Protein 6DKH (pdb70)

Sequence (1382 aa):
NAMQVKTQSCVVAGKKTVAVTEQTIDWNNNGTLVQITRGGICGSDLHYYQEGKVGNFMIKAPMVLGHEVIGKVIHSDSSELHEGQTVAINPSKPCGHCKYCIEHNENQCTDMRFFGSAMYFPHVDGGFTRYKMVETSQCVPYPAKADEKVMAFAEPLAVAIHAAHQAGELQGKRVFISGVGPIGCLIVSAVKTLGAAEIVCADVSPRSLSLGKEMGADVLVNPQNDDMDHWKAEKGYFDVSFEVSGHPSSVNTCLEVTRARGVMVQVGMGGAMAEFPMMTLIGKEISLRGSFRFTSEFNTAVSWLANGVINPLPLLSAEYPFTDLEEALRFAGDKTQAAKVQLVFNAMQVKTQSCVVAGKKTVAVTEQTIDWNNNGTLVQITRGGICGSDLHYYQEGKVGNFMIKAPMVLGHEVIGKVIHSDSSELHEGQTVAINPSKPCGHCKYCIEHNENQCTDMRFFGSAMYFPHVDGGFTRYKMVETSQCVPYPAKADEKVMAFAEPLAVAIHAAHQAGELQGKRVFISGVGPIGCLIVSAVKTLGAAEIVCADVSPRSLSLGKEMGADVLVNPQNDDMDHWKAEKGYFDVSFEVSGHPSSVNTCLEVTRARGVMVQVGMGGAMAEFPMMTLIGKEISLRGSFRFTSEFNTAVSWLANGVINPLPLLSAEYPFTDLEEALRFAGDKTQAAKVQLVFSNAMQVKTQSCVVAGKKTVAVTEQTIDWNNNGTLVQITRGGICGSDLHYYQEGKVGNFMIKAPMVLGHEVIGKVIHSDSSELHEGQTVAINPSKPCGHCKYCIEHNENQCTDMRFFGSAMYFPHVDGGFTRYKMVETSQCVPYPAKADEKVMAFAEPLAVAIHAAHQAGELQGKRVFISGVGPIGCLIVSAVKTLGAAEIVCADVSPRSLSLGKEMGADVLVNPQNDDMDHWKAEKGYFDVSFEVSGHPSSVNTCLEVTRARGVMVQVGMGGAMAEFPMMTLIGKEISLRGSFRFTSEFNTAVSWLANGVINPLPLLSAEYPFTDLEEALRFAGDKTQAAKVQLVFSNAMQVKTQSCVVAGKKTVAVTEQTIDWNNNGTLVQITRGGICGSDLHYYQEGKVGNFMIKAPMVLGHEVIGKVIHSDSSELHEGQTVAINPSKPCGHCKYCIEHNENQCTDMRFFGSAMYFPHVDGGFTRYKMVETSQCVPYPAKADEKVMAFAEPLAVAIHAAHQAGELQGKRVFISGVGPIGCLIVSAVKTLGAAEIVCADVSPRSLSLGKEMGADVLVNPQNDDMDHWKAEKGYFDVSFEVSGHPSSVNTCLEVTRARGVMVQVGMGGAMAEFPMMTLIGKEISLRGSFRFTSEFNTAVSWLANGVINPLPLLSAEYPFTDLEEALRFAGDKTQAAKVQLVF

B-factor: mean 65.64, std 21.42, range [25.99, 159.32]

GO terms:
  GO:0005515 protein binding (F, IPI)
  GO:0050572 L-idonate 5-dehydrogenase [NAD(P)+] activity (F, IDA)
  GO:0046183 L-idonate catabolic process (P, IMP)

Structure (mmCIF, N/CA/C/O backbone):
data_6DKH
#
_entry.id   6DKH
#
_cell.length_a   78.055
_cell.length_b   77.646
_cell.length_c   128.350
_cell.angle_alpha   90.00
_cell.angle_beta   92.62
_cell.angle_gamma   90.00
#
_symmetry.space_group_name_H-M   'P 1 21 1'
#
loop_
_entity.id
_entity.type
_entity.pdbx_description
1 polymer 'L-idonate 5-dehydrogenase (NAD(P)(+))'
2 non-polymer 'ZINC ION'
3 water water
#
loop_
_atom_site.group_PDB
_atom_site.id
_atom_site.type_symbol
_atom_site.label_atom_id
_atom_site.label_alt_id
_atom_site.label_comp_id
_atom_site.label_asym_id
_atom_site.label_entity_id
_atom_site.label_seq_id
_atom_site.pdbx_PDB_ins_code
_atom_site.Cartn_x
_atom_site.Cartn_y
_atom_site.Cartn_z
_atom_site.occupancy
_atom_site.B_iso_or_equiv
_atom_site.auth_seq_id
_atom_site.auth_comp_id
_atom_site.auth_asym_id
_atom_site.auth_atom_id
_atom_site.pdbx_PDB_model_num
ATOM 1 N N . ASN A 1 2 ? 31.601 15.537 71.012 1.00 158.98 -1 ASN A N 1
ATOM 2 C CA . ASN A 1 2 ? 30.573 14.550 70.711 1.00 158.92 -1 ASN A CA 1
ATOM 3 C C . ASN A 1 2 ? 31.185 13.155 70.623 1.00 156.78 -1 ASN A C 1
ATOM 4 O O . ASN A 1 2 ? 31.059 12.477 69.604 1.00 159.32 -1 ASN A O 1
ATOM 9 N N . ALA A 1 3 ? 31.863 12.739 71.691 1.00 145.33 0 ALA A N 1
ATOM 10 C CA . ALA A 1 3 ? 32.410 11.392 71.749 1.00 126.32 0 ALA A CA 1
ATOM 11 C C . ALA A 1 3 ? 31.280 10.369 71.769 1.00 125.94 0 ALA A C 1
ATOM 12 O O . ALA A 1 3 ? 30.211 10.603 72.341 1.00 133.41 0 ALA A O 1
ATOM 14 N N . MET A 1 4 ? 31.522 9.223 71.135 1.00 115.95 1 MET A N 1
ATOM 15 C CA . MET A 1 4 ? 30.449 8.264 70.921 1.00 116.19 1 MET A CA 1
ATOM 16 C C . MET A 1 4 ? 31.035 6.913 70.535 1.00 106.32 1 MET A C 1
ATOM 17 O O . MET A 1 4 ? 32.114 6.835 69.941 1.00 107.48 1 MET A O 1
ATOM 22 N N . GLN A 1 5 ? 30.314 5.853 70.900 1.00 107.11 2 GLN A N 1
ATOM 23 C CA . GLN A 1 5 ? 30.565 4.505 70.410 1.00 107.30 2 GLN A CA 1
ATOM 24 C C . GLN A 1 5 ? 29.436 4.114 69.467 1.00 119.03 2 GLN A C 1
ATOM 25 O O . GLN A 1 5 ? 28.259 4.217 69.830 1.00 133.47 2 GLN A O 1
ATOM 31 N N . VAL A 1 6 ? 29.791 3.676 68.260 1.00 114.47 3 VAL A N 1
ATOM 32 C CA . VAL A 1 6 ? 28.815 3.238 67.272 1.00 111.87 3 VAL A CA 1
ATOM 33 C C . VAL A 1 6 ? 29.257 1.906 66.686 1.00 103.93 3 VAL A C 1
ATOM 34 O O . VAL A 1 6 ? 30.452 1.629 66.544 1.00 87.73 3 VAL A O 1
ATOM 38 N N . LYS A 1 7 ? 28.275 1.082 66.342 1.00 100.58 4 LYS A N 1
ATOM 39 C CA . LYS A 1 7 ? 28.500 -0.241 65.787 1.00 86.54 4 LYS A CA 1
ATOM 40 C C . LYS A 1 7 ? 28.717 -0.157 64.280 1.00 74.45 4 LYS A C 1
ATOM 41 O O . LYS A 1 7 ? 28.407 0.850 63.638 1.00 81.30 4 LYS A O 1
ATOM 47 N N . THR A 1 8 ? 29.255 -1.237 63.716 1.00 67.46 5 THR A N 1
ATOM 48 C CA . THR A 1 8 ? 29.518 -1.274 62.285 1.00 64.09 5 THR A CA 1
ATOM 49 C C . THR A 1 8 ? 29.554 -2.720 61.812 1.00 71.63 5 THR A C 1
ATOM 50 O O . THR A 1 8 ? 29.766 -3.649 62.596 1.00 81.86 5 THR A O 1
ATOM 54 N N . GLN A 1 9 ? 29.331 -2.889 60.511 1.00 60.92 6 GLN A N 1
ATOM 55 C CA . GLN A 1 9 ? 29.475 -4.164 59.828 1.00 69.48 6 GLN A CA 1
ATOM 56 C C . GLN A 1 9 ? 30.665 -4.070 58.884 1.00 73.57 6 GLN A C 1
ATOM 57 O O . GLN A 1 9 ? 30.877 -3.034 58.248 1.00 78.50 6 GLN A O 1
ATOM 63 N N . SER A 1 10 ? 31.446 -5.145 58.794 1.00 72.94 7 SER A N 1
ATOM 64 C CA . SER A 1 10 ? 32.668 -5.122 58.003 1.00 75.22 7 SER A CA 1
ATOM 65 C C . SER A 1 10 ? 32.766 -6.374 57.145 1.00 70.93 7 SER A C 1
ATOM 66 O O . SER A 1 10 ? 32.204 -7.422 57.474 1.00 78.62 7 SER A O 1
ATOM 69 N N . CYS A 1 11 ? 33.491 -6.248 56.035 1.00 62.24 8 CYS A N 1
ATOM 70 C CA . CYS A 1 11 ? 33.771 -7.361 55.135 1.00 68.97 8 CYS A CA 1
ATOM 71 C C . CYS A 1 11 ? 35.170 -7.877 55.448 1.00 70.06 8 CYS A C 1
ATOM 72 O O . CYS A 1 11 ? 36.166 -7.237 55.098 1.00 61.88 8 CYS A O 1
ATOM 75 N N . VAL A 1 12 ? 35.244 -9.034 56.101 1.00 64.38 9 VAL A N 1
ATOM 76 C CA . VAL A 1 12 ? 36.491 -9.547 56.653 1.00 61.32 9 VAL A CA 1
ATOM 77 C C . VAL A 1 12 ? 36.842 -10.861 55.973 1.00 64.16 9 VAL A C 1
ATOM 78 O O . VAL A 1 12 ? 35.985 -11.736 55.810 1.00 72.41 9 VAL A O 1
ATOM 82 N N . VAL A 1 13 ? 38.103 -10.994 55.580 1.00 61.67 10 VAL A N 1
ATOM 83 C CA . VAL A 1 13 ? 38.680 -12.264 55.164 1.00 61.54 10 VAL A CA 1
ATOM 84 C C . VAL A 1 13 ? 39.657 -12.698 56.247 1.00 64.47 10 VAL A C 1
ATOM 85 O O . VAL A 1 13 ? 40.315 -11.859 56.873 1.00 75.30 10 VAL A O 1
ATOM 89 N N . ALA A 1 14 ? 39.719 -14.005 56.499 1.00 69.32 11 ALA A N 1
ATOM 90 C CA . ALA A 1 14 ? 40.633 -14.558 57.483 1.00 70.69 11 ALA A CA 1
ATOM 91 C C . ALA A 1 14 ? 41.598 -15.579 56.902 1.00 76.47 11 ALA A C 1
ATOM 92 O O . ALA A 1 14 ? 42.537 -15.983 57.597 1.00 79.63 11 ALA A O 1
ATOM 94 N N . GLY A 1 15 ? 41.398 -16.000 55.660 1.00 72.65 12 GLY A N 1
ATOM 95 C CA . GLY A 1 15 ? 42.282 -16.961 55.029 1.00 64.50 12 GLY A CA 1
ATOM 96 C C . GLY A 1 15 ? 41.806 -17.235 53.622 1.00 67.92 12 GLY A C 1
ATOM 97 O O . GLY A 1 15 ? 40.873 -16.599 53.120 1.00 69.07 12 GLY A O 1
ATOM 98 N N . LYS A 1 16 ? 42.466 -18.199 52.985 1.00 76.19 13 LYS A N 1
ATOM 99 C CA . LYS A 1 16 ? 42.088 -18.588 51.633 1.00 79.06 13 LYS A CA 1
ATOM 100 C C . LYS A 1 16 ? 40.652 -19.095 51.616 1.00 85.33 13 LYS A C 1
ATOM 101 O O . LYS A 1 16 ? 40.318 -20.058 52.314 1.00 90.79 13 LYS A O 1
ATOM 107 N N . LYS A 1 17 ? 39.802 -18.415 50.839 1.00 83.64 14 LYS A N 1
ATOM 108 C CA . LYS A 1 17 ? 38.402 -18.778 50.628 1.00 71.06 14 LYS A CA 1
ATOM 109 C C . LYS A 1 17 ? 37.544 -18.538 51.868 1.00 73.59 14 LYS A C 1
ATOM 110 O O . LYS A 1 17 ? 36.312 -18.572 51.786 1.00 79.93 14 LYS A O 1
ATOM 116 N N . THR A 1 18 ? 38.174 -18.288 53.014 1.00 77.04 15 THR A N 1
ATOM 117 C CA . THR A 1 18 ? 37.442 -18.039 54.253 1.00 81.38 15 THR A CA 1
ATOM 118 C C . THR A 1 18 ? 37.069 -16.563 54.317 1.00 81.88 15 THR A C 1
ATOM 119 O O . THR A 1 18 ? 37.935 -15.701 54.498 1.00 86.56 15 THR A O 1
ATOM 123 N N . VAL A 1 19 ? 35.778 -16.271 54.176 1.00 73.03 16 VAL A N 1
ATOM 124 C CA . VAL A 1 19 ? 35.281 -14.905 54.064 1.00 67.65 16 VAL A CA 1
ATOM 125 C C . VAL A 1 19 ? 33.945 -14.806 54.790 1.00 77.37 16 VAL A C 1
ATOM 126 O O . VAL A 1 19 ? 33.084 -15.681 54.651 1.00 89.16 16 VAL A O 1
ATOM 130 N N . ALA A 1 20 ? 33.776 -13.740 55.572 1.00 76.39 17 ALA A N 1
ATOM 131 C CA . ALA A 1 20 ? 32.544 -13.517 56.316 1.00 74.02 17 ALA A CA 1
ATOM 132 C C . ALA A 1 20 ? 32.373 -12.029 56.588 1.00 71.96 17 ALA A C 1
ATOM 133 O O . ALA A 1 20 ? 33.332 -11.253 56.549 1.00 70.16 17 ALA A O 1
ATOM 135 N N . VAL A 1 21 ? 31.132 -11.640 56.867 1.00 76.92 18 VAL A N 1
ATOM 136 C CA . VAL A 1 21 ? 30.789 -10.275 57.255 1.00 82.63 18 VAL A CA 1
ATOM 137 C C . VAL A 1 21 ? 30.588 -10.252 58.766 1.00 89.79 18 VAL A C 1
ATOM 138 O O . VAL A 1 21 ? 29.731 -10.966 59.300 1.00 102.67 18 VAL A O 1
ATOM 142 N N . THR A 1 22 ? 31.377 -9.435 59.458 1.00 85.05 19 THR A N 1
ATOM 143 C CA . THR A 1 22 ? 31.426 -9.435 60.912 1.00 82.12 19 THR A CA 1
ATOM 144 C C . THR A 1 22 ? 30.908 -8.118 61.478 1.00 69.31 19 THR A C 1
ATOM 145 O O . THR A 1 22 ? 30.905 -7.083 60.808 1.00 67.16 19 THR A O 1
ATOM 149 N N . GLU A 1 23 ? 30.467 -8.172 62.732 1.00 72.29 20 GLU A N 1
ATOM 150 C CA . GLU A 1 23 ? 30.090 -6.977 63.475 1.00 82.13 20 GLU A CA 1
ATOM 151 C C . GLU A 1 23 ? 31.279 -6.484 64.290 1.00 79.14 20 GLU A C 1
ATOM 152 O O . GLU A 1 23 ? 32.000 -7.278 64.902 1.00 78.68 20 GLU A O 1
ATOM 158 N N . GLN A 1 24 ? 31.483 -5.168 64.293 1.00 82.32 21 GLN A N 1
ATOM 159 C CA . GLN A 1 24 ? 32.582 -4.562 65.030 1.00 85.85 21 GLN A CA 1
ATOM 160 C C . GLN A 1 24 ? 32.088 -3.317 65.752 1.00 87.94 21 GLN A C 1
ATOM 161 O O . GLN A 1 24 ? 30.964 -2.851 65.547 1.00 86.56 21 GLN A O 1
ATOM 167 N N . THR A 1 25 ? 32.956 -2.779 66.607 1.00 92.29 22 THR A N 1
ATOM 168 C CA . THR A 1 25 ? 32.670 -1.573 67.371 1.00 97.21 22 THR A CA 1
ATOM 169 C C . THR A 1 25 ? 33.920 -0.709 67.415 1.00 100.63 22 THR A C 1
ATOM 170 O O . THR A 1 25 ? 34.996 -1.188 67.784 1.00 112.60 22 THR A O 1
ATOM 174 N N . ILE A 1 26 ? 33.774 0.554 67.033 1.00 94.09 23 ILE A N 1
ATOM 175 C CA . ILE A 1 26 ? 34.860 1.508 67.098 1.00 96.78 23 ILE A CA 1
ATOM 176 C C . ILE A 1 26 ? 34.614 2.452 68.274 1.00 108.21 23 ILE A C 1
ATOM 177 O O . ILE A 1 26 ? 33.540 2.469 68.869 1.00 119.47 23 ILE A O 1
ATOM 182 N N . ASP A 1 27 ? 35.628 3.252 68.600 1.00 107.37 24 ASP A N 1
ATOM 183 C CA . ASP A 1 27 ? 35.543 4.247 69.667 1.00 104.90 24 ASP A CA 1
ATOM 184 C C . ASP A 1 27 ? 35.968 5.590 69.079 1.00 98.17 24 ASP A C 1
ATOM 185 O O . ASP A 1 27 ? 37.131 5.988 69.178 1.00 103.15 24 ASP A O 1
ATOM 190 N N . TRP A 1 28 ? 35.015 6.278 68.455 1.00 83.35 25 TRP A N 1
ATOM 191 C CA . TRP A 1 28 ? 35.263 7.574 67.832 1.00 81.80 25 TRP A CA 1
ATOM 192 C C . TRP A 1 28 ? 35.431 8.629 68.920 1.00 96.04 25 TRP A C 1
ATOM 193 O O . TRP A 1 28 ? 34.477 8.960 69.631 1.00 100.78 25 TRP A O 1
ATOM 204 N N . ASN A 1 29 ? 36.653 9.147 69.065 1.00 107.28 26 ASN A N 1
ATOM 205 C CA . ASN A 1 29 ? 36.981 10.126 70.094 1.00 112.70 26 ASN A CA 1
ATOM 206 C C . ASN A 1 29 ? 37.256 11.505 69.499 1.00 114.25 26 ASN A C 1
ATOM 207 O O . ASN A 1 29 ? 38.078 12.263 70.020 1.00 122.01 26 ASN A O 1
ATOM 212 N N . ASN A 1 30 ? 36.579 11.831 68.396 1.00 111.44 27 ASN A N 1
ATOM 213 C CA . ASN A 1 30 ? 36.647 13.149 67.761 1.00 107.85 27 ASN A CA 1
ATOM 214 C C . ASN A 1 30 ? 38.052 13.505 67.282 1.00 105.00 27 ASN A C 1
ATOM 215 O O . ASN A 1 30 ? 38.423 14.680 67.243 1.00 109.24 27 ASN A O 1
ATOM 220 N N . ASN A 1 31 ? 38.845 12.507 66.900 1.00 102.05 28 ASN A N 1
ATOM 221 C CA . ASN A 1 31 ? 40.105 12.745 66.208 1.00 105.80 28 ASN A CA 1
ATOM 222 C C . ASN A 1 31 ? 40.030 12.070 64.845 1.00 99.35 28 ASN A C 1
ATOM 223 O O . ASN A 1 31 ? 39.724 10.876 64.752 1.00 103.59 28 ASN A O 1
ATOM 228 N N . GLY A 1 32 ? 40.274 12.839 63.796 1.00 85.04 29 GLY A N 1
ATOM 229 C CA . GLY A 1 32 ? 40.145 12.343 62.437 1.00 77.23 29 GLY A CA 1
ATOM 230 C C . GLY A 1 32 ? 38.780 12.682 61.850 1.00 67.55 29 GLY A C 1
ATOM 231 O O . GLY A 1 32 ? 38.301 13.807 61.986 1.00 65.80 29 GLY A O 1
ATOM 232 N N . THR A 1 33 ? 38.156 11.699 61.204 1.00 64.76 30 THR A N 1
ATOM 233 C CA . THR A 1 33 ? 36.872 11.910 60.550 1.00 65.36 30 THR A CA 1
ATOM 234 C C . THR A 1 33 ? 36.103 10.599 60.514 1.00 62.57 30 THR A C 1
ATOM 235 O O . THR A 1 33 ? 36.648 9.572 60.097 1.00 64.53 30 THR A O 1
ATOM 239 N N . LEU A 1 34 ? 34.847 10.637 60.950 1.00 64.57 31 LEU A N 1
ATOM 240 C CA . LEU A 1 34 ? 33.965 9.480 60.890 1.00 73.05 31 LEU A CA 1
ATOM 241 C C . LEU A 1 34 ? 33.134 9.553 59.616 1.00 75.19 31 LEU A C 1
ATOM 242 O O . LEU A 1 34 ? 32.472 10.564 59.360 1.00 80.50 31 LEU A O 1
ATOM 247 N N . VAL A 1 35 ? 33.177 8.491 58.816 1.00 71.26 32 VAL A N 1
ATOM 248 C CA . VAL A 1 35 ? 32.473 8.455 57.541 1.00 70.73 32 VAL A CA 1
ATOM 249 C C . VAL A 1 35 ? 31.611 7.205 57.471 1.00 71.46 32 VAL A C 1
ATOM 250 O O . VAL A 1 35 ? 31.941 6.163 58.046 1.00 75.85 32 VAL A O 1
ATOM 254 N N . GLN A 1 36 ? 30.488 7.322 56.767 1.00 71.41 33 GLN A N 1
ATOM 255 C CA . GLN A 1 36 ? 29.663 6.176 56.402 1.00 70.42 33 GLN A CA 1
ATOM 256 C C . GLN A 1 36 ? 29.994 5.799 54.963 1.00 59.69 33 GLN A C 1
ATOM 257 O O . GLN A 1 36 ? 29.701 6.557 54.032 1.00 60.83 33 GLN A O 1
ATOM 263 N N . ILE A 1 37 ? 30.611 4.634 54.781 1.00 57.17 34 ILE A N 1
ATOM 264 C CA . ILE A 1 37 ? 30.912 4.158 53.439 1.00 49.28 34 ILE A CA 1
ATOM 265 C C . ILE A 1 37 ? 29.614 3.765 52.751 1.00 60.33 34 ILE A C 1
ATOM 266 O O . ILE A 1 37 ? 28.794 3.025 53.309 1.00 66.85 34 ILE A O 1
ATOM 271 N N . THR A 1 38 ? 29.414 4.270 51.536 1.00 61.98 35 THR A N 1
ATOM 272 C CA . THR A 1 38 ? 28.199 4.004 50.778 1.00 58.65 35 THR A CA 1
ATOM 273 C C . THR A 1 38 ? 28.411 3.087 49.587 1.00 62.43 35 THR A C 1
ATOM 274 O O . THR A 1 38 ? 27.465 2.418 49.166 1.00 73.37 35 THR A O 1
ATOM 278 N N . ARG A 1 39 ? 29.623 3.033 49.041 1.00 54.39 36 ARG A N 1
ATOM 279 C CA . ARG A 1 39 ? 29.874 2.268 47.829 1.00 53.90 36 ARG A CA 1
ATOM 280 C C . ARG A 1 39 ? 31.362 1.960 47.742 1.00 60.85 36 ARG A C 1
ATOM 281 O O . ARG A 1 39 ? 32.196 2.823 48.024 1.00 51.47 36 ARG A O 1
ATOM 289 N N . GLY A 1 40 ? 31.681 0.732 47.357 1.00 62.36 37 GLY A N 1
ATOM 290 C CA . GLY A 1 40 ? 33.064 0.305 47.259 1.00 55.49 37 GLY A CA 1
ATOM 291 C C . GLY A 1 40 ? 33.268 -0.597 46.062 1.00 60.27 37 GLY A C 1
ATOM 292 O O . GLY A 1 40 ? 32.372 -1.342 45.658 1.00 72.24 37 GLY A O 1
ATOM 293 N N . GLY A 1 41 ? 34.467 -0.526 45.498 1.00 61.87 38 GLY A N 1
ATOM 294 C CA . GLY A 1 41 ? 34.831 -1.299 44.318 1.00 61.04 38 GLY A CA 1
ATOM 295 C C . GLY A 1 41 ? 35.746 -2.456 44.682 1.00 68.99 38 GLY A C 1
ATOM 296 O O . GLY A 1 41 ? 36.630 -2.316 45.532 1.00 75.37 38 GLY A O 1
ATOM 297 N N . ILE A 1 42 ? 35.526 -3.593 44.030 1.00 66.97 39 ILE A N 1
ATOM 298 C CA . ILE A 1 42 ? 36.324 -4.793 44.255 1.00 49.94 39 ILE A CA 1
ATOM 299 C C . ILE A 1 42 ? 37.521 -4.757 43.312 1.00 66.42 39 ILE A C 1
ATOM 300 O O . ILE A 1 42 ? 37.358 -4.636 42.093 1.00 72.51 39 ILE A O 1
ATOM 305 N N . CYS A 1 43 ? 38.721 -4.861 43.872 1.00 54.62 40 CYS A N 1
ATOM 306 C CA . CYS A 1 43 ? 39.950 -4.812 43.097 1.00 60.21 40 CYS A CA 1
ATOM 307 C C . CYS A 1 43 ? 40.592 -6.192 43.035 1.00 57.28 40 CYS A C 1
ATOM 308 O O . CYS A 1 43 ? 40.128 -7.154 43.655 1.00 49.49 40 CYS A O 1
ATOM 311 N N . GLY A 1 44 ? 41.682 -6.273 42.266 1.00 55.36 41 GLY A N 1
ATOM 312 C CA . GLY A 1 44 ? 42.393 -7.532 42.128 1.00 59.64 41 GLY A CA 1
ATOM 313 C C . GLY A 1 44 ? 43.053 -7.998 43.412 1.00 68.90 41 GLY A C 1
ATOM 314 O O . GLY A 1 44 ? 43.291 -9.197 43.591 1.00 73.31 41 GLY A O 1
ATOM 315 N N . SER A 1 45 ? 43.360 -7.067 44.319 1.00 68.24 42 SER A N 1
ATOM 316 C CA . SER A 1 45 ? 43.937 -7.449 45.604 1.00 55.09 42 SER A CA 1
ATOM 317 C C . SER A 1 45 ? 42.924 -8.202 46.455 1.00 55.88 42 SER A C 1
ATOM 318 O O . SER A 1 45 ? 43.266 -9.197 47.104 1.00 57.81 42 SER A O 1
ATOM 321 N N . ASP A 1 46 ? 41.669 -7.743 46.458 1.00 62.14 43 ASP A N 1
ATOM 322 C CA . ASP A 1 46 ? 40.627 -8.416 47.227 1.00 55.52 43 ASP A CA 1
ATOM 323 C C . ASP A 1 46 ? 40.372 -9.824 46.702 1.00 52.33 43 ASP A C 1
ATOM 324 O O . ASP A 1 46 ? 40.109 -10.746 47.483 1.00 53.66 43 ASP A O 1
ATOM 329 N N . LEU A 1 47 ? 40.442 -10.007 45.382 1.00 54.49 44 LEU A N 1
ATOM 330 C CA . LEU A 1 47 ? 40.222 -11.330 44.806 1.00 53.22 44 LEU A CA 1
ATOM 331 C C . LEU A 1 47 ? 41.364 -12.277 45.149 1.00 54.15 44 LEU A C 1
ATOM 332 O O . LEU A 1 47 ? 41.132 -13.432 45.525 1.00 56.48 44 LEU A O 1
ATOM 337 N N . HIS A 1 48 ? 42.609 -11.804 45.030 1.00 58.81 45 HIS A N 1
ATOM 338 C CA . HIS A 1 48 ? 43.756 -12.648 45.353 1.00 61.76 45 HIS A CA 1
ATOM 339 C C . HIS A 1 48 ? 43.748 -13.075 46.817 1.00 61.67 45 HIS A C 1
ATOM 340 O O . HIS A 1 48 ? 44.210 -14.175 47.144 1.00 70.15 45 HIS A O 1
ATOM 347 N N . TYR A 1 49 ? 43.226 -12.226 47.710 1.00 58.93 46 TYR A N 1
ATOM 348 C CA . TYR A 1 49 ? 43.138 -12.589 49.122 1.00 62.78 46 TYR A CA 1
ATOM 349 C C . TYR A 1 49 ? 42.109 -13.686 49.352 1.00 64.61 46 TYR A C 1
ATOM 350 O O . TYR A 1 49 ? 42.286 -14.533 50.233 1.00 78.18 46 TYR A O 1
ATOM 359 N N . TYR A 1 50 ? 41.026 -13.682 48.582 1.00 57.36 47 TYR A N 1
ATOM 360 C CA . TYR A 1 50 ? 40.005 -14.715 48.699 1.00 71.54 47 TYR A CA 1
ATOM 361 C C . TYR A 1 50 ? 40.305 -15.942 47.845 1.00 84.75 47 TYR A C 1
ATOM 362 O O . TYR A 1 50 ? 39.928 -17.054 48.233 1.00 91.56 47 TYR A O 1
ATOM 371 N N . GLN A 1 51 ? 40.983 -15.784 46.702 1.00 83.91 48 GLN A N 1
ATOM 372 C CA . GLN A 1 51 ? 41.213 -16.939 45.839 1.00 83.59 48 GLN A CA 1
ATOM 373 C C . GLN A 1 51 ? 42.322 -17.835 46.379 1.00 83.64 48 GLN A C 1
ATOM 374 O O . GLN A 1 51 ? 42.203 -19.066 46.338 1.00 77.65 48 GLN A O 1
ATOM 380 N N . GLU A 1 52 ? 43.403 -17.243 46.899 1.00 95.47 49 GLU A N 1
ATOM 381 C CA . GLU A 1 52 ? 44.510 -18.029 47.433 1.00 104.32 49 GLU A CA 1
ATOM 382 C C . GLU A 1 52 ? 45.046 -17.535 48.771 1.00 89.00 49 GLU A C 1
ATOM 383 O O . GLU A 1 52 ? 46.032 -18.097 49.262 1.00 88.40 49 GLU A O 1
ATOM 389 N N . GLY A 1 53 ? 44.449 -16.511 49.375 1.00 74.38 50 GLY A N 1
ATOM 390 C CA . GLY A 1 53 ? 44.909 -16.057 50.673 1.00 65.26 50 GLY A CA 1
ATOM 391 C C . GLY A 1 53 ? 46.218 -15.303 50.669 1.00 74.09 50 GLY A C 1
ATOM 392 O O . GLY A 1 53 ? 46.861 -15.203 51.718 1.00 81.72 50 GLY A O 1
ATOM 393 N N . LYS A 1 54 ? 46.634 -14.760 49.524 1.00 67.76 51 LYS A N 1
ATOM 394 C CA . LYS A 1 54 ? 47.908 -14.060 49.438 1.00 72.00 51 LYS A CA 1
ATOM 395 C C . LYS A 1 54 ? 47.924 -13.179 48.198 1.00 73.55 51 LYS A C 1
ATOM 396 O O . LYS A 1 54 ? 47.376 -13.549 47.157 1.00 72.04 51 LYS A O 1
ATOM 402 N N . VAL A 1 55 ? 48.550 -12.014 48.327 1.00 70.15 52 VAL A N 1
ATOM 403 C CA . VAL A 1 55 ? 48.881 -11.151 47.199 1.00 68.10 52 VAL A CA 1
ATOM 404 C C . VAL A 1 55 ? 50.391 -11.220 47.026 1.00 70.33 52 VAL A C 1
ATOM 405 O O . VAL A 1 55 ? 51.146 -10.767 47.894 1.00 70.07 52 VAL A O 1
ATOM 409 N N . GLY A 1 56 ? 50.834 -11.802 45.915 1.00 74.27 53 GLY A N 1
ATOM 410 C CA . GLY A 1 56 ? 52.251 -12.012 45.693 1.00 71.65 53 GLY A CA 1
ATOM 411 C C . GLY A 1 56 ? 52.853 -12.971 46.698 1.00 84.28 53 GLY A C 1
ATOM 412 O O . GLY A 1 56 ? 52.611 -14.180 46.636 1.00 87.13 53 GLY A O 1
ATOM 413 N N . ASN A 1 57 ? 53.641 -12.442 47.635 1.00 87.87 54 ASN A N 1
ATOM 414 C CA . ASN A 1 57 ? 54.219 -13.236 48.713 1.00 88.52 54 ASN A CA 1
ATOM 415 C C . ASN A 1 57 ? 53.718 -12.806 50.085 1.00 89.28 54 ASN A C 1
ATOM 416 O O . ASN A 1 57 ? 54.282 -13.231 51.101 1.00 91.98 54 ASN A O 1
ATOM 421 N N . PHE A 1 58 ? 52.678 -11.978 50.144 1.00 89.59 55 PHE A N 1
ATOM 422 C CA . PHE A 1 58 ? 52.135 -11.478 51.402 1.00 81.49 55 PHE A CA 1
ATOM 423 C C . PHE A 1 58 ? 50.871 -12.260 51.737 1.00 73.44 55 PHE A C 1
ATOM 424 O O . PHE A 1 58 ? 49.816 -12.036 51.134 1.00 76.67 55 PHE A O 1
ATOM 432 N N . MET A 1 59 ? 50.979 -13.175 52.694 1.00 64.81 56 MET A N 1
ATOM 433 C CA . MET A 1 59 ? 49.840 -13.958 53.141 1.00 75.63 56 MET A CA 1
ATOM 434 C C . MET A 1 59 ? 49.066 -13.211 54.219 1.00 74.55 56 MET A C 1
ATOM 435 O O . MET A 1 59 ? 49.576 -12.297 54.870 1.00 73.87 56 MET A O 1
ATOM 440 N N . ILE A 1 60 ? 47.817 -13.621 54.404 1.00 71.17 57 ILE A N 1
ATOM 441 C CA . ILE A 1 60 ? 46.967 -13.068 55.450 1.00 78.25 57 ILE A CA 1
ATOM 442 C C . ILE A 1 60 ? 47.052 -13.979 56.668 1.00 84.59 57 ILE A C 1
ATOM 443 O O . ILE A 1 60 ? 46.686 -15.158 56.607 1.00 84.67 57 ILE A O 1
ATOM 448 N N . LYS A 1 61 ? 47.558 -13.434 57.773 1.00 83.81 58 LYS A N 1
ATOM 449 C CA . LYS A 1 61 ? 47.750 -14.171 59.015 1.00 84.80 58 LYS A CA 1
ATOM 450 C C . LYS A 1 61 ? 46.613 -13.951 60.005 1.00 89.39 58 LYS A C 1
ATOM 451 O O . LYS A 1 61 ? 46.050 -14.916 60.530 1.00 89.32 58 LYS A O 1
ATOM 457 N N . ALA A 1 62 ? 46.268 -12.698 60.269 1.00 86.13 59 ALA A N 1
ATOM 458 C CA . ALA A 1 62 ? 45.142 -12.324 61.106 1.00 85.18 59 ALA A CA 1
ATOM 459 C C . ALA A 1 62 ? 43.985 -11.840 60.246 1.00 74.48 59 ALA A C 1
ATOM 460 O O . ALA A 1 62 ? 44.187 -11.390 59.114 1.00 69.55 59 ALA A O 1
ATOM 462 N N . PRO A 1 63 ? 42.750 -11.935 60.742 1.00 76.03 60 PRO A N 1
ATOM 463 C CA . PRO A 1 63 ? 41.607 -11.438 59.965 1.00 73.95 60 PRO A CA 1
ATOM 464 C C . PRO A 1 63 ? 41.761 -9.963 59.622 1.00 78.22 60 PRO A C 1
ATOM 465 O O . PRO A 1 63 ? 42.257 -9.167 60.423 1.00 84.40 60 PRO A O 1
ATOM 469 N N . MET A 1 64 ? 41.330 -9.605 58.414 1.00 73.99 61 MET A N 1
ATOM 470 C CA . MET A 1 64 ? 41.527 -8.265 57.880 1.00 63.55 61 MET A CA 1
ATOM 471 C C . MET A 1 64 ? 40.295 -7.828 57.102 1.00 62.97 61 MET A C 1
ATOM 472 O O . MET A 1 64 ? 39.673 -8.634 56.404 1.00 64.75 61 MET A O 1
ATOM 477 N N . VAL A 1 65 ? 39.953 -6.549 57.224 1.00 60.44 62 VAL A N 1
ATOM 478 C CA . VAL A 1 65 ? 38.877 -5.960 56.435 1.00 63.28 62 VAL A CA 1
ATOM 479 C C . VAL A 1 65 ? 39.379 -5.711 55.019 1.00 59.17 62 VAL A C 1
ATOM 480 O O . VAL A 1 65 ? 40.502 -5.233 54.815 1.00 65.22 62 VAL A O 1
ATOM 484 N N . LEU A 1 66 ? 38.549 -6.039 54.034 1.00 59.80 63 LEU A N 1
ATOM 485 C CA . LEU A 1 66 ? 38.915 -5.924 52.631 1.00 52.49 63 LEU A CA 1
ATOM 486 C C . LEU A 1 66 ? 38.609 -4.528 52.092 1.00 54.45 63 LEU A C 1
ATOM 487 O O . LEU A 1 66 ? 37.999 -3.690 52.760 1.00 62.11 63 LEU A O 1
ATOM 492 N N . GLY A 1 67 ? 39.053 -4.285 50.860 1.00 51.87 64 GLY A N 1
ATOM 493 C CA . GLY A 1 67 ? 38.690 -3.081 50.137 1.00 49.23 64 GLY A CA 1
ATOM 494 C C . GLY A 1 67 ? 39.658 -1.923 50.261 1.00 48.20 64 GLY A C 1
ATOM 495 O O . GLY A 1 67 ? 40.182 -1.649 51.344 1.00 50.31 64 GLY A O 1
ATOM 496 N N . HIS A 1 68 ? 39.902 -1.231 49.146 1.00 47.40 65 HIS A N 1
ATOM 497 C CA . HIS A 1 68 ? 40.687 -0.003 49.169 1.00 51.39 65 HIS A CA 1
ATOM 498 C C . HIS A 1 68 ? 40.177 1.023 48.165 1.00 46.31 65 HIS A C 1
ATOM 499 O O . HIS A 1 68 ? 40.845 2.041 47.948 1.00 52.98 65 HIS A O 1
ATOM 506 N N . GLU A 1 69 ? 39.019 0.791 47.554 1.00 53.51 66 GLU A N 1
ATOM 507 C CA . GLU A 1 69 ? 38.389 1.710 46.608 1.00 55.43 66 GLU A CA 1
ATOM 508 C C . GLU A 1 69 ? 36.971 1.961 47.111 1.00 57.71 66 GLU A C 1
ATOM 509 O O . GLU A 1 69 ? 36.033 1.263 46.720 1.00 66.26 66 GLU A O 1
ATOM 515 N N . VAL A 1 70 ? 36.811 2.954 47.986 1.00 49.57 67 VAL A N 1
ATOM 516 C CA . VAL A 1 70 ? 35.530 3.223 48.627 1.00 56.11 67 VAL A CA 1
ATOM 517 C C . VAL A 1 70 ? 35.247 4.720 48.623 1.00 52.89 67 VAL A C 1
ATOM 518 O O . VAL A 1 70 ? 36.154 5.553 48.562 1.00 48.24 67 VAL A O 1
ATOM 522 N N . ILE A 1 71 ? 33.956 5.051 48.681 1.00 49.94 68 ILE A N 1
ATOM 523 C CA . ILE A 1 71 ? 33.478 6.419 48.827 1.00 50.51 68 ILE A CA 1
ATOM 524 C C . ILE A 1 71 ? 32.397 6.425 49.901 1.00 53.02 68 ILE A C 1
ATOM 525 O O . ILE A 1 71 ? 31.909 5.379 50.329 1.00 52.18 68 ILE A O 1
ATOM 530 N N . GLY A 1 72 ? 32.021 7.622 50.332 1.00 52.58 69 GLY A N 1
ATOM 531 C CA . GLY A 1 72 ? 30.992 7.734 51.344 1.00 54.96 69 GLY A CA 1
ATOM 532 C C . GLY A 1 72 ? 30.677 9.172 51.683 1.00 61.73 69 GLY A C 1
ATOM 533 O O . GLY A 1 72 ? 31.021 10.094 50.941 1.00 57.56 69 GLY A O 1
ATOM 534 N N . LYS A 1 73 ? 30.012 9.347 52.824 1.00 64.49 70 LYS A N 1
ATOM 535 C CA . LYS A 1 73 ? 29.590 10.650 53.315 1.00 64.55 70 LYS A CA 1
ATOM 536 C C . LYS A 1 73 ? 30.145 10.871 54.715 1.00 67.23 70 LYS A C 1
ATOM 537 O O . LYS A 1 73 ? 30.286 9.929 55.497 1.00 73.08 70 LYS A O 1
ATOM 543 N N . VAL A 1 74 ? 30.450 12.127 55.027 1.00 69.82 71 VAL A N 1
ATOM 544 C CA . VAL A 1 74 ? 31.050 12.468 56.314 1.00 67.98 71 VAL A CA 1
ATOM 545 C C . VAL A 1 74 ? 29.978 12.447 57.395 1.00 64.06 71 VAL A C 1
ATOM 546 O O . VAL A 1 74 ? 28.934 13.099 57.267 1.00 66.72 71 VAL A O 1
ATOM 550 N N . ILE A 1 75 ? 30.233 11.696 58.465 1.00 67.60 72 ILE A N 1
ATOM 551 C CA . ILE A 1 75 ? 29.345 11.681 59.626 1.00 60.35 72 ILE A CA 1
ATOM 552 C C . ILE A 1 75 ? 29.760 12.731 60.648 1.00 72.81 72 ILE A C 1
ATOM 553 O O . ILE A 1 75 ? 28.928 13.494 61.146 1.00 62.47 72 ILE A O 1
ATOM 558 N N . HIS A 1 76 ? 31.049 12.776 60.980 1.00 67.53 73 HIS A N 1
ATOM 559 C CA . HIS A 1 76 ? 31.598 13.797 61.860 1.00 64.85 73 HIS A CA 1
ATOM 560 C C . HIS A 1 76 ? 33.032 14.077 61.436 1.00 69.31 73 HIS A C 1
ATOM 561 O O . HIS A 1 76 ? 33.694 13.234 60.827 1.00 66.47 73 HIS A O 1
ATOM 568 N N . SER A 1 77 ? 33.509 15.275 61.768 1.00 64.71 74 SER A N 1
ATOM 569 C CA . SER A 1 77 ? 34.857 15.684 61.400 1.00 60.23 74 SER A CA 1
ATOM 570 C C . SER A 1 77 ? 35.385 16.680 62.422 1.00 69.10 74 SER A C 1
ATOM 571 O O . SER A 1 77 ? 34.635 17.518 62.930 1.00 76.45 74 SER A O 1
ATOM 574 N N . ASP A 1 78 ? 36.684 16.583 62.713 1.00 69.59 75 ASP A N 1
ATOM 575 C CA . ASP A 1 78 ? 37.341 17.506 63.630 1.00 75.29 75 ASP A CA 1
ATOM 576 C C . ASP A 1 78 ? 37.654 18.851 62.989 1.00 72.71 75 ASP A C 1
ATOM 577 O O . ASP A 1 78 ? 38.052 19.780 63.701 1.00 75.00 75 ASP A O 1
ATOM 582 N N . SER A 1 79 ? 37.487 18.974 61.676 1.00 63.81 76 SER A N 1
ATOM 583 C CA . SER A 1 79 ? 37.705 20.218 60.953 1.00 79.19 76 SER A CA 1
ATOM 584 C C . SER A 1 79 ? 36.366 20.831 60.568 1.00 88.25 76 SER A C 1
ATOM 585 O O . SER A 1 79 ? 35.439 20.119 60.168 1.00 93.59 76 SER A O 1
ATOM 588 N N . SER A 1 80 ? 36.269 22.157 60.689 1.00 88.11 77 SER A N 1
ATOM 589 C CA . SER A 1 80 ? 35.039 22.844 60.318 1.00 77.54 77 SER A CA 1
ATOM 590 C C . SER A 1 80 ? 34.854 22.926 58.809 1.00 81.82 77 SER A C 1
ATOM 591 O O . SER A 1 80 ? 33.739 23.193 58.348 1.00 93.72 77 SER A O 1
ATOM 594 N N . GLU A 1 81 ? 35.918 22.706 58.032 1.00 85.82 78 GLU A N 1
ATOM 595 C CA . GLU A 1 81 ? 35.798 22.776 56.580 1.00 87.26 78 GLU A CA 1
ATOM 596 C C . GLU A 1 81 ? 34.972 21.623 56.026 1.00 83.48 78 GLU A C 1
ATOM 597 O O . GLU A 1 81 ? 34.281 21.788 55.014 1.00 75.87 78 GLU A O 1
ATOM 599 N N . LEU A 1 82 ? 35.026 20.457 56.667 1.00 89.28 79 LEU A N 1
ATOM 600 C CA . LEU A 1 82 ? 34.254 19.290 56.242 1.00 86.87 79 LEU A CA 1
ATOM 601 C C . LEU A 1 82 ? 32.895 19.330 56.928 1.00 93.05 79 LEU A C 1
ATOM 602 O O . LEU A 1 82 ? 32.763 18.957 58.096 1.00 96.23 79 LEU A O 1
ATOM 607 N N . HIS A 1 83 ? 31.879 19.784 56.199 1.00 92.12 80 HIS A N 1
ATOM 608 C CA . HIS A 1 83 ? 30.523 19.785 56.724 1.00 77.89 80 HIS A CA 1
ATOM 609 C C . HIS A 1 83 ? 29.967 18.365 56.756 1.00 73.62 80 HIS A C 1
ATOM 610 O O . HIS A 1 83 ? 30.260 17.539 55.888 1.00 64.99 80 HIS A O 1
ATOM 617 N N . GLU A 1 84 ? 29.161 18.083 57.776 1.00 87.24 81 GLU A N 1
ATOM 618 C CA . GLU A 1 84 ? 28.591 16.751 57.928 1.00 90.00 81 GLU A CA 1
ATOM 619 C C . GLU A 1 84 ? 27.618 16.451 56.794 1.00 82.19 81 GLU A C 1
ATOM 620 O O . GLU A 1 84 ? 26.827 17.306 56.386 1.00 94.42 81 GLU A O 1
ATOM 626 N N . GLY A 1 85 ? 27.682 15.223 56.287 1.00 75.32 82 GLY A N 1
ATOM 627 C CA . GLY A 1 85 ? 26.912 14.834 55.127 1.00 60.93 82 GLY A CA 1
ATOM 628 C C . GLY A 1 85 ? 27.590 15.084 53.800 1.00 74.05 82 GLY A C 1
ATOM 629 O O . GLY A 1 85 ? 26.968 14.863 52.753 1.00 70.46 82 GLY A O 1
ATOM 630 N N . GLN A 1 86 ? 28.843 15.535 53.807 1.00 62.32 83 GLN A N 1
ATOM 631 C CA . GLN A 1 86 ? 29.566 15.829 52.578 1.00 55.13 83 GLN A CA 1
ATOM 632 C C . GLN A 1 86 ? 30.004 14.538 51.897 1.00 54.70 83 GLN A C 1
ATOM 633 O O . GLN A 1 86 ? 30.627 13.675 52.523 1.00 59.37 83 GLN A O 1
ATOM 639 N N . THR A 1 87 ? 29.677 14.410 50.613 1.00 52.88 84 THR A N 1
ATOM 640 C CA . THR A 1 87 ? 30.138 13.271 49.831 1.00 56.04 84 THR A CA 1
ATOM 641 C C . THR A 1 87 ? 31.646 13.361 49.622 1.00 58.63 84 THR A C 1
ATOM 642 O O . THR A 1 87 ? 32.161 14.393 49.181 1.00 57.51 84 THR A O 1
ATOM 646 N N . VAL A 1 88 ? 32.355 12.279 49.944 1.00 49.33 85 VAL A N 1
ATOM 647 C CA . VAL A 1 88 ? 33.811 12.251 49.877 1.00 58.73 85 VAL A CA 1
ATOM 648 C C . VAL A 1 88 ? 34.272 10.922 49.296 1.00 58.82 85 VAL A C 1
ATOM 649 O O . VAL A 1 88 ? 33.600 9.894 49.429 1.00 54.64 85 VAL A O 1
ATOM 653 N N . ALA A 1 89 ? 35.431 10.954 48.645 1.00 55.30 86 ALA A N 1
ATOM 654 C CA . ALA A 1 89 ? 36.132 9.753 48.211 1.00 49.17 86 ALA A CA 1
ATOM 655 C C . ALA A 1 89 ? 37.310 9.521 49.146 1.00 47.77 86 ALA A C 1
ATOM 656 O O . ALA A 1 89 ? 38.087 10.444 49.410 1.00 50.25 86 ALA A O 1
ATOM 658 N N . ILE A 1 90 ? 37.437 8.297 49.648 1.00 49.76 87 ILE A N 1
ATOM 659 C CA . ILE A 1 90 ? 38.408 7.984 50.690 1.00 54.47 87 ILE A CA 1
ATOM 660 C C . ILE A 1 90 ? 39.723 7.589 50.029 1.00 43.73 87 ILE A C 1
ATOM 661 O O . ILE A 1 90 ? 39.805 6.563 49.349 1.00 48.89 87 ILE A O 1
ATOM 666 N N . ASN A 1 91 ? 40.752 8.401 50.232 1.00 54.56 88 ASN A N 1
ATOM 667 C CA . ASN A 1 91 ? 42.093 8.056 49.774 1.00 49.55 88 ASN A CA 1
ATOM 668 C C . ASN A 1 91 ? 42.654 6.959 50.670 1.00 42.59 88 ASN A C 1
ATOM 669 O O . ASN A 1 91 ? 42.791 7.172 51.882 1.00 43.55 88 ASN A O 1
ATOM 674 N N . PRO A 1 92 ? 42.985 5.780 50.133 1.00 46.29 89 PRO A N 1
ATOM 675 C CA . PRO A 1 92 ? 43.433 4.676 50.997 1.00 52.85 89 PRO A CA 1
ATOM 676 C C . PRO A 1 92 ? 44.840 4.846 51.547 1.00 66.29 89 PRO A C 1
ATOM 677 O O . PRO A 1 92 ? 45.261 4.018 52.367 1.00 77.04 89 PRO A O 1
ATOM 681 N N . SER A 1 93 ? 45.575 5.875 51.139 1.00 55.33 90 SER A N 1
ATOM 682 C CA . SER A 1 93 ? 46.954 6.064 51.567 1.00 49.51 90 SER A CA 1
ATOM 683 C C . SER A 1 93 ? 47.014 7.021 52.749 1.00 52.75 90 SER A C 1
ATOM 684 O O . SER A 1 93 ? 46.358 8.068 52.741 1.00 56.16 90 SER A O 1
ATOM 687 N N . LYS A 1 94 ? 47.799 6.657 53.762 1.00 57.79 91 LYS A N 1
ATOM 688 C CA . LYS A 1 94 ? 48.140 7.555 54.864 1.00 65.74 91 LYS A CA 1
ATOM 689 C C . LYS A 1 94 ? 49.649 7.517 55.047 1.00 67.82 91 LYS A C 1
ATOM 690 O O . LYS A 1 94 ? 50.175 6.710 55.829 1.00 67.08 91 LYS A O 1
ATOM 696 N N . PRO A 1 95 ? 50.381 8.367 54.337 1.00 62.40 92 PRO A N 1
ATOM 697 C CA . PRO A 1 95 ? 51.833 8.415 54.503 1.00 55.27 92 PRO A CA 1
ATOM 698 C C . PRO A 1 95 ? 52.225 9.259 55.705 1.00 60.47 92 PRO A C 1
ATOM 699 O O . PRO A 1 95 ? 51.442 10.050 56.233 1.00 59.16 92 PRO A O 1
ATOM 703 N N . CYS A 1 96 ? 53.467 9.069 56.141 1.00 57.74 93 CYS A N 1
ATOM 704 C CA . CYS A 1 96 ? 54.028 9.944 57.155 1.00 60.90 93 CYS A CA 1
ATOM 705 C C . CYS A 1 96 ? 54.455 11.258 56.504 1.00 74.89 93 CYS A C 1
ATOM 706 O O . CYS A 1 96 ? 54.322 11.455 55.294 1.00 79.52 93 CYS A O 1
ATOM 709 N N . GLY A 1 97 ? 54.972 12.174 57.312 1.00 83.70 94 GLY A N 1
ATOM 710 C CA . GLY A 1 97 ? 55.416 13.449 56.790 1.00 91.32 94 GLY A CA 1
ATOM 711 C C . GLY A 1 97 ? 56.878 13.740 57.054 1.00 101.58 94 GLY A C 1
ATOM 712 O O . GLY A 1 97 ? 57.295 14.900 57.002 1.00 106.52 94 GLY A O 1
ATOM 713 N N . HIS A 1 98 ? 57.674 12.703 57.322 1.00 96.66 95 HIS A N 1
ATOM 714 C CA . HIS A 1 98 ? 59.059 12.910 57.727 1.00 87.49 95 HIS A CA 1
ATOM 715 C C . HIS A 1 98 ? 60.066 11.983 57.061 1.00 71.99 95 HIS A C 1
ATOM 716 O O . HIS A 1 98 ? 61.268 12.197 57.241 1.00 72.74 95 HIS A O 1
ATOM 723 N N . CYS A 1 99 ? 59.641 10.976 56.302 1.00 65.75 96 CYS A N 1
ATOM 724 C CA . CYS A 1 99 ? 60.587 10.025 55.739 1.00 54.79 96 CYS A CA 1
ATOM 725 C C . CYS A 1 99 ? 61.263 10.611 54.501 1.00 63.30 96 CYS A C 1
ATOM 726 O O . CYS A 1 99 ? 60.987 11.735 54.074 1.00 64.14 96 CYS A O 1
ATOM 729 N N . LYS A 1 100 ? 62.160 9.821 53.910 1.00 66.03 97 LYS A N 1
ATOM 730 C CA . LYS A 1 100 ? 62.964 10.303 52.792 1.00 62.79 97 LYS A CA 1
ATOM 731 C C . LYS A 1 100 ? 62.103 10.561 51.561 1.00 64.82 97 LYS A C 1
ATOM 732 O O . LYS A 1 100 ? 62.187 11.630 50.946 1.00 67.15 97 LYS A O 1
ATOM 738 N N . TYR A 1 101 ? 61.256 9.598 51.193 1.00 54.46 98 TYR A N 1
ATOM 739 C CA . TYR A 1 101 ? 60.446 9.725 49.987 1.00 55.50 98 TYR A CA 1
ATOM 740 C C . TYR A 1 101 ? 59.240 10.638 50.177 1.00 58.75 98 TYR A C 1
ATOM 741 O O . TYR A 1 101 ? 58.750 11.206 49.195 1.00 51.63 98 TYR A O 1
ATOM 750 N N . CYS A 1 102 ? 58.750 10.797 51.410 1.00 51.56 99 CYS A N 1
ATOM 751 C CA . CYS A 1 102 ? 57.615 11.689 51.626 1.00 56.00 99 CYS A CA 1
ATOM 752 C C . CYS A 1 102 ? 58.024 13.153 51.547 1.00 61.16 99 CYS A C 1
ATOM 753 O O . CYS A 1 102 ? 57.231 13.993 51.106 1.00 52.55 99 CYS A O 1
ATOM 756 N N . ILE A 1 103 ? 59.244 13.481 51.977 1.00 70.53 100 ILE A N 1
ATOM 757 C CA . ILE A 1 103 ? 59.712 14.859 51.885 1.00 63.41 100 ILE A CA 1
ATOM 758 C C . ILE A 1 103 ? 59.903 15.258 50.427 1.00 63.76 100 ILE A C 1
ATOM 759 O O . ILE A 1 103 ? 59.619 16.397 50.037 1.00 72.21 100 ILE A O 1
ATOM 764 N N . GLU A 1 104 ? 60.362 14.325 49.597 1.00 63.22 101 GLU A N 1
ATOM 765 C CA . GLU A 1 104 ? 60.560 14.561 48.175 1.00 59.94 101 GLU A CA 1
ATOM 766 C C . GLU A 1 104 ? 59.289 14.361 47.359 1.00 59.38 101 GLU A C 1
ATOM 767 O O . GLU A 1 104 ? 59.370 14.245 46.131 1.00 57.38 101 GLU A O 1
ATOM 773 N N . HIS A 1 105 ? 58.127 14.306 48.014 1.00 59.48 102 HIS A N 1
ATOM 774 C CA . HIS A 1 105 ? 56.828 14.201 47.346 1.00 54.74 102 HIS A CA 1
ATOM 775 C C . HIS A 1 105 ? 56.689 12.896 46.565 1.00 58.03 102 HIS A C 1
ATOM 776 O O . HIS A 1 105 ? 56.036 12.850 45.520 1.00 65.09 102 HIS A O 1
ATOM 783 N N . ASN A 1 106 ? 57.304 11.828 47.070 1.00 49.80 103 ASN A N 1
ATOM 784 C CA . ASN A 1 106 ? 57.102 10.491 46.526 1.00 49.54 103 ASN A CA 1
ATOM 785 C C . ASN A 1 106 ? 56.443 9.613 47.582 1.00 49.85 103 ASN A C 1
ATOM 786 O O . ASN A 1 106 ? 56.931 8.518 47.879 1.00 42.58 103 ASN A O 1
ATOM 791 N N . GLU A 1 107 ? 55.333 10.089 48.156 1.00 37.11 104 GLU A N 1
ATOM 792 C CA . GLU A 1 107 ? 54.705 9.405 49.281 1.00 41.85 104 GLU A CA 1
ATOM 793 C C . GLU A 1 107 ? 54.168 8.024 48.927 1.00 54.23 104 GLU A C 1
ATOM 794 O O . GLU A 1 107 ? 53.871 7.249 49.842 1.00 65.53 104 GLU A O 1
ATOM 800 N N . ASN A 1 108 ? 54.031 7.691 47.641 1.00 46.94 105 ASN A N 1
ATOM 801 C CA . ASN A 1 108 ? 53.659 6.326 47.286 1.00 46.08 105 ASN A CA 1
ATOM 802 C C . ASN A 1 108 ? 54.747 5.329 47.656 1.00 46.83 105 ASN A C 1
ATOM 803 O O . ASN A 1 108 ? 54.455 4.139 47.817 1.00 51.64 105 ASN A O 1
ATOM 808 N N . GLN A 1 109 ? 55.991 5.791 47.794 1.00 47.97 106 GLN A N 1
ATOM 809 C CA . GLN A 1 109 ? 57.106 4.972 48.250 1.00 45.16 106 GLN A CA 1
ATOM 810 C C . GLN A 1 109 ? 57.435 5.221 49.718 1.00 56.30 106 GLN A C 1
ATOM 811 O O . GLN A 1 109 ? 58.590 5.070 50.129 1.00 70.12 106 GLN A O 1
ATOM 817 N N . CYS A 1 110 ? 56.439 5.606 50.514 1.00 61.72 107 CYS A N 1
ATOM 818 C CA . CYS A 1 110 ? 56.675 5.922 51.916 1.00 56.76 107 CYS A CA 1
ATOM 819 C C . CYS A 1 110 ? 57.186 4.703 52.670 1.00 63.08 107 CYS A C 1
ATOM 820 O O . CYS A 1 110 ? 56.673 3.592 52.513 1.00 55.64 107 CYS A O 1
ATOM 823 N N . THR A 1 111 ? 58.211 4.919 53.496 1.00 67.39 108 THR A N 1
ATOM 824 C CA . THR A 1 111 ? 58.753 3.833 54.305 1.00 62.39 108 THR A CA 1
ATOM 825 C C . THR A 1 111 ? 57.737 3.348 55.332 1.00 69.13 108 THR A C 1
ATOM 826 O O . THR A 1 111 ? 57.602 2.140 55.555 1.00 85.03 108 THR A O 1
ATOM 830 N N . ASP A 1 112 ? 57.008 4.268 55.957 1.00 64.13 109 ASP A N 1
ATOM 831 C CA . ASP A 1 112 ? 56.006 3.938 56.968 1.00 70.22 109 ASP A CA 1
ATOM 832 C C . ASP A 1 112 ? 54.631 4.272 56.393 1.00 66.84 109 ASP A C 1
ATOM 833 O O . ASP A 1 112 ? 54.003 5.266 56.759 1.00 71.00 109 ASP A O 1
ATOM 838 N N . MET A 1 113 ? 54.165 3.422 55.482 1.00 47.84 110 MET A N 1
ATOM 839 C CA . MET A 1 113 ? 52.937 3.647 54.732 1.00 55.40 110 MET A CA 1
ATOM 840 C C . MET A 1 113 ? 51.816 2.758 55.254 1.00 62.15 110 MET A C 1
ATOM 841 O O . MET A 1 113 ? 52.038 1.589 55.585 1.00 65.30 110 MET A O 1
ATOM 846 N N . ARG A 1 114 ? 50.611 3.322 55.323 1.00 63.54 111 ARG A N 1
ATOM 847 C CA . ARG A 1 114 ? 49.405 2.593 55.698 1.00 61.57 111 ARG A CA 1
ATOM 848 C C . ARG A 1 114 ? 48.434 2.638 54.527 1.00 56.60 111 ARG A C 1
ATOM 849 O O . ARG A 1 114 ? 47.951 3.714 54.159 1.00 44.79 111 ARG A O 1
ATOM 857 N N . PHE A 1 115 ? 48.155 1.475 53.943 1.00 52.74 112 PHE A N 1
ATOM 858 C CA . PHE A 1 115 ? 47.285 1.360 52.781 1.00 46.57 112 PHE A CA 1
ATOM 859 C C . PHE A 1 115 ? 46.132 0.419 53.101 1.00 46.50 112 PHE A C 1
ATOM 860 O O . PHE A 1 115 ? 46.327 -0.618 53.743 1.00 59.91 112 PHE A O 1
ATOM 868 N N . PHE A 1 116 ? 44.933 0.784 52.647 1.00 56.33 113 PHE A N 1
ATOM 869 C CA . PHE A 1 116 ? 43.737 0.012 52.965 1.00 62.21 113 PHE A CA 1
ATOM 870 C C . PHE A 1 116 ? 43.830 -1.406 52.414 1.00 48.47 113 PHE A C 1
ATOM 871 O O . PHE A 1 116 ? 44.140 -1.610 51.236 1.00 51.10 113 PHE A O 1
ATOM 879 N N . GLY A 1 117 ? 43.554 -2.382 53.274 1.00 50.55 114 GLY A N 1
ATOM 880 C CA . GLY A 1 117 ? 43.471 -3.771 52.848 1.00 59.64 114 GLY A CA 1
ATOM 881 C C . GLY A 1 117 ? 44.745 -4.324 52.250 1.00 66.72 114 GLY A C 1
ATOM 882 O O . GLY A 1 117 ? 44.699 -4.998 51.213 1.00 74.58 114 GLY A O 1
ATOM 883 N N . SER A 1 118 ? 45.885 -4.056 52.879 1.00 57.70 115 SER A N 1
ATOM 884 C CA . SER A 1 118 ? 47.176 -4.535 52.406 1.00 55.21 115 SER A CA 1
ATOM 885 C C . SER A 1 118 ? 47.801 -5.429 53.466 1.00 59.93 115 SER A C 1
ATOM 886 O O . SER A 1 118 ? 47.893 -5.041 54.636 1.00 58.09 115 SER A O 1
ATOM 889 N N . ALA A 1 119 ? 48.226 -6.621 53.055 1.00 65.88 116 ALA A N 1
ATOM 890 C CA . ALA A 1 119 ? 48.913 -7.554 53.936 1.00 62.84 116 ALA A CA 1
ATOM 891 C C . ALA A 1 119 ? 50.420 -7.330 53.963 1.00 53.58 116 ALA A C 1
ATOM 892 O O . ALA A 1 119 ? 51.152 -8.180 54.479 1.00 60.01 116 ALA A O 1
ATOM 894 N N . MET A 1 120 ? 50.896 -6.209 53.418 1.00 51.34 117 MET A N 1
ATOM 895 C CA . MET A 1 120 ? 52.316 -5.884 53.449 1.00 62.45 117 MET A CA 1
ATOM 896 C C . MET A 1 120 ? 52.800 -5.478 54.834 1.00 73.76 117 MET A C 1
ATOM 897 O O . MET A 1 120 ? 54.010 -5.314 55.021 1.00 74.39 117 MET A O 1
ATOM 902 N N . TYR A 1 121 ? 51.898 -5.316 55.799 1.00 75.41 118 TYR A N 1
ATOM 903 C CA . TYR A 1 121 ? 52.248 -4.793 57.110 1.00 69.04 118 TYR A CA 1
ATOM 904 C C . TYR A 1 121 ? 51.656 -5.678 58.199 1.00 72.12 118 TYR A C 1
ATOM 905 O O . TYR A 1 121 ? 50.724 -6.451 57.963 1.00 80.77 118 TYR A O 1
ATOM 914 N N . PHE A 1 122 ? 52.216 -5.557 59.403 1.00 70.56 119 PHE A N 1
ATOM 915 C CA . PHE A 1 122 ? 51.711 -6.306 60.548 1.00 74.24 119 PHE A CA 1
ATOM 916 C C . PHE A 1 122 ? 51.646 -5.410 61.780 1.00 77.08 119 PHE A C 1
ATOM 917 O O . PHE A 1 122 ? 52.667 -4.840 62.187 1.00 78.82 119 PHE A O 1
ATOM 925 N N . PRO A 1 123 ? 50.467 -5.254 62.406 1.00 77.92 120 PRO A N 1
ATOM 926 C CA . PRO A 1 123 ? 49.199 -5.858 61.978 1.00 87.34 120 PRO A CA 1
ATOM 927 C C . PRO A 1 123 ? 48.656 -5.232 60.695 1.00 80.97 120 PRO A C 1
ATOM 928 O O . PRO A 1 123 ? 48.898 -4.052 60.440 1.00 70.72 120 PRO A O 1
ATOM 932 N N . HIS A 1 124 ? 47.946 -6.029 59.899 1.00 79.87 121 HIS A N 1
ATOM 933 C CA . HIS A 1 124 ? 47.481 -5.574 58.596 1.00 67.79 121 HIS A CA 1
ATOM 934 C C . HIS A 1 124 ? 46.571 -4.360 58.739 1.00 64.64 121 HIS A C 1
ATOM 935 O O . HIS A 1 124 ? 45.797 -4.249 59.694 1.00 67.76 121 HIS A O 1
ATOM 942 N N . VAL A 1 125 ? 46.672 -3.443 57.783 1.00 57.90 122 VAL A N 1
ATOM 943 C CA . VAL A 1 125 ? 45.840 -2.246 57.780 1.00 71.08 122 VAL A CA 1
ATOM 944 C C . VAL A 1 125 ? 44.446 -2.619 57.297 1.00 64.98 122 VAL A C 1
ATOM 945 O O . VAL A 1 125 ? 44.285 -3.201 56.218 1.00 60.08 122 VAL A O 1
ATOM 949 N N . ASP A 1 126 ? 43.436 -2.288 58.096 1.00 57.27 123 ASP A N 1
ATOM 950 C CA . ASP A 1 126 ? 42.064 -2.639 57.755 1.00 63.71 123 ASP A CA 1
ATOM 951 C C . ASP A 1 126 ? 41.602 -1.888 56.512 1.00 60.65 123 ASP A C 1
ATOM 952 O O . ASP A 1 126 ? 41.945 -0.721 56.301 1.00 54.06 123 ASP A O 1
ATOM 957 N N . GLY A 1 127 ? 40.815 -2.573 55.686 1.00 59.11 124 GLY A N 1
ATOM 958 C CA . GLY A 1 127 ? 40.292 -2.000 54.466 1.00 58.15 124 GLY A CA 1
ATOM 959 C C . GLY A 1 127 ? 39.084 -1.120 54.707 1.00 65.92 124 GLY A C 1
ATOM 960 O O . GLY A 1 127 ? 38.736 -0.771 55.836 1.00 68.03 124 GLY A O 1
ATOM 961 N N . GLY A 1 128 ? 38.424 -0.766 53.605 1.00 66.98 125 GLY A N 1
ATOM 962 C CA . GLY A 1 128 ? 37.347 0.200 53.659 1.00 62.39 125 GLY A CA 1
ATOM 963 C C . GLY A 1 128 ? 35.962 -0.405 53.547 1.00 60.24 125 GLY A C 1
ATOM 964 O O . GLY A 1 128 ? 34.953 0.298 53.681 1.00 71.42 125 GLY A O 1
ATOM 965 N N . PHE A 1 129 ? 35.901 -1.715 53.302 1.00 59.52 126 PHE A N 1
ATOM 966 C CA . PHE A 1 129 ? 34.630 -2.427 53.171 1.00 63.98 126 PHE A CA 1
ATOM 967 C C . PHE A 1 129 ? 33.998 -2.562 54.554 1.00 73.91 126 PHE A C 1
ATOM 968 O O . PHE A 1 129 ? 33.984 -3.629 55.173 1.00 82.52 126 PHE A O 1
ATOM 976 N N . THR A 1 130 ? 33.466 -1.447 55.046 1.00 76.08 127 THR A N 1
ATOM 977 C CA . THR A 1 130 ? 32.807 -1.409 56.343 1.00 87.44 127 THR A CA 1
ATOM 978 C C . THR A 1 130 ? 31.784 -0.285 56.331 1.00 77.23 127 THR A C 1
ATOM 979 O O . THR A 1 130 ? 32.006 0.756 55.708 1.00 75.74 127 THR A O 1
ATOM 983 N N . ARG A 1 131 ? 30.661 -0.507 57.018 1.00 65.77 128 ARG A N 1
ATOM 984 C CA . ARG A 1 131 ? 29.571 0.464 56.984 1.00 72.99 128 ARG A CA 1
ATOM 985 C C . ARG A 1 131 ? 29.992 1.793 57.604 1.00 79.98 128 ARG A C 1
ATOM 986 O O . ARG A 1 131 ? 29.618 2.863 57.110 1.00 78.94 128 ARG A O 1
ATOM 994 N N . TYR A 1 132 ? 30.780 1.746 58.677 1.00 77.01 129 TYR A N 1
ATOM 995 C CA . TYR A 1 132 ? 31.332 2.939 59.304 1.00 70.30 129 TYR A CA 1
ATOM 996 C C . TYR A 1 132 ? 32.822 2.744 59.535 1.00 67.81 129 TYR A C 1
ATOM 997 O O . TYR A 1 132 ? 33.253 1.683 59.996 1.00 65.77 129 TYR A O 1
ATOM 1006 N N . LYS A 1 133 ? 33.607 3.772 59.217 1.00 62.42 130 LYS A N 1
ATOM 1007 C CA . LYS A 1 133 ? 35.049 3.724 59.402 1.00 69.43 130 LYS A CA 1
ATOM 1008 C C . LYS A 1 133 ? 35.557 5.098 59.804 1.00 75.86 130 LYS A C 1
ATOM 1009 O O . LYS A 1 133 ? 35.148 6.113 59.232 1.00 72.88 130 LYS A O 1
ATOM 1015 N N . MET A 1 134 ? 36.445 5.124 60.794 1.00 79.97 131 MET A N 1
ATOM 1016 C CA . MET A 1 134 ? 37.096 6.355 61.214 1.00 79.18 131 MET A CA 1
ATOM 1017 C C . MET A 1 134 ? 38.415 6.494 60.467 1.00 73.37 131 MET A C 1
ATOM 1018 O O . MET A 1 134 ? 39.215 5.555 60.429 1.00 79.83 131 MET A O 1
ATOM 1023 N N . VAL A 1 135 ? 38.634 7.667 59.872 1.00 66.22 132 VAL A N 1
ATOM 1024 C CA . VAL A 1 135 ? 39.739 7.881 58.947 1.00 54.16 132 VAL A CA 1
ATOM 1025 C C . VAL A 1 135 ? 40.361 9.245 59.218 1.00 61.79 132 VAL A C 1
ATOM 1026 O O . VAL A 1 135 ? 39.769 10.107 59.871 1.00 73.59 132 VAL A O 1
ATOM 1030 N N . GLU A 1 136 ? 41.580 9.429 58.714 1.00 56.89 133 GLU A N 1
ATOM 1031 C CA . GLU A 1 136 ? 42.249 10.717 58.830 1.00 60.29 133 GLU A CA 1
ATOM 1032 C C . GLU A 1 136 ? 41.543 11.761 57.972 1.00 64.02 133 GLU A C 1
ATOM 1033 O O . GLU A 1 136 ? 41.008 11.460 56.902 1.00 67.91 133 GLU A O 1
ATOM 1039 N N . THR A 1 137 ? 41.545 13.005 58.458 1.00 65.65 134 THR A N 1
ATOM 1040 C CA . THR A 1 137 ? 40.846 14.076 57.755 1.00 61.12 134 THR A CA 1
ATOM 1041 C C . THR A 1 137 ? 41.459 14.333 56.383 1.00 58.47 134 THR A C 1
ATOM 1042 O O . THR A 1 137 ? 40.745 14.643 55.422 1.00 59.57 134 THR A O 1
ATOM 1046 N N . SER A 1 138 ? 42.783 14.195 56.267 1.00 53.94 135 SER A N 1
ATOM 1047 C CA . SER A 1 138 ? 43.446 14.408 54.986 1.00 50.35 135 SER A CA 1
ATOM 1048 C C . SER A 1 138 ? 43.065 13.357 53.952 1.00 50.41 135 SER A C 1
ATOM 1049 O O . SER A 1 138 ? 43.231 13.599 52.751 1.00 49.05 135 SER A O 1
ATOM 1052 N N . GLN A 1 139 ? 42.559 12.202 54.386 1.00 57.87 136 GLN A N 1
ATOM 1053 C CA . GLN A 1 139 ? 42.159 11.145 53.467 1.00 55.87 136 GLN A CA 1
ATOM 1054 C C . GLN A 1 139 ? 40.781 11.371 52.858 1.00 55.10 136 GLN A C 1
ATOM 1055 O O . GLN A 1 139 ? 40.380 10.604 51.976 1.00 44.58 136 GLN A O 1
ATOM 1061 N N . CYS A 1 140 ? 40.050 12.393 53.301 1.00 60.41 137 CYS A N 1
ATOM 1062 C CA . CYS A 1 140 ? 38.724 12.694 52.776 1.00 64.20 137 CYS A CA 1
ATOM 1063 C C . CYS A 1 140 ? 38.851 13.741 51.676 1.00 62.18 137 CYS A C 1
ATOM 1064 O O . CYS A 1 140 ? 39.267 14.877 51.935 1.00 55.38 137 CYS A O 1
ATOM 1067 N N . VAL A 1 141 ? 38.490 13.360 50.456 1.00 56.17 138 VAL A N 1
ATOM 1068 C CA . VAL A 1 141 ? 38.537 14.237 49.292 1.00 50.37 138 VAL A CA 1
ATOM 1069 C C . VAL A 1 141 ? 37.096 14.530 48.876 1.00 58.79 138 VAL A C 1
ATOM 1070 O O . VAL A 1 141 ? 36.402 13.630 48.381 1.00 50.41 138 VAL A O 1
ATOM 1074 N N . PRO A 1 142 ? 36.604 15.751 49.060 1.00 61.47 139 PRO A N 1
ATOM 1075 C CA . PRO A 1 142 ? 35.205 16.038 48.730 1.00 48.84 139 PRO A CA 1
ATOM 1076 C C . PRO A 1 142 ? 34.970 16.085 47.229 1.00 47.03 139 PRO A C 1
ATOM 1077 O O . PRO A 1 142 ? 35.867 16.394 46.441 1.00 45.02 139 PRO A O 1
ATOM 1081 N N . TYR A 1 143 ? 33.739 15.769 46.842 1.00 55.47 140 TYR A N 1
ATOM 1082 C CA . TYR A 1 143 ? 33.266 15.905 45.475 1.00 47.72 140 TYR A CA 1
ATOM 1083 C C . TYR A 1 143 ? 31.812 16.342 45.519 1.00 57.12 140 TYR A C 1
ATOM 1084 O O . TYR A 1 143 ? 31.105 16.049 46.492 1.00 71.28 140 TYR A O 1
ATOM 1093 N N . PRO A 1 144 ? 31.336 17.056 44.496 1.00 60.65 141 PRO A N 1
ATOM 1094 C CA . PRO A 1 144 ? 29.956 17.556 44.529 1.00 59.38 141 PRO A CA 1
ATOM 1095 C C . PRO A 1 144 ? 28.945 16.419 44.582 1.00 59.18 141 PRO A C 1
ATOM 1096 O O . PRO A 1 144 ? 29.081 15.407 43.891 1.00 49.70 141 PRO A O 1
ATOM 1100 N N . ALA A 1 145 ? 27.916 16.603 45.415 1.00 58.74 142 ALA A N 1
ATOM 1101 C CA . ALA A 1 145 ? 26.922 15.557 45.630 1.00 54.61 142 ALA A CA 1
ATOM 1102 C C . ALA A 1 145 ? 26.113 15.256 44.375 1.00 56.40 142 ALA A C 1
ATOM 1103 O O . ALA A 1 145 ? 25.491 14.192 44.293 1.00 64.62 142 ALA A O 1
ATOM 1105 N N . LYS A 1 146 ? 26.108 16.164 43.397 1.00 59.13 143 LYS A N 1
ATOM 1106 C CA . LYS A 1 146 ? 25.446 15.897 42.125 1.00 60.92 143 LYS A CA 1
ATOM 1107 C C . LYS A 1 146 ? 26.093 14.737 41.375 1.00 68.12 143 LYS A C 1
ATOM 1108 O O . LYS A 1 146 ? 25.414 14.068 40.587 1.00 81.19 143 LYS A O 1
ATOM 1114 N N . ALA A 1 147 ? 27.378 14.478 41.611 1.00 50.60 144 ALA A N 1
ATOM 1115 C CA . ALA A 1 147 ? 28.084 13.442 40.870 1.00 49.43 144 ALA A CA 1
ATOM 1116 C C . ALA A 1 147 ? 27.490 12.064 41.146 1.00 49.85 144 ALA A C 1
ATOM 1117 O O . ALA A 1 147 ? 26.896 11.815 42.199 1.00 50.73 144 ALA A O 1
ATOM 1119 N N . ASP A 1 148 ? 27.660 11.163 40.180 1.00 49.41 145 ASP A N 1
ATOM 1120 C CA . ASP A 1 148 ? 27.098 9.823 40.283 1.00 49.98 145 ASP A CA 1
ATOM 1121 C C . ASP A 1 148 ? 27.902 8.982 41.268 1.00 68.93 145 ASP A C 1
ATOM 1122 O O . ASP A 1 148 ? 29.137 8.993 41.247 1.00 60.55 145 ASP A O 1
ATOM 1127 N N . GLU A 1 149 ? 27.196 8.245 42.128 1.00 59.18 146 GLU A N 1
ATOM 1128 C CA . GLU A 1 149 ? 27.872 7.397 43.104 1.00 48.42 146 GLU A CA 1
ATOM 1129 C C . GLU A 1 149 ? 28.609 6.254 42.420 1.00 43.25 146 GLU A C 1
ATOM 1130 O O . GLU A 1 149 ? 29.693 5.854 42.860 1.00 53.66 146 GLU A O 1
ATOM 1136 N N . LYS A 1 150 ? 28.035 5.721 41.338 1.00 45.36 147 LYS A N 1
ATOM 1137 C CA . LYS A 1 150 ? 28.676 4.634 40.606 1.00 52.05 147 LYS A CA 1
ATOM 1138 C C . LYS A 1 150 ? 29.923 5.107 39.871 1.00 53.15 147 LYS A C 1
ATOM 1139 O O . LYS A 1 150 ? 30.857 4.323 39.670 1.00 46.22 147 LYS A O 1
ATOM 1145 N N . VAL A 1 151 ? 29.956 6.375 39.460 1.00 53.88 148 VAL A N 1
ATOM 1146 C CA . VAL A 1 151 ? 31.107 6.896 38.731 1.00 41.92 148 VAL A CA 1
ATOM 1147 C C . VAL A 1 151 ? 32.252 7.219 39.683 1.00 50.73 148 VAL A C 1
ATOM 1148 O O . VAL A 1 151 ? 33.415 6.910 39.400 1.00 53.85 148 VAL A O 1
ATOM 1152 N N . MET A 1 152 ? 31.945 7.834 40.827 1.00 53.02 149 MET A N 1
ATOM 1153 C CA . MET A 1 152 ? 32.992 8.248 41.754 1.00 51.92 149 MET A CA 1
ATOM 1154 C C . MET A 1 152 ? 33.684 7.067 42.423 1.00 55.58 149 MET A C 1
ATOM 1155 O O . MET A 1 152 ? 34.792 7.232 42.944 1.00 52.93 149 MET A O 1
ATOM 1160 N N . ALA A 1 153 ? 33.066 5.885 42.419 1.00 48.13 150 ALA A N 1
ATOM 1161 C CA . ALA A 1 153 ? 33.691 4.713 43.019 1.00 40.40 150 ALA A CA 1
ATOM 1162 C C . ALA A 1 153 ? 34.928 4.249 42.259 1.00 37.85 150 ALA A C 1
ATOM 1163 O O . ALA A 1 153 ? 35.683 3.425 42.785 1.00 36.86 150 ALA A O 1
ATOM 1165 N N . PHE A 1 154 ? 35.153 4.754 41.045 1.00 31.53 151 PHE A N 1
ATOM 1166 C CA . PHE A 1 154 ? 36.330 4.426 40.255 1.00 44.13 151 PHE A CA 1
ATOM 1167 C C . PHE A 1 154 ? 37.516 5.336 40.560 1.00 44.35 151 PHE A C 1
ATOM 1168 O O . PHE A 1 154 ? 38.473 5.369 39.779 1.00 41.24 151 PHE A O 1
ATOM 1176 N N . ALA A 1 155 ? 37.475 6.068 41.675 1.00 48.87 152 ALA A N 1
ATOM 1177 C CA . ALA A 1 155 ? 38.513 7.056 41.957 1.00 40.98 152 ALA A CA 1
ATOM 1178 C C . ALA A 1 155 ? 39.868 6.396 42.180 1.00 47.20 152 ALA A C 1
ATOM 1179 O O . ALA A 1 155 ? 40.884 6.844 41.634 1.00 60.84 152 ALA A O 1
ATOM 1181 N N . GLU A 1 156 ? 39.905 5.327 42.984 1.00 42.33 153 GLU A N 1
ATOM 1182 C CA . GLU A 1 156 ? 41.186 4.689 43.287 1.00 49.82 153 GLU A CA 1
ATOM 1183 C C . GLU A 1 156 ? 41.801 4.014 42.065 1.00 55.60 153 GLU A C 1
ATOM 1184 O O . GLU A 1 156 ? 42.988 4.261 41.788 1.00 55.82 153 GLU A O 1
ATOM 1190 N N . PRO A 1 157 ? 41.092 3.169 41.304 1.00 54.34 154 PRO A N 1
ATOM 1191 C CA . PRO A 1 157 ? 41.739 2.556 40.132 1.00 39.02 154 PRO A CA 1
ATOM 1192 C C . PRO A 1 157 ? 42.096 3.559 39.049 1.00 41.96 154 PRO A C 1
ATOM 1193 O O . PRO A 1 157 ? 43.082 3.350 38.332 1.00 55.08 154 PRO A O 1
ATOM 1197 N N . LEU A 1 158 ? 41.325 4.641 38.903 1.00 36.90 155 LEU A N 1
ATOM 1198 C CA . LEU A 1 158 ? 41.699 5.688 37.956 1.00 43.29 155 LEU A CA 1
ATOM 1199 C C . LEU A 1 158 ? 42.966 6.405 38.404 1.00 42.48 155 LEU A C 1
ATOM 1200 O O . LEU A 1 158 ? 43.815 6.754 37.574 1.00 54.42 155 LEU A O 1
ATOM 1205 N N . ALA A 1 159 ? 43.110 6.635 39.713 1.00 36.15 156 ALA A N 1
ATOM 1206 C CA . ALA A 1 159 ? 44.329 7.252 40.223 1.00 40.13 156 ALA A CA 1
ATOM 1207 C C . ALA A 1 159 ? 45.545 6.375 39.960 1.00 48.55 156 ALA A C 1
ATOM 1208 O O . ALA A 1 159 ? 46.643 6.889 39.717 1.00 43.46 156 ALA A O 1
ATOM 1210 N N . VAL A 1 160 ? 45.369 5.053 40.002 1.00 45.39 157 VAL A N 1
ATOM 1211 C CA . VAL A 1 160 ? 46.453 4.145 39.645 1.00 35.42 157 VAL A CA 1
ATOM 1212 C C . VAL A 1 160 ? 46.788 4.273 38.164 1.00 40.16 157 VAL A C 1
ATOM 1213 O O . VAL A 1 160 ? 47.959 4.224 37.770 1.00 54.64 157 VAL A O 1
ATOM 1217 N N . ALA A 1 161 ? 45.768 4.456 37.321 1.00 47.37 158 ALA A N 1
ATOM 1218 C CA . ALA A 1 161 ? 46.004 4.559 35.885 1.00 40.16 158 ALA A CA 1
ATOM 1219 C C . ALA A 1 161 ? 46.699 5.867 35.526 1.00 43.31 158 ALA A C 1
ATOM 1220 O O . ALA A 1 161 ? 47.606 5.881 34.685 1.00 50.07 158 ALA A O 1
ATOM 1222 N N . ILE A 1 162 ? 46.285 6.975 36.144 1.00 30.24 159 ILE A N 1
ATOM 1223 C CA . ILE A 1 162 ? 46.901 8.264 35.842 1.00 31.28 159 ILE A CA 1
ATOM 1224 C C . ILE A 1 162 ? 48.361 8.271 36.277 1.00 44.57 159 ILE A C 1
ATOM 1225 O O . ILE A 1 162 ? 49.228 8.812 35.581 1.00 53.25 159 ILE A O 1
ATOM 1230 N N . HIS A 1 163 ? 48.657 7.668 37.431 1.00 45.98 160 HIS A N 1
ATOM 1231 C CA . HIS A 1 163 ? 50.040 7.592 37.887 1.00 42.91 160 HIS A CA 1
ATOM 1232 C C . HIS A 1 163 ? 50.884 6.748 36.941 1.00 50.94 160 HIS A C 1
ATOM 1233 O O . HIS A 1 163 ? 52.054 7.061 36.694 1.00 48.99 160 HIS A O 1
ATOM 1240 N N . ALA A 1 164 ? 50.304 5.675 36.397 1.00 53.76 161 ALA A N 1
ATOM 1241 C CA . ALA A 1 164 ? 51.031 4.851 35.437 1.00 45.74 161 ALA A CA 1
ATOM 1242 C C . ALA A 1 164 ? 51.285 5.610 34.142 1.00 47.90 161 ALA A C 1
ATOM 1243 O O . ALA A 1 164 ? 52.358 5.480 33.540 1.00 56.05 161 ALA A O 1
ATOM 1245 N N . ALA A 1 165 ? 50.311 6.408 33.698 1.00 44.93 162 ALA A N 1
ATOM 1246 C CA . ALA A 1 165 ? 50.502 7.203 32.490 1.00 44.88 162 ALA A CA 1
ATOM 1247 C C . ALA A 1 165 ? 51.580 8.262 32.679 1.00 38.50 162 ALA A C 1
ATOM 1248 O O . ALA A 1 165 ? 52.309 8.576 31.731 1.00 45.86 162 ALA A O 1
ATOM 1250 N N . HIS A 1 166 ? 51.704 8.816 33.887 1.00 32.74 163 HIS A N 1
ATOM 1251 C CA . HIS A 1 166 ? 52.736 9.815 34.137 1.00 43.46 163 HIS A CA 1
ATOM 1252 C C . HIS A 1 166 ? 54.131 9.208 34.199 1.00 49.53 163 HIS A C 1
ATOM 1253 O O . HIS A 1 166 ? 55.116 9.937 34.038 1.00 41.36 163 HIS A O 1
ATOM 1260 N N . GLN A 1 167 ? 54.243 7.897 34.428 1.00 44.13 164 GLN A N 1
ATOM 1261 C CA . GLN A 1 167 ? 55.547 7.248 34.358 1.00 39.50 164 GLN A CA 1
ATOM 1262 C C . GLN A 1 167 ? 56.078 7.193 32.935 1.00 51.19 164 GLN A C 1
ATOM 1263 O O . GLN A 1 167 ? 57.293 7.086 32.741 1.00 59.27 164 GLN A O 1
ATOM 1269 N N . ALA A 1 168 ? 55.195 7.269 31.938 1.00 44.12 165 ALA A N 1
ATOM 1270 C CA . ALA A 1 168 ? 55.613 7.192 30.546 1.00 47.24 165 ALA A CA 1
ATOM 1271 C C . ALA A 1 168 ? 56.437 8.395 30.113 1.00 45.33 165 ALA A C 1
ATOM 1272 O O . ALA A 1 168 ? 57.191 8.295 29.139 1.00 43.60 165 ALA A O 1
ATOM 1274 N N . GLY A 1 169 ? 56.317 9.521 30.811 1.00 39.34 166 GLY A N 1
ATOM 1275 C CA . GLY A 1 169 ? 56.969 10.741 30.384 1.00 40.49 166 GLY A CA 1
ATOM 1276 C C . GLY A 1 169 ? 56.075 11.556 29.473 1.00 58.46 166 GLY A C 1
ATOM 1277 O O . GLY A 1 169 ? 54.875 11.685 29.730 1.00 64.23 166 GLY A O 1
ATOM 1278 N N . GLU A 1 170 ? 56.643 12.105 28.403 1.00 64.57 167 GLU A N 1
ATOM 1279 C CA . GLU A 1 170 ? 55.852 12.877 27.455 1.00 62.51 167 GLU A CA 1
ATOM 1280 C C . GLU A 1 170 ? 54.921 11.957 26.673 1.00 67.34 167 GLU A C 1
ATOM 1281 O O . GLU A 1 170 ? 55.363 10.976 26.067 1.00 74.41 167 GLU A O 1
ATOM 1283 N N . LEU A 1 171 ? 53.625 12.275 26.693 1.00 56.82 168 LEU A N 1
ATOM 1284 C CA . LEU A 1 171 ? 52.617 11.497 25.988 1.00 36.26 168 LEU A CA 1
ATOM 1285 C C . LEU A 1 171 ? 51.936 12.254 24.858 1.00 36.89 168 LEU A C 1
ATOM 1286 O O . LEU A 1 171 ? 51.236 11.625 24.055 1.00 50.14 168 LEU A O 1
ATOM 1291 N N . GLN A 1 172 ? 52.120 13.569 24.765 1.00 38.37 169 GLN A N 1
ATOM 1292 C CA . GLN A 1 172 ? 51.447 14.362 23.742 1.00 39.09 169 GLN A CA 1
ATOM 1293 C C . GLN A 1 172 ? 51.957 13.978 22.357 1.00 40.27 169 GLN A C 1
ATOM 1294 O O . GLN A 1 172 ? 53.153 14.098 22.071 1.00 48.47 169 GLN A O 1
ATOM 1300 N N . GLY A 1 173 ? 51.049 13.517 21.499 1.00 41.16 170 GLY A N 1
ATOM 1301 C CA . GLY A 1 173 ? 51.412 13.152 20.144 1.00 33.87 170 GLY A CA 1
ATOM 1302 C C . GLY A 1 173 ? 52.166 11.851 20.011 1.00 41.79 170 GLY A C 1
ATOM 1303 O O . GLY A 1 173 ? 52.821 11.630 18.989 1.00 43.39 170 GLY A O 1
ATOM 1304 N N . LYS A 1 174 ? 52.090 10.977 21.008 1.00 37.97 171 LYS A N 1
ATOM 1305 C CA . LYS A 1 174 ? 52.838 9.730 21.019 1.00 43.85 171 LYS A CA 1
ATOM 1306 C C . LYS A 1 174 ? 51.952 8.554 20.624 1.00 56.82 171 LYS A C 1
ATOM 1307 O O . LYS A 1 174 ? 50.721 8.639 20.602 1.00 58.25 171 LYS A O 1
ATOM 1313 N N . ARG A 1 175 ? 52.610 7.440 20.305 1.00 45.62 172 ARG A N 1
ATOM 1314 C CA . ARG A 1 175 ? 51.957 6.184 19.953 1.00 41.60 172 ARG A CA 1
ATOM 1315 C C . ARG A 1 175 ? 52.122 5.225 21.125 1.00 44.50 172 ARG A C 1
ATOM 1316 O O . ARG A 1 175 ? 53.239 4.781 21.417 1.00 46.44 172 ARG A O 1
ATOM 1324 N N . VAL A 1 176 ? 51.017 4.902 21.792 1.00 41.68 173 VAL A N 1
ATOM 1325 C CA . VAL A 1 176 ? 51.037 4.085 22.999 1.00 44.44 173 VAL A CA 1
ATOM 1326 C C . VAL A 1 176 ? 50.455 2.712 22.692 1.00 50.93 173 VAL A C 1
ATOM 1327 O O . VAL A 1 176 ? 49.521 2.580 21.891 1.00 48.04 173 VAL A O 1
ATOM 1331 N N . PHE A 1 177 ? 51.022 1.689 23.327 1.00 46.45 174 PHE A N 1
ATOM 1332 C CA . PHE A 1 177 ? 50.543 0.317 23.232 1.00 35.68 174 PHE A CA 1
ATOM 1333 C C . PHE A 1 177 ? 50.211 -0.169 24.635 1.00 50.30 174 PHE A C 1
ATOM 1334 O O . PHE A 1 177 ? 51.041 -0.068 25.543 1.00 53.37 174 PHE A O 1
ATOM 1342 N N . ILE A 1 178 ? 49.002 -0.684 24.815 1.00 56.31 175 ILE A N 1
ATOM 1343 C CA . ILE A 1 178 ? 48.501 -1.066 26.131 1.00 51.35 175 ILE A CA 1
ATOM 1344 C C . ILE A 1 178 ? 48.145 -2.547 26.072 1.00 59.93 175 ILE A C 1
ATOM 1345 O O . ILE A 1 178 ? 47.113 -2.930 25.510 1.00 72.15 175 ILE A O 1
ATOM 1350 N N . SER A 1 179 ? 48.999 -3.384 26.654 1.00 56.52 176 SER A N 1
ATOM 1351 C CA . SER A 1 179 ? 48.815 -4.829 26.663 1.00 54.34 176 SER A CA 1
ATOM 1352 C C . SER A 1 179 ? 48.128 -5.228 27.964 1.00 59.51 176 SER A C 1
ATOM 1353 O O . SER A 1 179 ? 48.638 -4.945 29.054 1.00 52.75 176 SER A O 1
ATOM 1356 N N . GLY A 1 180 ? 46.981 -5.890 27.845 1.00 64.71 177 GLY A N 1
ATOM 1357 C CA . GLY A 1 180 ? 46.151 -6.182 28.996 1.00 69.47 177 GLY A CA 1
ATOM 1358 C C . GLY A 1 180 ? 45.173 -5.055 29.253 1.00 65.96 177 GLY A C 1
ATOM 1359 O O . GLY A 1 180 ? 45.521 -4.058 29.893 1.00 69.57 177 GLY A O 1
ATOM 1360 N N . VAL A 1 181 ? 43.947 -5.195 28.755 1.00 66.30 178 VAL A N 1
ATOM 1361 C CA . VAL A 1 181 ? 42.994 -4.092 28.781 1.00 76.21 178 VAL A CA 1
ATOM 1362 C C . VAL A 1 181 ? 41.849 -4.425 29.737 1.00 71.68 178 VAL A C 1
ATOM 1363 O O . VAL A 1 181 ? 40.666 -4.287 29.406 1.00 59.47 178 VAL A O 1
ATOM 1367 N N . GLY A 1 182 ? 42.199 -4.848 30.949 1.00 71.74 179 GLY A N 1
ATOM 1368 C CA . GLY A 1 182 ? 41.225 -5.032 31.998 1.00 54.72 179 GLY A CA 1
ATOM 1369 C C . GLY A 1 182 ? 40.743 -3.699 32.534 1.00 54.52 179 GLY A C 1
ATOM 1370 O O . GLY A 1 182 ? 40.852 -2.664 31.868 1.00 53.90 179 GLY A O 1
ATOM 1371 N N . PRO A 1 183 ? 40.191 -3.697 33.750 1.00 58.51 180 PRO A N 1
ATOM 1372 C CA . PRO A 1 183 ? 39.751 -2.417 34.338 1.00 52.62 180 PRO A CA 1
ATOM 1373 C C . PRO A 1 183 ? 40.871 -1.396 34.448 1.00 45.46 180 PRO A C 1
ATOM 1374 O O . PRO A 1 183 ? 40.689 -0.234 34.063 1.00 43.83 180 PRO A O 1
ATOM 1378 N N . ILE A 1 184 ? 42.034 -1.802 34.960 1.00 52.41 181 ILE A N 1
ATOM 1379 C CA . ILE A 1 184 ? 43.167 -0.885 35.038 1.00 44.49 181 ILE A CA 1
ATOM 1380 C C . ILE A 1 184 ? 43.654 -0.517 33.642 1.00 44.42 181 ILE A C 1
ATOM 1381 O O . ILE A 1 184 ? 43.956 0.650 33.363 1.00 41.87 181 ILE A O 1
ATOM 1386 N N . GLY A 1 185 ? 43.724 -1.498 32.741 1.00 42.44 182 GLY A N 1
ATOM 1387 C CA . GLY A 1 185 ? 44.166 -1.214 31.385 1.00 51.27 182 GLY A CA 1
ATOM 1388 C C . GLY A 1 185 ? 43.222 -0.287 30.641 1.00 55.37 182 GLY A C 1
ATOM 1389 O O . GLY A 1 185 ? 43.661 0.576 29.877 1.00 55.39 182 GLY A O 1
ATOM 1390 N N . CYS A 1 186 ? 41.913 -0.454 30.852 1.00 55.32 183 CYS A N 1
ATOM 1391 C CA . CYS A 1 186 ? 40.944 0.427 30.206 1.00 44.37 183 CYS A CA 1
ATOM 1392 C C . CYS A 1 186 ? 41.068 1.857 30.716 1.00 39.92 183 CYS A C 1
ATOM 1393 O O . CYS A 1 186 ? 40.975 2.811 29.935 1.00 37.46 183 CYS A O 1
ATOM 1396 N N . LEU A 1 187 ? 41.270 2.027 32.024 1.00 37.95 184 LEU A N 1
ATOM 1397 C CA . LEU A 1 187 ? 41.444 3.370 32.565 1.00 36.59 184 LEU A CA 1
ATOM 1398 C C . LEU A 1 187 ? 42.745 4.000 32.085 1.00 48.69 184 LEU A C 1
ATOM 1399 O O . LEU A 1 187 ? 42.837 5.228 31.986 1.00 50.34 184 LEU A O 1
ATOM 1404 N N . ILE A 1 188 ? 43.755 3.181 31.780 1.00 42.00 185 ILE A N 1
ATOM 1405 C CA . ILE A 1 188 ? 44.974 3.706 31.173 1.00 45.03 185 ILE A CA 1
ATOM 1406 C C . ILE A 1 188 ? 44.701 4.157 29.744 1.00 43.68 185 ILE A C 1
ATOM 1407 O O . ILE A 1 188 ? 45.235 5.175 29.287 1.00 52.56 185 ILE A O 1
ATOM 1412 N N . VAL A 1 189 ? 43.863 3.410 29.016 1.00 46.05 186 VAL A N 1
ATOM 1413 C CA . VAL A 1 189 ? 43.435 3.844 27.688 1.00 50.07 186 VAL A CA 1
ATOM 1414 C C . VAL A 1 189 ? 42.805 5.228 27.767 1.00 53.17 186 VAL A C 1
ATOM 1415 O O . VAL A 1 189 ? 43.126 6.125 26.979 1.00 55.01 186 VAL A O 1
ATOM 1419 N N . SER A 1 190 ? 41.905 5.423 28.733 1.00 55.07 187 SER A N 1
ATOM 1420 C CA . SER A 1 190 ? 41.265 6.721 28.904 1.00 50.89 187 SER A CA 1
ATOM 1421 C C . SER A 1 190 ? 42.238 7.773 29.419 1.00 52.52 187 SER A C 1
ATOM 1422 O O . SER A 1 190 ? 42.053 8.967 29.155 1.00 53.67 187 SER A O 1
ATOM 1425 N N . ALA A 1 191 ? 43.269 7.359 30.156 1.00 49.53 188 ALA A N 1
ATOM 1426 C CA . ALA A 1 191 ? 44.209 8.320 30.725 1.00 42.81 188 ALA A CA 1
ATOM 1427 C C . ALA A 1 191 ? 45.078 8.945 29.641 1.00 45.85 188 ALA A C 1
ATOM 1428 O O . ALA A 1 191 ? 45.101 10.170 29.475 1.00 49.33 188 ALA A O 1
ATOM 1430 N N . VAL A 1 192 ? 45.801 8.113 28.886 1.00 39.31 189 VAL A N 1
ATOM 1431 C CA . VAL A 1 192 ? 46.693 8.641 27.858 1.00 45.12 189 VAL A CA 1
ATOM 1432 C C . VAL A 1 192 ? 45.900 9.294 26.733 1.00 49.75 189 VAL A C 1
ATOM 1433 O O . VAL A 1 192 ? 46.409 10.189 26.047 1.00 50.76 189 VAL A O 1
ATOM 1437 N N . LYS A 1 193 ? 44.652 8.868 26.524 1.00 49.47 190 LYS A N 1
ATOM 1438 C CA . LYS A 1 193 ? 43.784 9.546 25.566 1.00 48.97 190 LYS A CA 1
ATOM 1439 C C . LYS A 1 193 ? 43.576 11.002 25.960 1.00 39.86 190 LYS A C 1
ATOM 1440 O O . LYS A 1 193 ? 43.700 11.909 25.129 1.00 50.19 190 LYS A O 1
ATOM 1446 N N . THR A 1 194 ? 43.263 11.241 27.234 1.00 34.29 191 THR A N 1
ATOM 1447 C CA . THR A 1 194 ? 43.072 12.604 27.714 1.00 35.71 191 THR A CA 1
ATOM 1448 C C . THR A 1 194 ? 44.386 13.372 27.752 1.00 40.83 191 THR A C 1
ATOM 1449 O O . THR A 1 194 ? 44.406 14.582 27.497 1.00 49.87 191 THR A O 1
ATOM 1453 N N . LEU A 1 195 ? 45.488 12.689 28.059 1.00 44.43 192 LEU A N 1
ATOM 1454 C CA . LEU A 1 195 ? 46.786 13.341 28.182 1.00 48.92 192 LEU A CA 1
ATOM 1455 C C . LEU A 1 195 ? 47.425 13.668 26.837 1.00 50.33 192 LEU A C 1
ATOM 1456 O O . LEU A 1 195 ? 48.498 14.281 26.815 1.00 63.07 192 LEU A O 1
ATOM 1461 N N . GLY A 1 196 ? 46.812 13.272 25.731 1.00 55.21 193 GLY A N 1
ATOM 1462 C CA . GLY A 1 196 ? 47.246 13.683 24.417 1.00 42.43 193 GLY A CA 1
ATOM 1463 C C . GLY A 1 196 ? 47.905 12.631 23.540 1.00 41.15 193 GLY A C 1
ATOM 1464 O O . GLY A 1 196 ? 48.641 13.004 22.618 1.00 46.81 193 GLY A O 1
ATOM 1465 N N . ALA A 1 197 ? 47.669 11.345 23.790 1.00 39.82 194 ALA A N 1
ATOM 1466 C CA . ALA A 1 197 ? 48.241 10.310 22.939 1.00 38.93 194 ALA A CA 1
ATOM 1467 C C . ALA A 1 197 ? 47.657 10.401 21.534 1.00 51.66 194 ALA A C 1
ATOM 1468 O O . ALA A 1 197 ? 46.445 10.556 21.359 1.00 51.84 194 ALA A O 1
ATOM 1470 N N . ALA A 1 198 ? 48.529 10.308 20.529 1.00 39.88 195 ALA A N 1
ATOM 1471 C CA . ALA A 1 198 ? 48.085 10.438 19.147 1.00 41.05 195 ALA A CA 1
ATOM 1472 C C . ALA A 1 198 ? 47.447 9.159 18.623 1.00 44.16 195 ALA A C 1
ATOM 1473 O O . ALA A 1 198 ? 46.601 9.218 17.724 1.00 46.11 195 ALA A O 1
ATOM 1475 N N . GLU A 1 199 ? 47.831 8.005 19.163 1.00 42.25 196 GLU A N 1
ATOM 1476 C CA . GLU A 1 199 ? 47.297 6.728 18.708 1.00 38.64 196 GLU A CA 1
ATOM 1477 C C . GLU A 1 199 ? 47.391 5.722 19.844 1.00 46.46 196 GLU A C 1
ATOM 1478 O O . GLU A 1 199 ? 48.468 5.528 20.415 1.00 50.57 196 GLU A O 1
ATOM 1484 N N . ILE A 1 200 ? 46.267 5.084 20.161 1.00 41.29 197 ILE A N 1
ATOM 1485 C CA . ILE A 1 200 ? 46.177 4.126 21.258 1.00 38.45 197 ILE A CA 1
ATOM 1486 C C . ILE A 1 200 ? 45.793 2.774 20.677 1.00 45.88 197 ILE A C 1
ATOM 1487 O O . ILE A 1 200 ? 44.713 2.627 20.092 1.00 47.58 197 ILE A O 1
ATOM 1492 N N . VAL A 1 201 ? 46.671 1.790 20.843 1.00 49.05 198 VAL A N 1
ATOM 1493 C CA . VAL A 1 201 ? 46.427 0.424 20.396 1.00 43.76 198 VAL A CA 1
ATOM 1494 C C . VAL A 1 201 ? 46.478 -0.481 21.617 1.00 44.35 198 VAL A C 1
ATOM 1495 O O . VAL A 1 201 ? 47.511 -0.563 22.293 1.00 45.07 198 VAL A O 1
ATOM 1499 N N . CYS A 1 202 ? 45.366 -1.149 21.905 1.00 51.71 199 CYS A N 1
ATOM 1500 C CA . CYS A 1 202 ? 45.273 -2.071 23.025 1.00 48.78 199 CYS A CA 1
ATOM 1501 C C . CYS A 1 202 ? 45.190 -3.503 22.512 1.00 45.63 199 CYS A C 1
ATOM 1502 O O . CYS A 1 202 ? 44.680 -3.760 21.419 1.00 49.31 199 CYS A O 1
ATOM 1505 N N . ALA A 1 203 ? 45.699 -4.434 23.316 1.00 52.04 200 ALA A N 1
ATOM 1506 C CA . ALA A 1 203 ? 45.749 -5.837 22.934 1.00 53.65 200 ALA A CA 1
ATOM 1507 C C . ALA A 1 203 ? 45.370 -6.712 24.119 1.00 54.96 200 ALA A C 1
ATOM 1508 O O . ALA A 1 203 ? 45.824 -6.480 25.242 1.00 56.16 200 ALA A O 1
ATOM 1510 N N . ASP A 1 204 ? 44.538 -7.717 23.857 1.00 47.19 201 ASP A N 1
ATOM 1511 C CA . ASP A 1 204 ? 44.144 -8.684 24.872 1.00 58.39 201 ASP A CA 1
ATOM 1512 C C . ASP A 1 204 ? 43.567 -9.907 24.175 1.00 60.56 201 ASP A C 1
ATOM 1513 O O . ASP A 1 204 ? 43.170 -9.850 23.009 1.00 60.65 201 ASP A O 1
ATOM 1518 N N . VAL A 1 205 ? 43.528 -11.018 24.911 1.00 55.29 202 VAL A N 1
ATOM 1519 C CA . VAL A 1 205 ? 43.029 -12.265 24.342 1.00 57.18 202 VAL A CA 1
ATOM 1520 C C . VAL A 1 205 ? 41.505 -12.284 24.331 1.00 71.20 202 VAL A C 1
ATOM 1521 O O . VAL A 1 205 ? 40.887 -12.785 23.385 1.00 81.34 202 VAL A O 1
ATOM 1525 N N . SER A 1 206 ? 40.880 -11.743 25.370 1.00 70.80 203 SER A N 1
ATOM 1526 C CA . SER A 1 206 ? 39.426 -11.755 25.472 1.00 78.79 203 SER A CA 1
ATOM 1527 C C . SER A 1 206 ? 38.826 -10.698 24.553 1.00 79.08 203 SER A C 1
ATOM 1528 O O . SER A 1 206 ? 39.139 -9.511 24.705 1.00 67.95 203 SER A O 1
ATOM 1531 N N . PRO A 1 207 ? 37.974 -11.074 23.595 1.00 77.83 204 PRO A N 1
ATOM 1532 C CA . PRO A 1 207 ? 37.303 -10.055 22.772 1.00 68.49 204 PRO A CA 1
ATOM 1533 C C . PRO A 1 207 ? 36.358 -9.171 23.565 1.00 68.93 204 PRO A C 1
ATOM 1534 O O . PRO A 1 207 ? 36.056 -8.057 23.121 1.00 67.83 204 PRO A O 1
ATOM 1538 N N . ARG A 1 208 ? 35.878 -9.636 24.721 1.00 71.01 205 ARG A N 1
ATOM 1539 C CA . ARG A 1 208 ? 35.053 -8.790 25.578 1.00 67.53 205 ARG A CA 1
ATOM 1540 C C . ARG A 1 208 ? 35.844 -7.597 26.098 1.00 62.61 205 ARG A C 1
ATOM 1541 O O . ARG A 1 208 ? 35.340 -6.467 26.113 1.00 59.70 205 ARG A O 1
ATOM 1549 N N . SER A 1 209 ? 37.088 -7.827 26.527 1.00 60.46 206 SER A N 1
ATOM 1550 C CA . SER A 1 209 ? 37.908 -6.733 27.039 1.00 70.09 206 SER A CA 1
ATOM 1551 C C . SER A 1 209 ? 38.313 -5.775 25.926 1.00 66.20 206 SER A C 1
ATOM 1552 O O . SER A 1 209 ? 38.388 -4.559 26.144 1.00 70.24 206 SER A O 1
ATOM 1555 N N . LEU A 1 210 ? 38.581 -6.300 24.726 1.00 59.98 207 LEU A N 1
ATOM 1556 C CA . LEU A 1 210 ? 38.876 -5.427 23.594 1.00 50.43 207 LEU A CA 1
ATOM 1557 C C . LEU A 1 210 ? 37.682 -4.549 23.246 1.00 58.22 207 LEU A C 1
ATOM 1558 O O . LEU A 1 210 ? 37.855 -3.396 22.836 1.00 55.75 207 LEU A O 1
ATOM 1563 N N . SER A 1 211 ? 36.465 -5.074 23.405 1.00 61.79 208 SER A N 1
ATOM 1564 C CA . SER A 1 211 ? 35.276 -4.261 23.175 1.00 55.39 208 SER A CA 1
ATOM 1565 C C . SER A 1 211 ? 35.144 -3.159 24.217 1.00 62.00 208 SER A C 1
ATOM 1566 O O . SER A 1 211 ? 34.619 -2.081 23.916 1.00 69.23 208 SER A O 1
ATOM 1569 N N . LEU A 1 212 ? 35.617 -3.407 25.442 1.00 64.19 209 LEU A N 1
ATOM 1570 C CA . LEU A 1 212 ? 35.598 -2.369 26.466 1.00 64.82 209 LEU A CA 1
ATOM 1571 C C . LEU A 1 212 ? 36.659 -1.307 26.206 1.00 68.35 209 LEU A C 1
ATOM 1572 O O . LEU A 1 212 ? 36.456 -0.135 26.544 1.00 65.20 209 LEU A O 1
ATOM 1577 N N . GLY A 1 213 ? 37.791 -1.694 25.613 1.00 61.26 210 GLY A N 1
ATOM 1578 C CA . GLY A 1 213 ? 38.826 -0.722 25.308 1.00 53.65 210 GLY A CA 1
ATOM 1579 C C . GLY A 1 213 ? 38.424 0.264 24.231 1.00 61.64 210 GLY A C 1
ATOM 1580 O O . GLY A 1 213 ? 38.813 1.434 24.282 1.00 55.00 210 GLY A O 1
ATOM 1581 N N . LYS A 1 214 ? 37.644 -0.188 23.244 1.00 58.52 211 LYS A N 1
ATOM 1582 C CA . LYS A 1 214 ? 37.189 0.710 22.187 1.00 50.64 211 LYS A CA 1
ATOM 1583 C C . LYS A 1 214 ? 36.308 1.820 22.747 1.00 56.20 211 LYS A C 1
ATOM 1584 O O . LYS A 1 214 ? 36.416 2.979 22.330 1.00 59.24 211 LYS A O 1
ATOM 1590 N N . GLU A 1 215 ? 35.430 1.485 23.695 1.00 45.84 212 GLU A N 1
ATOM 1591 C CA . GLU A 1 215 ? 34.558 2.497 24.279 1.00 64.50 212 GLU A CA 1
ATOM 1592 C C . GLU A 1 215 ? 35.337 3.467 25.159 1.00 64.19 212 GLU A C 1
ATOM 1593 O O . GLU A 1 215 ? 34.936 4.627 25.307 1.00 71.46 212 GLU A O 1
ATOM 1599 N N . MET A 1 216 ? 36.453 3.022 25.734 1.00 61.43 213 MET A N 1
ATOM 1600 C CA . MET A 1 216 ? 37.288 3.884 26.561 1.00 64.05 213 MET A CA 1
ATOM 1601 C C . MET A 1 216 ? 38.223 4.770 25.747 1.00 57.44 213 MET A C 1
ATOM 1602 O O . MET A 1 216 ? 38.925 5.600 26.334 1.00 55.40 213 MET A O 1
ATOM 1607 N N . GLY A 1 217 ? 38.255 4.619 24.425 1.00 47.31 214 GLY A N 1
ATOM 1608 C CA . GLY A 1 217 ? 39.029 5.500 23.564 1.00 44.39 214 GLY A CA 1
ATOM 1609 C C . GLY A 1 217 ? 40.107 4.829 22.736 1.00 49.75 214 GLY A C 1
ATOM 1610 O O . GLY A 1 217 ? 40.825 5.533 22.012 1.00 51.34 214 GLY A O 1
ATOM 1611 N N . ALA A 1 218 ? 40.264 3.508 22.793 1.00 57.46 215 ALA A N 1
ATOM 1612 C CA . ALA A 1 218 ? 41.315 2.848 22.031 1.00 49.85 215 ALA A CA 1
ATOM 1613 C C . ALA A 1 218 ? 41.037 2.939 20.536 1.00 49.66 215 ALA A C 1
ATOM 1614 O O . ALA A 1 218 ? 39.899 2.773 20.086 1.00 43.84 215 ALA A O 1
ATOM 1616 N N . ASP A 1 219 ? 42.092 3.203 19.764 1.00 44.20 216 ASP A N 1
ATOM 1617 C CA . ASP A 1 219 ? 41.943 3.366 18.322 1.00 43.59 216 ASP A CA 1
ATOM 1618 C C . ASP A 1 219 ? 41.891 2.021 17.606 1.00 59.30 216 ASP A C 1
ATOM 1619 O O . ASP A 1 219 ? 41.004 1.785 16.778 1.00 66.06 216 ASP A O 1
ATOM 1624 N N . VAL A 1 220 ? 42.832 1.129 17.907 1.00 59.57 217 VAL A N 1
ATOM 1625 C CA . VAL A 1 220 ? 42.944 -0.161 17.237 1.00 59.15 217 VAL A CA 1
ATOM 1626 C C . VAL A 1 220 ? 42.910 -1.261 18.289 1.00 60.34 217 VAL A C 1
ATOM 1627 O O . VAL A 1 220 ? 43.611 -1.179 19.305 1.00 51.80 217 VAL A O 1
ATOM 1631 N N . LEU A 1 221 ? 42.097 -2.286 18.044 1.00 63.63 218 LEU A N 1
ATOM 1632 C CA . LEU A 1 221 ? 42.001 -3.451 18.910 1.00 58.58 218 LEU A CA 1
ATOM 1633 C C . LEU A 1 221 ? 42.780 -4.610 18.298 1.00 56.18 218 LEU A C 1
ATOM 1634 O O . LEU A 1 221 ? 42.827 -4.770 17.076 1.00 51.31 218 LEU A O 1
ATOM 1639 N N . VAL A 1 222 ? 43.395 -5.421 19.157 1.00 56.28 219 VAL A N 1
ATOM 1640 C CA . VAL A 1 222 ? 44.312 -6.465 18.710 1.00 56.38 219 VAL A CA 1
ATOM 1641 C C . VAL A 1 222 ? 44.139 -7.707 19.573 1.00 48.92 219 VAL A C 1
ATOM 1642 O O . VAL A 1 222 ? 44.157 -7.622 20.805 1.00 54.94 219 VAL A O 1
ATOM 1646 N N . ASN A 1 223 ? 43.970 -8.860 18.924 1.00 51.22 220 ASN A N 1
ATOM 1647 C CA . ASN A 1 223 ? 44.091 -10.146 19.593 1.00 67.69 220 ASN A CA 1
ATOM 1648 C C . ASN A 1 223 ? 45.463 -10.719 19.283 1.00 78.04 220 ASN A C 1
ATOM 1649 O O . ASN A 1 223 ? 45.750 -10.998 18.108 1.00 77.75 220 ASN A O 1
ATOM 1654 N N . PRO A 1 224 ? 46.335 -10.910 20.277 1.00 85.78 221 PRO A N 1
ATOM 1655 C CA . PRO A 1 224 ? 47.737 -11.242 19.971 1.00 83.12 221 PRO A CA 1
ATOM 1656 C C . PRO A 1 224 ? 47.932 -12.596 19.311 1.00 83.37 221 PRO A C 1
ATOM 1657 O O . PRO A 1 224 ? 48.970 -12.802 18.671 1.00 73.02 221 PRO A O 1
ATOM 1661 N N . GLN A 1 225 ? 46.984 -13.523 19.440 1.00 86.73 222 GLN A N 1
ATOM 1662 C CA . GLN A 1 225 ? 47.156 -14.839 18.837 1.00 100.67 222 GLN A CA 1
ATOM 1663 C C . GLN A 1 225 ? 46.586 -14.915 17.426 1.00 108.93 222 GLN A C 1
ATOM 1664 O O . GLN A 1 225 ? 47.154 -15.597 16.566 1.00 108.90 222 GLN A O 1
ATOM 1670 N N . ASN A 1 226 ? 45.474 -14.225 17.169 1.00 116.27 223 ASN A N 1
ATOM 1671 C CA . ASN A 1 226 ? 44.835 -14.297 15.860 1.00 123.54 223 ASN A CA 1
ATOM 1672 C C . ASN A 1 226 ? 45.458 -13.317 14.874 1.00 117.35 223 ASN A C 1
ATOM 1673 O O . ASN A 1 226 ? 45.581 -13.625 13.683 1.00 116.83 223 ASN A O 1
ATOM 1678 N N . ASP A 1 227 ? 45.853 -12.140 15.348 1.00 114.82 224 ASP A N 1
ATOM 1679 C CA . ASP A 1 227 ? 46.349 -11.084 14.480 1.00 109.93 224 ASP A CA 1
ATOM 1680 C C . ASP A 1 227 ? 47.864 -11.157 14.340 1.00 96.56 224 ASP A C 1
ATOM 1681 O O . ASP A 1 227 ? 48.581 -11.537 15.270 1.00 84.14 224 ASP A O 1
ATOM 1686 N N . ASP A 1 228 ? 48.345 -10.784 13.157 1.00 99.02 225 ASP A N 1
ATOM 1687 C CA . ASP A 1 228 ? 49.772 -10.742 12.867 1.00 100.97 225 ASP A CA 1
ATOM 1688 C C . ASP A 1 228 ? 50.334 -9.402 13.328 1.00 92.85 225 ASP A C 1
ATOM 1689 O O . ASP A 1 228 ? 49.940 -8.350 12.815 1.00 74.52 225 ASP A O 1
ATOM 1694 N N . MET A 1 229 ? 51.258 -9.442 14.288 1.00 96.35 226 MET A N 1
ATOM 1695 C CA . MET A 1 229 ? 51.852 -8.238 14.850 1.00 88.39 226 MET A CA 1
ATOM 1696 C C . MET A 1 229 ? 53.186 -7.882 14.201 1.00 83.23 226 MET A C 1
ATOM 1697 O O . MET A 1 229 ? 53.992 -7.171 14.808 1.00 83.21 226 MET A O 1
ATOM 1702 N N . ASP A 1 230 ? 53.431 -8.357 12.977 1.00 81.39 227 ASP A N 1
ATOM 1703 C CA . ASP A 1 230 ? 54.697 -8.072 12.306 1.00 81.16 227 ASP A CA 1
ATOM 1704 C C . ASP A 1 230 ? 54.841 -6.594 11.967 1.00 81.46 227 ASP A C 1
ATOM 1705 O O . ASP A 1 230 ? 55.959 -6.066 11.983 1.00 86.09 227 ASP A O 1
ATOM 1710 N N . HIS A 1 231 ? 53.734 -5.917 11.651 1.00 78.31 228 HIS A N 1
ATOM 1711 C CA . HIS A 1 231 ? 53.819 -4.515 11.254 1.00 78.08 228 HIS A CA 1
ATOM 1712 C C . HIS A 1 231 ? 54.353 -3.648 12.386 1.00 71.69 228 HIS A C 1
ATOM 1713 O O . HIS A 1 231 ? 55.143 -2.727 12.152 1.00 75.71 228 HIS A O 1
ATOM 1720 N N . TRP A 1 232 ? 53.943 -3.931 13.622 1.00 49.60 229 TRP A N 1
ATOM 1721 C CA . TRP A 1 232 ? 54.377 -3.126 14.756 1.00 56.63 229 TRP A CA 1
ATOM 1722 C C . TRP A 1 232 ? 55.733 -3.546 15.305 1.00 59.82 229 TRP A C 1
ATOM 1723 O O . TRP A 1 232 ? 56.259 -2.864 16.190 1.00 46.09 229 TRP A O 1
ATOM 1734 N N . LYS A 1 233 ? 56.312 -4.638 14.807 1.00 56.04 230 LYS A N 1
ATOM 1735 C CA . LYS A 1 233 ? 57.637 -5.067 15.231 1.00 57.96 230 LYS A CA 1
ATOM 1736 C C . LYS A 1 233 ? 58.729 -4.697 14.238 1.00 57.75 230 LYS A C 1
ATOM 1737 O O . LYS A 1 233 ? 59.912 -4.829 14.568 1.00 52.86 230 LYS A O 1
ATOM 1743 N N . ALA A 1 234 ? 58.367 -4.240 13.043 1.00 63.37 231 ALA A N 1
ATOM 1744 C CA . ALA A 1 234 ? 59.360 -3.879 12.044 1.00 64.76 231 ALA A CA 1
ATOM 1745 C C . ALA A 1 234 ? 60.152 -2.653 12.484 1.00 57.07 231 ALA A C 1
ATOM 1746 O O . ALA A 1 234 ? 59.655 -1.792 13.216 1.00 56.90 231 ALA A O 1
ATOM 1748 N N . GLU A 1 235 ? 61.404 -2.588 12.024 1.00 56.55 232 GLU A N 1
ATOM 1749 C CA . GLU A 1 235 ? 62.318 -1.492 12.350 1.00 60.35 232 GLU A CA 1
ATOM 1750 C C . GLU A 1 235 ? 62.498 -1.350 13.860 1.00 59.10 232 GLU A C 1
ATOM 1751 O O . GLU A 1 235 ? 62.453 -0.246 14.408 1.00 55.21 232 GLU A O 1
ATOM 1757 N N . LYS A 1 236 ? 62.690 -2.486 14.534 1.00 62.44 233 LYS A N 1
ATOM 1758 C CA . LYS A 1 236 ? 62.976 -2.534 15.970 1.00 51.18 233 LYS A CA 1
ATOM 1759 C C . LYS A 1 236 ? 61.858 -1.920 16.812 1.00 48.36 233 LYS A C 1
ATOM 1760 O O . LYS A 1 236 ? 62.108 -1.406 17.903 1.00 55.76 233 LYS A O 1
ATOM 1766 N N . GLY A 1 237 ? 60.619 -1.967 16.330 1.00 55.01 234 GLY A N 1
ATOM 1767 C CA . GLY A 1 237 ? 59.497 -1.480 17.109 1.00 45.50 234 GLY A CA 1
ATOM 1768 C C . GLY A 1 237 ? 58.802 -0.269 16.517 1.00 44.42 234 GLY A C 1
ATOM 1769 O O . GLY A 1 237 ? 59.371 0.449 15.690 1.00 57.19 234 GLY A O 1
ATOM 1770 N N . TYR A 1 238 ? 57.570 -0.023 16.951 1.00 59.51 235 TYR A N 1
ATOM 1771 C CA . TYR A 1 238 ? 56.725 1.024 16.382 1.00 42.38 235 TYR A CA 1
ATOM 1772 C C . TYR A 1 238 ? 56.265 2.061 17.394 1.00 53.07 235 TYR A C 1
ATOM 1773 O O . TYR A 1 238 ? 56.272 3.259 17.090 1.00 56.81 235 TYR A O 1
ATOM 1782 N N . PHE A 1 239 ? 55.880 1.641 18.598 1.00 39.11 236 PHE A N 1
ATOM 1783 C CA . PHE A 1 239 ? 55.254 2.533 19.566 1.00 57.85 236 PHE A CA 1
ATOM 1784 C C . PHE A 1 239 ? 56.292 3.231 20.435 1.00 53.74 236 PHE A C 1
ATOM 1785 O O . PHE A 1 239 ? 57.309 2.640 20.811 1.00 62.43 236 PHE A O 1
ATOM 1793 N N . ASP A 1 240 ? 56.014 4.494 20.767 1.00 47.45 237 ASP A N 1
ATOM 1794 C CA . ASP A 1 240 ? 56.903 5.244 21.648 1.00 47.38 237 ASP A CA 1
ATOM 1795 C C . ASP A 1 240 ? 56.816 4.736 23.082 1.00 44.09 237 ASP A C 1
ATOM 1796 O O . ASP A 1 240 ? 57.835 4.632 23.774 1.00 54.16 237 ASP A O 1
ATOM 1801 N N . VAL A 1 241 ? 55.609 4.419 23.545 1.00 43.61 238 VAL A N 1
ATOM 1802 C CA . VAL A 1 241 ? 55.376 3.957 24.906 1.00 44.32 238 VAL A CA 1
ATOM 1803 C C . VAL A 1 241 ? 54.552 2.678 24.855 1.00 42.90 238 VAL A C 1
ATOM 1804 O O . VAL A 1 241 ? 53.673 2.528 23.999 1.00 51.14 238 VAL A O 1
ATOM 1808 N N . SER A 1 242 ? 54.842 1.752 25.768 1.00 35.80 239 SER A N 1
ATOM 1809 C CA . SER A 1 242 ? 54.056 0.539 25.932 1.00 33.67 239 SER A CA 1
ATOM 1810 C C . SER A 1 242 ? 53.675 0.377 27.396 1.00 49.17 239 SER A C 1
ATOM 1811 O O . SER A 1 242 ? 54.493 0.617 28.289 1.00 44.42 239 SER A O 1
ATOM 1814 N N . PHE A 1 243 ? 52.431 -0.031 27.635 1.00 50.73 240 PHE A N 1
ATOM 1815 C CA . PHE A 1 243 ? 51.910 -0.248 28.981 1.00 32.79 240 PHE A CA 1
ATOM 1816 C C . PHE A 1 243 ? 51.617 -1.733 29.158 1.00 37.16 240 PHE A C 1
ATOM 1817 O O . PHE A 1 243 ? 50.651 -2.254 28.590 1.00 61.20 240 PHE A O 1
ATOM 1825 N N . GLU A 1 244 ? 52.452 -2.410 29.944 1.00 42.19 241 GLU A N 1
ATOM 1826 C CA . GLU A 1 244 ? 52.241 -3.811 30.293 1.00 46.06 241 GLU A CA 1
ATOM 1827 C C . GLU A 1 244 ? 51.368 -3.868 31.542 1.00 58.62 241 GLU A C 1
ATOM 1828 O O . GLU A 1 244 ? 51.788 -3.439 32.622 1.00 66.41 241 GLU A O 1
ATOM 1834 N N . VAL A 1 245 ? 50.153 -4.396 31.397 1.00 52.92 242 VAL A N 1
ATOM 1835 C CA . VAL A 1 245 ? 49.160 -4.330 32.464 1.00 55.77 242 VAL A CA 1
ATOM 1836 C C . VAL A 1 245 ? 48.725 -5.727 32.891 1.00 61.58 242 VAL A C 1
ATOM 1837 O O . VAL A 1 245 ? 48.330 -5.937 34.043 1.00 72.71 242 VAL A O 1
ATOM 1841 N N . SER A 1 246 ? 48.788 -6.691 31.970 1.00 62.45 243 SER A N 1
ATOM 1842 C CA . SER A 1 246 ? 48.279 -8.026 32.270 1.00 64.66 243 SER A CA 1
ATOM 1843 C C . SER A 1 246 ? 49.178 -8.755 33.263 1.00 73.16 243 SER A C 1
ATOM 1844 O O . SER A 1 246 ? 48.693 -9.350 34.232 1.00 76.93 243 SER A O 1
ATOM 1847 N N . GLY A 1 247 ? 50.490 -8.720 33.040 1.00 66.63 244 GLY A N 1
ATOM 1848 C CA . GLY A 1 247 ? 51.441 -9.392 33.899 1.00 61.34 244 GLY A CA 1
ATOM 1849 C C . GLY A 1 247 ? 51.973 -10.701 33.357 1.00 73.71 244 GLY A C 1
ATOM 1850 O O . GLY A 1 247 ? 52.896 -11.268 33.954 1.00 82.96 244 GLY A O 1
ATOM 1851 N N . HIS A 1 248 ? 51.424 -11.194 32.248 1.00 79.33 245 HIS A N 1
ATOM 1852 C CA . HIS A 1 248 ? 51.884 -12.457 31.688 1.00 81.75 245 HIS A CA 1
ATOM 1853 C C . HIS A 1 248 ? 53.212 -12.256 30.959 1.00 73.87 245 HIS A C 1
ATOM 1854 O O . HIS A 1 248 ? 53.412 -11.228 30.308 1.00 69.74 245 HIS A O 1
ATOM 1861 N N . PRO A 1 249 ? 54.133 -13.219 31.062 1.00 78.62 246 PRO A N 1
ATOM 1862 C CA . PRO A 1 249 ? 55.442 -13.052 30.405 1.00 67.45 246 PRO A CA 1
ATOM 1863 C C . PRO A 1 249 ? 55.351 -12.862 28.901 1.00 70.35 246 PRO A C 1
ATOM 1864 O O . PRO A 1 249 ? 56.133 -12.089 28.333 1.00 61.31 246 PRO A O 1
ATOM 1868 N N . SER A 1 250 ? 54.420 -13.551 28.235 1.00 73.03 247 SER A N 1
ATOM 1869 C CA . SER A 1 250 ? 54.250 -13.362 26.798 1.00 65.83 247 SER A CA 1
ATOM 1870 C C . SER A 1 250 ? 53.848 -11.931 26.470 1.00 63.48 247 SER A C 1
ATOM 1871 O O . SER A 1 250 ? 54.238 -11.399 25.424 1.00 59.12 247 SER A O 1
ATOM 1874 N N . SER A 1 251 ? 53.074 -11.293 27.350 1.00 66.14 248 SER A N 1
ATOM 1875 C CA . SER A 1 251 ? 52.720 -9.894 27.146 1.00 66.64 248 SER A CA 1
ATOM 1876 C C . SER A 1 251 ? 53.912 -8.975 27.382 1.00 59.44 248 SER A C 1
ATOM 1877 O O . SER A 1 251 ? 54.018 -7.923 26.742 1.00 56.75 248 SER A O 1
ATOM 1880 N N . VAL A 1 252 ? 54.812 -9.351 28.293 1.00 51.50 249 VAL A N 1
ATOM 1881 C CA . VAL A 1 252 ? 56.036 -8.581 28.491 1.00 62.36 249 VAL A CA 1
ATOM 1882 C C . VAL A 1 252 ? 56.930 -8.678 27.261 1.00 63.97 249 VAL A C 1
ATOM 1883 O O . VAL A 1 252 ? 57.558 -7.694 26.852 1.00 46.40 249 VAL A O 1
ATOM 1887 N N . ASN A 1 253 ? 56.993 -9.861 26.645 1.00 65.20 250 ASN A N 1
ATOM 1888 C CA . ASN A 1 253 ? 57.829 -10.039 25.463 1.00 58.85 250 ASN A CA 1
ATOM 1889 C C . ASN A 1 253 ? 57.298 -9.240 24.279 1.00 50.50 250 ASN A C 1
ATOM 1890 O O . ASN A 1 253 ? 58.078 -8.647 23.525 1.00 56.28 250 ASN A O 1
ATOM 1895 N N . THR A 1 254 ? 55.975 -9.211 24.098 1.00 62.13 251 THR A N 1
ATOM 1896 C CA . THR A 1 254 ? 55.402 -8.463 22.983 1.00 59.22 251 THR A CA 1
ATOM 1897 C C . THR A 1 254 ? 55.650 -6.967 23.136 1.00 45.39 251 THR A C 1
ATOM 1898 O O . THR A 1 254 ? 55.908 -6.272 22.146 1.00 44.49 251 THR A O 1
ATOM 1902 N N . CYS A 1 255 ? 55.583 -6.453 24.368 1.00 44.03 252 CYS A N 1
ATOM 1903 C CA . CYS A 1 255 ? 55.831 -5.031 24.584 1.00 41.36 252 CYS A CA 1
ATOM 1904 C C . CYS A 1 255 ? 57.276 -4.660 24.281 1.00 65.49 252 CYS A C 1
ATOM 1905 O O . CYS A 1 255 ? 57.544 -3.548 23.813 1.00 60.84 252 CYS A O 1
ATOM 1908 N N . LEU A 1 256 ? 58.217 -5.570 24.537 1.00 64.43 253 LEU A N 1
ATOM 1909 C CA . LEU A 1 256 ? 59.619 -5.269 24.267 1.00 63.45 253 LEU A CA 1
ATOM 1910 C C . LEU A 1 256 ? 59.911 -5.280 22.771 1.00 66.87 253 LEU A C 1
ATOM 1911 O O . LEU A 1 256 ? 60.719 -4.481 22.285 1.00 71.54 253 LEU A O 1
ATOM 1916 N N . GLU A 1 257 ? 59.265 -6.178 22.025 1.00 57.27 254 GLU A N 1
ATOM 1917 C CA . GLU A 1 257 ? 59.476 -6.257 20.584 1.00 57.61 254 GLU A CA 1
ATOM 1918 C C . GLU A 1 257 ? 58.763 -5.140 19.838 1.00 61.87 254 GLU A C 1
ATOM 1919 O O . GLU A 1 257 ? 59.188 -4.760 18.742 1.00 56.03 254 GLU A O 1
ATOM 1925 N N . VAL A 1 258 ? 57.687 -4.608 20.409 1.00 59.81 255 VAL A N 1
ATOM 1926 C CA . VAL A 1 258 ? 56.805 -3.693 19.697 1.00 52.35 255 VAL A CA 1
ATOM 1927 C C . VAL A 1 258 ? 57.202 -2.256 20.011 1.00 50.84 255 VAL A C 1
ATOM 1928 O O . VAL A 1 258 ? 57.061 -1.360 19.169 1.00 45.42 255 VAL A O 1
ATOM 1932 N N . THR A 1 259 ? 57.730 -2.030 21.210 1.00 44.02 256 THR A N 1
ATOM 1933 C CA . THR A 1 259 ? 58.270 -0.721 21.546 1.00 47.87 256 THR A CA 1
ATOM 1934 C C . THR A 1 259 ? 59.533 -0.456 20.737 1.00 53.84 256 THR A C 1
ATOM 1935 O O . THR A 1 259 ? 60.411 -1.320 20.630 1.00 62.89 256 THR A O 1
ATOM 1939 N N . ARG A 1 260 ? 59.620 0.737 20.158 1.00 49.56 257 ARG A N 1
ATOM 1940 C CA . ARG A 1 260 ? 60.795 1.093 19.383 1.00 55.49 257 ARG A CA 1
ATOM 1941 C C . ARG A 1 260 ? 61.999 1.293 20.298 1.00 50.06 257 ARG A C 1
ATOM 1942 O O . ARG A 1 260 ? 61.872 1.443 21.517 1.00 36.32 257 ARG A O 1
ATOM 1950 N N . ALA A 1 261 ? 63.182 1.276 19.688 1.00 45.56 258 ALA A N 1
ATOM 1951 C CA . ALA A 1 261 ? 64.419 1.409 20.443 1.00 45.71 258 ALA A CA 1
ATOM 1952 C C . ALA A 1 261 ? 64.438 2.732 21.191 1.00 53.49 258 ALA A C 1
ATOM 1953 O O . ALA A 1 261 ? 63.965 3.757 20.687 1.00 52.91 258 ALA A O 1
ATOM 1955 N N . ARG A 1 262 ? 64.977 2.697 22.411 1.00 58.11 259 ARG A N 1
ATOM 1956 C CA . ARG A 1 262 ? 65.040 3.862 23.291 1.00 41.59 259 ARG A CA 1
ATOM 1957 C C . ARG A 1 262 ? 63.651 4.341 23.699 1.00 46.52 259 ARG A C 1
ATOM 1958 O O . ARG A 1 262 ? 63.493 5.459 24.201 1.00 49.42 259 ARG A O 1
ATOM 1966 N N . GLY A 1 263 ? 62.636 3.504 23.495 1.00 42.54 260 GLY A N 1
ATOM 1967 C CA . GLY A 1 263 ? 61.285 3.809 23.906 1.00 34.04 260 GLY A CA 1
ATOM 1968 C C . GLY A 1 263 ? 61.093 3.613 25.397 1.00 47.35 260 GLY A C 1
ATOM 1969 O O . GLY A 1 263 ? 62.030 3.354 26.153 1.00 52.90 260 GLY A O 1
ATOM 1970 N N . VAL A 1 264 ? 59.839 3.740 25.821 1.00 40.32 261 VAL A N 1
ATOM 1971 C CA . VAL A 1 264 ? 59.464 3.617 27.224 1.00 41.76 261 VAL A CA 1
ATOM 1972 C C . VAL A 1 264 ? 58.498 2.452 27.373 1.00 48.20 261 VAL A C 1
ATOM 1973 O O . VAL A 1 264 ? 57.574 2.292 26.569 1.00 46.06 261 VAL A O 1
ATOM 1977 N N . MET A 1 265 ? 58.720 1.633 28.400 1.00 46.91 262 MET A N 1
ATOM 1978 C CA . MET A 1 265 ? 57.827 0.530 28.740 1.00 48.36 262 MET A CA 1
ATOM 1979 C C . MET A 1 265 ? 57.432 0.677 30.202 1.00 61.66 262 MET A C 1
ATOM 1980 O O . MET A 1 265 ? 58.270 0.509 31.095 1.00 36.79 262 MET A O 1
ATOM 1985 N N . VAL A 1 266 ? 56.165 0.996 30.446 1.00 57.14 263 VAL A N 1
ATOM 1986 C CA . VAL A 1 266 ? 55.649 1.162 31.800 1.00 48.10 263 VAL A CA 1
ATOM 1987 C C . VAL A 1 266 ? 55.076 -0.170 32.264 1.00 50.44 263 VAL A C 1
ATOM 1988 O O . VAL A 1 266 ? 54.139 -0.700 31.655 1.00 57.86 263 VAL A O 1
ATOM 1992 N N . GLN A 1 267 ? 55.637 -0.710 33.342 1.00 50.68 264 GLN A N 1
ATOM 1993 C CA . GLN A 1 267 ? 55.229 -2.000 33.887 1.00 54.60 264 GLN A CA 1
ATOM 1994 C C . GLN A 1 267 ? 54.232 -1.763 35.016 1.00 56.39 264 GLN A C 1
ATOM 1995 O O . GLN A 1 267 ? 54.583 -1.190 36.052 1.00 60.32 264 GLN A O 1
ATOM 2001 N N . VAL A 1 268 ? 52.996 -2.211 34.818 1.00 54.41 265 VAL A N 1
ATOM 2002 C CA . VAL A 1 268 ? 51.919 -2.025 35.782 1.00 47.94 265 VAL A CA 1
ATOM 2003 C C . VAL A 1 268 ? 51.507 -3.348 36.418 1.00 51.31 265 VAL A C 1
ATOM 2004 O O . VAL A 1 268 ? 51.383 -3.450 37.639 1.00 54.06 265 VAL A O 1
ATOM 2008 N N . GLY A 1 269 ? 51.298 -4.376 35.600 1.00 56.19 266 GLY A N 1
ATOM 2009 C CA . GLY A 1 269 ? 50.779 -5.631 36.113 1.00 62.90 266 GLY A CA 1
ATOM 2010 C C . GLY A 1 269 ? 51.829 -6.417 36.879 1.00 64.50 266 GLY A C 1
ATOM 2011 O O . GLY A 1 269 ? 52.981 -6.538 36.459 1.00 69.25 266 GLY A O 1
ATOM 2012 N N . MET A 1 270 ? 51.415 -6.960 38.020 1.00 72.49 267 MET A N 1
ATOM 2013 C CA . MET A 1 270 ? 52.258 -7.808 38.849 1.00 83.29 267 MET A CA 1
ATOM 2014 C C . MET A 1 270 ? 51.892 -9.265 38.600 1.00 85.37 267 MET A C 1
ATOM 2015 O O . MET A 1 270 ? 50.710 -9.623 38.618 1.00 82.75 267 MET A O 1
ATOM 2020 N N . GLY A 1 271 ? 52.902 -10.098 38.368 1.00 91.42 268 GLY A N 1
ATOM 2021 C CA . GLY A 1 271 ? 52.662 -11.496 38.071 1.00 98.18 268 GLY A CA 1
ATOM 2022 C C . GLY A 1 271 ? 53.776 -12.424 38.508 1.00 111.74 268 GLY A C 1
ATOM 2023 O O . GLY A 1 271 ? 54.099 -13.384 37.804 1.00 116.28 268 GLY A O 1
ATOM 2024 N N . GLY A 1 272 ? 54.368 -12.153 39.666 1.00 111.93 269 GLY A N 1
ATOM 2025 C CA . GLY A 1 272 ? 55.416 -12.989 40.211 1.00 115.86 269 GLY A CA 1
ATOM 2026 C C . GLY A 1 272 ? 56.797 -12.597 39.714 1.00 111.42 269 GLY A C 1
ATOM 2027 O O . GLY A 1 272 ? 56.970 -11.743 38.838 1.00 97.60 269 GLY A O 1
ATOM 2028 N N . ALA A 1 273 ? 57.804 -13.238 40.304 1.00 116.38 270 ALA A N 1
ATOM 2029 C CA . ALA A 1 273 ? 59.193 -13.049 39.890 1.00 104.47 270 ALA A CA 1
ATOM 2030 C C . ALA A 1 273 ? 59.344 -13.572 38.468 1.00 101.64 270 ALA A C 1
ATOM 2031 O O . ALA A 1 273 ? 59.526 -14.771 38.249 1.00 102.27 270 ALA A O 1
ATOM 2033 N N . MET A 1 274 ? 59.268 -12.662 37.499 1.00 96.86 271 MET A N 1
ATOM 2034 C CA . MET A 1 274 ? 59.203 -13.044 36.094 1.00 96.72 271 MET A CA 1
ATOM 2035 C C . MET A 1 274 ? 60.456 -13.805 35.677 1.00 98.29 271 MET A C 1
ATOM 2036 O O . MET A 1 274 ? 61.579 -13.318 35.838 1.00 102.42 271 MET A O 1
ATOM 2041 N N . ALA A 1 275 ? 60.257 -15.004 35.141 1.00 98.66 272 ALA A N 1
ATOM 2042 C CA . ALA A 1 275 ? 61.343 -15.875 34.722 1.00 107.56 272 ALA A CA 1
ATOM 2043 C C . ALA A 1 275 ? 61.574 -15.763 33.219 1.00 107.91 272 ALA A C 1
ATOM 2044 O O . ALA A 1 275 ? 60.693 -15.351 32.460 1.00 101.21 272 ALA A O 1
ATOM 2046 N N . GLU A 1 276 ? 62.784 -16.142 32.802 1.00 111.92 273 GLU A N 1
ATOM 2047 C CA . GLU A 1 276 ? 63.181 -16.125 31.392 1.00 112.97 273 GLU A CA 1
ATOM 2048 C C . GLU A 1 276 ? 63.036 -14.727 30.794 1.00 107.35 273 GLU A C 1
ATOM 2049 O O . GLU A 1 276 ? 62.588 -14.558 29.658 1.00 111.46 273 GLU A O 1
ATOM 2055 N N . PHE A 1 277 ? 63.418 -13.719 31.567 1.00 93.34 274 PHE A N 1
ATOM 2056 C CA . PHE A 1 277 ? 63.304 -12.333 31.125 1.00 88.66 274 PHE A CA 1
ATOM 2057 C C . PHE A 1 277 ? 64.327 -12.040 30.035 1.00 93.24 274 PHE A C 1
ATOM 2058 O O . PHE A 1 277 ? 65.532 -12.198 30.272 1.00 109.31 274 PHE A O 1
ATOM 2066 N N . PRO A 1 278 ? 63.907 -11.618 28.840 1.00 84.53 275 PRO A N 1
ATOM 2067 C CA . PRO A 1 278 ? 64.868 -11.284 27.767 1.00 75.95 275 PRO A CA 1
ATOM 2068 C C . PRO A 1 278 ? 65.570 -9.951 28.016 1.00 73.02 275 PRO A C 1
ATOM 2069 O O . PRO A 1 278 ? 65.256 -8.908 27.443 1.00 64.62 275 PRO A O 1
ATOM 2073 N N . MET A 1 279 ? 66.558 -9.985 28.913 1.00 79.73 276 MET A N 1
ATOM 2074 C CA . MET A 1 279 ? 67.302 -8.772 29.233 1.00 86.82 276 MET A CA 1
ATOM 2075 C C . MET A 1 279 ? 68.159 -8.315 28.059 1.00 84.20 276 MET A C 1
ATOM 2076 O O . MET A 1 279 ? 68.431 -7.117 27.922 1.00 85.11 276 MET A O 1
ATOM 2081 N N . MET A 1 280 ? 68.574 -9.247 27.196 1.00 82.13 277 MET A N 1
ATOM 2082 C CA . MET A 1 280 ? 69.363 -8.878 26.025 1.00 81.22 277 MET A CA 1
ATOM 2083 C C . MET A 1 280 ? 68.587 -7.936 25.112 1.00 75.55 277 MET A C 1
ATOM 2084 O O . MET A 1 280 ? 69.167 -7.024 24.509 1.00 81.21 277 MET A O 1
ATOM 2089 N N . THR A 1 281 ? 67.272 -8.140 24.999 1.00 62.33 278 THR A N 1
ATOM 2090 C CA . THR A 1 281 ? 66.452 -7.259 24.173 1.00 54.81 278 THR A CA 1
ATOM 2091 C C . THR A 1 281 ? 66.383 -5.857 24.765 1.00 52.16 278 THR A C 1
ATOM 2092 O O . THR A 1 281 ? 66.411 -4.863 24.028 1.00 55.32 278 THR A O 1
ATOM 2096 N N . LEU A 1 282 ? 66.293 -5.755 26.093 1.00 51.29 279 LEU A N 1
ATOM 2097 C CA . LEU A 1 282 ? 66.244 -4.444 26.728 1.00 50.27 279 LEU A CA 1
ATOM 2098 C C . LEU A 1 282 ? 67.580 -3.721 26.612 1.00 57.04 279 LEU A C 1
ATOM 2099 O O . LEU A 1 282 ? 67.612 -2.489 26.526 1.00 62.96 279 LEU A O 1
ATOM 2104 N N . ILE A 1 283 ? 68.688 -4.464 26.603 1.00 49.53 280 ILE A N 1
ATOM 2105 C CA . ILE A 1 283 ? 70.003 -3.841 26.480 1.00 54.58 280 ILE A CA 1
ATOM 2106 C C . ILE A 1 283 ? 70.222 -3.334 25.061 1.00 50.03 280 ILE A C 1
ATOM 2107 O O . ILE A 1 283 ? 70.604 -2.176 24.851 1.00 62.92 280 ILE A O 1
ATOM 2112 N N . GLY A 1 284 ? 69.985 -4.193 24.068 1.00 49.61 281 GLY A N 1
ATOM 2113 C CA . GLY A 1 284 ? 70.309 -3.833 22.696 1.00 49.86 281 GLY A CA 1
ATOM 2114 C C . GLY A 1 284 ? 69.515 -2.645 22.189 1.00 57.69 281 GLY A C 1
ATOM 2115 O O . GLY A 1 284 ? 70.048 -1.785 21.483 1.00 47.24 281 GLY A O 1
ATOM 2116 N N . LYS A 1 285 ? 68.234 -2.576 22.546 1.00 57.50 282 LYS A N 1
ATOM 2117 C CA . LYS A 1 285 ? 67.362 -1.493 22.113 1.00 49.61 282 LYS A CA 1
ATOM 2118 C C . LYS A 1 285 ? 67.299 -0.343 23.109 1.00 47.04 282 LYS A C 1
ATOM 2119 O O . LYS A 1 285 ? 66.746 0.712 22.776 1.00 48.45 282 LYS A O 1
ATOM 2125 N N . GLU A 1 286 ? 67.844 -0.525 24.314 1.00 41.36 283 GLU A N 1
ATOM 2126 C CA . GLU A 1 286 ? 67.932 0.529 25.328 1.00 37.17 283 GLU A CA 1
ATOM 2127 C C . GLU A 1 286 ? 66.547 1.045 25.719 1.00 45.83 283 GLU A C 1
ATOM 2128 O O . GLU A 1 286 ? 66.308 2.251 25.812 1.00 50.49 283 GLU A O 1
ATOM 2134 N N . ILE A 1 287 ? 65.626 0.111 25.959 1.00 46.93 284 ILE A N 1
ATOM 2135 C CA . ILE A 1 287 ? 64.285 0.479 26.392 1.00 49.98 284 ILE A CA 1
ATOM 2136 C C . ILE A 1 287 ? 64.324 0.919 27.848 1.00 46.15 284 ILE A C 1
ATOM 2137 O O . ILE A 1 287 ? 64.966 0.281 28.695 1.00 48.53 284 ILE A O 1
ATOM 2142 N N . SER A 1 288 ? 63.641 2.021 28.148 1.00 46.25 285 SER A N 1
ATOM 2143 C CA . SER A 1 288 ? 63.537 2.521 29.516 1.00 44.24 285 SER A CA 1
ATOM 2144 C C . SER A 1 288 ? 62.343 1.837 30.171 1.00 49.58 285 SER A C 1
ATOM 2145 O O . SER A 1 288 ? 61.190 2.190 29.914 1.00 46.14 285 SER A O 1
ATOM 2148 N N . LEU A 1 289 ? 62.622 0.844 31.014 1.00 48.15 286 LEU A N 1
ATOM 2149 C CA . LEU A 1 289 ? 61.593 0.058 31.686 1.00 36.54 286 LEU A CA 1
ATOM 2150 C C . LEU A 1 289 ? 61.328 0.672 33.056 1.00 45.68 286 LEU A C 1
ATOM 2151 O O . LEU A 1 289 ? 62.165 0.575 33.960 1.00 42.37 286 LEU A O 1
ATOM 2156 N N . ARG A 1 290 ? 60.165 1.296 33.207 1.00 51.91 287 ARG A N 1
ATOM 2157 C CA . ARG A 1 290 ? 59.788 1.982 34.433 1.00 45.77 287 ARG A CA 1
ATOM 2158 C C . ARG A 1 290 ? 58.646 1.243 35.116 1.00 43.76 287 ARG A C 1
ATOM 2159 O O . ARG A 1 290 ? 57.766 0.688 34.451 1.00 51.58 287 ARG A O 1
ATOM 2167 N N . GLY A 1 291 ? 58.670 1.237 36.444 1.00 40.00 288 GLY A N 1
ATOM 2168 C CA . GLY A 1 291 ? 57.624 0.623 37.235 1.00 39.02 288 GLY A CA 1
ATOM 2169 C C . GLY A 1 291 ? 56.621 1.651 37.723 1.00 44.12 288 GLY A C 1
ATOM 2170 O O . GLY A 1 291 ? 56.955 2.813 37.939 1.00 56.30 288 GLY A O 1
ATOM 2171 N N . SER A 1 292 ? 55.377 1.209 37.887 1.00 46.68 289 SER A N 1
ATOM 2172 C CA . SER A 1 292 ? 54.301 2.051 38.394 1.00 40.40 289 SER A CA 1
ATOM 2173 C C . SER A 1 292 ? 53.667 1.366 39.593 1.00 39.84 289 SER A C 1
ATOM 2174 O O . SER A 1 292 ? 53.241 0.210 39.497 1.00 44.11 289 SER A O 1
ATOM 2177 N N . PHE A 1 293 ? 53.599 2.079 40.716 1.00 35.93 290 PHE A N 1
ATOM 2178 C CA . PHE A 1 293 ? 53.100 1.521 41.969 1.00 36.77 290 PHE A CA 1
ATOM 2179 C C . PHE A 1 293 ? 52.135 2.509 42.608 1.00 45.84 290 PHE A C 1
ATOM 2180 O O . PHE A 1 293 ? 52.555 3.562 43.102 1.00 47.11 290 PHE A O 1
ATOM 2188 N N . ARG A 1 294 ? 50.849 2.165 42.595 1.00 47.69 291 ARG A N 1
ATOM 2189 C CA . ARG A 1 294 ? 49.786 2.913 43.282 1.00 38.27 291 ARG A CA 1
ATOM 2190 C C . ARG A 1 294 ? 49.738 4.328 42.710 1.00 40.11 291 ARG A C 1
ATOM 2191 O O . ARG A 1 294 ? 49.652 4.482 41.480 1.00 50.89 291 ARG A O 1
ATOM 2199 N N . PHE A 1 295 ? 49.794 5.369 43.536 1.00 29.22 292 PHE A N 1
ATOM 2200 C CA . PHE A 1 295 ? 49.570 6.743 43.105 1.00 34.37 292 PHE A CA 1
ATOM 2201 C C . PHE A 1 295 ? 50.060 7.667 44.210 1.00 42.38 292 PHE A C 1
ATOM 2202 O O . PHE A 1 295 ? 50.382 7.226 45.316 1.00 42.99 292 PHE A O 1
ATOM 2210 N N . THR A 1 296 ? 50.097 8.962 43.902 1.00 46.58 293 THR A N 1
ATOM 2211 C CA . THR A 1 296 ? 50.547 9.958 44.866 1.00 47.05 293 THR A CA 1
ATOM 2212 C C . THR A 1 296 ? 49.534 11.090 44.984 1.00 55.18 293 THR A C 1
ATOM 2213 O O . THR A 1 296 ? 48.703 11.095 45.898 1.00 74.16 293 THR A O 1
ATOM 2217 N N . SER A 1 297 ? 49.591 12.048 44.062 1.00 46.91 294 SER A N 1
ATOM 2218 C CA . SER A 1 297 ? 48.680 13.183 44.052 1.00 44.68 294 SER A CA 1
ATOM 2219 C C . SER A 1 297 ? 47.604 13.062 42.985 1.00 49.57 294 SER A C 1
ATOM 2220 O O . SER A 1 297 ? 46.742 13.942 42.890 1.00 57.11 294 SER A O 1
ATOM 2223 N N . GLU A 1 298 ? 47.631 11.997 42.184 1.00 44.85 295 GLU A N 1
ATOM 2224 C CA . GLU A 1 298 ? 46.638 11.812 41.134 1.00 39.27 295 GLU A CA 1
ATOM 2225 C C . GLU A 1 298 ? 45.280 11.389 41.675 1.00 46.83 295 GLU A C 1
ATOM 2226 O O . GLU A 1 298 ? 44.314 11.351 40.906 1.00 52.28 295 GLU A O 1
ATOM 2232 N N . PHE A 1 299 ? 45.181 11.066 42.967 1.00 42.79 296 PHE A N 1
ATOM 2233 C CA . PHE A 1 299 ? 43.882 10.735 43.543 1.00 40.03 296 PHE A CA 1
ATOM 2234 C C . PHE A 1 299 ? 42.960 11.947 43.526 1.00 40.41 296 PHE A C 1
ATOM 2235 O O . PHE A 1 299 ? 41.786 11.841 43.155 1.00 48.96 296 PHE A O 1
ATOM 2243 N N . ASN A 1 300 ? 43.478 13.111 43.927 1.00 36.32 297 ASN A N 1
ATOM 2244 C CA . ASN A 1 300 ? 42.704 14.341 43.809 1.00 44.68 297 ASN A CA 1
ATOM 2245 C C . ASN A 1 300 ? 42.382 14.647 42.352 1.00 51.56 297 ASN A C 1
ATOM 2246 O O . ASN A 1 300 ? 41.313 15.191 42.052 1.00 53.50 297 ASN A O 1
ATOM 2251 N N . THR A 1 301 ? 43.292 14.305 41.437 1.00 51.56 298 THR A N 1
ATOM 2252 C CA . THR A 1 301 ? 43.022 14.499 40.018 1.00 50.80 298 THR A CA 1
ATOM 2253 C C . THR A 1 301 ? 41.957 13.528 39.526 1.00 44.02 298 THR A C 1
ATOM 2254 O O . THR A 1 301 ? 41.090 13.901 38.727 1.00 45.84 298 THR A O 1
ATOM 2258 N N . ALA A 1 302 ? 42.001 12.279 40.000 1.00 35.21 299 ALA A N 1
ATOM 2259 C CA . ALA A 1 302 ? 41.018 11.287 39.575 1.00 36.03 299 ALA A CA 1
ATOM 2260 C C . ALA A 1 302 ? 39.618 11.658 40.045 1.00 41.00 299 ALA A C 1
ATOM 2261 O O . ALA A 1 302 ? 38.644 11.504 39.298 1.00 48.86 299 ALA A O 1
ATOM 2263 N N . VAL A 1 303 ? 39.496 12.144 41.282 1.00 41.07 300 VAL A N 1
ATOM 2264 C CA . VAL A 1 303 ? 38.198 12.588 41.782 1.00 35.24 300 VAL A CA 1
ATOM 2265 C C . VAL A 1 303 ? 37.687 13.763 40.958 1.00 44.17 300 VAL A C 1
ATOM 2266 O O . VAL A 1 303 ? 36.487 13.872 40.677 1.00 62.77 300 VAL A O 1
ATOM 2270 N N . SER A 1 304 ? 38.592 14.653 40.543 1.00 36.83 301 SER A N 1
ATOM 2271 C CA . SER A 1 304 ? 38.182 15.788 39.724 1.00 48.39 301 SER A CA 1
ATOM 2272 C C . SER A 1 304 ? 37.831 15.352 38.306 1.00 48.38 301 SER A C 1
ATOM 2273 O O . SER A 1 304 ? 36.935 15.934 37.684 1.00 54.42 301 SER A O 1
ATOM 2276 N N . TRP A 1 305 ? 38.522 14.336 37.782 1.00 37.03 302 TRP A N 1
ATOM 2277 C CA . TRP A 1 305 ? 38.199 13.829 36.451 1.00 41.38 302 TRP A CA 1
ATOM 2278 C C . TRP A 1 305 ? 36.807 13.212 36.416 1.00 44.51 302 TRP A C 1
ATOM 2279 O O . TRP A 1 305 ? 36.051 13.422 35.460 1.00 50.26 302 TRP A O 1
ATOM 2290 N N . LEU A 1 306 ? 36.454 12.442 37.447 1.00 40.56 303 LEU A N 1
ATOM 2291 C CA . LEU A 1 306 ? 35.170 11.752 37.461 1.00 49.58 303 LEU A CA 1
ATOM 2292 C C . LEU A 1 306 ? 34.013 12.686 37.790 1.00 41.66 303 LEU A C 1
ATOM 2293 O O . LEU A 1 306 ? 32.904 12.491 37.280 1.00 51.02 303 LEU A O 1
ATOM 2298 N N . ALA A 1 307 ? 34.246 13.695 38.633 1.00 42.08 304 ALA A N 1
ATOM 2299 C CA . ALA A 1 307 ? 33.172 14.612 39.000 1.00 36.33 304 ALA A CA 1
ATOM 2300 C C . ALA A 1 307 ? 32.783 15.522 37.842 1.00 44.36 304 ALA A C 1
ATOM 2301 O O . ALA A 1 307 ? 31.618 15.920 37.734 1.00 60.38 304 ALA A O 1
ATOM 2303 N N . ASN A 1 308 ? 33.733 15.859 36.972 1.00 35.79 305 ASN A N 1
ATOM 2304 C CA . ASN A 1 308 ? 33.483 16.741 35.841 1.00 38.61 305 ASN A CA 1
ATOM 2305 C C . ASN A 1 308 ? 33.319 15.986 34.528 1.00 40.50 305 ASN A C 1
ATOM 2306 O O . ASN A 1 308 ? 33.281 16.614 33.464 1.00 38.75 305 ASN A O 1
ATOM 2311 N N . GLY A 1 309 ? 33.223 14.660 34.576 1.00 43.07 306 GLY A N 1
ATOM 2312 C CA . GLY A 1 309 ? 32.966 13.885 33.377 1.00 30.50 306 GLY A CA 1
ATOM 2313 C C . GLY A 1 309 ? 34.084 13.886 32.360 1.00 51.95 306 GLY A C 1
ATOM 2314 O O . GLY A 1 309 ? 33.816 13.796 31.157 1.00 46.35 306 GLY A O 1
ATOM 2315 N N . VAL A 1 310 ? 35.338 13.993 32.808 1.00 42.76 307 VAL A N 1
ATOM 2316 C CA . VAL A 1 310 ? 36.465 13.892 31.884 1.00 43.63 307 VAL A CA 1
ATOM 2317 C C . VAL A 1 310 ? 36.493 12.513 31.238 1.00 53.79 307 VAL A C 1
ATOM 2318 O O . VAL A 1 310 ? 36.774 12.373 30.042 1.00 61.45 307 VAL A O 1
ATOM 2322 N N . ILE A 1 311 ? 36.199 11.476 32.019 1.00 56.19 308 ILE A N 1
ATOM 2323 C CA . ILE A 1 311 ? 36.097 10.110 31.522 1.00 49.07 308 ILE A CA 1
ATOM 2324 C C . ILE A 1 311 ? 34.933 9.435 32.233 1.00 55.02 308 ILE A C 1
ATOM 2325 O O . ILE A 1 311 ? 34.719 9.642 33.432 1.00 61.28 308 ILE A O 1
ATOM 2330 N N . ASN A 1 312 ? 34.167 8.641 31.488 1.00 49.88 309 ASN A N 1
ATOM 2331 C CA . ASN A 1 312 ? 33.031 7.926 32.055 1.00 46.17 309 ASN A CA 1
ATOM 2332 C C . ASN A 1 312 ? 33.377 6.451 32.195 1.00 52.66 309 ASN A C 1
ATOM 2333 O O . ASN A 1 312 ? 33.514 5.755 31.176 1.00 53.17 309 ASN A O 1
ATOM 2338 N N . PRO A 1 313 ? 33.533 5.933 33.412 1.00 50.23 310 PRO A N 1
ATOM 2339 C CA . PRO A 1 313 ? 33.930 4.531 33.597 1.00 37.55 310 PRO A CA 1
ATOM 2340 C C . PRO A 1 313 ? 32.783 3.534 33.664 1.00 45.56 310 PRO A C 1
ATOM 2341 O O . PRO A 1 313 ? 33.044 2.343 33.865 1.00 48.83 310 PRO A O 1
ATOM 2345 N N . LEU A 1 314 ? 31.536 3.979 33.505 1.00 56.51 311 LEU A N 1
ATOM 2346 C CA . LEU A 1 314 ? 30.361 3.117 33.603 1.00 54.84 311 LEU A CA 1
ATOM 2347 C C . LEU A 1 314 ? 30.407 1.899 32.679 1.00 61.86 311 LEU A C 1
ATOM 2348 O O . LEU A 1 314 ? 29.888 0.840 33.057 1.00 66.05 311 LEU A O 1
ATOM 2353 N N . PRO A 1 315 ? 30.982 1.984 31.471 1.00 48.17 312 PRO A N 1
ATOM 2354 C CA . PRO A 1 315 ? 31.144 0.760 30.666 1.00 44.96 312 PRO A CA 1
ATOM 2355 C C . PRO A 1 315 ? 31.932 -0.341 31.358 1.00 52.95 312 PRO A C 1
ATOM 2356 O O . PRO A 1 315 ? 31.844 -1.500 30.934 1.00 50.78 312 PRO A O 1
ATOM 2360 N N . LEU A 1 316 ? 32.694 -0.026 32.404 1.00 55.71 313 LEU A N 1
ATOM 2361 C CA . LEU A 1 316 ? 33.445 -1.042 33.129 1.00 55.11 313 LEU A CA 1
ATOM 2362 C C . LEU A 1 316 ? 32.656 -1.667 34.271 1.00 53.85 313 LEU A C 1
ATOM 2363 O O . LEU A 1 316 ? 33.021 -2.754 34.734 1.00 59.62 313 LEU A O 1
ATOM 2368 N N . LEU A 1 317 ? 31.594 -1.014 34.737 1.00 59.16 314 LEU A N 1
ATOM 2369 C CA . LEU A 1 317 ? 3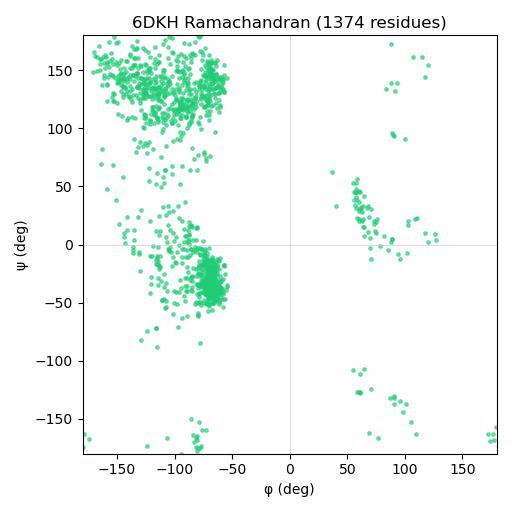0.772 -1.575 35.802 1.00 55.61 314 LEU A CA 1
ATOM 2370 C C . LEU A 1 317 ? 29.980 -2.758 35.261 1.00 47.58 314 LEU A C 1
ATOM 2371 O O . LEU A 1 317 ? 29.190 -2.609 34.322 1.00 58.09 314 LEU A O 1
ATOM 2376 N N . SER A 1 318 ? 30.191 -3.932 35.851 1.00 54.98 315 SER A N 1
ATOM 2377 C CA . SER A 1 318 ? 29.534 -5.155 35.410 1.00 46.41 315 SER A CA 1
ATOM 2378 C C . SER A 1 318 ? 28.341 -5.536 36.275 1.00 53.57 315 SER A C 1
ATOM 2379 O O . SER A 1 318 ? 27.319 -5.984 35.748 1.00 63.08 315 SER A O 1
ATOM 2382 N N . ALA A 1 319 ? 28.443 -5.364 37.591 1.00 62.03 316 ALA A N 1
ATOM 2383 C CA . ALA A 1 319 ? 27.362 -5.752 38.484 1.00 63.25 316 ALA A CA 1
ATOM 2384 C C . ALA A 1 319 ? 27.472 -4.973 39.785 1.00 68.65 316 ALA A C 1
ATOM 2385 O O . ALA A 1 319 ? 28.562 -4.553 40.185 1.00 60.38 316 ALA A O 1
ATOM 2387 N N . GLU A 1 320 ? 26.327 -4.787 40.435 1.00 67.68 317 GLU A N 1
ATOM 2388 C CA . GLU A 1 320 ? 26.241 -4.157 41.744 1.00 61.90 317 GLU A CA 1
ATOM 2389 C C . GLU A 1 320 ? 25.728 -5.177 42.750 1.00 68.87 317 GLU A C 1
ATOM 2390 O O . GLU A 1 320 ? 24.706 -5.829 42.512 1.00 73.24 317 GLU A O 1
ATOM 2396 N N . TYR A 1 321 ? 26.438 -5.313 43.867 1.00 76.20 318 TYR A N 1
ATOM 2397 C CA . TYR A 1 321 ? 26.052 -6.239 44.918 1.00 76.36 318 TYR A CA 1
ATOM 2398 C C . TYR A 1 321 ? 25.967 -5.513 46.252 1.00 71.24 318 TYR A C 1
ATOM 2399 O O . TYR A 1 321 ? 26.817 -4.669 46.557 1.00 66.48 318 TYR A O 1
ATOM 2408 N N . PRO A 1 322 ? 24.954 -5.809 47.061 1.00 69.79 319 PRO A N 1
ATOM 2409 C CA . PRO A 1 322 ? 24.978 -5.353 48.453 1.00 70.29 319 PRO A CA 1
ATOM 2410 C C . PRO A 1 322 ? 26.080 -6.066 49.215 1.00 72.67 319 PRO A C 1
ATOM 2411 O O . PRO A 1 322 ? 26.386 -7.232 48.957 1.00 69.45 319 PRO A O 1
ATOM 2415 N N . PHE A 1 323 ? 26.687 -5.349 50.163 1.00 79.18 320 PHE A N 1
ATOM 2416 C CA . PHE A 1 323 ? 27.816 -5.908 50.900 1.00 78.04 320 PHE A CA 1
ATOM 2417 C C . PHE A 1 323 ? 27.436 -7.141 51.709 1.00 82.94 320 PHE A C 1
ATOM 2418 O O . PHE A 1 323 ? 28.333 -7.850 52.180 1.00 81.96 320 PHE A O 1
ATOM 2426 N N . THR A 1 324 ? 26.140 -7.409 51.884 1.00 95.63 321 THR A N 1
ATOM 2427 C CA . THR A 1 324 ? 25.716 -8.632 52.560 1.00 95.84 321 THR A CA 1
ATOM 2428 C C . THR A 1 324 ? 26.138 -9.870 51.778 1.00 91.74 321 THR A C 1
ATOM 2429 O O . THR A 1 324 ? 26.627 -10.845 52.361 1.00 93.34 321 THR A O 1
ATOM 2433 N N . ASP A 1 325 ? 25.965 -9.850 50.457 1.00 89.39 322 ASP A N 1
ATOM 2434 C CA . ASP A 1 325 ? 26.374 -10.971 49.609 1.00 79.93 322 ASP A CA 1
ATOM 2435 C C . ASP A 1 325 ? 27.844 -10.821 49.211 1.00 71.95 322 ASP A C 1
ATOM 2436 O O . ASP A 1 325 ? 28.202 -10.668 48.044 1.00 67.72 322 ASP A O 1
ATOM 2441 N N . LEU A 1 326 ? 28.703 -10.877 50.230 1.00 70.47 323 LEU A N 1
ATOM 2442 C CA . LEU A 1 326 ? 30.128 -10.643 50.025 1.00 63.94 323 LEU A CA 1
ATOM 2443 C C . LEU A 1 326 ? 30.761 -11.761 49.203 1.00 69.32 323 LEU A C 1
ATOM 2444 O O . LEU A 1 326 ? 31.367 -11.511 48.154 1.00 65.87 323 LEU A O 1
ATOM 2449 N N . GLU A 1 327 ? 30.634 -13.006 49.668 1.00 79.88 324 GLU A N 1
ATOM 2450 C CA . GLU A 1 327 ? 31.236 -14.122 48.949 1.00 82.83 324 GLU A CA 1
ATOM 2451 C C . GLU A 1 327 ? 30.548 -14.377 47.613 1.00 88.20 324 GLU A C 1
ATOM 2452 O O . GLU A 1 327 ? 31.166 -14.946 46.707 1.00 93.73 324 GLU A O 1
ATOM 2458 N N . GLU A 1 328 ? 29.286 -13.965 47.471 1.00 88.63 325 GLU A N 1
ATOM 2459 C CA . GLU A 1 328 ? 28.614 -14.048 46.178 1.00 92.12 325 GLU A CA 1
ATOM 2460 C C . GLU A 1 328 ? 29.260 -13.115 45.161 1.00 83.81 325 GLU A C 1
ATOM 2461 O O . GLU A 1 328 ? 29.420 -13.477 43.990 1.00 80.96 325 GLU A O 1
ATOM 2467 N N . ALA A 1 329 ? 29.637 -11.909 45.591 1.00 69.21 326 ALA A N 1
ATOM 2468 C CA . ALA A 1 329 ? 30.213 -10.939 44.665 1.00 63.91 326 ALA A CA 1
ATOM 2469 C C . ALA A 1 329 ? 31.638 -11.315 44.283 1.00 65.91 326 ALA A C 1
ATOM 2470 O O . ALA A 1 329 ? 32.043 -11.142 43.128 1.00 63.87 326 ALA A O 1
ATOM 2472 N N . LEU A 1 330 ? 32.414 -11.827 45.241 1.00 71.85 327 LEU A N 1
ATOM 2473 C CA . LEU A 1 330 ? 33.798 -12.194 44.959 1.00 65.59 327 LEU A CA 1
ATOM 2474 C C . LEU A 1 330 ? 33.879 -13.369 43.993 1.00 72.04 327 LEU A C 1
ATOM 2475 O O . LEU A 1 330 ? 34.788 -13.427 43.157 1.00 71.24 327 LEU A O 1
ATOM 2480 N N . ARG A 1 331 ? 32.943 -14.317 44.096 1.00 76.73 328 ARG A N 1
ATOM 2481 C CA . ARG A 1 331 ? 32.877 -15.393 43.112 1.00 75.71 328 ARG A CA 1
ATOM 2482 C C . ARG A 1 331 ? 32.552 -14.849 41.728 1.00 71.46 328 ARG A C 1
ATOM 2483 O O . ARG A 1 331 ? 33.108 -15.308 40.723 1.00 74.35 328 ARG A O 1
ATOM 2491 N N . PHE A 1 332 ? 31.654 -13.863 41.657 1.00 68.97 329 PHE A N 1
ATOM 2492 C CA . PHE A 1 332 ? 31.289 -13.283 40.370 1.00 59.91 329 PHE A CA 1
ATOM 2493 C C . PHE A 1 332 ? 32.378 -12.358 39.841 1.00 58.03 329 PHE A C 1
ATOM 2494 O O . PHE A 1 332 ? 32.555 -12.244 38.623 1.00 62.61 329 PHE A O 1
ATOM 2502 N N . ALA A 1 333 ? 33.116 -11.693 40.734 1.00 61.08 330 ALA A N 1
ATOM 2503 C CA . ALA A 1 333 ? 34.189 -10.809 40.293 1.00 56.32 330 ALA A CA 1
ATOM 2504 C C . ALA A 1 333 ? 35.386 -11.592 39.770 1.00 59.34 330 ALA A C 1
ATOM 2505 O O . ALA A 1 333 ? 36.079 -11.125 38.859 1.00 65.50 330 ALA A O 1
ATOM 2507 N N . GLY A 1 334 ? 35.645 -12.775 40.328 1.00 59.54 331 GLY A N 1
ATOM 2508 C CA . GLY A 1 334 ? 36.742 -13.603 39.862 1.00 63.50 331 GLY A CA 1
ATOM 2509 C C . GLY A 1 334 ? 36.527 -14.224 38.499 1.00 78.32 331 GLY A C 1
ATOM 2510 O O . GLY A 1 334 ? 37.488 -14.733 37.911 1.00 89.01 331 GLY A O 1
ATOM 2511 N N . ASP A 1 335 ? 35.298 -14.198 37.987 1.00 78.52 332 ASP A N 1
ATOM 2512 C CA . ASP A 1 335 ? 34.983 -14.736 36.668 1.00 83.83 332 ASP A CA 1
ATOM 2513 C C . ASP A 1 335 ? 35.246 -13.652 35.629 1.00 93.44 332 ASP A C 1
ATOM 2514 O O . ASP A 1 335 ? 34.467 -12.702 35.500 1.00 101.53 332 ASP A O 1
ATOM 2519 N N . LYS A 1 336 ? 36.345 -13.796 34.884 1.00 96.09 333 LYS A N 1
ATOM 2520 C CA . LYS A 1 336 ? 36.701 -12.801 33.879 1.00 92.32 333 LYS A CA 1
ATOM 2521 C C . LYS A 1 336 ? 35.761 -12.820 32.681 1.00 84.95 333 LYS A C 1
ATOM 2522 O O . LYS A 1 336 ? 35.701 -11.832 31.942 1.00 85.25 333 LYS A O 1
ATOM 2528 N N . THR A 1 337 ? 35.025 -13.915 32.477 1.00 82.67 334 THR A N 1
ATOM 2529 C CA . THR A 1 337 ? 34.135 -14.003 31.325 1.00 80.25 334 THR A CA 1
ATOM 2530 C C . THR A 1 337 ? 32.918 -13.099 31.478 1.00 79.65 334 THR A C 1
ATOM 2531 O O . THR A 1 337 ? 32.364 -12.636 30.474 1.00 72.84 334 THR A O 1
ATOM 2535 N N . GLN A 1 338 ? 32.488 -12.835 32.713 1.00 86.63 335 GLN A N 1
ATOM 2536 C CA . GLN A 1 338 ? 31.275 -12.068 32.961 1.00 94.63 335 GLN A CA 1
ATOM 2537 C C . GLN A 1 338 ? 31.495 -10.725 33.641 1.00 95.15 335 GLN A C 1
ATOM 2538 O O . GLN A 1 338 ? 30.566 -9.909 33.658 1.00 99.66 335 GLN A O 1
ATOM 2544 N N . ALA A 1 339 ? 32.670 -10.463 34.204 1.00 86.76 336 ALA A N 1
ATOM 2545 C CA . ALA A 1 339 ? 32.857 -9.291 35.045 1.00 76.64 336 ALA A CA 1
ATOM 2546 C C . ALA A 1 339 ? 34.124 -8.539 34.671 1.00 79.10 336 ALA A C 1
ATOM 2547 O O . ALA A 1 339 ? 35.119 -9.128 34.240 1.00 84.44 336 ALA A O 1
ATOM 2549 N N . ALA A 1 340 ? 34.062 -7.216 34.834 1.00 70.95 337 ALA A N 1
ATOM 2550 C CA . ALA A 1 340 ? 35.241 -6.361 34.751 1.00 56.33 337 ALA A CA 1
ATOM 2551 C C . ALA A 1 340 ? 35.483 -5.699 36.103 1.00 51.61 337 ALA A C 1
ATOM 2552 O O . ALA A 1 340 ? 36.437 -6.063 36.799 1.00 67.17 337 ALA A O 1
ATOM 2554 N N . LYS A 1 341 ? 34.641 -4.745 36.493 1.00 35.03 338 LYS A N 1
ATOM 2555 C CA . LYS A 1 341 ? 34.695 -4.125 37.809 1.00 51.50 338 LYS A CA 1
ATOM 2556 C C . LYS A 1 341 ? 33.368 -4.357 38.515 1.00 57.35 338 LYS A C 1
ATOM 2557 O O . LYS A 1 341 ? 32.306 -4.069 37.955 1.00 59.11 338 LYS A O 1
ATOM 2563 N N . VAL A 1 342 ? 33.431 -4.882 39.737 1.00 59.04 339 VAL A N 1
ATOM 2564 C CA . VAL A 1 342 ? 32.249 -5.175 40.537 1.00 52.61 339 VAL A CA 1
ATOM 2565 C C . VAL A 1 342 ? 32.252 -4.261 41.753 1.00 67.37 339 VAL A C 1
ATOM 2566 O O . VAL A 1 342 ? 33.293 -4.064 42.392 1.00 73.15 339 VAL A O 1
ATOM 2570 N N . GLN A 1 343 ? 31.092 -3.692 42.065 1.00 66.41 340 GLN A N 1
ATOM 2571 C CA . GLN A 1 343 ? 30.960 -2.743 43.160 1.00 52.87 340 GLN A CA 1
ATOM 2572 C C . GLN A 1 343 ? 30.118 -3.329 44.285 1.00 59.74 340 GLN A C 1
ATOM 2573 O O . GLN A 1 343 ? 29.169 -4.081 44.040 1.00 67.13 340 GLN A O 1
ATOM 2579 N N . LEU A 1 344 ? 30.473 -2.975 45.516 1.00 62.59 341 LEU A N 1
ATOM 2580 C CA . LEU A 1 344 ? 29.696 -3.308 46.701 1.00 63.26 341 LEU A CA 1
ATOM 2581 C C . LEU A 1 344 ? 29.048 -2.038 47.233 1.00 74.92 341 LEU A C 1
ATOM 2582 O O . LEU A 1 344 ? 29.729 -1.026 47.428 1.00 70.61 341 LEU A O 1
ATOM 2587 N N . VAL A 1 345 ? 27.738 -2.091 47.461 1.00 78.97 342 VAL A N 1
ATOM 2588 C CA . VAL A 1 345 ? 26.982 -0.954 47.973 1.00 72.05 342 VAL A CA 1
ATOM 2589 C C . VAL A 1 345 ? 26.644 -1.216 49.434 1.00 78.64 342 VAL A C 1
ATOM 2590 O O . VAL A 1 345 ? 26.367 -2.356 49.827 1.00 79.08 342 VAL A O 1
ATOM 2594 N N . PHE A 1 346 ? 26.689 -0.161 50.242 1.00 76.99 343 PHE A N 1
ATOM 2595 C CA . PHE A 1 346 ? 26.464 -0.282 51.677 1.00 76.58 343 PHE A CA 1
ATOM 2596 C C . PHE A 1 346 ? 25.237 0.517 52.106 1.00 87.96 343 PHE A C 1
ATOM 2597 O O . PHE A 1 346 ? 24.540 0.146 53.050 1.00 102.75 343 PHE A O 1
ATOM 2605 N N . ASN B 1 2 ? 40.308 18.882 -15.479 1.00 99.14 -1 ASN B N 1
ATOM 2606 C CA . ASN B 1 2 ? 39.675 20.086 -16.005 1.00 111.40 -1 ASN B CA 1
ATOM 2607 C C . ASN B 1 2 ? 39.185 20.966 -14.856 1.00 119.38 -1 ASN B C 1
ATOM 2608 O O . ASN B 1 2 ? 39.256 20.573 -13.691 1.00 117.06 -1 ASN B O 1
ATOM 2613 N N . ALA B 1 3 ? 38.686 22.153 -15.188 1.00 124.07 0 ALA B N 1
ATOM 2614 C CA . ALA B 1 3 ? 38.328 23.135 -14.178 1.00 124.57 0 ALA B CA 1
ATOM 2615 C C . ALA B 1 3 ? 36.917 22.891 -13.645 1.00 117.53 0 ALA B C 1
ATOM 2616 O O . ALA B 1 3 ? 36.113 22.157 -14.228 1.00 125.85 0 ALA B O 1
ATOM 2618 N N . MET B 1 4 ? 36.625 23.528 -12.510 1.00 103.18 1 MET B N 1
ATOM 2619 C CA . MET B 1 4 ? 35.302 23.499 -11.898 1.00 87.43 1 MET B CA 1
ATOM 2620 C C . MET B 1 4 ? 35.201 24.635 -10.888 1.00 81.93 1 MET B C 1
ATOM 2621 O O . MET B 1 4 ? 35.388 24.423 -9.685 1.00 70.40 1 MET B O 1
ATOM 2626 N N . GLN B 1 5 ? 34.914 25.843 -11.369 1.00 87.76 2 GLN B N 1
ATOM 2627 C CA . GLN B 1 5 ? 34.955 27.025 -10.518 1.00 88.97 2 GLN B CA 1
ATOM 2628 C C . GLN B 1 5 ? 33.847 26.997 -9.473 1.00 86.73 2 GLN B C 1
ATOM 2629 O O . GLN B 1 5 ? 32.722 26.564 -9.741 1.00 89.38 2 GLN B O 1
ATOM 2635 N N . VAL B 1 6 ? 34.178 27.469 -8.272 1.00 80.25 3 VAL B N 1
ATOM 2636 C CA . VAL B 1 6 ? 33.233 27.606 -7.171 1.00 69.40 3 VAL B CA 1
ATOM 2637 C C . VAL B 1 6 ? 33.359 29.018 -6.620 1.00 66.31 3 VAL B C 1
ATOM 2638 O O . VAL B 1 6 ? 34.472 29.485 -6.352 1.00 63.40 3 VAL B O 1
ATOM 2642 N N . LYS B 1 7 ? 32.227 29.698 -6.459 1.00 75.30 4 LYS B N 1
ATOM 2643 C CA . LYS B 1 7 ? 32.222 31.050 -5.922 1.00 71.39 4 LYS B CA 1
ATOM 2644 C C . LYS B 1 7 ? 32.031 31.025 -4.412 1.00 61.64 4 LYS B C 1
ATOM 2645 O O . LYS B 1 7 ? 31.382 30.131 -3.862 1.00 64.75 4 LYS B O 1
ATOM 2651 N N . THR B 1 8 ? 32.601 32.026 -3.745 1.00 53.27 5 THR B N 1
ATOM 2652 C CA . THR B 1 8 ? 32.526 32.116 -2.296 1.00 53.67 5 THR B CA 1
ATOM 2653 C C . THR B 1 8 ? 32.579 33.576 -1.875 1.00 50.23 5 THR B C 1
ATOM 2654 O O . THR B 1 8 ? 33.066 34.440 -2.609 1.00 51.52 5 THR B O 1
ATOM 2658 N N . GLN B 1 9 ? 32.064 33.839 -0.678 1.00 48.49 6 GLN B N 1
ATOM 2659 C CA . GLN B 1 9 ? 32.112 35.154 -0.055 1.00 47.80 6 GLN B CA 1
ATOM 2660 C C . GLN B 1 9 ? 33.084 35.101 1.114 1.00 54.29 6 GLN B C 1
ATOM 2661 O O . GLN B 1 9 ? 32.968 34.230 1.983 1.00 44.56 6 GLN B O 1
ATOM 2667 N N . SER B 1 10 ? 34.038 36.028 1.134 1.00 54.28 7 SER B N 1
ATOM 2668 C CA . SER B 1 10 ? 35.139 35.986 2.082 1.00 49.27 7 SER B CA 1
ATOM 2669 C C . SER B 1 10 ? 35.162 37.242 2.941 1.00 49.20 7 SER B C 1
ATOM 2670 O O . SER B 1 10 ? 34.791 38.331 2.494 1.00 50.89 7 SER B O 1
ATOM 2673 N N . CYS B 1 11 ? 35.606 37.073 4.184 1.00 50.23 8 CYS B N 1
ATOM 2674 C CA . CYS B 1 11 ? 35.793 38.179 5.117 1.00 48.57 8 CYS B CA 1
ATOM 2675 C C . CYS B 1 11 ? 37.219 38.696 4.963 1.00 53.85 8 CYS B C 1
ATOM 2676 O O . CYS B 1 11 ? 38.177 38.019 5.350 1.00 41.88 8 CYS B O 1
ATOM 2679 N N . VAL B 1 12 ? 37.361 39.895 4.403 1.00 52.23 9 VAL B N 1
ATOM 2680 C CA . VAL B 1 12 ? 38.651 40.417 3.968 1.00 48.08 9 VAL B CA 1
ATOM 2681 C C . VAL B 1 12 ? 38.947 41.722 4.695 1.00 49.86 9 VAL B C 1
ATOM 2682 O O . VAL B 1 12 ? 38.052 42.551 4.897 1.00 64.78 9 VAL B O 1
ATOM 2686 N N . VAL B 1 13 ? 40.207 41.896 5.091 1.00 43.16 10 VAL B N 1
ATOM 2687 C CA . VAL B 1 13 ? 40.718 43.162 5.602 1.00 43.32 10 VAL B CA 1
ATOM 2688 C C . VAL B 1 13 ? 41.761 43.681 4.621 1.00 50.35 10 VAL B C 1
ATOM 2689 O O . VAL B 1 13 ? 42.597 42.918 4.122 1.00 45.32 10 VAL B O 1
ATOM 2693 N N . ALA B 1 14 ? 41.694 44.978 4.322 1.00 58.99 11 ALA B N 1
ATOM 2694 C CA . ALA B 1 14 ? 42.641 45.608 3.416 1.00 56.54 11 ALA B CA 1
ATOM 2695 C C . ALA B 1 14 ? 43.559 46.605 4.104 1.00 59.30 11 ALA B C 1
ATOM 2696 O O . ALA B 1 14 ? 44.526 47.061 3.485 1.00 60.30 11 ALA B O 1
ATOM 2698 N N . GLY B 1 15 ? 43.288 46.951 5.356 1.00 51.77 12 GLY B N 1
ATOM 2699 C CA . GLY B 1 15 ? 44.117 47.899 6.067 1.00 51.62 12 GLY B CA 1
ATOM 2700 C C . GLY B 1 15 ? 43.504 48.233 7.410 1.00 54.14 12 GLY B C 1
ATOM 2701 O O . GLY B 1 15 ? 42.557 47.584 7.861 1.00 44.28 12 GLY B O 1
ATOM 2702 N N . LYS B 1 16 ? 44.065 49.262 8.038 1.00 67.18 13 LYS B N 1
ATOM 2703 C CA . LYS B 1 16 ? 43.581 49.706 9.338 1.00 62.26 13 LYS B CA 1
ATOM 2704 C C . LYS B 1 16 ? 42.144 50.199 9.226 1.00 56.17 13 LYS B C 1
ATOM 2705 O O . LYS B 1 16 ? 41.864 51.161 8.503 1.00 59.23 13 LYS B O 1
ATOM 2711 N N . LYS B 1 17 ? 41.234 49.521 9.928 1.00 53.23 14 LYS B N 1
ATOM 2712 C CA . LYS B 1 17 ? 39.811 49.861 9.975 1.00 47.83 14 LYS B CA 1
ATOM 2713 C C . LYS B 1 17 ? 39.129 49.736 8.614 1.00 60.25 14 LYS B C 1
ATOM 2714 O O . LYS B 1 17 ? 38.021 50.248 8.426 1.00 65.00 14 LYS B O 1
ATOM 2720 N N . THR B 1 18 ? 39.763 49.061 7.657 1.00 63.12 15 THR B N 1
ATOM 2721 C CA . THR B 1 18 ? 39.190 48.829 6.334 1.00 60.53 15 THR B CA 1
ATOM 2722 C C . THR B 1 18 ? 38.861 47.346 6.216 1.00 60.71 15 THR B C 1
ATOM 2723 O O . THR B 1 18 ? 39.765 46.508 6.119 1.00 54.72 15 THR B O 1
ATOM 2727 N N . VAL B 1 19 ? 37.571 47.026 6.217 1.00 60.05 16 VAL B N 1
ATOM 2728 C CA . VAL B 1 19 ? 37.096 45.649 6.279 1.00 50.23 16 VAL B CA 1
ATOM 2729 C C . VAL B 1 19 ? 35.834 45.529 5.436 1.00 62.26 16 VAL B C 1
ATOM 2730 O O . VAL B 1 19 ? 34.951 46.392 5.496 1.00 76.80 16 VAL B O 1
ATOM 2734 N N . ALA B 1 20 ? 35.750 44.461 4.645 1.00 59.80 17 ALA B N 1
ATOM 2735 C CA . ALA B 1 20 ? 34.610 44.259 3.764 1.00 59.45 17 ALA B CA 1
ATOM 2736 C C . ALA B 1 20 ? 34.382 42.768 3.556 1.00 59.59 17 ALA B C 1
ATOM 2737 O O . ALA B 1 20 ? 35.167 41.925 3.998 1.00 57.17 17 ALA B O 1
ATOM 2739 N N . VAL B 1 21 ? 33.282 42.455 2.875 1.00 63.39 18 VAL B N 1
ATOM 2740 C CA . VAL B 1 21 ? 32.936 41.093 2.481 1.00 62.13 18 VAL B CA 1
ATOM 2741 C C . VAL B 1 21 ? 32.921 41.060 0.960 1.00 60.28 18 VAL B C 1
ATOM 2742 O O . VAL B 1 21 ? 32.077 41.705 0.326 1.00 68.88 18 VAL B O 1
ATOM 2746 N N . THR B 1 22 ? 33.850 40.311 0.373 1.00 58.77 19 THR B N 1
ATOM 2747 C CA . THR B 1 22 ? 34.031 40.276 -1.069 1.00 61.00 19 THR B CA 1
ATOM 2748 C C . THR B 1 22 ? 33.709 38.892 -1.614 1.00 53.69 19 THR B C 1
ATOM 2749 O O . THR B 1 22 ? 33.792 37.888 -0.900 1.00 52.10 19 THR B O 1
ATOM 2753 N N . GLU B 1 23 ? 33.346 38.850 -2.892 1.00 53.30 20 GLU B N 1
ATOM 2754 C CA . GLU B 1 23 ? 33.079 37.604 -3.596 1.00 63.37 20 GLU B CA 1
ATOM 2755 C C . GLU B 1 23 ? 34.331 37.176 -4.351 1.00 58.09 20 GLU B C 1
ATOM 2756 O O . GLU B 1 23 ? 34.937 37.983 -5.066 1.00 68.85 20 GLU B O 1
ATOM 2762 N N . GLN B 1 24 ? 34.716 35.913 -4.189 1.00 58.05 21 GLN B N 1
ATOM 2763 C CA . GLN B 1 24 ? 35.907 35.374 -4.827 1.00 65.02 21 GLN B CA 1
ATOM 2764 C C . GLN B 1 24 ? 35.575 34.036 -5.475 1.00 66.65 21 GLN B C 1
ATOM 2765 O O . GLN B 1 24 ? 34.503 33.464 -5.264 1.00 65.76 21 GLN B O 1
ATOM 2771 N N . THR B 1 25 ? 36.515 33.540 -6.276 1.00 75.07 22 THR B N 1
ATOM 2772 C CA . THR B 1 25 ? 36.341 32.298 -7.017 1.00 83.64 22 THR B CA 1
ATOM 2773 C C . THR B 1 25 ? 37.582 31.433 -6.857 1.00 82.26 22 THR B C 1
ATOM 2774 O O . THR B 1 25 ? 38.702 31.900 -7.086 1.00 88.24 22 THR B O 1
ATOM 2778 N N . ILE B 1 26 ? 37.378 30.178 -6.465 1.00 75.28 23 ILE B N 1
ATOM 2779 C CA . ILE B 1 26 ? 38.448 29.199 -6.331 1.00 78.88 23 ILE B CA 1
ATOM 2780 C C . ILE B 1 26 ? 38.192 28.068 -7.316 1.00 85.13 23 ILE B C 1
ATOM 2781 O O . ILE B 1 26 ? 37.041 27.680 -7.544 1.00 91.24 23 ILE B O 1
ATOM 2786 N N . ASP B 1 27 ? 39.266 27.544 -7.900 1.00 82.46 24 ASP B N 1
ATOM 2787 C CA . ASP B 1 27 ? 39.180 26.514 -8.934 1.00 85.18 24 ASP B CA 1
ATOM 2788 C C . ASP B 1 27 ? 39.392 25.153 -8.280 1.00 85.38 24 ASP B C 1
ATOM 2789 O O . ASP B 1 27 ? 40.522 24.774 -7.962 1.00 89.68 24 ASP B O 1
ATOM 2794 N N . TRP B 1 28 ? 38.301 24.417 -8.082 1.00 85.24 25 TRP B N 1
ATOM 2795 C CA . TRP B 1 28 ? 38.392 23.069 -7.535 1.00 83.43 25 TRP B CA 1
ATOM 2796 C C . TRP B 1 28 ? 38.987 22.133 -8.580 1.00 96.05 25 TRP B C 1
ATOM 2797 O O . TRP B 1 28 ? 38.460 22.014 -9.691 1.00 99.59 25 TRP B O 1
ATOM 2808 N N . ASN B 1 29 ? 40.091 21.468 -8.225 1.00 98.68 26 ASN B N 1
ATOM 2809 C CA . ASN B 1 29 ? 40.823 20.629 -9.167 1.00 97.27 26 ASN B CA 1
ATOM 2810 C C . ASN B 1 29 ? 41.150 19.259 -8.580 1.00 90.10 26 ASN B C 1
ATOM 2811 O O . ASN B 1 29 ? 42.107 18.615 -9.025 1.00 91.49 26 ASN B O 1
ATOM 2816 N N . ASN B 1 30 ? 40.380 18.805 -7.589 1.00 85.69 27 ASN B N 1
ATOM 2817 C CA . ASN B 1 30 ? 40.589 17.506 -6.945 1.00 80.47 27 ASN B CA 1
ATOM 2818 C C . ASN B 1 30 ? 41.989 17.383 -6.349 1.00 68.76 27 ASN B C 1
ATOM 2819 O O . ASN B 1 30 ? 42.560 16.291 -6.293 1.00 64.92 27 ASN B O 1
ATOM 2824 N N . ASN B 1 31 ? 42.551 18.504 -5.900 1.00 64.89 28 ASN B N 1
ATOM 2825 C CA . ASN B 1 31 ? 43.835 18.535 -5.207 1.00 65.24 28 ASN B CA 1
ATOM 2826 C C . ASN B 1 31 ? 43.610 19.160 -3.837 1.00 59.15 28 ASN B C 1
ATOM 2827 O O . ASN B 1 31 ? 43.415 20.376 -3.728 1.00 68.71 28 ASN B O 1
ATOM 2832 N N . GLY B 1 32 ? 43.637 18.332 -2.798 1.00 57.93 29 GLY B N 1
ATOM 2833 C CA . GLY B 1 32 ? 43.343 18.797 -1.458 1.00 63.38 29 GLY B CA 1
ATOM 2834 C C . GLY B 1 32 ? 41.935 18.440 -1.033 1.00 54.02 29 GLY B C 1
ATOM 2835 O O . GLY B 1 32 ? 41.467 17.328 -1.290 1.00 54.88 29 GLY B O 1
ATOM 2836 N N . THR B 1 33 ? 41.240 19.375 -0.389 1.00 52.14 30 THR B N 1
ATOM 2837 C CA . THR B 1 33 ? 39.879 19.122 0.071 1.00 51.00 30 THR B CA 1
ATOM 2838 C C . THR B 1 33 ? 39.105 20.429 0.076 1.00 51.54 30 THR B C 1
ATOM 2839 O O . THR B 1 33 ? 39.503 21.383 0.750 1.00 48.71 30 THR B O 1
ATOM 2843 N N . LEU B 1 34 ? 38.008 20.470 -0.675 1.00 50.66 31 LEU B N 1
ATOM 2844 C CA . LEU B 1 34 ? 37.103 21.610 -0.644 1.00 49.85 31 LEU B CA 1
ATOM 2845 C C . LEU B 1 34 ? 36.143 21.447 0.527 1.00 54.17 31 LEU B C 1
ATOM 2846 O O . LEU B 1 34 ? 35.440 20.435 0.625 1.00 57.35 31 LEU B O 1
ATOM 2851 N N . VAL B 1 35 ? 36.117 22.434 1.419 1.00 46.52 32 VAL B N 1
ATOM 2852 C CA . VAL B 1 35 ? 35.321 22.368 2.637 1.00 52.95 32 VAL B CA 1
ATOM 2853 C C . VAL B 1 35 ? 34.361 23.548 2.674 1.00 50.07 32 VAL B C 1
ATOM 2854 O O . VAL B 1 35 ? 34.699 24.655 2.240 1.00 53.41 32 VAL B O 1
ATOM 2858 N N . GLN B 1 36 ? 33.158 23.303 3.190 1.00 49.61 33 GLN B N 1
ATOM 2859 C CA . GLN B 1 36 ? 32.172 24.355 3.409 1.00 45.43 33 GLN B CA 1
ATOM 2860 C C . GLN B 1 36 ? 32.293 24.831 4.851 1.00 48.66 33 GLN B C 1
ATOM 2861 O O . GLN B 1 36 ? 31.920 24.112 5.783 1.00 56.18 33 GLN B O 1
ATOM 2867 N N . ILE B 1 37 ? 32.818 26.042 5.035 1.00 41.39 34 ILE B N 1
ATOM 2868 C CA . ILE B 1 37 ? 32.986 26.592 6.374 1.00 42.30 34 ILE B CA 1
ATOM 2869 C C . ILE B 1 37 ? 31.621 26.916 6.962 1.00 47.09 34 ILE B C 1
ATOM 2870 O O . ILE B 1 37 ? 30.763 27.509 6.296 1.00 60.48 34 ILE B O 1
ATOM 2875 N N . THR B 1 38 ? 31.409 26.520 8.215 1.00 45.21 35 THR B N 1
ATOM 2876 C CA . THR B 1 38 ? 30.146 26.742 8.902 1.00 49.65 35 THR B CA 1
ATOM 2877 C C . THR B 1 38 ? 30.253 27.691 10.081 1.00 54.23 35 THR B C 1
ATOM 2878 O O . THR B 1 38 ? 29.275 28.366 10.400 1.00 65.47 35 THR B O 1
ATOM 2882 N N . ARG B 1 39 ? 31.407 27.754 10.737 1.00 39.97 36 ARG B N 1
ATOM 2883 C CA . ARG B 1 39 ? 31.536 28.544 11.949 1.00 36.02 36 ARG B CA 1
ATOM 2884 C C . ARG B 1 39 ? 33.003 28.873 12.173 1.00 42.52 36 ARG B C 1
ATOM 2885 O O . ARG B 1 39 ? 33.871 28.021 11.987 1.00 41.81 36 ARG B O 1
ATOM 2893 N N . GLY B 1 40 ? 33.266 30.114 12.581 1.00 49.72 37 GLY B N 1
ATOM 2894 C CA . GLY B 1 40 ? 34.618 30.565 12.808 1.00 41.17 37 GLY B CA 1
ATOM 2895 C C . GLY B 1 40 ? 34.715 31.322 14.118 1.00 38.68 37 GLY B C 1
ATOM 2896 O O . GLY B 1 40 ? 33.718 31.774 14.676 1.00 42.53 37 GLY B O 1
ATOM 2897 N N . GLY B 1 41 ? 35.945 31.429 14.613 1.00 48.59 38 GLY B N 1
ATOM 2898 C CA . GLY B 1 41 ? 36.229 32.140 15.845 1.00 39.19 38 GLY B CA 1
ATOM 2899 C C . GLY B 1 41 ? 37.152 33.320 15.615 1.00 42.56 38 GLY B C 1
ATOM 2900 O O . GLY B 1 41 ? 38.198 33.199 14.962 1.00 45.53 38 GLY B O 1
ATOM 2901 N N . ILE B 1 42 ? 36.747 34.472 16.150 1.00 36.15 39 ILE B N 1
ATOM 2902 C CA . ILE B 1 42 ? 37.521 35.702 16.020 1.00 35.21 39 ILE B CA 1
ATOM 2903 C C . ILE B 1 42 ? 38.595 35.725 17.103 1.00 43.43 39 ILE B C 1
ATOM 2904 O O . ILE B 1 42 ? 38.287 35.653 18.297 1.00 46.28 39 ILE B O 1
ATOM 2909 N N . CYS B 1 43 ? 39.860 35.816 16.693 1.00 45.60 40 CYS B N 1
ATOM 2910 C CA . CYS B 1 43 ? 40.977 35.815 17.624 1.00 48.58 40 CYS B CA 1
ATOM 2911 C C . CYS B 1 43 ? 41.538 37.225 17.769 1.00 42.99 40 CYS B C 1
ATOM 2912 O O . CYS B 1 43 ? 41.080 38.176 17.132 1.00 45.78 40 CYS B O 1
ATOM 2915 N N . GLY B 1 44 ? 42.554 37.358 18.625 1.00 46.05 41 GLY B N 1
ATOM 2916 C CA . GLY B 1 44 ? 43.162 38.659 18.842 1.00 46.41 41 GLY B CA 1
ATOM 2917 C C . GLY B 1 44 ? 43.945 39.170 17.649 1.00 48.86 41 GLY B C 1
ATOM 2918 O O . GLY B 1 44 ? 44.099 40.384 17.481 1.00 41.48 41 GLY B O 1
ATOM 2919 N N . SER B 1 45 ? 44.452 38.264 16.809 1.00 51.75 42 SER B N 1
ATOM 2920 C CA . SER B 1 45 ? 45.176 38.696 15.618 1.00 47.75 42 SER B CA 1
ATOM 2921 C C . SER B 1 45 ? 44.241 39.384 14.632 1.00 51.88 42 SER B C 1
ATOM 2922 O O . SER B 1 45 ? 44.620 40.374 13.996 1.00 54.78 42 SER B O 1
ATOM 2925 N N . ASP B 1 46 ? 43.014 38.875 14.495 1.00 55.53 43 ASP B N 1
ATOM 2926 C CA . ASP B 1 46 ? 42.029 39.525 13.639 1.00 49.41 43 ASP B CA 1
ATOM 2927 C C . ASP B 1 46 ? 41.640 40.896 14.176 1.00 44.33 43 ASP B C 1
ATOM 2928 O O . ASP B 1 46 ? 41.363 41.812 13.394 1.00 48.07 43 ASP B O 1
ATOM 2933 N N . LEU B 1 47 ? 41.613 41.053 15.502 1.00 43.35 44 LEU B N 1
ATOM 2934 C CA . LEU B 1 47 ? 41.312 42.353 16.095 1.00 33.97 44 LEU B CA 1
ATOM 2935 C C . LEU B 1 47 ? 42.384 43.375 15.744 1.00 48.23 44 LEU B C 1
ATOM 2936 O O . LEU B 1 47 ? 42.077 44.509 15.358 1.00 54.56 44 LEU B O 1
ATOM 2941 N N . HIS B 1 48 ? 43.655 42.989 15.872 1.00 46.81 45 HIS B N 1
ATOM 2942 C CA . HIS B 1 48 ? 44.742 43.925 15.605 1.00 45.84 45 HIS B CA 1
ATOM 2943 C C . HIS B 1 48 ? 44.870 44.234 14.118 1.00 47.32 45 HIS B C 1
ATOM 2944 O O . HIS B 1 48 ? 45.338 45.318 13.752 1.00 55.01 45 HIS B O 1
ATOM 2951 N N . TYR B 1 49 ? 44.459 43.306 13.250 1.00 53.08 46 TYR B N 1
ATOM 2952 C CA . TYR B 1 49 ? 44.446 43.596 11.820 1.00 45.26 46 TYR B CA 1
ATOM 2953 C C . TYR B 1 49 ? 43.365 44.610 11.467 1.00 53.36 46 TYR B C 1
ATOM 2954 O O . TYR B 1 49 ? 43.526 45.382 10.516 1.00 62.35 46 TYR B O 1
ATOM 2963 N N . TYR B 1 50 ? 42.262 44.622 12.215 1.00 49.02 47 TYR B N 1
ATOM 2964 C CA . TYR B 1 50 ? 41.188 45.582 11.987 1.00 43.73 47 TYR B CA 1
ATOM 2965 C C . TYR B 1 50 ? 41.431 46.900 12.712 1.00 47.84 47 TYR B C 1
ATOM 2966 O O . TYR B 1 50 ? 41.151 47.970 12.162 1.00 59.90 47 TYR B O 1
ATOM 2975 N N . GLN B 1 51 ? 41.950 46.846 13.939 1.00 47.26 48 GLN B N 1
ATOM 2976 C CA . GLN B 1 51 ? 42.122 48.064 14.722 1.00 40.79 48 GLN B CA 1
ATOM 2977 C C . GLN B 1 51 ? 43.361 48.851 14.312 1.00 54.41 48 GLN B C 1
ATOM 2978 O O . GLN B 1 51 ? 43.347 50.086 14.366 1.00 56.89 48 GLN B O 1
ATOM 2984 N N . GLU B 1 52 ? 44.432 48.167 13.902 1.00 55.12 49 GLU B N 1
ATOM 2985 C CA . GLU B 1 52 ? 45.676 48.836 13.546 1.00 68.27 49 GLU B CA 1
ATOM 2986 C C . GLU B 1 52 ? 46.263 48.406 12.210 1.00 67.40 49 GLU B C 1
ATOM 2987 O O . GLU B 1 52 ? 47.253 49.006 11.778 1.00 70.42 49 GLU B O 1
ATOM 2993 N N . GLY B 1 53 ? 45.698 47.401 11.545 1.00 56.95 50 GLY B N 1
ATOM 2994 C CA . GLY B 1 53 ? 46.250 46.955 10.282 1.00 55.83 50 GLY B CA 1
ATOM 2995 C C . GLY B 1 53 ? 47.594 46.276 10.384 1.00 54.86 50 GLY B C 1
ATOM 2996 O O . GLY B 1 53 ? 48.343 46.259 9.405 1.00 49.46 50 GLY B O 1
ATOM 2997 N N . LYS B 1 54 ? 47.923 45.714 11.544 1.00 48.12 51 LYS B N 1
ATOM 2998 C CA . LYS B 1 54 ? 49.207 45.059 11.742 1.00 49.98 51 LYS B CA 1
ATOM 2999 C C . LYS B 1 54 ? 49.141 44.215 13.004 1.00 58.52 51 LYS B C 1
ATOM 3000 O O . LYS B 1 54 ? 48.341 44.483 13.904 1.00 69.29 51 LYS B O 1
ATOM 3006 N N . VAL B 1 55 ? 49.987 43.190 13.052 1.00 56.40 52 VAL B N 1
ATOM 3007 C CA . VAL B 1 55 ? 50.202 42.384 14.248 1.00 42.77 52 VAL B CA 1
ATOM 3008 C C . VAL B 1 55 ? 51.698 42.412 14.526 1.00 53.95 52 VAL B C 1
ATOM 3009 O O . VAL B 1 55 ? 52.485 41.812 13.781 1.00 61.00 52 VAL B O 1
ATOM 3013 N N . GLY B 1 56 ? 52.093 43.111 15.584 1.00 57.37 53 GLY B N 1
ATOM 3014 C CA . GLY B 1 56 ? 53.512 43.298 15.837 1.00 50.96 53 GLY B CA 1
ATOM 3015 C C . GLY B 1 56 ? 54.102 44.228 14.795 1.00 66.40 53 GLY B C 1
ATOM 3016 O O . GLY B 1 56 ? 53.633 45.355 14.601 1.00 63.90 53 GLY B O 1
ATOM 3017 N N . ASN B 1 57 ? 55.137 43.755 14.105 1.00 82.90 54 ASN B N 1
ATOM 3018 C CA . ASN B 1 57 ? 55.770 44.515 13.038 1.00 91.75 54 ASN B CA 1
ATOM 3019 C C . ASN B 1 57 ? 55.332 44.068 11.650 1.00 94.00 54 ASN B C 1
ATOM 3020 O O . ASN B 1 57 ? 55.836 44.598 10.656 1.00 99.99 54 ASN B O 1
ATOM 3025 N N . PHE B 1 58 ? 54.411 43.113 11.556 1.00 84.47 55 PHE B N 1
ATOM 3026 C CA . PHE B 1 58 ? 53.919 42.617 10.277 1.00 77.30 55 PHE B CA 1
ATOM 3027 C C . PHE B 1 58 ? 52.629 43.348 9.928 1.00 74.14 55 PHE B C 1
ATOM 3028 O O . PHE B 1 58 ? 51.634 43.240 10.653 1.00 72.88 55 PHE B O 1
ATOM 3036 N N . MET B 1 59 ? 52.647 44.084 8.821 1.00 74.54 56 MET B N 1
ATOM 3037 C CA . MET B 1 59 ? 51.532 44.924 8.416 1.00 72.46 56 MET B CA 1
ATOM 3038 C C . MET B 1 59 ? 50.781 44.303 7.246 1.00 68.62 56 MET B C 1
ATOM 3039 O O . MET B 1 59 ? 51.295 43.437 6.532 1.00 77.92 56 MET B O 1
ATOM 3044 N N . ILE B 1 60 ? 49.547 44.764 7.060 1.00 51.90 57 ILE B N 1
ATOM 3045 C CA . ILE B 1 60 ? 48.716 44.336 5.939 1.00 45.92 57 ILE B CA 1
ATOM 3046 C C . ILE B 1 60 ? 49.083 45.189 4.729 1.00 43.34 57 ILE B C 1
ATOM 3047 O O . ILE B 1 60 ? 48.836 46.397 4.712 1.00 52.91 57 ILE B O 1
ATOM 3052 N N . LYS B 1 61 ? 49.680 44.562 3.716 1.00 44.37 58 LYS B N 1
ATOM 3053 C CA . LYS B 1 61 ? 50.055 45.255 2.491 1.00 50.63 58 LYS B CA 1
ATOM 3054 C C . LYS B 1 61 ? 49.109 44.974 1.332 1.00 46.00 58 LYS B C 1
ATOM 3055 O O . LYS B 1 61 ? 49.250 45.596 0.274 1.00 50.09 58 LYS B O 1
ATOM 3061 N N . ALA B 1 62 ? 48.156 44.062 1.503 1.00 48.22 59 ALA B N 1
ATOM 3062 C CA . ALA B 1 62 ? 47.226 43.686 0.448 1.00 47.59 59 ALA B CA 1
ATOM 3063 C C . ALA B 1 62 ? 45.997 43.065 1.097 1.00 56.79 59 ALA B C 1
ATOM 3064 O O . ALA B 1 62 ? 46.071 42.586 2.234 1.00 60.75 59 ALA B O 1
ATOM 3066 N N . PRO B 1 63 ? 44.852 43.074 0.411 1.00 58.12 60 PRO B N 1
ATOM 3067 C CA . PRO B 1 63 ? 43.646 42.459 0.984 1.00 48.21 60 PRO B CA 1
ATOM 3068 C C . PRO B 1 63 ? 43.878 40.997 1.341 1.00 49.33 60 PRO B C 1
ATOM 3069 O O . PRO B 1 63 ? 44.401 40.218 0.541 1.00 55.90 60 PRO B O 1
ATOM 3073 N N . MET B 1 64 ? 43.485 40.631 2.560 1.00 44.88 61 MET B N 1
ATOM 3074 C CA . MET B 1 64 ? 43.716 39.294 3.086 1.00 41.67 61 MET B CA 1
ATOM 3075 C C . MET B 1 64 ? 42.455 38.784 3.766 1.00 43.49 61 MET B C 1
ATOM 3076 O O . MET B 1 64 ? 41.763 39.540 4.454 1.00 52.06 61 MET B O 1
ATOM 3081 N N . VAL B 1 65 ? 42.164 37.497 3.571 1.00 37.35 62 VAL B N 1
ATOM 3082 C CA . VAL B 1 65 ? 41.050 36.871 4.270 1.00 32.51 62 VAL B CA 1
ATOM 3083 C C . VAL B 1 65 ? 41.427 36.657 5.730 1.00 34.52 62 VAL B C 1
ATOM 3084 O O . VAL B 1 65 ? 42.565 36.290 6.052 1.00 47.37 62 VAL B O 1
ATOM 3088 N N . LEU B 1 66 ? 40.471 36.893 6.624 1.00 36.01 63 LEU B N 1
ATOM 3089 C CA . LEU B 1 66 ? 40.710 36.833 8.057 1.00 36.42 63 LEU B CA 1
ATOM 3090 C C . LEU B 1 66 ? 40.414 35.442 8.613 1.00 40.86 63 LEU B C 1
ATOM 3091 O O . LEU B 1 66 ? 39.919 34.552 7.917 1.00 38.60 63 LEU B O 1
ATOM 3096 N N . GLY B 1 67 ? 40.734 35.263 9.894 1.00 35.81 64 GLY B N 1
ATOM 3097 C CA . GLY B 1 67 ? 40.345 34.076 10.631 1.00 35.05 64 GLY B CA 1
ATOM 3098 C C . GLY B 1 67 ? 41.301 32.904 10.545 1.00 39.97 64 GLY B C 1
ATOM 3099 O O . GLY B 1 67 ? 41.838 32.605 9.475 1.00 41.93 64 GLY B O 1
ATOM 3100 N N . HIS B 1 68 ? 41.519 32.228 11.678 1.00 43.86 65 HIS B N 1
ATOM 3101 C CA . HIS B 1 68 ? 42.304 31.000 11.690 1.00 41.05 65 HIS B CA 1
ATOM 3102 C C . HIS B 1 68 ? 41.734 29.959 12.648 1.00 43.87 65 HIS B C 1
ATOM 3103 O O . HIS B 1 68 ? 42.414 28.964 12.931 1.00 50.19 65 HIS B O 1
ATOM 3110 N N . GLU B 1 69 ? 40.515 30.151 13.147 1.00 45.67 66 GLU B N 1
ATOM 3111 C CA . GLU B 1 69 ? 39.826 29.197 14.013 1.00 32.43 66 GLU B CA 1
ATOM 3112 C C . GLU B 1 69 ? 38.493 28.872 13.343 1.00 48.16 66 GLU B C 1
ATOM 3113 O O . GLU B 1 69 ? 37.471 29.486 13.656 1.00 56.49 66 GLU B O 1
ATOM 3119 N N . VAL B 1 70 ? 38.500 27.909 12.424 1.00 33.18 67 VAL B N 1
ATOM 3120 C CA . VAL B 1 70 ? 37.328 27.617 11.609 1.00 35.96 67 VAL B CA 1
ATOM 3121 C C . VAL B 1 70 ? 37.011 26.128 11.654 1.00 47.36 67 VAL B C 1
ATOM 3122 O O . VAL B 1 70 ? 37.888 25.288 11.878 1.00 43.54 67 VAL B O 1
ATOM 3126 N N . ILE B 1 71 ? 35.731 25.811 11.441 1.00 46.77 68 ILE B N 1
ATOM 3127 C CA . ILE B 1 71 ? 35.242 24.445 11.298 1.00 38.78 68 ILE B CA 1
ATOM 3128 C C . ILE B 1 71 ? 34.286 24.415 10.110 1.00 41.72 68 ILE B C 1
ATOM 3129 O O . ILE B 1 71 ? 33.878 25.454 9.589 1.00 47.66 68 ILE B O 1
ATOM 3134 N N . GLY B 1 72 ? 33.925 23.211 9.685 1.00 37.92 69 GLY B N 1
ATOM 3135 C CA . GLY B 1 72 ? 33.005 23.087 8.571 1.00 32.66 69 GLY B CA 1
ATOM 3136 C C . GLY B 1 72 ? 32.775 21.650 8.166 1.00 42.48 69 GLY B C 1
ATOM 3137 O O . GLY B 1 72 ? 33.067 20.718 8.918 1.00 54.97 69 GLY B O 1
ATOM 3138 N N . LYS B 1 73 ? 32.232 21.485 6.962 1.00 34.93 70 LYS B N 1
ATOM 3139 C CA . LYS B 1 73 ? 31.929 20.182 6.391 1.00 36.48 70 LYS B CA 1
ATOM 3140 C C . LYS B 1 73 ? 32.733 19.973 5.115 1.00 64.01 70 LYS B C 1
ATOM 3141 O O . LYS B 1 73 ? 33.144 20.928 4.451 1.00 69.28 70 LYS B O 1
ATOM 3147 N N . VAL B 1 74 ? 32.944 18.705 4.774 1.00 53.38 71 VAL B N 1
ATOM 3148 C CA . VAL B 1 74 ? 33.704 18.329 3.587 1.00 46.41 71 VAL B CA 1
ATOM 3149 C C . VAL B 1 74 ? 32.757 18.281 2.394 1.00 54.42 71 VAL B C 1
ATOM 3150 O O . VAL B 1 74 ? 31.756 17.556 2.414 1.00 52.81 71 VAL B O 1
ATOM 3154 N N . ILE B 1 75 ? 33.074 19.050 1.354 1.00 58.24 72 ILE B N 1
ATOM 3155 C CA . ILE B 1 75 ? 32.294 19.050 0.120 1.00 47.17 72 ILE B CA 1
ATOM 3156 C C . ILE B 1 75 ? 32.847 17.980 -0.810 1.00 55.41 72 ILE B C 1
ATOM 3157 O O . ILE B 1 75 ? 32.144 17.029 -1.171 1.00 45.85 72 ILE B O 1
ATOM 3162 N N . HIS B 1 76 ? 34.109 18.132 -1.206 1.00 58.75 73 HIS B N 1
ATOM 3163 C CA . HIS B 1 76 ? 34.806 17.140 -2.009 1.00 53.26 73 HIS B CA 1
ATOM 3164 C C . HIS B 1 76 ? 36.205 16.943 -1.445 1.00 61.03 73 HIS B C 1
ATOM 3165 O O . HIS B 1 76 ? 36.824 17.881 -0.936 1.00 60.58 73 HIS B O 1
ATOM 3172 N N . SER B 1 77 ? 36.701 15.713 -1.539 1.00 63.76 74 SER B N 1
ATOM 3173 C CA . SER B 1 77 ? 38.015 15.376 -1.016 1.00 56.10 74 SER B CA 1
ATOM 3174 C C . SER B 1 77 ? 38.680 14.349 -1.921 1.00 59.36 74 SER B C 1
ATOM 3175 O O . SER B 1 77 ? 38.016 13.488 -2.506 1.00 61.56 74 SER B O 1
ATOM 3178 N N . ASP B 1 78 ? 40.004 14.454 -2.025 1.00 59.77 75 ASP B N 1
ATOM 3179 C CA . ASP B 1 78 ? 40.800 13.523 -2.814 1.00 73.51 75 ASP B CA 1
ATOM 3180 C C . ASP B 1 78 ? 41.184 12.271 -2.036 1.00 72.27 75 ASP B C 1
ATOM 3181 O O . ASP B 1 78 ? 41.799 11.367 -2.611 1.00 87.07 75 ASP B O 1
ATOM 3186 N N . SER B 1 79 ? 40.832 12.199 -0.755 1.00 64.29 76 SER B N 1
ATOM 3187 C CA . SER B 1 79 ? 41.123 11.054 0.093 1.00 67.99 76 SER B CA 1
ATOM 3188 C C . SER B 1 79 ? 39.908 10.142 0.199 1.00 71.25 76 SER B C 1
ATOM 3189 O O . SER B 1 79 ? 38.761 10.591 0.131 1.00 84.98 76 SER B O 1
ATOM 3192 N N . SER B 1 80 ? 40.175 8.846 0.369 1.00 66.82 77 SER B N 1
ATOM 3193 C CA . SER B 1 80 ? 39.112 7.873 0.577 1.00 61.85 77 SER B CA 1
ATOM 3194 C C . SER B 1 80 ? 38.583 7.877 2.004 1.00 67.21 77 SER B C 1
ATOM 3195 O O . SER B 1 80 ? 37.479 7.376 2.242 1.00 73.92 77 SER B O 1
ATOM 3198 N N . GLU B 1 81 ? 39.339 8.432 2.953 1.00 70.59 78 GLU B N 1
ATOM 3199 C CA . GLU B 1 81 ? 38.934 8.411 4.352 1.00 82.56 78 GLU B CA 1
ATOM 3200 C C . GLU B 1 81 ? 37.899 9.477 4.688 1.00 84.40 78 GLU B C 1
ATOM 3201 O O . GLU B 1 81 ? 37.148 9.305 5.655 1.00 85.91 78 GLU B O 1
ATOM 3203 N N . LEU B 1 82 ? 37.839 10.564 3.925 1.00 78.52 79 LEU B N 1
ATOM 3204 C CA . LEU B 1 82 ? 36.892 11.644 4.170 1.00 67.13 79 LEU B CA 1
ATOM 3205 C C . LEU B 1 82 ? 35.687 11.487 3.251 1.00 60.99 79 LEU B C 1
ATOM 3206 O O . LEU B 1 82 ? 35.839 11.409 2.027 1.00 71.99 79 LEU B O 1
ATOM 3211 N N . HIS B 1 83 ? 34.497 11.443 3.841 1.00 60.82 80 HIS B N 1
ATOM 3212 C CA . HIS B 1 83 ? 33.255 11.359 3.089 1.00 54.55 80 HIS B CA 1
ATOM 3213 C C . HIS B 1 83 ? 32.643 12.746 2.930 1.00 59.92 80 HIS B C 1
ATOM 3214 O O . HIS B 1 83 ? 32.983 13.689 3.649 1.00 62.68 80 HIS B O 1
ATOM 3221 N N . GLU B 1 84 ? 31.731 12.860 1.968 1.00 67.67 81 GLU B N 1
ATOM 3222 C CA . GLU B 1 84 ? 31.047 14.126 1.738 1.00 63.33 81 GLU B CA 1
ATOM 3223 C C . GLU B 1 84 ? 30.076 14.409 2.877 1.00 57.56 81 GLU B C 1
ATOM 3224 O O . GLU B 1 84 ? 29.291 13.540 3.270 1.00 53.30 81 GLU B O 1
ATOM 3230 N N . GLY B 1 85 ? 30.129 15.628 3.404 1.00 52.67 82 GLY B N 1
ATOM 3231 C CA . GLY B 1 85 ? 29.345 15.995 4.563 1.00 54.57 82 GLY B CA 1
ATOM 3232 C C . GLY B 1 85 ? 30.015 15.737 5.892 1.00 62.10 82 GLY B C 1
ATOM 3233 O O . GLY B 1 85 ? 29.379 15.929 6.935 1.00 50.32 82 GLY B O 1
ATOM 3234 N N . GLN B 1 86 ? 31.275 15.307 5.889 1.00 68.31 83 GLN B N 1
ATOM 3235 C CA . GLN B 1 86 ? 31.990 15.035 7.128 1.00 52.05 83 GLN B CA 1
ATOM 3236 C C . GLN B 1 86 ? 32.317 16.336 7.850 1.00 57.03 83 GLN B C 1
ATOM 3237 O O . GLN B 1 86 ? 32.939 17.236 7.278 1.00 67.87 83 GLN B O 1
ATOM 3243 N N . THR B 1 87 ? 31.897 16.434 9.109 1.00 46.60 84 THR B N 1
ATOM 3244 C CA . THR B 1 87 ? 32.253 17.585 9.927 1.00 45.08 84 THR B CA 1
ATOM 3245 C C . THR B 1 87 ? 33.726 17.510 10.305 1.00 44.93 84 THR B C 1
ATOM 3246 O O . THR B 1 87 ? 34.194 16.493 10.826 1.00 46.74 84 THR B O 1
ATOM 3250 N N . VAL B 1 88 ? 34.463 18.586 10.037 1.00 34.82 85 VAL B N 1
ATOM 3251 C CA . VAL B 1 88 ? 35.901 18.615 10.265 1.00 38.98 85 VAL B CA 1
ATOM 3252 C C . VAL B 1 88 ? 36.298 19.958 10.859 1.00 48.04 85 VAL B C 1
ATOM 3253 O O . VAL B 1 88 ? 35.716 20.999 10.539 1.00 32.02 85 VAL B O 1
ATOM 3257 N N . ALA B 1 89 ? 37.300 19.922 11.733 1.00 47.87 86 ALA B N 1
ATOM 3258 C CA . ALA B 1 89 ? 37.970 21.120 12.217 1.00 40.80 86 ALA B CA 1
ATOM 3259 C C . ALA B 1 89 ? 39.224 21.343 11.383 1.00 41.16 86 ALA B C 1
ATOM 3260 O O . ALA B 1 89 ? 39.991 20.404 11.143 1.00 55.41 86 ALA B O 1
ATOM 3262 N N . ILE B 1 90 ? 39.423 22.577 10.935 1.00 41.20 87 ILE B N 1
ATOM 3263 C CA . ILE B 1 90 ? 40.498 22.899 10.006 1.00 45.86 87 ILE B CA 1
ATOM 3264 C C . ILE B 1 90 ? 41.719 23.339 10.803 1.00 42.88 87 ILE B C 1
ATOM 3265 O O . ILE B 1 90 ? 41.685 24.359 11.499 1.00 45.28 87 ILE B O 1
ATOM 3270 N N . ASN B 1 91 ? 42.792 22.570 10.706 1.00 42.40 88 ASN B N 1
ATOM 3271 C CA . ASN B 1 91 ? 44.059 22.967 11.307 1.00 41.98 88 ASN B CA 1
ATOM 3272 C C . ASN B 1 91 ? 44.663 24.087 10.471 1.00 42.38 88 ASN B C 1
ATOM 3273 O O . ASN B 1 91 ? 44.932 23.882 9.280 1.00 39.49 88 ASN B O 1
ATOM 3278 N N . PRO B 1 92 ? 44.886 25.278 11.034 1.00 37.66 89 PRO B N 1
ATOM 3279 C CA . PRO B 1 92 ? 45.416 26.389 10.229 1.00 33.94 89 PRO B CA 1
ATOM 3280 C C . PRO B 1 92 ? 46.898 26.278 9.906 1.00 45.33 89 PRO B C 1
ATOM 3281 O O . PRO B 1 92 ? 47.442 27.193 9.278 1.00 43.49 89 PRO B O 1
ATOM 3285 N N . SER B 1 93 ? 47.568 25.198 10.297 1.00 57.97 90 SER B N 1
ATOM 3286 C CA . SER B 1 93 ? 48.992 25.031 10.049 1.00 46.03 90 SER B CA 1
ATOM 3287 C C . SER B 1 93 ? 49.220 24.175 8.811 1.00 46.51 90 SER B C 1
ATOM 3288 O O . SER B 1 93 ? 48.537 23.168 8.602 1.00 42.33 90 SER B O 1
ATOM 3291 N N . LYS B 1 94 ? 50.185 24.586 7.990 1.00 44.46 91 LYS B N 1
ATOM 3292 C CA . LYS B 1 94 ? 50.600 23.841 6.802 1.00 52.51 91 LYS B CA 1
ATOM 3293 C C . LYS B 1 94 ? 52.121 23.777 6.798 1.00 56.41 91 LYS B C 1
ATOM 3294 O O . LYS B 1 94 ? 52.787 24.551 6.096 1.00 61.93 91 LYS B O 1
ATOM 3300 N N . PRO B 1 95 ? 52.705 22.873 7.578 1.00 58.55 92 PRO B N 1
ATOM 3301 C CA . PRO B 1 95 ? 54.167 22.782 7.636 1.00 57.04 92 PRO B CA 1
ATOM 3302 C C . PRO B 1 95 ? 54.744 22.208 6.351 1.00 56.37 92 PRO B C 1
ATOM 3303 O O . PRO B 1 95 ? 54.074 21.510 5.586 1.00 45.58 92 PRO B O 1
ATOM 3307 N N . CYS B 1 96 ? 56.022 22.517 6.120 1.00 36.70 93 CYS B N 1
ATOM 3308 C CA . CYS B 1 96 ? 56.681 22.053 4.903 1.00 42.54 93 CYS B CA 1
ATOM 3309 C C . CYS B 1 96 ? 56.971 20.559 4.967 1.00 39.14 93 CYS B C 1
ATOM 3310 O O . CYS B 1 96 ? 56.764 19.837 3.985 1.00 46.51 93 CYS B O 1
ATOM 3313 N N . GLY B 1 97 ? 57.455 20.077 6.110 1.00 47.20 94 GLY B N 1
ATOM 3314 C CA . GLY B 1 97 ? 57.730 18.671 6.304 1.00 52.82 94 GLY B CA 1
ATOM 3315 C C . GLY B 1 97 ? 59.165 18.255 6.057 1.00 60.60 94 GLY B C 1
ATOM 3316 O O . GLY B 1 97 ? 59.537 17.135 6.430 1.00 63.16 94 GLY B O 1
ATOM 3317 N N . HIS B 1 98 ? 59.984 19.116 5.447 1.00 59.67 95 HIS B N 1
ATOM 3318 C CA . HIS B 1 98 ? 61.354 18.762 5.109 1.00 54.74 95 HIS B CA 1
ATOM 3319 C C . HIS B 1 98 ? 62.411 19.581 5.838 1.00 56.09 95 HIS B C 1
ATOM 3320 O O . HIS B 1 98 ? 63.585 19.194 5.813 1.00 68.19 95 HIS B O 1
ATOM 3327 N N . CYS B 1 99 ? 62.044 20.687 6.482 1.00 57.22 96 CYS B N 1
ATOM 3328 C CA . CYS B 1 99 ? 63.019 21.440 7.255 1.00 54.92 96 CYS B CA 1
ATOM 3329 C C . CYS B 1 99 ? 63.360 20.689 8.543 1.00 52.92 96 CYS B C 1
ATOM 3330 O O . CYS B 1 99 ? 62.702 19.716 8.921 1.00 55.11 96 CYS B O 1
ATOM 3333 N N . LYS B 1 100 ? 64.409 21.158 9.224 1.00 44.50 97 LYS B N 1
ATOM 3334 C CA . LYS B 1 100 ? 64.900 20.445 10.401 1.00 50.71 97 LYS B CA 1
ATOM 3335 C C . LYS B 1 100 ? 63.875 20.454 11.530 1.00 59.66 97 LYS B C 1
ATOM 3336 O O . LYS B 1 100 ? 63.713 19.450 12.233 1.00 64.17 97 LYS B O 1
ATOM 3342 N N . TYR B 1 101 ? 63.170 21.573 11.719 1.00 46.81 98 TYR B N 1
ATOM 3343 C CA . TYR B 1 101 ? 62.173 21.634 12.782 1.00 43.92 98 TYR B CA 1
ATOM 3344 C C . TYR B 1 101 ? 60.975 20.744 12.479 1.00 46.61 98 TYR B C 1
ATOM 3345 O O . TYR B 1 101 ? 60.370 20.188 13.402 1.00 52.53 98 TYR B O 1
ATOM 3354 N N . CYS B 1 102 ? 60.621 20.592 11.201 1.00 44.75 99 CYS B N 1
ATOM 3355 C CA . CYS B 1 102 ? 59.567 19.651 10.838 1.00 42.54 99 CYS B CA 1
ATOM 3356 C C . CYS B 1 102 ? 60.027 18.208 10.995 1.00 48.21 99 CYS B C 1
ATOM 3357 O O . CYS B 1 102 ? 59.219 17.338 11.337 1.00 45.51 99 CYS B O 1
ATOM 3360 N N . ILE B 1 103 ? 61.310 17.936 10.748 1.00 48.44 100 ILE B N 1
ATOM 3361 C CA . ILE B 1 103 ? 61.822 16.577 10.892 1.00 44.58 100 ILE B CA 1
ATOM 3362 C C . ILE B 1 103 ? 61.832 16.163 12.359 1.00 56.90 100 ILE B C 1
ATOM 3363 O O . ILE B 1 103 ? 61.530 15.012 12.697 1.00 51.80 100 ILE B O 1
ATOM 3368 N N . GLU B 1 104 ? 62.162 17.096 13.251 1.00 60.31 101 GLU B N 1
ATOM 3369 C CA . GLU B 1 104 ? 62.224 16.839 14.684 1.00 55.26 101 GLU B CA 1
ATOM 3370 C C . GLU B 1 104 ? 60.859 16.889 15.357 1.00 50.85 101 GLU B C 1
ATOM 3371 O O . GLU B 1 104 ? 60.798 16.957 16.591 1.00 56.49 101 GLU B O 1
ATOM 3377 N N . HIS B 1 105 ? 59.778 16.867 14.574 1.00 53.05 102 HIS B N 1
ATOM 3378 C CA . HIS B 1 105 ? 58.409 16.916 15.089 1.00 53.27 102 HIS B CA 1
ATOM 3379 C C . HIS B 1 105 ? 58.149 18.197 15.879 1.00 54.45 102 HIS B C 1
ATOM 3380 O O . HIS B 1 105 ? 57.434 18.194 16.883 1.00 61.40 102 HIS B O 1
ATOM 3387 N N . ASN B 1 106 ? 58.732 19.303 15.415 1.00 43.54 103 ASN B N 1
ATOM 3388 C CA . ASN B 1 106 ? 58.433 20.627 15.949 1.00 38.21 103 ASN B CA 1
ATOM 3389 C C . ASN B 1 106 ? 57.925 21.522 14.826 1.00 43.13 103 ASN B C 1
ATOM 3390 O O . ASN B 1 106 ? 58.470 22.605 14.591 1.00 41.28 103 ASN B O 1
ATOM 3395 N N . GLU B 1 107 ? 56.879 21.073 14.127 1.00 38.54 104 GLU B N 1
ATOM 3396 C CA . GLU B 1 107 ? 56.402 21.775 12.941 1.00 35.35 104 GLU B CA 1
ATOM 3397 C C . GLU B 1 107 ? 55.882 23.176 13.238 1.00 45.19 104 GLU B C 1
ATOM 3398 O O . GLU B 1 107 ? 55.681 23.949 12.296 1.00 54.70 104 GLU B O 1
ATOM 3404 N N . ASN B 1 108 ? 55.662 23.528 14.507 1.00 41.89 105 ASN B N 1
ATOM 3405 C CA . ASN B 1 108 ? 55.255 24.892 14.822 1.00 44.47 105 ASN B CA 1
ATOM 3406 C C . ASN B 1 108 ? 56.378 25.893 14.586 1.00 41.75 105 ASN B C 1
ATOM 3407 O O . ASN B 1 108 ? 56.110 27.093 14.472 1.00 45.57 105 ASN B O 1
ATOM 3412 N N . GLN B 1 109 ? 57.625 25.426 14.510 1.00 44.28 106 GLN B N 1
ATOM 3413 C CA . GLN B 1 109 ? 58.777 26.272 14.224 1.00 35.70 106 GLN B CA 1
ATOM 3414 C C . GLN B 1 109 ? 59.279 26.078 12.796 1.00 37.46 106 GLN B C 1
ATOM 3415 O O . GLN B 1 109 ? 60.466 26.267 12.518 1.00 54.61 106 GLN B O 1
ATOM 3421 N N . CYS B 1 110 ? 58.383 25.703 11.885 1.00 42.25 107 CYS B N 1
ATOM 3422 C CA . CYS B 1 110 ? 58.769 25.447 10.505 1.00 35.78 107 CYS B CA 1
ATOM 3423 C C . CYS B 1 110 ? 59.303 26.711 9.841 1.00 42.67 107 CYS B C 1
ATOM 3424 O O . CYS B 1 110 ? 58.803 27.815 10.072 1.00 47.08 107 CYS B O 1
ATOM 3427 N N . THR B 1 111 ? 60.329 26.540 9.005 1.00 44.41 108 THR B N 1
ATOM 3428 C CA . THR B 1 111 ? 60.923 27.675 8.307 1.00 53.75 108 THR B CA 1
ATOM 3429 C C . THR B 1 111 ? 60.072 28.135 7.131 1.00 59.76 108 THR B C 1
ATOM 3430 O O . THR B 1 111 ? 60.071 29.327 6.804 1.00 64.22 108 THR B O 1
ATOM 3434 N N . ASP B 1 112 ? 59.357 27.218 6.482 1.00 59.06 109 ASP B N 1
ATOM 3435 C CA . ASP B 1 112 ? 58.467 27.587 5.389 1.00 63.60 109 ASP B CA 1
ATOM 3436 C C . ASP B 1 112 ? 57.026 27.293 5.784 1.00 58.73 109 ASP B C 1
ATOM 3437 O O . ASP B 1 112 ? 56.352 26.476 5.148 1.00 61.33 109 ASP B O 1
ATOM 3442 N N . MET B 1 113 ? 56.550 27.952 6.837 1.00 49.32 110 MET B N 1
ATOM 3443 C CA . MET B 1 113 ? 55.236 27.680 7.400 1.00 50.72 110 MET B CA 1
ATOM 3444 C C . MET B 1 113 ? 54.178 28.582 6.779 1.00 52.31 110 MET B C 1
ATOM 3445 O O . MET B 1 113 ? 54.413 29.771 6.542 1.00 53.23 110 MET B O 1
ATOM 3450 N N . ARG B 1 114 ? 53.007 28.003 6.518 1.00 51.61 111 ARG B N 1
ATOM 3451 C CA . ARG B 1 114 ? 51.843 28.735 6.031 1.00 54.51 111 ARG B CA 1
ATOM 3452 C C . ARG B 1 114 ? 50.732 28.609 7.065 1.00 51.28 111 ARG B C 1
ATOM 3453 O O . ARG B 1 114 ? 50.186 27.519 7.266 1.00 37.09 111 ARG B O 1
ATOM 3461 N N . PHE B 1 115 ? 50.406 29.721 7.719 1.00 52.63 112 PHE B N 1
ATOM 3462 C CA . PHE B 1 115 ? 49.406 29.765 8.777 1.00 44.12 112 PHE B CA 1
ATOM 3463 C C . PHE B 1 115 ? 48.258 30.672 8.352 1.00 40.72 112 PHE B C 1
ATOM 3464 O O . PHE B 1 115 ? 48.482 31.736 7.766 1.00 46.01 112 PHE B O 1
ATOM 3472 N N . PHE B 1 116 ? 47.030 30.248 8.658 1.00 42.85 113 PHE B N 1
ATOM 3473 C CA . PHE B 1 116 ? 45.846 30.977 8.217 1.00 40.62 113 PHE B CA 1
ATOM 3474 C C . PHE B 1 116 ? 45.837 32.404 8.753 1.00 42.15 113 PHE B C 1
ATOM 3475 O O . PHE B 1 116 ? 46.116 32.647 9.931 1.00 48.60 113 PHE B O 1
ATOM 3483 N N . GLY B 1 117 ? 45.502 33.349 7.875 1.00 45.36 114 GLY B N 1
ATOM 3484 C CA . GLY B 1 117 ? 45.335 34.742 8.246 1.00 44.34 114 GLY B CA 1
ATOM 3485 C C . GLY B 1 117 ? 46.525 35.360 8.950 1.00 44.69 114 GLY B C 1
ATOM 3486 O O . GLY B 1 117 ? 46.377 35.942 10.029 1.00 53.82 114 GLY B O 1
ATOM 3487 N N . SER B 1 118 ? 47.708 35.245 8.352 1.00 47.03 115 SER B N 1
ATOM 3488 C CA . SER B 1 118 ? 48.936 35.766 8.937 1.00 36.19 115 SER B CA 1
ATOM 3489 C C . SER B 1 118 ? 49.642 36.655 7.926 1.00 45.70 115 SER B C 1
ATOM 3490 O O . SER B 1 118 ? 49.909 36.228 6.798 1.00 56.02 115 SER B O 1
ATOM 3493 N N . ALA B 1 119 ? 49.944 37.886 8.332 1.00 39.57 116 ALA B N 1
ATOM 3494 C CA . ALA B 1 119 ? 50.682 38.827 7.501 1.00 51.45 116 ALA B CA 1
ATOM 3495 C C . ALA B 1 119 ? 52.191 38.686 7.652 1.00 43.56 116 ALA B C 1
ATOM 3496 O O . ALA B 1 119 ? 52.935 39.532 7.143 1.00 59.23 116 ALA B O 1
ATOM 3498 N N . MET B 1 120 ? 52.659 37.643 8.342 1.00 49.36 117 MET B N 1
ATOM 3499 C CA . MET B 1 120 ? 54.092 37.404 8.455 1.00 64.22 117 MET B CA 1
ATOM 3500 C C . MET B 1 120 ? 54.725 37.040 7.119 1.00 65.31 117 MET B C 1
ATOM 3501 O O . MET B 1 120 ? 55.937 37.210 6.955 1.00 61.23 117 MET B O 1
ATOM 3506 N N . TYR B 1 121 ? 53.934 36.550 6.167 1.00 61.66 118 TYR B N 1
ATOM 3507 C CA . TYR B 1 121 ? 54.429 36.070 4.888 1.00 58.68 118 TYR B CA 1
ATOM 3508 C C . TYR B 1 121 ? 53.857 36.918 3.759 1.00 64.74 118 TYR B C 1
ATOM 3509 O O . TYR B 1 121 ? 52.836 37.593 3.918 1.00 63.86 118 TYR B O 1
ATOM 3518 N N . PHE B 1 122 ? 54.526 36.879 2.608 1.00 68.41 119 PHE B N 1
ATOM 3519 C CA . PHE B 1 122 ? 54.061 37.664 1.472 1.00 62.68 119 PHE B CA 1
ATOM 3520 C C . PHE B 1 122 ? 54.151 36.844 0.187 1.00 65.49 119 PHE B C 1
ATOM 3521 O O . PHE B 1 122 ? 55.221 36.319 -0.137 1.00 65.41 119 PHE B O 1
ATOM 3529 N N . PRO B 1 123 ? 53.053 36.688 -0.569 1.00 68.24 120 PRO B N 1
ATOM 3530 C CA . PRO B 1 123 ? 51.704 37.183 -0.280 1.00 73.45 120 PRO B CA 1
ATOM 3531 C C . PRO B 1 123 ? 51.100 36.540 0.965 1.00 69.06 120 PRO B C 1
ATOM 3532 O O . PRO B 1 123 ? 51.391 35.378 1.256 1.00 70.73 120 PRO B O 1
ATOM 3536 N N . HIS B 1 124 ? 50.292 37.305 1.696 1.00 55.46 121 HIS B N 1
ATOM 3537 C CA . HIS B 1 124 ? 49.760 36.838 2.968 1.00 44.64 121 HIS B CA 1
ATOM 3538 C C . HIS B 1 124 ? 48.915 35.585 2.771 1.00 42.96 121 HIS B C 1
ATOM 3539 O O . HIS B 1 124 ? 48.199 35.443 1.774 1.00 62.08 121 HIS B O 1
ATOM 3546 N N . VAL B 1 125 ? 49.014 34.668 3.727 1.00 41.81 122 VAL B N 1
ATOM 3547 C CA . VAL B 1 125 ? 48.240 33.432 3.689 1.00 56.85 122 VAL B CA 1
ATOM 3548 C C . VAL B 1 125 ? 46.795 33.755 4.046 1.00 57.91 122 VAL B C 1
ATOM 3549 O O . VAL B 1 125 ? 46.513 34.242 5.146 1.00 52.08 122 VAL B O 1
ATOM 3553 N N . ASP B 1 126 ? 45.880 33.493 3.114 1.00 51.29 123 ASP B N 1
ATOM 3554 C CA . ASP B 1 126 ? 44.476 33.807 3.342 1.00 48.79 123 ASP B CA 1
ATOM 3555 C C . ASP B 1 126 ? 43.916 32.974 4.487 1.00 39.50 123 ASP B C 1
ATOM 3556 O O . ASP B 1 126 ? 44.280 31.809 4.671 1.00 36.87 123 ASP B O 1
ATOM 3561 N N . GLY B 1 127 ? 43.021 33.583 5.259 1.00 37.40 124 GLY B N 1
ATOM 3562 C CA . GLY B 1 127 ? 42.414 32.928 6.394 1.00 42.00 124 GLY B CA 1
ATOM 3563 C C . GLY B 1 127 ? 41.281 32.002 5.994 1.00 44.29 124 GLY B C 1
ATOM 3564 O O . GLY B 1 127 ? 41.104 31.637 4.830 1.00 50.34 124 GLY B O 1
ATOM 3565 N N . GLY B 1 128 ? 40.493 31.619 6.999 1.00 40.37 125 GLY B N 1
ATOM 3566 C CA . GLY B 1 128 ? 39.386 30.703 6.810 1.00 41.38 125 GLY B CA 1
ATOM 3567 C C . GLY B 1 128 ? 38.003 31.307 6.886 1.00 45.24 125 GLY B C 1
ATOM 3568 O O . GLY B 1 128 ? 37.018 30.557 6.852 1.00 46.30 125 GLY B O 1
ATOM 3569 N N . PHE B 1 129 ? 37.879 32.631 6.990 1.00 52.39 126 PHE B N 1
ATOM 3570 C CA . PHE B 1 129 ? 36.572 33.286 7.049 1.00 38.84 126 PHE B CA 1
ATOM 3571 C C . PHE B 1 129 ? 36.034 33.460 5.628 1.00 46.12 126 PHE B C 1
ATOM 3572 O O . PHE B 1 129 ? 36.013 34.551 5.054 1.00 44.73 126 PHE B O 1
ATOM 3580 N N . THR B 1 130 ? 35.596 32.340 5.057 1.00 39.96 127 THR B N 1
ATOM 3581 C CA . THR B 1 130 ? 35.022 32.321 3.718 1.00 56.82 127 THR B CA 1
ATOM 3582 C C . THR B 1 130 ? 34.093 31.120 3.617 1.00 53.22 127 THR B C 1
ATOM 3583 O O . THR B 1 130 ? 34.358 30.082 4.225 1.00 50.98 127 THR B O 1
ATOM 3587 N N . ARG B 1 131 ? 33.006 31.269 2.850 1.00 50.29 128 ARG B N 1
ATOM 3588 C CA . ARG B 1 131 ? 31.981 30.229 2.813 1.00 51.65 128 ARG B CA 1
ATOM 3589 C C . ARG B 1 131 ? 32.544 28.914 2.286 1.00 50.30 128 ARG B C 1
ATOM 3590 O O . ARG B 1 131 ? 32.219 27.841 2.806 1.00 59.38 128 ARG B O 1
ATOM 3598 N N . TYR B 1 132 ? 33.389 28.975 1.259 1.00 50.76 129 TYR B N 1
ATOM 3599 C CA . TYR B 1 132 ? 34.086 27.808 0.735 1.00 53.60 129 TYR B CA 1
ATOM 3600 C C . TYR B 1 132 ? 35.561 28.142 0.556 1.00 53.47 129 TYR B C 1
ATOM 3601 O O . TYR B 1 132 ? 35.917 29.280 0.241 1.00 66.07 129 TYR B O 1
ATOM 3610 N N . LYS B 1 133 ? 36.419 27.143 0.758 1.00 55.44 130 LYS B N 1
ATOM 3611 C CA . LYS B 1 133 ? 37.846 27.335 0.526 1.00 62.97 130 LYS B CA 1
ATOM 3612 C C . LYS B 1 133 ? 38.519 25.985 0.319 1.00 60.59 130 LYS B C 1
ATOM 3613 O O . LYS B 1 133 ? 38.030 24.953 0.785 1.00 45.22 130 LYS B O 1
ATOM 3619 N N . MET B 1 134 ? 39.647 26.012 -0.390 1.00 59.99 131 MET B N 1
ATOM 3620 C CA . MET B 1 134 ? 40.466 24.825 -0.599 1.00 42.23 131 MET B CA 1
ATOM 3621 C C . MET B 1 134 ? 41.493 24.692 0.516 1.00 54.80 131 MET B C 1
ATOM 3622 O O . MET B 1 134 ? 42.100 25.680 0.941 1.00 58.05 131 MET B O 1
ATOM 3627 N N . VAL B 1 135 ? 41.691 23.459 0.977 1.00 60.54 132 VAL B N 1
ATOM 3628 C CA . VAL B 1 135 ? 42.525 23.180 2.142 1.00 38.87 132 VAL B CA 1
ATOM 3629 C C . VAL B 1 135 ? 43.196 21.828 1.938 1.00 44.80 132 VAL B C 1
ATOM 3630 O O . VAL B 1 135 ? 42.608 20.909 1.360 1.00 59.44 132 VAL B O 1
ATOM 3634 N N . GLU B 1 136 ? 44.444 21.720 2.394 1.00 48.34 133 GLU B N 1
ATOM 3635 C CA . GLU B 1 136 ? 45.165 20.455 2.341 1.00 51.31 133 GLU B CA 1
ATOM 3636 C C . GLU B 1 136 ? 44.398 19.365 3.082 1.00 52.01 133 GLU B C 1
ATOM 3637 O O . GLU B 1 136 ? 43.725 19.619 4.084 1.00 51.04 133 GLU B O 1
ATOM 3643 N N . THR B 1 137 ? 44.507 18.135 2.575 1.00 59.05 134 THR B N 1
ATOM 3644 C CA . THR B 1 137 ? 43.781 17.020 3.175 1.00 60.48 134 THR B CA 1
ATOM 3645 C C . THR B 1 137 ? 44.229 16.775 4.612 1.00 61.93 134 THR B C 1
ATOM 3646 O O . THR B 1 137 ? 43.410 16.451 5.480 1.00 40.51 134 THR B O 1
ATOM 3650 N N . SER B 1 138 ? 45.526 16.936 4.884 1.00 56.01 135 SER B N 1
ATOM 3651 C CA . SER B 1 138 ? 46.044 16.707 6.228 1.00 52.90 135 SER B CA 1
ATOM 3652 C C . SER B 1 138 ? 45.518 17.718 7.238 1.00 54.51 135 SER B C 1
ATOM 3653 O O . SER B 1 138 ? 45.496 17.422 8.437 1.00 58.28 135 SER B O 1
ATOM 3656 N N . GLN B 1 139 ? 45.094 18.900 6.786 1.00 50.79 136 GLN B N 1
ATOM 3657 C CA . GLN B 1 139 ? 44.590 19.918 7.698 1.00 49.89 136 GLN B CA 1
ATOM 3658 C C . GLN B 1 139 ? 43.177 19.628 8.186 1.00 41.49 136 GLN B C 1
ATOM 3659 O O . GLN B 1 139 ? 42.750 20.214 9.186 1.00 43.00 136 GLN B O 1
ATOM 3665 N N . CYS B 1 140 ? 42.446 18.747 7.509 1.00 38.23 137 CYS B N 1
ATOM 3666 C CA . CYS B 1 140 ? 41.086 18.414 7.914 1.00 37.73 137 CYS B CA 1
ATOM 3667 C C . CYS B 1 140 ? 41.127 17.374 9.027 1.00 52.86 137 CYS B C 1
ATOM 3668 O O . CYS B 1 140 ? 41.676 16.282 8.845 1.00 64.79 137 CYS B O 1
ATOM 3671 N N . VAL B 1 141 ? 40.553 17.715 10.177 1.00 46.85 138 VAL B N 1
ATOM 3672 C CA . VAL B 1 141 ? 40.529 16.821 11.332 1.00 42.09 138 VAL B CA 1
ATOM 3673 C C . VAL B 1 141 ? 39.082 16.448 11.632 1.00 47.85 138 VAL B C 1
ATOM 3674 O O . VAL B 1 141 ? 38.308 17.295 12.100 1.00 52.61 138 VAL B O 1
ATOM 3678 N N . PRO B 1 142 ? 38.676 15.205 11.384 1.00 47.11 139 PRO B N 1
ATOM 3679 C CA . PRO B 1 142 ? 37.269 14.840 11.573 1.00 40.99 139 PRO B CA 1
ATOM 3680 C C . PRO B 1 142 ? 36.873 14.812 13.040 1.00 49.81 139 PRO B C 1
ATOM 3681 O O . PRO B 1 142 ? 37.689 14.556 13.930 1.00 61.03 139 PRO B O 1
ATOM 3685 N N . TYR B 1 143 ? 35.594 15.088 13.281 1.00 44.43 140 TYR B N 1
ATOM 3686 C CA . TYR B 1 143 ? 34.976 14.946 14.590 1.00 44.03 140 TYR B CA 1
ATOM 3687 C C . TYR B 1 143 ? 33.527 14.548 14.367 1.00 48.85 140 TYR B C 1
ATOM 3688 O O . TYR B 1 143 ? 32.946 14.904 13.335 1.00 58.18 140 TYR B O 1
ATOM 3697 N N . PRO B 1 144 ? 32.921 13.809 15.296 1.00 57.86 141 PRO B N 1
ATOM 3698 C CA . PRO B 1 144 ? 31.545 13.346 15.078 1.00 58.98 141 PRO B CA 1
ATOM 3699 C C . PRO B 1 144 ? 30.567 14.508 14.984 1.00 44.38 141 PRO B C 1
ATOM 3700 O O . PRO B 1 144 ? 30.620 15.454 15.774 1.00 54.11 141 PRO B O 1
ATOM 3704 N N . ALA B 1 145 ? 29.663 14.425 14.002 1.00 56.86 142 ALA B N 1
ATOM 3705 C CA . ALA B 1 145 ? 28.625 15.437 13.840 1.00 60.72 142 ALA B CA 1
ATOM 3706 C C . ALA B 1 145 ? 27.712 15.529 15.054 1.00 63.20 142 ALA B C 1
ATOM 3707 O O . ALA B 1 145 ? 26.954 16.498 15.172 1.00 61.36 142 ALA B O 1
ATOM 3709 N N . LYS B 1 146 ? 27.769 14.542 15.950 1.00 62.83 143 LYS B N 1
ATOM 3710 C CA . LYS B 1 146 ? 27.023 14.602 17.200 1.00 57.44 143 LYS B CA 1
ATOM 3711 C C . LYS B 1 146 ? 27.430 15.804 18.043 1.00 59.68 143 LYS B C 1
ATOM 3712 O O . LYS B 1 146 ? 26.604 16.351 18.784 1.00 72.43 143 LYS B O 1
ATOM 3718 N N . ALA B 1 147 ? 28.685 16.235 17.938 1.00 52.74 144 ALA B N 1
ATOM 3719 C CA . ALA B 1 147 ? 29.195 17.305 18.781 1.00 46.98 144 ALA B CA 1
ATOM 3720 C C . ALA B 1 147 ? 28.603 18.654 18.378 1.00 52.30 144 ALA B C 1
ATOM 3721 O O . ALA B 1 147 ? 28.136 18.853 17.252 1.00 63.08 144 ALA B O 1
ATOM 3723 N N . ASP B 1 148 ? 28.636 19.591 19.323 1.00 55.50 145 ASP B N 1
ATOM 3724 C CA . ASP B 1 148 ? 28.078 20.920 19.113 1.00 52.19 145 ASP B CA 1
ATOM 3725 C C . ASP B 1 148 ? 29.042 21.780 18.305 1.00 58.17 145 ASP B C 1
ATOM 3726 O O . ASP B 1 148 ? 30.242 21.820 18.592 1.00 52.43 145 ASP B O 1
ATOM 3731 N N . GLU B 1 149 ? 28.510 22.476 17.295 1.00 60.00 146 GLU B N 1
ATOM 3732 C CA . GLU B 1 149 ? 29.333 23.380 16.497 1.00 56.55 146 GLU B CA 1
ATOM 3733 C C . GLU B 1 149 ? 29.923 24.493 17.352 1.00 51.11 146 GLU B C 1
ATOM 3734 O O . GLU B 1 149 ? 31.081 24.886 17.163 1.00 56.49 146 GLU B O 1
ATOM 3740 N N . LYS B 1 150 ? 29.138 25.018 18.296 1.00 50.07 147 LYS B N 1
ATOM 3741 C CA . LYS B 1 150 ? 29.601 26.129 19.119 1.00 40.92 147 LYS B CA 1
ATOM 3742 C C . LYS B 1 150 ? 30.776 25.729 20.001 1.00 47.03 147 LYS B C 1
ATOM 3743 O O . LYS B 1 150 ? 31.593 26.581 20.370 1.00 48.21 147 LYS B O 1
ATOM 3749 N N . VAL B 1 151 ? 30.884 24.445 20.342 1.00 35.06 148 VAL B N 1
ATOM 3750 C CA . VAL B 1 151 ? 31.999 23.984 21.161 1.00 34.46 148 VAL B CA 1
ATOM 3751 C C . VAL B 1 151 ? 33.220 23.690 20.298 1.00 44.84 148 VAL B C 1
ATOM 3752 O O . VAL B 1 151 ? 34.352 24.014 20.673 1.00 47.65 148 VAL B O 1
ATOM 3756 N N . MET B 1 152 ? 33.012 23.090 19.123 1.00 47.48 149 MET B N 1
ATOM 3757 C CA . MET B 1 152 ? 34.129 22.669 18.287 1.00 39.30 149 MET B CA 1
ATOM 3758 C C . MET B 1 152 ? 34.880 23.841 17.667 1.00 44.80 149 MET B C 1
ATOM 3759 O O . MET B 1 152 ? 36.016 23.659 17.216 1.00 46.63 149 MET B O 1
ATOM 3764 N N . ALA B 1 153 ? 34.281 25.033 17.633 1.00 43.51 150 ALA B N 1
ATOM 3765 C CA . ALA B 1 153 ? 34.971 26.189 17.074 1.00 40.50 150 ALA B CA 1
ATOM 3766 C C . ALA B 1 153 ? 36.161 26.620 17.922 1.00 34.70 150 ALA B C 1
ATOM 3767 O O . ALA B 1 153 ? 37.049 27.314 17.415 1.00 49.06 150 ALA B O 1
ATOM 3769 N N . PHE B 1 154 ? 36.202 26.222 19.193 1.00 34.71 151 PHE B N 1
ATOM 3770 C CA . PHE B 1 154 ? 37.313 26.532 20.084 1.00 45.28 151 PHE B CA 1
ATOM 3771 C C . PHE B 1 154 ? 38.504 25.599 19.898 1.00 56.77 151 PHE B C 1
ATOM 3772 O O . PHE B 1 154 ? 39.390 25.580 20.759 1.00 60.82 151 PHE B O 1
ATOM 3780 N N . ALA B 1 155 ? 38.548 24.834 18.804 1.00 57.11 152 ALA B N 1
ATOM 3781 C CA . ALA B 1 155 ? 39.619 23.859 18.624 1.00 49.28 152 ALA B CA 1
ATOM 3782 C C . ALA B 1 155 ? 40.978 24.538 18.501 1.00 40.86 152 ALA B C 1
ATOM 3783 O O . ALA B 1 155 ? 41.975 24.049 19.045 1.00 53.96 152 ALA B O 1
ATOM 3785 N N . GLU B 1 156 ? 41.037 25.669 17.792 1.00 35.73 153 GLU B N 1
ATOM 3786 C CA . GLU B 1 156 ? 42.322 26.341 17.605 1.00 49.24 153 GLU B CA 1
ATOM 3787 C C . GLU B 1 156 ? 42.805 27.027 18.879 1.00 51.12 153 GLU B C 1
ATOM 3788 O O . GLU B 1 156 ? 43.962 26.798 19.274 1.00 56.72 153 GLU B O 1
ATOM 3794 N N . PRO B 1 157 ? 42.011 27.862 19.565 1.00 52.34 154 PRO B N 1
ATOM 3795 C CA . PRO B 1 157 ? 42.533 28.491 20.789 1.00 46.79 154 PRO B CA 1
ATOM 3796 C C . PRO B 1 157 ? 42.799 27.500 21.908 1.00 48.69 154 PRO B C 1
ATOM 3797 O O . PRO B 1 157 ? 43.671 27.756 22.748 1.00 48.80 154 PRO B O 1
ATOM 3801 N N . LEU B 1 158 ? 42.076 26.379 21.952 1.00 44.56 155 LEU B N 1
ATOM 3802 C CA . LEU B 1 158 ? 42.370 25.362 22.957 1.00 42.63 155 LEU B CA 1
ATOM 3803 C C . LEU B 1 158 ? 43.697 24.673 22.667 1.00 39.08 155 LEU B C 1
ATOM 3804 O O . LEU B 1 158 ? 44.441 24.333 23.594 1.00 54.84 155 LEU B O 1
ATOM 3809 N N . ALA B 1 159 ? 44.011 24.464 21.386 1.00 32.11 156 ALA B N 1
ATOM 3810 C CA . ALA B 1 159 ? 45.294 23.868 21.026 1.00 41.96 156 ALA B CA 1
ATOM 3811 C C . ALA B 1 159 ? 46.452 24.766 21.441 1.00 41.52 156 ALA B C 1
ATOM 3812 O O . ALA B 1 159 ? 47.518 24.277 21.834 1.00 38.51 156 ALA B O 1
ATOM 3814 N N . VAL B 1 160 ? 46.262 26.085 21.357 1.00 36.60 157 VAL B N 1
ATOM 3815 C CA . VAL B 1 160 ? 47.277 27.017 21.839 1.00 31.59 157 VAL B CA 1
ATOM 3816 C C . VAL B 1 160 ? 47.465 26.865 23.342 1.00 37.32 157 VAL B C 1
ATOM 3817 O O . VAL B 1 160 ? 48.592 26.912 23.852 1.00 53.76 157 VAL B O 1
ATOM 3821 N N . ALA B 1 161 ? 46.367 26.665 24.074 1.00 41.63 158 ALA B N 1
ATOM 3822 C CA . ALA B 1 161 ? 46.450 26.548 25.526 1.00 35.48 158 ALA B CA 1
ATOM 3823 C C . ALA B 1 161 ? 47.113 25.242 25.945 1.00 42.13 158 ALA B C 1
ATOM 3824 O O . ALA B 1 161 ? 47.941 25.228 26.864 1.00 46.78 158 ALA B O 1
ATOM 3826 N N . ILE B 1 162 ? 46.760 24.134 25.289 1.00 37.41 159 ILE B N 1
ATOM 3827 C CA . ILE B 1 162 ? 47.339 22.843 25.651 1.00 39.15 159 ILE B CA 1
ATOM 3828 C C . ILE B 1 162 ? 48.833 22.824 25.354 1.00 40.28 159 ILE B C 1
ATOM 3829 O O . ILE B 1 162 ? 49.630 22.305 26.144 1.00 49.44 159 ILE B O 1
ATOM 3834 N N . HIS B 1 163 ? 49.237 23.390 24.214 1.00 33.78 160 HIS B N 1
ATOM 3835 C CA . HIS B 1 163 ? 50.658 23.474 23.897 1.00 30.32 160 HIS B CA 1
ATOM 3836 C C . HIS B 1 163 ? 51.396 24.338 24.911 1.00 38.60 160 HIS B C 1
ATOM 3837 O O . HIS B 1 163 ? 52.553 24.061 25.250 1.00 45.72 160 HIS B O 1
ATOM 3844 N N . ALA B 1 164 ? 50.741 25.390 25.410 1.00 42.98 161 ALA B N 1
ATOM 3845 C CA . ALA B 1 164 ? 51.368 26.240 26.416 1.00 41.02 161 ALA B CA 1
ATOM 3846 C C . ALA B 1 164 ? 51.540 25.500 27.735 1.00 41.27 161 ALA B C 1
ATOM 3847 O O . ALA B 1 164 ? 52.567 25.648 28.407 1.00 53.95 161 ALA B O 1
ATOM 3849 N N . ALA B 1 165 ? 50.545 24.698 28.123 1.00 37.79 162 ALA B N 1
ATOM 3850 C CA . ALA B 1 165 ? 50.656 23.928 29.357 1.00 41.50 162 ALA B CA 1
ATOM 3851 C C . ALA B 1 165 ? 51.770 22.895 29.273 1.00 41.69 162 ALA B C 1
ATOM 3852 O O . ALA B 1 165 ? 52.425 22.605 30.281 1.00 44.75 162 ALA B O 1
ATOM 3854 N N . HIS B 1 166 ? 52.004 22.333 28.085 1.00 45.12 163 HIS B N 1
ATOM 3855 C CA . HIS B 1 166 ? 53.082 21.367 27.919 1.00 44.58 163 HIS B CA 1
ATOM 3856 C C . HIS B 1 166 ? 54.456 22.022 27.947 1.00 49.37 163 HIS B C 1
ATOM 3857 O O . HIS B 1 166 ? 55.453 21.329 28.175 1.00 50.80 163 HIS B O 1
ATOM 3864 N N . GLN B 1 167 ? 54.534 23.336 27.721 1.00 45.32 164 GLN B N 1
ATOM 3865 C CA . GLN B 1 167 ? 55.800 24.035 27.901 1.00 51.22 164 GLN B CA 1
ATOM 3866 C C . GLN B 1 167 ? 56.173 24.163 29.370 1.00 56.14 164 GLN B C 1
ATOM 3867 O O . GLN B 1 167 ? 57.334 24.447 29.682 1.00 48.02 164 GLN B O 1
ATOM 3873 N N . ALA B 1 168 ? 55.216 23.958 30.276 1.00 51.52 165 ALA B N 1
ATOM 3874 C CA . ALA B 1 168 ? 55.487 24.045 31.703 1.00 48.66 165 ALA B CA 1
ATOM 3875 C C . ALA B 1 168 ? 56.162 22.797 32.253 1.00 53.30 165 ALA B C 1
ATOM 3876 O O . ALA B 1 168 ? 56.740 22.852 33.344 1.00 58.08 165 ALA B O 1
ATOM 3878 N N . GLY B 1 169 ? 56.102 21.685 31.534 1.00 46.23 166 GLY B N 1
ATOM 3879 C CA . GLY B 1 169 ? 56.689 20.444 32.013 1.00 42.89 166 GLY B CA 1
ATOM 3880 C C . GLY B 1 169 ? 55.707 19.673 32.871 1.00 61.66 166 GLY B C 1
ATOM 3881 O O . GLY B 1 169 ? 54.549 19.496 32.491 1.00 65.32 166 GLY B O 1
ATOM 3882 N N . GLU B 1 170 ? 56.171 19.218 34.032 1.00 69.84 167 GLU B N 1
ATOM 3883 C CA . GLU B 1 170 ? 55.324 18.445 34.932 1.00 67.11 167 GLU B CA 1
ATOM 3884 C C . GLU B 1 170 ? 54.293 19.356 35.588 1.00 71.23 167 GLU B C 1
ATOM 3885 O O . GLU B 1 170 ? 54.649 20.360 36.215 1.00 76.06 167 GLU B O 1
ATOM 3887 N N . LEU B 1 171 ? 53.015 19.005 35.441 1.00 54.23 168 LEU B N 1
ATOM 3888 C CA . LEU B 1 171 ? 51.922 19.763 36.031 1.00 43.62 168 LEU B CA 1
ATOM 3889 C C . LEU B 1 171 ? 51.153 18.993 37.094 1.00 37.78 168 LEU B C 1
ATOM 3890 O O . LEU B 1 171 ? 50.323 19.592 37.786 1.00 47.69 168 LEU B O 1
ATOM 3895 N N . GLN B 1 172 ? 51.402 17.693 37.244 1.00 39.97 169 GLN B N 1
ATOM 3896 C CA . GLN B 1 172 ? 50.649 16.882 38.192 1.00 42.34 169 GLN B CA 1
ATOM 3897 C C . GLN B 1 172 ? 50.988 17.288 39.622 1.00 55.32 169 GLN B C 1
ATOM 3898 O O . GLN B 1 172 ? 52.143 17.188 40.048 1.00 63.59 169 GLN B O 1
ATOM 3904 N N . GLY B 1 173 ? 49.979 17.745 40.362 1.00 50.74 170 GLY B N 1
ATOM 3905 C CA . GLY B 1 173 ? 50.177 18.130 41.745 1.00 45.92 170 GLY B CA 1
ATOM 3906 C C . GLY B 1 173 ? 50.929 19.424 41.945 1.00 40.29 170 GLY B C 1
ATOM 3907 O O . GLY B 1 173 ? 51.420 19.679 43.048 1.00 44.87 170 GLY B O 1
ATOM 3908 N N . LYS B 1 174 ? 51.026 20.256 40.914 1.00 35.36 171 LYS B N 1
ATOM 3909 C CA . LYS B 1 174 ? 51.782 21.497 40.967 1.00 46.94 171 LYS B CA 1
ATOM 3910 C C . LYS B 1 174 ? 50.864 22.679 41.252 1.00 54.84 171 LYS B C 1
ATOM 3911 O O . LYS B 1 174 ? 49.669 22.651 40.946 1.00 58.38 171 LYS B O 1
ATOM 3917 N N . ARG B 1 175 ? 51.441 23.725 41.842 1.00 47.21 172 ARG B N 1
ATOM 3918 C CA . ARG B 1 175 ? 50.738 24.979 42.093 1.00 41.01 172 ARG B CA 1
ATOM 3919 C C . ARG B 1 175 ? 51.074 25.935 40.954 1.00 40.40 172 ARG B C 1
ATOM 3920 O O . ARG B 1 175 ? 52.221 26.373 40.822 1.00 47.28 172 ARG B O 1
ATOM 3928 N N . VAL B 1 176 ? 50.078 26.257 40.134 1.00 43.66 173 VAL B N 1
ATOM 3929 C CA . VAL B 1 176 ? 50.286 27.078 38.949 1.00 43.92 173 VAL B CA 1
ATOM 3930 C C . VAL B 1 176 ? 49.635 28.439 39.154 1.00 45.56 173 VAL B C 1
ATOM 3931 O O . VAL B 1 176 ? 48.641 28.580 39.876 1.00 48.37 173 VAL B O 1
ATOM 3935 N N . PHE B 1 177 ? 50.220 29.451 38.516 1.00 43.55 174 PHE B N 1
ATOM 3936 C CA . PHE B 1 177 ? 49.717 30.817 38.547 1.00 32.43 174 PHE B CA 1
ATOM 3937 C C . PHE B 1 177 ? 49.515 31.285 37.115 1.00 44.11 174 PHE B C 1
ATOM 3938 O O . PHE B 1 177 ? 50.414 31.140 36.281 1.00 40.81 174 PHE B O 1
ATOM 3946 N N . ILE B 1 178 ? 48.340 31.835 36.828 1.00 38.67 175 ILE B N 1
ATOM 3947 C CA . ILE B 1 178 ? 47.955 32.198 35.468 1.00 45.75 175 ILE B CA 1
ATOM 3948 C C . ILE B 1 178 ? 47.576 33.671 35.473 1.00 51.15 175 ILE B C 1
ATOM 3949 O O . ILE B 1 178 ? 46.492 34.043 35.940 1.00 58.87 175 ILE B O 1
ATOM 3954 N N . SER B 1 179 ? 48.468 34.513 34.954 1.00 51.62 176 SER B N 1
ATOM 3955 C CA . SER B 1 179 ? 48.246 35.952 34.920 1.00 54.44 176 SER B CA 1
ATOM 3956 C C . SER B 1 179 ? 47.632 36.336 33.581 1.00 59.76 176 SER B C 1
ATOM 3957 O O . SER B 1 179 ? 48.220 36.078 32.527 1.00 60.22 176 SER B O 1
ATOM 3960 N N . GLY B 1 180 ? 46.454 36.953 33.626 1.00 63.90 177 GLY B N 1
ATOM 3961 C CA . GLY B 1 180 ? 45.735 37.313 32.420 1.00 68.02 177 GLY B CA 1
ATOM 3962 C C . GLY B 1 180 ? 44.807 36.211 31.954 1.00 67.68 177 GLY B C 1
ATOM 3963 O O . GLY B 1 180 ? 45.227 35.302 31.231 1.00 67.54 177 GLY B O 1
ATOM 3964 N N . VAL B 1 181 ? 43.540 36.278 32.358 1.00 64.14 178 VAL B N 1
ATOM 3965 C CA . VAL B 1 181 ? 42.585 35.222 32.041 1.00 57.37 178 VAL B CA 1
ATOM 3966 C C . VAL B 1 181 ? 41.575 35.699 31.008 1.00 62.31 178 VAL B C 1
ATOM 3967 O O . VAL B 1 181 ? 40.375 35.790 31.289 1.00 55.32 178 VAL B O 1
ATOM 3971 N N . GLY B 1 182 ? 42.051 35.997 29.804 1.00 70.22 179 GLY B N 1
ATOM 3972 C CA . GLY B 1 182 ? 41.171 36.184 28.678 1.00 60.99 179 GLY B CA 1
ATOM 3973 C C . GLY B 1 182 ? 40.685 34.839 28.181 1.00 56.51 179 GLY B C 1
ATOM 3974 O O . GLY B 1 182 ? 40.715 33.840 28.909 1.00 61.03 179 GLY B O 1
ATOM 3975 N N . PRO B 1 183 ? 40.219 34.781 26.932 1.00 47.72 180 PRO B N 1
ATOM 3976 C CA . PRO B 1 183 ? 39.846 33.473 26.368 1.00 33.17 180 PRO B CA 1
ATOM 3977 C C . PRO B 1 183 ? 40.992 32.477 26.375 1.00 54.82 180 PRO B C 1
ATOM 3978 O O . PRO B 1 183 ? 40.781 31.297 26.684 1.00 60.20 180 PRO B O 1
ATOM 3982 N N . ILE B 1 184 ? 42.208 32.924 26.058 1.00 50.49 181 ILE B N 1
ATOM 3983 C CA . ILE B 1 184 ? 43.356 32.024 26.072 1.00 43.45 181 ILE B CA 1
ATOM 3984 C C . ILE B 1 184 ? 43.719 31.639 27.501 1.00 48.92 181 ILE B C 1
ATOM 3985 O O . ILE B 1 184 ? 43.982 30.466 27.794 1.00 45.91 181 ILE B O 1
ATOM 3990 N N . GLY B 1 185 ? 43.736 32.614 28.412 1.00 46.42 182 GLY B N 1
ATOM 3991 C CA . GLY B 1 185 ? 44.083 32.316 29.792 1.00 37.56 182 GLY B CA 1
ATOM 3992 C C . GLY B 1 185 ? 43.096 31.376 30.458 1.00 43.61 182 GLY B C 1
ATOM 3993 O O . GLY B 1 185 ? 43.486 30.505 31.239 1.00 43.12 182 GLY B O 1
ATOM 3994 N N . CYS B 1 186 ? 41.805 31.537 30.156 1.00 44.71 183 CYS B N 1
ATOM 3995 C CA . CYS B 1 186 ? 40.797 30.649 30.729 1.00 34.40 183 CYS B CA 1
ATOM 3996 C C . CYS B 1 186 ? 40.938 29.232 30.189 1.00 42.22 183 CYS B C 1
ATOM 3997 O O . CYS B 1 186 ? 40.697 28.259 30.914 1.00 48.93 183 CYS B O 1
ATOM 4000 N N . LEU B 1 187 ? 41.319 29.092 28.917 1.00 45.69 184 LEU B N 1
ATOM 4001 C CA . LEU B 1 187 ? 41.559 27.761 28.372 1.00 44.16 184 LEU B CA 1
ATOM 4002 C C . LEU B 1 187 ? 42.826 27.143 28.951 1.00 45.74 184 LEU B C 1
ATOM 4003 O O . LEU B 1 187 ? 42.930 25.915 29.037 1.00 43.66 184 LEU B O 1
ATOM 4008 N N . ILE B 1 188 ? 43.794 27.972 29.351 1.00 47.93 185 ILE B N 1
ATOM 4009 C CA . ILE B 1 188 ? 44.951 27.454 30.074 1.00 51.43 185 ILE B CA 1
ATOM 4010 C C . ILE B 1 188 ? 44.552 27.033 31.483 1.00 52.50 185 ILE B C 1
ATOM 4011 O O . ILE B 1 188 ? 45.100 26.067 32.024 1.00 57.15 185 ILE B O 1
ATOM 4016 N N . VAL B 1 189 ? 43.590 27.731 32.093 1.00 49.95 186 VAL B N 1
ATOM 4017 C CA . VAL B 1 189 ? 43.101 27.340 33.414 1.00 54.75 186 VAL B CA 1
ATOM 4018 C C . VAL B 1 189 ? 42.535 25.927 33.372 1.00 60.89 186 VAL B C 1
ATOM 4019 O O . VAL B 1 189 ? 42.817 25.095 34.247 1.00 69.29 186 VAL B O 1
ATOM 4023 N N . SER B 1 190 ? 41.719 25.642 32.351 1.00 54.70 187 SER B N 1
ATOM 4024 C CA . SER B 1 190 ? 41.086 24.335 32.238 1.00 42.03 187 SER B CA 1
ATOM 4025 C C . SER B 1 190 ? 42.044 23.271 31.722 1.00 42.75 187 SER B C 1
ATOM 4026 O O . SER B 1 190 ? 41.848 22.080 31.994 1.00 43.00 187 SER B O 1
ATOM 4029 N N . ALA B 1 191 ? 43.059 23.673 30.957 1.00 41.79 188 ALA B N 1
ATOM 4030 C CA . ALA B 1 191 ? 44.051 22.715 30.483 1.00 36.73 188 ALA B CA 1
ATOM 4031 C C . ALA B 1 191 ? 44.905 22.191 31.630 1.00 39.30 188 ALA B C 1
ATOM 4032 O O . ALA B 1 191 ? 45.137 20.981 31.735 1.00 43.18 188 ALA B O 1
ATOM 4034 N N . VAL B 1 192 ? 45.382 23.084 32.502 1.00 37.74 189 VAL B N 1
ATOM 4035 C CA . VAL B 1 192 ? 46.206 22.638 33.621 1.00 43.49 189 VAL B CA 1
ATOM 4036 C C . VAL B 1 192 ? 45.361 21.898 34.650 1.00 45.14 189 VAL B C 1
ATOM 4037 O O . VAL B 1 192 ? 45.873 21.037 35.377 1.00 37.27 189 VAL B O 1
ATOM 4041 N N . LYS B 1 193 ? 44.063 22.204 34.728 1.00 43.40 190 LYS B N 1
ATOM 4042 C CA . LYS B 1 193 ? 43.187 21.465 35.632 1.00 47.83 190 LYS B CA 1
ATOM 4043 C C . LYS B 1 193 ? 43.017 20.024 35.173 1.00 51.40 190 LYS B C 1
ATOM 4044 O O . LYS B 1 193 ? 42.983 19.102 35.996 1.00 54.01 190 LYS B O 1
ATOM 4050 N N . THR B 1 194 ? 42.905 19.812 33.860 1.00 31.63 191 THR B N 1
ATOM 4051 C CA . THR B 1 194 ? 42.790 18.457 33.335 1.00 41.17 191 THR B CA 1
ATOM 4052 C C . THR B 1 194 ? 44.109 17.703 33.440 1.00 39.66 191 THR B C 1
ATOM 4053 O O . THR B 1 194 ? 44.111 16.477 33.593 1.00 51.95 191 THR B O 1
ATOM 4057 N N . LEU B 1 195 ? 45.234 18.413 33.371 1.00 43.32 192 LEU B N 1
ATOM 4058 C CA . LEU B 1 195 ? 46.554 17.798 33.372 1.00 48.42 192 LEU B CA 1
ATOM 4059 C C . LEU B 1 195 ? 47.112 17.577 34.775 1.00 52.04 192 LEU B C 1
ATOM 4060 O O . LEU B 1 195 ? 48.287 17.218 34.909 1.00 65.71 192 LEU B O 1
ATOM 4065 N N . GLY B 1 196 ? 46.312 17.789 35.814 1.00 42.48 193 GLY B N 1
ATOM 4066 C CA . GLY B 1 196 ? 46.673 17.376 37.153 1.00 49.94 193 GLY B CA 1
ATOM 4067 C C . GLY B 1 196 ? 47.170 18.451 38.096 1.00 38.27 193 GLY B C 1
ATOM 4068 O O . GLY B 1 196 ? 47.775 18.110 39.119 1.00 39.67 193 GLY B O 1
ATOM 4069 N N . ALA B 1 197 ? 46.937 19.728 37.797 1.00 33.62 194 ALA B N 1
ATOM 4070 C CA . ALA B 1 197 ? 47.362 20.786 38.704 1.00 33.85 194 ALA B CA 1
ATOM 4071 C C . ALA B 1 197 ? 46.595 20.695 40.018 1.00 47.30 194 ALA B C 1
ATOM 4072 O O . ALA B 1 197 ? 45.373 20.519 40.029 1.00 54.90 194 ALA B O 1
ATOM 4074 N N . ALA B 1 198 ? 47.323 20.810 41.131 1.00 50.06 195 ALA B N 1
ATOM 4075 C CA . ALA B 1 198 ? 46.697 20.709 42.443 1.00 52.76 195 ALA B CA 1
ATOM 4076 C C . ALA B 1 198 ? 46.016 22.007 42.857 1.00 52.55 195 ALA B C 1
ATOM 4077 O O . ALA B 1 198 ? 44.976 21.969 43.524 1.00 51.87 195 ALA B O 1
ATOM 4079 N N . GLU B 1 199 ? 46.580 23.152 42.480 1.00 48.00 196 GLU B N 1
ATOM 4080 C CA . GLU B 1 199 ? 46.009 24.448 42.822 1.00 51.14 196 GLU B CA 1
ATOM 4081 C C . GLU B 1 199 ? 46.214 25.404 41.658 1.00 49.26 196 GLU B C 1
ATOM 4082 O O . GLU B 1 199 ? 47.308 25.469 41.091 1.00 63.80 196 GLU B O 1
ATOM 4088 N N . ILE B 1 200 ? 45.162 26.138 41.305 1.00 40.06 197 ILE B N 1
ATOM 4089 C CA . ILE B 1 200 ? 45.171 27.050 40.168 1.00 40.85 197 ILE B CA 1
ATOM 4090 C C . ILE B 1 200 ? 44.744 28.422 40.670 1.00 38.24 197 ILE B C 1
ATOM 4091 O O . ILE B 1 200 ? 43.580 28.617 41.046 1.00 44.33 197 ILE B O 1
ATOM 4096 N N . VAL B 1 201 ? 45.675 29.369 40.674 1.00 38.62 198 VAL B N 1
ATOM 4097 C CA . VAL B 1 201 ? 45.405 30.748 41.064 1.00 35.84 198 VAL B CA 1
ATOM 4098 C C . VAL B 1 201 ? 45.587 31.621 39.833 1.00 42.45 198 VAL B C 1
ATOM 4099 O O . VAL B 1 201 ? 46.652 31.605 39.204 1.00 49.46 198 VAL B O 1
ATOM 4103 N N . CYS B 1 202 ? 44.552 32.380 39.486 1.00 44.91 199 CYS B N 1
ATOM 4104 C CA . CYS B 1 202 ? 44.578 33.248 38.321 1.00 49.39 199 CYS B CA 1
ATOM 4105 C C . CYS B 1 202 ? 44.326 34.689 38.743 1.00 50.35 199 CYS B C 1
ATOM 4106 O O . CYS B 1 202 ? 43.660 34.951 39.749 1.00 49.53 199 CYS B O 1
ATOM 4109 N N . ALA B 1 203 ? 44.866 35.624 37.962 1.00 57.27 200 ALA B N 1
ATOM 4110 C CA . ALA B 1 203 ? 44.803 37.038 38.297 1.00 62.44 200 ALA B CA 1
ATOM 4111 C C . ALA B 1 203 ? 44.514 37.863 37.052 1.00 65.00 200 ALA B C 1
ATOM 4112 O O . ALA B 1 203 ? 45.013 37.560 35.965 1.00 74.45 200 ALA B O 1
ATOM 4114 N N . ASP B 1 204 ? 43.710 38.910 37.225 1.00 63.25 201 ASP B N 1
ATOM 4115 C CA . ASP B 1 204 ? 43.380 39.850 36.162 1.00 63.94 201 ASP B CA 1
ATOM 4116 C C . ASP B 1 204 ? 42.713 41.064 36.791 1.00 68.77 201 ASP B C 1
ATOM 4117 O O . ASP B 1 204 ? 42.040 40.952 37.819 1.00 72.99 201 ASP B O 1
ATOM 4122 N N . VAL B 1 205 ? 42.909 42.224 36.159 1.00 70.47 202 VAL B N 1
ATOM 4123 C CA . VAL B 1 205 ? 42.318 43.462 36.655 1.00 78.78 202 VAL B CA 1
ATOM 4124 C C . VAL B 1 205 ? 40.820 43.546 36.407 1.00 87.23 202 VAL B C 1
ATOM 4125 O O . VAL B 1 205 ? 40.163 44.444 36.945 1.00 92.75 202 VAL B O 1
ATOM 4129 N N . SER B 1 206 ? 40.261 42.634 35.611 1.00 86.42 203 SER B N 1
ATOM 4130 C CA . SER B 1 206 ? 38.843 42.668 35.288 1.00 82.00 203 SER B CA 1
ATOM 4131 C C . SER B 1 206 ? 38.095 41.666 36.151 1.00 78.70 203 SER B C 1
ATOM 4132 O O . SER B 1 206 ? 38.435 40.472 36.129 1.00 70.63 203 SER B O 1
ATOM 4135 N N . PRO B 1 207 ? 37.090 42.088 36.925 1.00 78.94 204 PRO B N 1
ATOM 4136 C CA . PRO B 1 207 ? 36.283 41.109 37.672 1.00 67.93 204 PRO B CA 1
ATOM 4137 C C . PRO B 1 207 ? 35.480 40.187 36.776 1.00 61.58 204 PRO B C 1
ATOM 4138 O O . PRO B 1 207 ? 35.047 39.125 37.238 1.00 58.19 204 PRO B O 1
ATOM 4142 N N . ARG B 1 208 ? 35.267 40.559 35.513 1.00 65.43 205 ARG B N 1
ATOM 4143 C CA . ARG B 1 208 ? 34.482 39.719 34.616 1.00 57.62 205 ARG B CA 1
ATOM 4144 C C . ARG B 1 208 ? 35.278 38.500 34.164 1.00 58.75 205 ARG B C 1
ATOM 4145 O O . ARG B 1 208 ? 34.739 37.389 34.104 1.00 59.98 205 ARG B O 1
ATOM 4153 N N . SER B 1 209 ? 36.562 38.688 33.846 1.00 60.83 206 SER B N 1
ATOM 4154 C CA . SER B 1 209 ? 37.393 37.561 33.432 1.00 63.18 206 SER B CA 1
ATOM 4155 C C . SER B 1 209 ? 37.680 36.617 34.592 1.00 67.44 206 SER B C 1
ATOM 4156 O O . SER B 1 209 ? 37.805 35.404 34.384 1.00 66.79 206 SER B O 1
ATOM 4159 N N . LEU B 1 210 ? 37.796 37.148 35.812 1.00 70.64 207 LEU B N 1
ATOM 4160 C CA . LEU B 1 210 ? 37.967 36.285 36.976 1.00 51.88 207 LEU B CA 1
ATOM 4161 C C . LEU B 1 210 ? 36.742 35.411 37.203 1.00 63.31 207 LEU B C 1
ATOM 4162 O O . LEU B 1 210 ? 36.869 34.271 37.665 1.00 64.66 207 LEU B O 1
ATOM 4167 N N . SER B 1 211 ? 35.550 35.924 36.889 1.00 57.05 208 SER B N 1
ATOM 4168 C CA . SER B 1 211 ? 34.352 35.097 36.968 1.00 57.33 208 SER B CA 1
ATOM 4169 C C . SER B 1 211 ? 34.385 33.992 35.920 1.00 60.73 208 SER B C 1
ATOM 4170 O O . SER B 1 211 ? 33.972 32.858 36.190 1.00 63.76 208 SER B O 1
ATOM 4173 N N . LEU B 1 212 ? 34.877 34.305 34.718 1.00 59.89 209 LEU B N 1
ATOM 4174 C CA . LEU B 1 212 ? 35.044 33.279 33.695 1.00 55.73 209 LEU B CA 1
ATOM 4175 C C . LEU B 1 212 ? 36.177 32.324 34.043 1.00 58.64 209 LEU B C 1
ATOM 4176 O O . LEU B 1 212 ? 36.171 31.170 33.600 1.00 63.58 209 LEU B O 1
ATOM 4181 N N . GLY B 1 213 ? 37.158 32.784 34.822 1.00 61.62 210 GLY B N 1
ATOM 4182 C CA . GLY B 1 213 ? 38.225 31.896 35.249 1.00 52.21 210 GLY B CA 1
ATOM 4183 C C . GLY B 1 213 ? 37.744 30.844 36.229 1.00 62.27 210 GLY B C 1
ATOM 4184 O O . GLY B 1 213 ? 38.133 29.676 36.139 1.00 57.99 210 GLY B O 1
ATOM 4185 N N . LYS B 1 214 ? 36.887 31.240 37.174 1.00 65.47 211 LYS B N 1
ATOM 4186 C CA . LYS B 1 214 ? 36.312 30.274 38.104 1.00 65.90 211 LYS B CA 1
ATOM 4187 C C . LYS B 1 214 ? 35.437 29.257 37.380 1.00 55.83 211 LYS B C 1
ATOM 4188 O O . LYS B 1 214 ? 35.405 28.082 37.763 1.00 60.05 211 LYS B O 1
ATOM 4194 N N . GLU B 1 215 ? 34.724 29.685 36.332 1.00 39.38 212 GLU B N 1
ATOM 4195 C CA . GLU B 1 215 ? 33.897 28.747 35.577 1.00 52.50 212 GLU B CA 1
ATOM 4196 C C . GLU B 1 215 ? 34.744 27.694 34.874 1.00 50.71 212 GLU B C 1
ATOM 4197 O O . GLU B 1 215 ? 34.284 26.566 34.665 1.00 56.63 212 GLU B O 1
ATOM 4203 N N . MET B 1 216 ? 35.973 28.040 34.502 1.00 49.56 213 MET B N 1
ATOM 4204 C CA . MET B 1 216 ? 36.863 27.112 33.820 1.00 47.21 213 MET B CA 1
ATOM 4205 C C . MET B 1 216 ? 37.657 26.234 34.778 1.00 55.06 213 MET B C 1
ATOM 4206 O O . MET B 1 216 ? 38.400 25.359 34.321 1.00 64.04 213 MET B O 1
ATOM 4211 N N . GLY B 1 217 ? 37.525 26.444 36.087 1.00 52.11 214 GLY B N 1
ATOM 4212 C CA . GLY B 1 217 ? 38.127 25.544 37.051 1.00 49.67 214 GLY B CA 1
ATOM 4213 C C . GLY B 1 217 ? 39.183 26.154 37.950 1.00 57.65 214 GLY B C 1
ATOM 4214 O O . GLY B 1 217 ? 39.877 25.429 38.671 1.00 59.88 214 GLY B O 1
ATOM 4215 N N . ALA B 1 218 ? 39.320 27.477 37.925 1.00 50.46 215 ALA B N 1
ATOM 4216 C CA . ALA B 1 218 ? 40.296 28.135 38.780 1.00 45.49 215 ALA B CA 1
ATOM 4217 C C . ALA B 1 218 ? 39.905 27.999 40.247 1.00 50.65 215 ALA B C 1
ATOM 4218 O O . ALA B 1 218 ? 38.724 27.975 40.601 1.00 52.45 215 ALA B O 1
ATOM 4220 N N . ASP B 1 219 ? 40.918 27.906 41.107 1.00 47.67 216 ASP B N 1
ATOM 4221 C CA . ASP B 1 219 ? 40.695 27.735 42.536 1.00 52.77 216 ASP B CA 1
ATOM 4222 C C . ASP B 1 219 ? 40.628 29.062 43.282 1.00 56.98 216 ASP B C 1
ATOM 4223 O O . ASP B 1 219 ? 39.747 29.250 44.128 1.00 54.76 216 ASP B O 1
ATOM 4228 N N . VAL B 1 220 ? 41.540 29.988 42.992 1.00 57.95 217 VAL B N 1
ATOM 4229 C CA . VAL B 1 220 ? 41.603 31.275 43.674 1.00 58.44 217 VAL B CA 1
ATOM 4230 C C . VAL B 1 220 ? 41.620 32.382 42.628 1.00 64.29 217 VAL B C 1
ATOM 4231 O O . VAL B 1 220 ? 42.381 32.315 41.657 1.00 55.67 217 VAL B O 1
ATOM 4235 N N . LEU B 1 221 ? 40.784 33.395 42.830 1.00 62.01 218 LEU B N 1
ATOM 4236 C CA . LEU B 1 221 ? 40.706 34.554 41.952 1.00 55.04 218 LEU B CA 1
ATOM 4237 C C . LEU B 1 221 ? 41.294 35.762 42.667 1.00 56.13 218 LEU B C 1
ATOM 4238 O O . LEU B 1 221 ? 41.004 35.999 43.843 1.00 53.63 218 LEU B O 1
ATOM 4243 N N . VAL B 1 222 ? 42.121 36.524 41.957 1.00 60.42 219 VAL B N 1
ATOM 4244 C CA . VAL B 1 222 ? 42.877 37.620 42.555 1.00 63.84 219 VAL B CA 1
ATOM 4245 C C . VAL B 1 222 ? 42.861 38.818 41.614 1.00 56.93 219 VAL B C 1
ATOM 4246 O O . VAL B 1 222 ? 43.112 38.676 40.413 1.00 53.57 219 VAL B O 1
ATOM 4250 N N . ASN B 1 223 ? 42.566 39.999 42.162 1.00 58.57 220 ASN B N 1
ATOM 4251 C CA . ASN B 1 223 ? 42.674 41.245 41.421 1.00 62.81 220 ASN B CA 1
ATOM 4252 C C . ASN B 1 223 ? 43.975 41.923 41.824 1.00 73.39 220 ASN B C 1
ATOM 4253 O O . ASN B 1 223 ? 44.095 42.374 42.973 1.00 79.34 220 ASN B O 1
ATOM 4258 N N . PRO B 1 224 ? 44.961 42.035 40.928 1.00 80.46 221 PRO B N 1
ATOM 4259 C CA . PRO B 1 224 ? 46.329 42.325 41.391 1.00 80.58 221 PRO B CA 1
ATOM 4260 C C . PRO B 1 224 ? 46.539 43.731 41.931 1.00 89.24 221 PRO B C 1
ATOM 4261 O O . PRO B 1 224 ? 47.281 43.891 42.908 1.00 89.02 221 PRO B O 1
ATOM 4265 N N . GLN B 1 225 ? 45.936 44.761 41.337 1.00 101.05 222 GLN B N 1
ATOM 4266 C CA . GLN B 1 225 ? 46.266 46.127 41.726 1.00 120.45 222 GLN B CA 1
ATOM 4267 C C . GLN B 1 225 ? 45.337 46.684 42.800 1.00 130.39 222 GLN B C 1
ATOM 4268 O O . GLN B 1 225 ? 45.264 47.905 42.972 1.00 146.15 222 GLN B O 1
ATOM 4274 N N . ASN B 1 226 ? 44.641 45.817 43.544 1.00 124.04 223 ASN B N 1
ATOM 4275 C CA . ASN B 1 226 ? 43.957 46.257 44.755 1.00 118.28 223 ASN B CA 1
ATOM 4276 C C . ASN B 1 226 ? 43.921 45.153 45.809 1.00 112.47 223 ASN B C 1
ATOM 4277 O O . ASN B 1 226 ? 43.121 45.231 46.749 1.00 106.28 223 ASN B O 1
ATOM 4282 N N . ASP B 1 227 ? 44.768 44.135 45.681 1.00 111.39 224 ASP B N 1
ATOM 4283 C CA . ASP B 1 227 ? 44.893 43.061 46.659 1.00 116.38 224 ASP B CA 1
ATOM 4284 C C . ASP B 1 227 ? 46.345 42.957 47.120 1.00 126.97 224 ASP B C 1
ATOM 4285 O O . ASP B 1 227 ? 47.199 43.762 46.740 1.00 123.93 224 ASP B O 1
ATOM 4290 N N . ASP B 1 228 ? 46.627 41.925 47.919 1.00 133.66 225 ASP B N 1
ATOM 4291 C CA . ASP B 1 228 ? 47.875 41.886 48.678 1.00 140.42 225 ASP B CA 1
ATOM 4292 C C . ASP B 1 228 ? 49.052 41.449 47.815 1.00 132.44 225 ASP B C 1
ATOM 4293 O O . ASP B 1 228 ? 50.028 42.197 47.657 1.00 139.95 225 ASP B O 1
ATOM 4298 N N . MET B 1 229 ? 48.986 40.224 47.275 1.00 115.20 226 MET B N 1
ATOM 4299 C CA . MET B 1 229 ? 50.075 39.609 46.522 1.00 100.77 226 MET B CA 1
ATOM 4300 C C . MET B 1 229 ? 51.240 39.264 47.452 1.00 101.57 226 MET B C 1
ATOM 4301 O O . MET B 1 229 ? 52.222 38.646 47.022 1.00 97.26 226 MET B O 1
ATOM 4306 N N . ASP B 1 230 ? 51.124 39.614 48.740 1.00 111.64 227 ASP B N 1
ATOM 4307 C CA . ASP B 1 230 ? 52.225 39.357 49.660 1.00 104.56 227 ASP B CA 1
ATOM 4308 C C . ASP B 1 230 ? 52.344 37.882 50.026 1.00 97.74 227 ASP B C 1
ATOM 4309 O O . ASP B 1 230 ? 53.463 37.390 50.213 1.00 88.93 227 ASP B O 1
ATOM 4314 N N . HIS B 1 231 ? 51.218 37.166 50.118 1.00 96.95 228 HIS B N 1
ATOM 4315 C CA . HIS B 1 231 ? 51.258 35.732 50.396 1.00 93.39 228 HIS B CA 1
ATOM 4316 C C . HIS B 1 231 ? 52.036 34.984 49.321 1.00 84.86 228 HIS B C 1
ATOM 4317 O O . HIS B 1 231 ? 52.843 34.098 49.630 1.00 86.87 228 HIS B O 1
ATOM 4324 N N . TRP B 1 232 ? 51.815 35.331 48.053 1.00 74.84 229 TRP B N 1
ATOM 4325 C CA . TRP B 1 232 ? 52.388 34.559 46.959 1.00 64.91 229 TRP B CA 1
ATOM 4326 C C . TRP B 1 232 ? 53.857 34.875 46.719 1.00 64.41 229 TRP B C 1
ATOM 4327 O O . TRP B 1 232 ? 54.532 34.117 46.014 1.00 57.97 229 TRP B O 1
ATOM 4338 N N . LYS B 1 233 ? 54.367 35.965 47.292 1.00 69.45 230 LYS B N 1
ATOM 4339 C CA . LYS B 1 233 ? 55.752 36.369 47.104 1.00 60.46 230 LYS B CA 1
ATOM 4340 C C . LYS B 1 233 ? 56.665 35.934 48.243 1.00 62.32 230 LYS B C 1
ATOM 4341 O O . LYS B 1 233 ? 57.882 36.113 48.140 1.00 55.66 230 LYS B O 1
ATOM 4347 N N . ALA B 1 234 ? 56.114 35.374 49.315 1.00 73.02 231 ALA B N 1
ATOM 4348 C CA . ALA B 1 234 ? 56.932 34.932 50.432 1.00 70.38 231 ALA B CA 1
ATOM 4349 C C . ALA B 1 234 ? 57.787 33.733 50.031 1.00 69.87 231 ALA B C 1
ATOM 4350 O O . ALA B 1 234 ? 57.469 32.990 49.098 1.00 62.92 231 ALA B O 1
ATOM 4352 N N . GLU B 1 235 ? 58.894 33.557 50.757 1.00 62.41 232 GLU B N 1
ATOM 4353 C CA . GLU B 1 235 ? 59.818 32.440 50.546 1.00 69.28 232 GLU B CA 1
ATOM 4354 C C . GLU B 1 235 ? 60.359 32.424 49.116 1.00 68.43 232 GLU B C 1
ATOM 4355 O O . GLU B 1 235 ? 60.523 31.364 48.508 1.00 68.07 232 GLU B O 1
ATOM 4361 N N . LYS B 1 236 ? 60.637 33.615 48.577 1.00 66.22 233 LYS B N 1
ATOM 4362 C CA . LYS B 1 236 ? 61.133 33.789 47.207 1.00 60.56 233 LYS B CA 1
ATOM 4363 C C . LYS B 1 236 ? 60.202 33.161 46.170 1.00 67.40 233 LYS B C 1
ATOM 4364 O O . LYS B 1 236 ? 60.655 32.666 45.135 1.00 72.89 233 LYS B O 1
ATOM 4370 N N . GLY B 1 237 ? 58.897 33.183 46.429 1.00 66.65 234 GLY B N 1
ATOM 4371 C CA . GLY B 1 237 ? 57.939 32.638 45.488 1.00 55.44 234 GLY B CA 1
ATOM 4372 C C . GLY B 1 237 ? 57.155 31.462 46.031 1.00 59.12 234 GLY B C 1
ATOM 4373 O O . GLY B 1 237 ? 57.690 30.643 46.785 1.00 70.44 234 GLY B O 1
ATOM 4374 N N . TYR B 1 238 ? 55.885 31.365 45.646 1.00 55.74 235 TYR B N 1
ATOM 4375 C CA . TYR B 1 238 ? 54.982 30.325 46.126 1.00 52.08 235 TYR B CA 1
ATOM 4376 C C . TYR B 1 238 ? 54.682 29.253 45.091 1.00 54.63 235 TYR B C 1
ATOM 4377 O O . TYR B 1 238 ? 54.620 28.070 45.437 1.00 52.89 235 TYR B O 1
ATOM 4386 N N . PHE B 1 239 ? 54.504 29.633 43.830 1.00 56.26 236 PHE B N 1
ATOM 4387 C CA . PHE B 1 239 ? 54.024 28.716 42.807 1.00 59.24 236 PHE B CA 1
ATOM 4388 C C . PHE B 1 239 ? 55.171 27.969 42.140 1.00 60.44 236 PHE B C 1
ATOM 4389 O O . PHE B 1 239 ? 56.294 28.471 42.036 1.00 60.60 236 PHE B O 1
ATOM 4397 N N . ASP B 1 240 ? 54.868 26.754 41.682 1.00 54.67 237 ASP B N 1
ATOM 4398 C CA . ASP B 1 240 ? 55.842 25.968 40.935 1.00 49.91 237 ASP B CA 1
ATOM 4399 C C . ASP B 1 240 ? 55.900 26.387 39.472 1.00 47.11 237 ASP B C 1
ATOM 4400 O O . ASP B 1 240 ? 56.973 26.346 38.860 1.00 49.63 237 ASP B O 1
ATOM 4405 N N . VAL B 1 241 ? 54.765 26.783 38.899 1.00 44.57 238 VAL B N 1
ATOM 4406 C CA . VAL B 1 241 ? 54.671 27.204 37.508 1.00 34.25 238 VAL B CA 1
ATOM 4407 C C . VAL B 1 241 ? 53.856 28.489 37.448 1.00 39.45 238 VAL B C 1
ATOM 4408 O O . VAL B 1 241 ? 52.919 28.687 38.228 1.00 52.88 238 VAL B O 1
ATOM 4412 N N . SER B 1 242 ? 54.224 29.373 36.522 1.00 30.93 239 SER B N 1
ATOM 4413 C CA . SER B 1 242 ? 53.483 30.603 36.285 1.00 34.23 239 SER B CA 1
ATOM 4414 C C . SER B 1 242 ? 53.239 30.775 34.793 1.00 43.66 239 SER B C 1
ATOM 4415 O O . SER B 1 242 ? 54.138 30.552 33.977 1.00 42.72 239 SER B O 1
ATOM 4418 N N . PHE B 1 243 ? 52.017 31.168 34.445 1.00 45.75 240 PHE B N 1
ATOM 4419 C CA . PHE B 1 243 ? 51.632 31.447 33.068 1.00 33.07 240 PHE B CA 1
ATOM 4420 C C . PHE B 1 243 ? 51.329 32.931 32.923 1.00 34.16 240 PHE B C 1
ATOM 4421 O O . PHE B 1 243 ? 50.574 33.494 33.722 1.00 57.67 240 PHE B O 1
ATOM 4429 N N . GLU B 1 244 ? 51.917 33.558 31.909 1.00 35.81 241 GLU B N 1
ATOM 4430 C CA . GLU B 1 244 ? 51.703 34.972 31.615 1.00 32.88 241 GLU B CA 1
ATOM 4431 C C . GLU B 1 244 ? 51.048 35.065 30.243 1.00 49.80 241 GLU B C 1
ATOM 4432 O O . GLU B 1 244 ? 51.676 34.747 29.227 1.00 44.97 241 GLU B O 1
ATOM 4438 N N . VAL B 1 245 ? 49.789 35.497 30.215 1.00 53.09 242 VAL B N 1
ATOM 4439 C CA . VAL B 1 245 ? 49.020 35.540 28.979 1.00 52.27 242 VAL B CA 1
ATOM 4440 C C . VAL B 1 245 ? 48.627 36.954 28.567 1.00 60.42 242 VAL B C 1
ATOM 4441 O O . VAL B 1 245 ? 48.265 37.164 27.398 1.00 66.99 242 VAL B O 1
ATOM 4445 N N . SER B 1 246 ? 48.685 37.936 29.467 1.00 59.40 243 SER B N 1
ATOM 4446 C CA . SER B 1 246 ? 48.259 39.286 29.117 1.00 58.86 243 SER B CA 1
ATOM 4447 C C . SER B 1 246 ? 49.300 40.024 28.284 1.00 63.17 243 SER B C 1
ATOM 4448 O O . SER B 1 246 ? 48.936 40.832 27.423 1.00 68.16 243 SER B O 1
ATOM 4451 N N . GLY B 1 247 ? 50.583 39.766 28.519 1.00 60.96 244 GLY B N 1
ATOM 4452 C CA . GLY B 1 247 ? 51.637 40.446 27.799 1.00 74.49 244 GLY B CA 1
ATOM 4453 C C . GLY B 1 247 ? 52.050 41.781 28.375 1.00 81.26 244 GLY B C 1
ATOM 4454 O O . GLY B 1 247 ? 53.002 42.387 27.866 1.00 86.70 244 GLY B O 1
ATOM 4455 N N . HIS B 1 248 ? 51.370 42.261 29.417 1.00 75.21 245 HIS B N 1
ATOM 4456 C CA . HIS B 1 248 ? 51.719 43.542 30.014 1.00 69.78 245 HIS B CA 1
ATOM 4457 C C . HIS B 1 248 ? 52.997 43.410 30.838 1.00 57.22 245 HIS B C 1
ATOM 4458 O O . HIS B 1 248 ? 53.228 42.371 31.463 1.00 58.76 245 HIS B O 1
ATOM 4465 N N . PRO B 1 249 ? 53.839 44.447 30.854 1.00 60.76 246 PRO B N 1
ATOM 4466 C CA . PRO B 1 249 ? 55.119 44.337 31.577 1.00 67.11 246 PRO B CA 1
ATOM 4467 C C . PRO B 1 249 ? 54.964 44.111 33.072 1.00 68.58 246 PRO B C 1
ATOM 4468 O O . PRO B 1 249 ? 55.732 43.335 33.654 1.00 67.98 246 PRO B O 1
ATOM 4472 N N . SER B 1 250 ? 53.997 44.770 33.716 1.00 69.68 247 SER B N 1
ATOM 4473 C CA . SER B 1 250 ? 53.816 44.579 35.152 1.00 59.26 247 SER B CA 1
ATOM 4474 C C . SER B 1 250 ? 53.355 43.164 35.475 1.00 68.09 247 SER B C 1
ATOM 4475 O O . SER B 1 250 ? 53.669 42.641 36.550 1.00 69.59 247 SER B O 1
ATOM 4478 N N . SER B 1 251 ? 52.611 42.534 34.564 1.00 63.44 248 SER B N 1
ATOM 4479 C CA . SER B 1 251 ? 52.205 41.149 34.770 1.00 50.72 248 SER B CA 1
ATOM 4480 C C . SER B 1 251 ? 53.395 40.202 34.701 1.00 61.21 248 SER B C 1
ATOM 4481 O O . SER B 1 251 ? 53.416 39.183 35.401 1.00 61.09 248 SER B O 1
ATOM 4484 N N . VAL B 1 252 ? 54.387 40.516 33.866 1.00 60.76 249 VAL B N 1
ATOM 4485 C CA . VAL B 1 252 ? 55.586 39.687 33.788 1.00 62.34 249 VAL B CA 1
ATOM 4486 C C . VAL B 1 252 ? 56.363 39.750 35.097 1.00 54.67 249 VAL B C 1
ATOM 4487 O O . VAL B 1 252 ? 56.823 38.724 35.612 1.00 52.48 249 VAL B O 1
ATOM 4491 N N . ASN B 1 253 ? 56.517 40.953 35.657 1.00 57.10 250 ASN B N 1
ATOM 4492 C CA . ASN B 1 253 ? 57.235 41.097 36.918 1.00 63.61 250 ASN B CA 1
ATOM 4493 C C . ASN B 1 253 ? 56.490 40.426 38.062 1.00 60.14 250 ASN B C 1
ATOM 4494 O O . ASN B 1 253 ? 57.118 39.882 38.977 1.00 64.53 250 ASN B O 1
ATOM 4499 N N . THR B 1 254 ? 55.156 40.457 38.029 1.00 55.37 251 THR B N 1
ATOM 4500 C CA . THR B 1 254 ? 54.378 39.764 39.049 1.00 52.94 251 THR B CA 1
ATOM 4501 C C . THR B 1 254 ? 54.608 38.260 38.983 1.00 59.18 251 THR B C 1
ATOM 4502 O O . THR B 1 254 ? 54.732 37.598 40.019 1.00 68.04 251 THR B O 1
ATOM 4506 N N . CYS B 1 255 ? 54.678 37.704 37.771 1.00 60.25 252 CYS B N 1
ATOM 4507 C CA . CYS B 1 255 ? 54.928 36.273 37.631 1.00 58.53 252 CYS B CA 1
ATOM 4508 C C . CYS B 1 255 ? 56.309 35.900 38.154 1.00 63.16 252 CYS B C 1
ATOM 4509 O O . CYS B 1 255 ? 56.494 34.820 38.728 1.00 55.79 252 CYS B O 1
ATOM 4512 N N . LEU B 1 256 ? 57.292 36.783 37.970 1.00 75.87 253 LEU B N 1
ATOM 4513 C CA . LEU B 1 256 ? 58.636 36.500 38.459 1.00 69.50 253 LEU B CA 1
ATOM 4514 C C . LEU B 1 256 ? 58.722 36.612 39.977 1.00 69.44 253 LEU B C 1
ATOM 4515 O O . LEU B 1 256 ? 59.528 35.913 40.602 1.00 67.44 253 LEU B O 1
ATOM 4520 N N . GLU B 1 257 ? 57.902 37.472 40.587 1.00 61.89 254 GLU B N 1
ATOM 4521 C CA . GLU B 1 257 ? 57.936 37.612 42.038 1.00 54.47 254 GLU B CA 1
ATOM 4522 C C . GLU B 1 257 ? 57.181 36.490 42.740 1.00 52.92 254 GLU B C 1
ATOM 4523 O O . GLU B 1 257 ? 57.482 36.177 43.898 1.00 60.51 254 GLU B O 1
ATOM 4529 N N . VAL B 1 258 ? 56.208 35.873 42.069 1.00 44.48 255 VAL B N 1
ATOM 4530 C CA . VAL B 1 258 ? 55.405 34.826 42.693 1.00 53.01 255 VAL B CA 1
ATOM 4531 C C . VAL B 1 258 ? 55.867 33.419 42.325 1.00 49.71 255 VAL B C 1
ATOM 4532 O O . VAL B 1 258 ? 55.465 32.456 42.996 1.00 49.86 255 VAL B O 1
ATOM 4536 N N . THR B 1 259 ? 56.683 33.268 41.286 1.00 45.74 256 THR B N 1
ATOM 4537 C CA . THR B 1 259 ? 57.224 31.962 40.937 1.00 47.83 256 THR B CA 1
ATOM 4538 C C . THR B 1 259 ? 58.353 31.608 41.895 1.00 52.37 256 THR B C 1
ATOM 4539 O O . THR B 1 259 ? 59.259 32.416 42.123 1.00 48.41 256 THR B O 1
ATOM 4543 N N . ARG B 1 260 ? 58.293 30.405 42.463 1.00 43.96 257 ARG B N 1
ATOM 4544 C CA . ARG B 1 260 ? 59.343 29.959 43.364 1.00 42.76 257 ARG B CA 1
ATOM 4545 C C . ARG B 1 260 ? 60.670 29.866 42.616 1.00 54.36 257 ARG B C 1
ATOM 4546 O O . ARG B 1 260 ? 60.715 29.769 41.386 1.00 56.00 257 ARG B O 1
ATOM 4554 N N . ALA B 1 261 ? 61.762 29.910 43.376 1.00 48.83 258 ALA B N 1
ATOM 4555 C CA . ALA B 1 261 ? 63.086 29.847 42.774 1.00 46.70 258 ALA B CA 1
ATOM 4556 C C . ALA B 1 261 ? 63.243 28.562 41.972 1.00 57.41 258 ALA B C 1
ATOM 4557 O O . ALA B 1 261 ? 62.808 27.487 42.397 1.00 38.93 258 ALA B O 1
ATOM 4559 N N . ARG B 1 262 ? 63.854 28.689 40.794 1.00 66.62 259 ARG B N 1
ATOM 4560 C CA . ARG B 1 262 ? 64.046 27.588 39.853 1.00 56.71 259 ARG B CA 1
ATOM 4561 C C . ARG B 1 262 ? 62.723 27.026 39.344 1.00 58.47 259 ARG B C 1
ATOM 4562 O O . ARG B 1 262 ? 62.670 25.891 38.860 1.00 51.30 259 ARG B O 1
ATOM 4570 N N . GLY B 1 263 ? 61.651 27.805 39.444 1.00 61.12 260 GLY B N 1
ATOM 4571 C CA . GLY B 1 263 ? 60.368 27.418 38.905 1.00 44.79 260 GLY B CA 1
ATOM 4572 C C . GLY B 1 263 ? 60.308 27.621 37.403 1.00 43.30 260 GLY B C 1
ATOM 4573 O O . GLY B 1 263 ? 61.283 27.990 36.746 1.00 49.47 260 GLY B O 1
ATOM 4574 N N . VAL B 1 264 ? 59.123 27.374 36.853 1.00 42.92 261 VAL B N 1
ATOM 4575 C CA . VAL B 1 264 ? 58.878 27.483 35.421 1.00 50.01 261 VAL B CA 1
ATOM 4576 C C . VAL B 1 264 ? 57.928 28.647 35.178 1.00 51.48 261 VAL B C 1
ATOM 4577 O O . VAL B 1 264 ? 56.915 28.788 35.873 1.00 56.22 261 VAL B O 1
ATOM 4581 N N . MET B 1 265 ? 58.260 29.481 34.196 1.00 46.73 262 MET B N 1
ATOM 4582 C CA . MET B 1 265 ? 57.405 30.587 33.775 1.00 48.34 262 MET B CA 1
ATOM 4583 C C . MET B 1 265 ? 57.188 30.477 32.272 1.00 49.56 262 MET B C 1
ATOM 4584 O O . MET B 1 265 ? 58.111 30.719 31.487 1.00 45.26 262 MET B O 1
ATOM 4589 N N . VAL B 1 266 ? 55.973 30.111 31.874 1.00 45.72 263 VAL B N 1
ATOM 4590 C CA . VAL B 1 266 ? 55.616 29.990 30.466 1.00 39.32 263 VAL B CA 1
ATOM 4591 C C . VAL B 1 266 ? 55.112 31.342 29.980 1.00 45.00 263 VAL B C 1
ATOM 4592 O O . VAL B 1 266 ? 54.111 31.861 30.486 1.00 49.61 263 VAL B O 1
ATOM 4596 N N . GLN B 1 267 ? 55.803 31.911 28.998 1.00 47.86 264 GLN B N 1
ATOM 4597 C CA . GLN B 1 267 ? 55.446 33.211 28.442 1.00 48.43 264 GLN B CA 1
ATOM 4598 C C . GLN B 1 267 ? 54.557 32.990 27.224 1.00 55.05 264 GLN B C 1
ATOM 4599 O O . GLN B 1 267 ? 55.015 32.483 26.195 1.00 64.02 264 GLN B O 1
ATOM 4605 N N . VAL B 1 268 ? 53.288 33.371 27.340 1.00 54.28 265 VAL B N 1
ATOM 4606 C CA . VAL B 1 268 ? 52.304 33.197 26.279 1.00 51.67 265 VAL B CA 1
ATOM 4607 C C . VAL B 1 268 ? 51.893 34.536 25.676 1.00 53.38 265 VAL B C 1
ATOM 4608 O O . VAL B 1 268 ? 51.867 34.694 24.455 1.00 44.30 265 VAL B O 1
ATOM 4612 N N . GLY B 1 269 ? 51.582 35.516 26.520 1.00 65.79 266 GLY B N 1
ATOM 4613 C CA . GLY B 1 269 ? 51.133 36.808 26.024 1.00 68.83 266 GLY B CA 1
ATOM 4614 C C . GLY B 1 269 ? 52.236 37.549 25.283 1.00 76.72 266 GLY B C 1
ATOM 4615 O O . GLY B 1 269 ? 53.373 37.647 25.759 1.00 75.44 266 GLY B O 1
ATOM 4616 N N . MET B 1 270 ? 51.891 38.086 24.114 1.00 80.62 267 MET B N 1
ATOM 4617 C CA . MET B 1 270 ? 52.804 38.830 23.254 1.00 85.01 267 MET B CA 1
ATOM 4618 C C . MET B 1 270 ? 52.352 40.283 23.206 1.00 86.05 267 MET B C 1
ATOM 4619 O O . MET B 1 270 ? 51.245 40.575 22.743 1.00 90.79 267 MET B O 1
ATOM 4624 N N . GLY B 1 271 ? 53.203 41.190 23.681 1.00 87.44 268 GLY B N 1
ATOM 4625 C CA . GLY B 1 271 ? 52.854 42.597 23.708 1.00 87.45 268 GLY B CA 1
ATOM 4626 C C . GLY B 1 271 ? 53.946 43.528 23.221 1.00 100.95 268 GLY B C 1
ATOM 4627 O O . GLY B 1 271 ? 53.861 44.745 23.413 1.00 105.59 268 GLY B O 1
ATOM 4628 N N . GLY B 1 272 ? 54.974 42.975 22.596 1.00 110.18 269 GLY B N 1
ATOM 4629 C CA . GLY B 1 272 ? 56.055 43.757 22.038 1.00 117.94 269 GLY B CA 1
ATOM 4630 C C . GLY B 1 272 ? 57.352 43.605 22.808 1.00 116.93 269 GLY B C 1
ATOM 4631 O O . GLY B 1 272 ? 57.545 42.677 23.598 1.00 107.09 269 GLY B O 1
ATOM 4632 N N . ALA B 1 273 ? 58.262 44.546 22.561 1.00 119.64 270 ALA B N 1
ATOM 4633 C CA . ALA B 1 273 ? 59.568 44.559 23.213 1.00 109.71 270 ALA B CA 1
ATOM 4634 C C . ALA B 1 273 ? 59.417 45.138 24.612 1.00 104.19 270 ALA B C 1
ATOM 4635 O O . ALA B 1 273 ? 59.251 46.351 24.776 1.00 108.78 270 ALA B O 1
ATOM 4637 N N . MET B 1 274 ? 59.479 44.275 25.623 1.00 93.37 271 MET B N 1
ATOM 4638 C CA . MET B 1 274 ? 59.314 44.717 27.003 1.00 89.02 271 MET B CA 1
ATOM 4639 C C . MET B 1 274 ? 60.528 45.527 27.433 1.00 83.69 271 MET B C 1
ATOM 4640 O O . MET B 1 274 ? 61.627 44.983 27.582 1.00 81.19 271 MET B O 1
ATOM 4645 N N . ALA B 1 275 ? 60.335 46.827 27.634 1.00 88.85 272 ALA B N 1
ATOM 4646 C CA . ALA B 1 275 ? 61.380 47.651 28.216 1.00 93.31 272 ALA B CA 1
ATOM 4647 C C . ALA B 1 275 ? 61.446 47.422 29.721 1.00 104.03 272 ALA B C 1
ATOM 4648 O O . ALA B 1 275 ? 60.446 47.084 30.362 1.00 99.36 272 ALA B O 1
ATOM 4650 N N . GLU B 1 276 ? 62.644 47.598 30.279 1.00 110.81 273 GLU B N 1
ATOM 4651 C CA . GLU B 1 276 ? 62.894 47.420 31.710 1.00 108.94 273 GLU B CA 1
ATOM 4652 C C . GLU B 1 276 ? 62.532 46.003 32.162 1.00 99.24 273 GLU B C 1
ATOM 4653 O O . GLU B 1 276 ? 61.723 45.794 33.068 1.00 96.47 273 GLU B O 1
ATOM 4659 N N . PHE B 1 277 ? 63.149 45.027 31.509 1.00 90.06 274 PHE B N 1
ATOM 4660 C CA . PHE B 1 277 ? 62.960 43.637 31.909 1.00 75.86 274 PHE B CA 1
ATOM 4661 C C . PHE B 1 277 ? 63.895 43.305 33.067 1.00 73.09 274 PHE B C 1
ATOM 4662 O O . PHE B 1 277 ? 65.106 43.526 32.960 1.00 74.41 274 PHE B O 1
ATOM 4670 N N . PRO B 1 278 ? 63.379 42.782 34.180 1.00 65.84 275 PRO B N 1
ATOM 4671 C CA . PRO B 1 278 ? 64.238 42.456 35.339 1.00 66.56 275 PRO B CA 1
ATOM 4672 C C . PRO B 1 278 ? 65.071 41.196 35.113 1.00 72.45 275 PRO B C 1
ATOM 4673 O O . PRO B 1 278 ? 64.768 40.097 35.580 1.00 75.32 275 PRO B O 1
ATOM 4677 N N . MET B 1 279 ? 66.166 41.362 34.366 1.00 76.12 276 MET B N 1
ATOM 4678 C CA . MET B 1 279 ? 67.045 40.231 34.085 1.00 83.12 276 MET B CA 1
ATOM 4679 C C . MET B 1 279 ? 67.712 39.714 35.353 1.00 92.25 276 MET B C 1
ATOM 4680 O O . MET B 1 279 ? 67.997 38.516 35.460 1.00 99.07 276 MET B O 1
ATOM 4685 N N . MET B 1 280 ? 67.956 40.594 36.327 1.00 93.90 277 MET B N 1
ATOM 4686 C CA . MET B 1 280 ? 68.607 40.174 37.565 1.00 82.01 277 MET B CA 1
ATOM 4687 C C . MET B 1 280 ? 67.729 39.221 38.366 1.00 69.21 277 MET B C 1
ATOM 4688 O O . MET B 1 280 ? 68.235 38.290 39.002 1.00 67.70 277 MET B O 1
ATOM 4693 N N . THR B 1 281 ? 66.412 39.437 38.350 1.00 58.82 278 THR B N 1
ATOM 4694 C CA . THR B 1 281 ? 65.508 38.559 39.087 1.00 54.31 278 THR B CA 1
ATOM 4695 C C . THR B 1 281 ? 65.487 37.158 38.488 1.00 52.13 278 THR B C 1
ATOM 4696 O O . THR B 1 281 ? 65.426 36.162 39.221 1.00 49.18 278 THR B O 1
ATOM 4700 N N . LEU B 1 282 ? 65.537 37.059 37.157 1.00 52.47 279 LEU B N 1
ATOM 4701 C CA . LEU B 1 282 ? 65.570 35.750 36.514 1.00 51.74 279 LEU B CA 1
ATOM 4702 C C . LEU B 1 282 ? 66.884 35.025 36.783 1.00 60.55 279 LEU B C 1
ATOM 4703 O O . LEU B 1 282 ? 66.916 33.789 36.800 1.00 62.21 279 LEU B O 1
ATOM 4708 N N . ILE B 1 283 ? 67.969 35.767 36.999 1.00 58.23 280 ILE B N 1
ATOM 4709 C CA . ILE B 1 283 ? 69.258 35.141 37.278 1.00 52.55 280 ILE B CA 1
ATOM 4710 C C . ILE B 1 283 ? 69.336 34.689 38.730 1.00 53.64 280 ILE B C 1
ATOM 4711 O O . ILE B 1 283 ? 69.703 33.544 39.020 1.00 56.95 280 ILE B O 1
ATOM 4716 N N . GLY B 1 284 ? 68.992 35.580 39.663 1.00 50.54 281 GLY B N 1
ATOM 4717 C CA . GLY B 1 284 ? 69.114 35.246 41.074 1.00 61.06 281 GLY B CA 1
ATOM 4718 C C . GLY B 1 284 ? 68.225 34.089 41.486 1.00 59.19 281 GLY B C 1
ATOM 4719 O O . GLY B 1 284 ? 68.629 33.234 42.278 1.00 63.50 281 GLY B O 1
ATOM 4720 N N . LYS B 1 285 ? 67.005 34.045 40.955 1.00 51.93 282 LYS B N 1
ATOM 4721 C CA . LYS B 1 285 ? 66.079 32.957 41.235 1.00 50.90 282 LYS B CA 1
ATOM 4722 C C . LYS B 1 285 ? 66.231 31.788 40.272 1.00 53.13 282 LYS B C 1
ATOM 4723 O O . LYS B 1 285 ? 65.658 30.722 40.525 1.00 54.49 282 LYS B O 1
ATOM 4729 N N . GLU B 1 286 ? 66.989 31.964 39.186 1.00 42.93 283 GLU B N 1
ATOM 4730 C CA . GLU B 1 286 ? 67.208 30.921 38.181 1.00 50.98 283 GLU B CA 1
ATOM 4731 C C . GLU B 1 286 ? 65.881 30.420 37.612 1.00 49.60 283 GLU B C 1
ATOM 4732 O O . GLU B 1 286 ? 65.649 29.217 37.471 1.00 45.08 283 GLU B O 1
ATOM 4738 N N . ILE B 1 287 ? 65.002 31.367 37.283 1.00 48.42 284 ILE B N 1
ATOM 4739 C CA . ILE B 1 287 ? 63.711 31.029 36.698 1.00 52.86 284 ILE B CA 1
ATOM 4740 C C . ILE B 1 287 ? 63.916 30.495 35.288 1.00 51.08 284 ILE B C 1
ATOM 4741 O O . ILE B 1 287 ? 64.716 31.030 34.508 1.00 52.37 284 ILE B O 1
ATOM 4746 N N . SER B 1 288 ? 63.199 29.424 34.956 1.00 45.02 285 SER B N 1
ATOM 4747 C CA . SER B 1 288 ? 63.227 28.857 33.610 1.00 47.08 285 SER B CA 1
ATOM 4748 C C . SER B 1 288 ? 62.085 29.484 32.819 1.00 35.68 285 SER B C 1
ATOM 4749 O O . SER B 1 288 ? 60.939 29.036 32.896 1.00 38.85 285 SER B O 1
ATOM 4752 N N . LEU B 1 289 ? 62.399 30.536 32.068 1.00 36.85 286 LEU B N 1
ATOM 4753 C CA . LEU B 1 289 ? 61.418 31.234 31.247 1.00 45.28 286 LEU B CA 1
ATOM 4754 C C . LEU B 1 289 ? 61.362 30.586 29.869 1.00 51.50 286 LEU B C 1
ATOM 4755 O O . LEU B 1 289 ? 62.356 30.589 29.135 1.00 51.35 286 LEU B O 1
ATOM 4760 N N . ARG B 1 290 ? 60.203 30.034 29.521 1.00 47.07 287 ARG B N 1
ATOM 4761 C CA . ARG B 1 290 ? 59.997 29.387 28.235 1.00 43.04 287 ARG B CA 1
ATOM 4762 C C . ARG B 1 290 ? 58.893 30.103 27.472 1.00 50.22 287 ARG B C 1
ATOM 4763 O O . ARG B 1 290 ? 57.900 30.539 28.062 1.00 51.99 287 ARG B O 1
ATOM 4771 N N . GLY B 1 291 ? 59.070 30.219 26.160 1.00 57.32 288 GLY B N 1
ATOM 4772 C CA . GLY B 1 291 ? 58.049 30.793 25.310 1.00 56.03 288 GLY B CA 1
ATOM 4773 C C . GLY B 1 291 ? 57.141 29.732 24.713 1.00 55.39 288 GLY B C 1
ATOM 4774 O O . GLY B 1 291 ? 57.549 28.598 24.477 1.00 57.40 288 GLY B O 1
ATOM 4775 N N . SER B 1 292 ? 55.889 30.118 24.479 1.00 47.55 289 SER B N 1
ATOM 4776 C CA . SER B 1 292 ? 54.896 29.256 23.852 1.00 47.19 289 SER B CA 1
ATOM 4777 C C . SER B 1 292 ? 54.411 29.918 22.571 1.00 48.22 289 SER B C 1
ATOM 4778 O O . SER B 1 292 ? 54.084 31.110 22.571 1.00 50.90 289 SER B O 1
ATOM 4781 N N . PHE B 1 293 ? 54.366 29.148 21.485 1.00 44.02 290 PHE B N 1
ATOM 4782 C CA . PHE B 1 293 ? 54.021 29.683 20.170 1.00 42.56 290 PHE B CA 1
ATOM 4783 C C . PHE B 1 293 ? 53.153 28.673 19.433 1.00 53.51 290 PHE B C 1
ATOM 4784 O O . PHE B 1 293 ? 53.652 27.637 18.980 1.00 57.10 290 PHE B O 1
ATOM 4792 N N . ARG B 1 294 ? 51.861 28.980 19.322 1.00 49.79 291 ARG B N 1
ATOM 4793 C CA . ARG B 1 294 ? 50.895 28.214 18.520 1.00 42.13 291 ARG B CA 1
ATOM 4794 C C . ARG B 1 294 ? 50.836 26.789 19.068 1.00 40.61 291 ARG B C 1
ATOM 4795 O O . ARG B 1 294 ? 50.620 26.615 20.279 1.00 37.64 291 ARG B O 1
ATOM 4803 N N . PHE B 1 295 ? 51.018 25.763 18.240 1.00 34.75 292 PHE B N 1
ATOM 4804 C CA . PHE B 1 295 ? 50.843 24.371 18.633 1.00 41.97 292 PHE B CA 1
ATOM 4805 C C . PHE B 1 295 ? 51.433 23.489 17.543 1.00 46.19 292 PHE B C 1
ATOM 4806 O O . PHE B 1 295 ? 51.633 23.933 16.407 1.00 53.39 292 PHE B O 1
ATOM 4814 N N . THR B 1 296 ? 51.707 22.232 17.894 1.00 57.43 293 THR B N 1
ATOM 4815 C CA . THR B 1 296 ? 52.206 21.274 16.910 1.00 67.65 293 THR B CA 1
ATOM 4816 C C . THR B 1 296 ? 51.205 20.143 16.708 1.00 64.48 293 THR B C 1
ATOM 4817 O O . THR B 1 296 ? 50.545 20.101 15.664 1.00 70.55 293 THR B O 1
ATOM 4821 N N . SER B 1 297 ? 51.046 19.240 17.678 1.00 56.54 294 SER B N 1
ATOM 4822 C CA . SER B 1 297 ? 50.091 18.143 17.576 1.00 54.73 294 SER B CA 1
ATOM 4823 C C . SER B 1 297 ? 48.961 18.258 18.587 1.00 47.42 294 SER B C 1
ATOM 4824 O O . SER B 1 297 ? 48.175 17.317 18.733 1.00 46.69 294 SER B O 1
ATOM 4827 N N . GLU B 1 298 ? 48.877 19.377 19.304 1.00 42.48 295 GLU B N 1
ATOM 4828 C CA . GLU B 1 298 ? 47.803 19.595 20.261 1.00 39.12 295 GLU B CA 1
ATOM 4829 C C . GLU B 1 298 ? 46.474 19.923 19.594 1.00 45.58 295 GLU B C 1
ATOM 4830 O O . GLU B 1 298 ? 45.449 19.970 20.284 1.00 36.36 295 GLU B O 1
ATOM 4836 N N . PHE B 1 299 ? 46.464 20.158 18.280 1.00 45.81 296 PHE B N 1
ATOM 4837 C CA . PHE B 1 299 ? 45.202 20.423 17.599 1.00 41.20 296 PHE B CA 1
ATOM 4838 C C . PHE B 1 299 ? 44.330 19.175 17.564 1.00 39.65 296 PHE B C 1
ATOM 4839 O O . PHE B 1 299 ? 43.117 19.256 17.787 1.00 44.80 296 PHE B O 1
ATOM 4847 N N . ASN B 1 300 ? 44.929 18.013 17.292 1.00 38.54 297 ASN B N 1
ATOM 4848 C CA . ASN B 1 300 ? 44.169 16.767 17.342 1.00 51.36 297 ASN B CA 1
ATOM 4849 C C . ASN B 1 300 ? 43.676 16.485 18.755 1.00 49.19 297 ASN B C 1
ATOM 4850 O O . ASN B 1 300 ? 42.587 15.930 18.942 1.00 43.72 297 ASN B O 1
ATOM 4855 N N . THR B 1 301 ? 44.466 16.862 19.763 1.00 48.91 298 THR B N 1
ATOM 4856 C CA . THR B 1 301 ? 44.050 16.656 21.145 1.00 46.67 298 THR B CA 1
ATOM 4857 C C . THR B 1 301 ? 42.892 17.576 21.515 1.00 46.28 298 THR B C 1
ATOM 4858 O O . THR B 1 301 ? 41.962 17.161 22.217 1.00 29.85 298 THR B O 1
ATOM 4862 N N . ALA B 1 302 ? 42.929 18.827 21.046 1.00 33.58 299 ALA B N 1
ATOM 4863 C CA . ALA B 1 302 ? 41.857 19.768 21.356 1.00 28.80 299 ALA B CA 1
ATOM 4864 C C . ALA B 1 302 ? 40.538 19.333 20.731 1.00 37.86 299 ALA B C 1
ATOM 4865 O O . ALA B 1 302 ? 39.483 19.420 21.370 1.00 40.99 299 ALA B O 1
ATOM 4867 N N . VAL B 1 303 ? 40.576 18.867 19.480 1.00 44.19 300 VAL B N 1
ATOM 4868 C CA . VAL B 1 303 ? 39.367 18.361 18.837 1.00 49.15 300 VAL B CA 1
ATOM 4869 C C . VAL B 1 303 ? 38.830 17.154 19.596 1.00 40.92 300 VAL B C 1
ATOM 4870 O O . VAL B 1 303 ? 37.613 16.980 19.739 1.00 53.85 300 VAL B O 1
ATOM 4874 N N . SER B 1 304 ? 39.729 16.311 20.109 1.00 39.96 301 SER B N 1
ATOM 4875 C CA . SER B 1 304 ? 39.294 15.164 20.899 1.00 52.01 301 SER B CA 1
ATOM 4876 C C . SER B 1 304 ? 38.729 15.603 22.246 1.00 46.10 301 SER B C 1
ATOM 4877 O O . SER B 1 304 ? 37.755 15.020 22.735 1.00 43.00 301 SER B O 1
ATOM 4880 N N . TRP B 1 305 ? 39.324 16.630 22.858 1.00 37.10 302 TRP B N 1
ATOM 4881 C CA . TRP B 1 305 ? 38.823 17.126 24.137 1.00 34.42 302 TRP B CA 1
ATOM 4882 C C . TRP B 1 305 ? 37.420 17.703 23.993 1.00 42.96 302 TRP B C 1
ATOM 4883 O O . TRP B 1 305 ? 36.523 17.393 24.785 1.00 39.76 302 TRP B O 1
ATOM 4894 N N . LEU B 1 306 ? 37.215 18.553 22.984 1.00 38.88 303 LEU B N 1
ATOM 4895 C CA . LEU B 1 306 ? 35.935 19.240 22.843 1.00 38.11 303 LEU B CA 1
ATOM 4896 C C . LEU B 1 306 ? 34.821 18.276 22.455 1.00 36.66 303 LEU B C 1
ATOM 4897 O O . LEU B 1 306 ? 33.683 18.417 22.919 1.00 44.75 303 LEU B O 1
ATOM 4902 N N . ALA B 1 307 ? 35.126 17.290 21.608 1.00 35.24 304 ALA B N 1
ATOM 4903 C CA . ALA B 1 307 ? 34.098 16.351 21.172 1.00 38.03 304 ALA B CA 1
ATOM 4904 C C . ALA B 1 307 ? 33.688 15.402 22.289 1.00 46.93 304 ALA B C 1
ATOM 4905 O O . ALA B 1 307 ? 32.519 15.009 22.368 1.00 57.56 304 ALA B O 1
ATOM 4907 N N . ASN B 1 308 ? 34.623 15.028 23.158 1.00 49.55 305 ASN B N 1
ATOM 4908 C CA . ASN B 1 308 ? 34.345 14.087 24.234 1.00 41.74 305 ASN B CA 1
ATOM 4909 C C . ASN B 1 308 ? 33.915 14.757 25.533 1.00 43.29 305 ASN B C 1
ATOM 4910 O O . ASN B 1 308 ? 33.699 14.053 26.525 1.00 47.88 305 ASN B O 1
ATOM 4915 N N . GLY B 1 309 ? 33.786 16.082 25.559 1.00 36.60 306 GLY B N 1
ATOM 4916 C CA . GLY B 1 309 ? 33.356 16.764 26.764 1.00 43.62 306 GLY B CA 1
ATOM 4917 C C . GLY B 1 309 ? 34.409 16.883 27.838 1.00 54.59 306 GLY B C 1
ATOM 4918 O O . GLY B 1 309 ? 34.065 17.040 29.016 1.00 57.79 306 GLY B O 1
ATOM 4919 N N . VAL B 1 310 ? 35.690 16.787 27.468 1.00 55.46 307 VAL B N 1
ATOM 4920 C CA . VAL B 1 310 ? 36.754 16.931 28.454 1.00 55.57 307 VAL B CA 1
ATOM 4921 C C . VAL B 1 310 ? 36.751 18.344 29.001 1.00 53.81 307 VAL B C 1
ATOM 4922 O O . VAL B 1 310 ? 37.114 18.581 30.159 1.00 56.48 307 VAL B O 1
ATOM 4926 N N . ILE B 1 311 ? 36.289 19.295 28.203 1.00 59.80 308 ILE B N 1
ATOM 4927 C CA . ILE B 1 311 ? 36.287 20.692 28.607 1.00 55.72 308 ILE B CA 1
ATOM 4928 C C . ILE B 1 311 ? 35.096 21.379 27.950 1.00 48.95 308 ILE B C 1
ATOM 4929 O O . ILE B 1 311 ? 34.767 21.109 26.791 1.00 54.50 308 ILE B O 1
ATOM 4934 N N . ASN B 1 312 ? 34.433 22.258 28.702 1.00 40.88 309 ASN B N 1
ATOM 4935 C CA . ASN B 1 312 ? 33.283 22.995 28.185 1.00 39.83 309 ASN B CA 1
ATOM 4936 C C . ASN B 1 312 ? 33.638 24.465 28.007 1.00 38.90 309 ASN B C 1
ATOM 4937 O O . ASN B 1 312 ? 33.715 25.203 29.001 1.00 46.04 309 ASN B O 1
ATOM 4942 N N . PRO B 1 313 ? 33.849 24.940 26.781 1.00 42.63 310 PRO B N 1
ATOM 4943 C CA . PRO B 1 313 ? 34.224 26.345 26.567 1.00 34.54 310 PRO B CA 1
ATOM 4944 C C . PRO B 1 313 ? 33.058 27.302 26.368 1.00 42.46 310 PRO B C 1
ATOM 4945 O O . PRO B 1 313 ? 33.299 28.472 26.056 1.00 53.33 310 PRO B O 1
ATOM 4949 N N . LEU B 1 314 ? 31.820 26.844 26.542 1.00 49.41 311 LEU B N 1
ATOM 4950 C CA . LEU B 1 314 ? 30.672 27.701 26.270 1.00 47.39 311 LEU B CA 1
ATOM 4951 C C . LEU B 1 314 ? 30.592 28.953 27.143 1.00 49.56 311 LEU B C 1
ATOM 4952 O O . LEU B 1 314 ? 30.097 29.975 26.636 1.00 55.86 311 LEU B O 1
ATOM 4957 N N . PRO B 1 315 ? 31.019 28.962 28.413 1.00 47.54 312 PRO B N 1
ATOM 4958 C CA . PRO B 1 315 ? 31.016 30.229 29.164 1.00 40.69 312 PRO B CA 1
ATOM 4959 C C . PRO B 1 315 ? 31.823 31.338 28.510 1.00 42.47 312 PRO B C 1
ATOM 4960 O O . PRO B 1 315 ? 31.614 32.511 28.845 1.00 49.49 312 PRO B O 1
ATOM 4964 N N . LEU B 1 316 ? 32.730 31.013 27.591 1.00 48.19 313 LEU B N 1
ATOM 4965 C CA . LEU B 1 316 ? 33.529 32.019 26.906 1.00 48.65 313 LEU B CA 1
ATOM 4966 C C . LEU B 1 316 ? 32.883 32.520 25.621 1.00 51.93 313 LEU B C 1
ATOM 4967 O O . LEU B 1 316 ? 33.358 33.511 25.054 1.00 58.29 313 LEU B O 1
ATOM 4972 N N . LEU B 1 317 ? 31.824 31.867 25.149 1.00 53.36 314 LEU B N 1
ATOM 4973 C CA . LEU B 1 317 ? 31.121 32.302 23.946 1.00 47.28 314 LEU B CA 1
ATOM 4974 C C . LEU B 1 317 ? 30.225 33.478 24.312 1.00 52.23 314 LEU B C 1
ATOM 4975 O O . LEU B 1 317 ? 29.221 33.310 25.013 1.00 60.97 314 LEU B O 1
ATOM 4980 N N . SER B 1 318 ? 30.584 34.670 23.839 1.00 51.23 315 SER B N 1
ATOM 4981 C CA . SER B 1 318 ? 29.847 35.878 24.187 1.00 49.35 315 SER B CA 1
ATOM 4982 C C . SER B 1 318 ? 28.710 36.172 23.217 1.00 53.64 315 SER B C 1
ATOM 4983 O O . SER B 1 318 ? 27.628 36.585 23.646 1.00 60.15 315 SER B O 1
ATOM 4986 N N . ALA B 1 319 ? 28.926 35.973 21.919 1.00 50.19 316 ALA B N 1
ATOM 4987 C CA . ALA B 1 319 ? 27.893 36.294 20.946 1.00 49.45 316 ALA B CA 1
ATOM 4988 C C . ALA B 1 319 ? 28.170 35.577 19.635 1.00 54.30 316 ALA B C 1
ATOM 4989 O O . ALA B 1 319 ? 29.324 35.376 19.250 1.00 48.17 316 ALA B O 1
ATOM 4991 N N . GLU B 1 320 ? 27.090 35.195 18.961 1.00 58.02 317 GLU B N 1
ATOM 4992 C CA . GLU B 1 320 ? 27.133 34.709 17.592 1.00 51.00 317 GLU B CA 1
ATOM 4993 C C . GLU B 1 320 ? 26.807 35.846 16.634 1.00 60.56 317 GLU B C 1
ATOM 4994 O O . GLU B 1 320 ? 26.045 36.759 16.961 1.00 73.90 317 GLU B O 1
ATOM 5000 N N . TYR B 1 321 ? 27.396 35.783 15.441 1.00 61.09 318 TYR B N 1
ATOM 5001 C CA . TYR B 1 321 ? 27.152 36.768 14.403 1.00 59.61 318 TYR B CA 1
ATOM 5002 C C . TYR B 1 321 ? 27.188 36.080 13.047 1.00 56.57 318 TYR B C 1
ATOM 5003 O O . TYR B 1 321 ? 28.063 35.237 12.803 1.00 64.17 318 TYR B O 1
ATOM 5012 N N . PRO B 1 322 ? 26.254 36.400 12.157 1.00 55.63 319 PRO B N 1
ATOM 5013 C CA . PRO B 1 322 ? 26.420 35.996 10.759 1.00 59.10 319 PRO B CA 1
ATOM 5014 C C . PRO B 1 322 ? 27.576 36.760 10.138 1.00 62.67 319 PRO B C 1
ATOM 5015 O O . PRO B 1 322 ? 27.772 37.947 10.408 1.00 72.82 319 PRO B O 1
ATOM 5019 N N . PHE B 1 323 ? 28.354 36.065 9.306 1.00 53.30 320 PHE B N 1
ATOM 5020 C CA . PHE B 1 323 ? 29.522 36.690 8.693 1.00 58.77 320 PHE B CA 1
ATOM 5021 C C . PHE B 1 323 ? 29.164 37.890 7.828 1.00 62.00 320 PHE B C 1
ATOM 5022 O O . PHE B 1 323 ? 30.067 38.631 7.420 1.00 67.30 320 PHE B O 1
ATOM 5030 N N . THR B 1 324 ? 27.877 38.098 7.538 1.00 55.96 321 THR B N 1
ATOM 5031 C CA . THR B 1 324 ? 27.460 39.276 6.788 1.00 52.74 321 THR B CA 1
ATOM 5032 C C . THR B 1 324 ? 27.635 40.558 7.596 1.00 63.56 321 THR B C 1
ATOM 5033 O O . THR B 1 324 ? 27.787 41.637 7.013 1.00 75.39 321 THR B O 1
ATOM 5037 N N . ASP B 1 325 ? 27.614 40.463 8.922 1.00 61.27 322 ASP B N 1
ATOM 5038 C CA . ASP B 1 325 ? 27.833 41.613 9.802 1.00 66.19 322 ASP B CA 1
ATOM 5039 C C . ASP B 1 325 ? 29.251 41.581 10.369 1.00 62.71 322 ASP B C 1
ATOM 5040 O O . ASP B 1 325 ? 29.475 41.527 11.578 1.00 56.66 322 ASP B O 1
ATOM 5045 N N . LEU B 1 326 ? 30.220 41.627 9.454 1.00 66.37 323 LEU B N 1
ATOM 5046 C CA . LEU B 1 326 ? 31.614 41.418 9.832 1.00 59.49 323 LEU B CA 1
ATOM 5047 C C . LEU B 1 326 ? 32.156 42.582 10.652 1.00 58.03 323 LEU B C 1
ATOM 5048 O O . LEU B 1 326 ? 32.728 42.380 11.730 1.00 55.50 323 LEU B O 1
ATOM 5053 N N . GLU B 1 327 ? 31.994 43.812 10.156 1.00 63.98 324 GLU B N 1
ATOM 5054 C CA . GLU B 1 327 ? 32.568 44.961 10.852 1.00 65.64 324 GLU B CA 1
ATOM 5055 C C . GLU B 1 327 ? 31.879 45.203 12.190 1.00 66.05 324 GLU B C 1
ATOM 5056 O O . GLU B 1 327 ? 32.535 45.566 13.173 1.00 65.50 324 GLU B O 1
ATOM 5062 N N . GLU B 1 328 ? 30.560 45.005 12.248 1.00 59.42 325 GLU B N 1
ATOM 5063 C CA . GLU B 1 328 ? 29.849 45.148 13.514 1.00 59.10 325 GLU B CA 1
ATOM 5064 C C . GLU B 1 328 ? 30.317 44.115 14.530 1.00 64.79 325 GLU B C 1
ATOM 5065 O O . GLU B 1 328 ? 30.411 44.409 15.728 1.00 69.41 325 GLU B O 1
ATOM 5071 N N . ALA B 1 329 ? 30.619 42.898 14.070 1.00 61.49 326 ALA B N 1
ATOM 5072 C CA . ALA B 1 329 ? 31.071 41.849 14.977 1.00 53.39 326 ALA B CA 1
ATOM 5073 C C . ALA B 1 329 ? 32.491 42.099 15.467 1.00 58.70 326 ALA B C 1
ATOM 5074 O O . ALA B 1 329 ? 32.825 41.740 16.601 1.00 41.74 326 ALA B O 1
ATOM 5076 N N . LEU B 1 330 ? 33.339 42.705 14.632 1.00 64.29 327 LEU B N 1
ATOM 5077 C CA . LEU B 1 330 ? 34.698 43.018 15.061 1.00 60.84 327 LEU B CA 1
ATOM 5078 C C . LEU B 1 330 ? 34.714 44.092 16.140 1.00 61.31 327 LEU B C 1
ATOM 5079 O O . LEU B 1 330 ? 35.570 44.061 17.032 1.00 62.21 327 LEU B O 1
ATOM 5084 N N . ARG B 1 331 ? 33.781 45.046 16.078 1.00 55.93 328 ARG B N 1
ATOM 5085 C CA . ARG B 1 331 ? 33.719 46.082 17.102 1.00 62.22 328 ARG B CA 1
ATOM 5086 C C . ARG B 1 331 ? 33.280 45.504 18.441 1.00 68.31 328 ARG B C 1
ATOM 5087 O O . ARG B 1 331 ? 33.820 45.873 19.491 1.00 70.83 328 ARG B O 1
ATOM 5095 N N . PHE B 1 332 ? 32.300 44.599 18.423 1.00 66.76 329 PHE B N 1
ATOM 5096 C CA . PHE B 1 332 ? 31.858 43.963 19.659 1.00 60.73 329 PHE B CA 1
ATOM 5097 C C . PHE B 1 332 ? 32.937 43.049 20.224 1.00 54.76 329 PHE B C 1
ATOM 5098 O O . PHE B 1 332 ? 33.094 42.947 21.446 1.00 54.95 329 PHE B O 1
ATOM 5106 N N . ALA B 1 333 ? 33.693 42.378 19.351 1.00 61.19 330 ALA B N 1
ATOM 5107 C CA . ALA B 1 333 ? 34.768 41.512 19.820 1.00 54.46 330 ALA B CA 1
ATOM 5108 C C . ALA B 1 333 ? 35.900 42.312 20.449 1.00 58.40 330 ALA B C 1
ATOM 5109 O O . ALA B 1 333 ? 36.550 41.832 21.386 1.00 56.23 330 ALA B O 1
ATOM 5111 N N . GLY B 1 334 ? 36.151 43.523 19.956 1.00 54.95 331 GLY B N 1
ATOM 5112 C CA . GLY B 1 334 ? 37.175 44.385 20.506 1.00 56.94 331 GLY B CA 1
ATOM 5113 C C . GLY B 1 334 ? 36.824 45.060 21.809 1.00 61.65 331 GLY B C 1
ATOM 5114 O O . GLY B 1 334 ? 37.667 45.754 22.384 1.00 65.49 331 GLY B O 1
ATOM 5115 N N . ASP B 1 335 ? 35.598 44.882 22.293 1.00 62.46 332 ASP B N 1
ATOM 5116 C CA . ASP B 1 335 ? 35.152 45.451 23.563 1.00 70.36 332 ASP B CA 1
ATOM 5117 C C . ASP B 1 335 ? 35.346 44.385 24.636 1.00 81.65 332 ASP B C 1
ATOM 5118 O O . ASP B 1 335 ? 34.503 43.502 24.811 1.00 91.14 332 ASP B O 1
ATOM 5123 N N . LYS B 1 336 ? 36.468 44.468 25.354 1.00 80.56 333 LYS B N 1
ATOM 5124 C CA . LYS B 1 336 ? 36.790 43.450 26.350 1.00 71.11 333 LYS B CA 1
ATOM 5125 C C . LYS B 1 336 ? 35.785 43.439 27.494 1.00 69.92 333 LYS B C 1
ATOM 5126 O O . LYS B 1 336 ? 35.607 42.408 28.152 1.00 61.36 333 LYS B O 1
ATOM 5128 N N . THR B 1 337 ? 35.114 44.566 27.741 1.00 74.80 334 THR B N 1
ATOM 5129 C CA . THR B 1 337 ? 34.130 44.619 28.816 1.00 73.93 334 THR B CA 1
ATOM 5130 C C . THR B 1 337 ? 32.882 43.812 28.482 1.00 81.64 334 THR B C 1
ATOM 5131 O O . THR B 1 337 ? 32.179 43.359 29.392 1.00 83.85 334 THR B O 1
ATOM 5135 N N . GLN B 1 338 ? 32.592 43.620 27.195 1.00 82.50 335 GLN B N 1
ATOM 5136 C CA . GLN B 1 338 ? 31.375 42.944 26.765 1.00 79.34 335 GLN B CA 1
ATOM 5137 C C . GLN B 1 338 ? 31.596 41.545 26.214 1.00 83.68 335 GLN B C 1
ATOM 5138 O O . GLN B 1 338 ? 30.728 40.688 26.389 1.00 90.53 335 GLN B O 1
ATOM 5144 N N . ALA B 1 339 ? 32.719 41.287 25.548 1.00 74.43 336 ALA B N 1
ATOM 5145 C CA . ALA B 1 339 ? 32.899 40.045 24.811 1.00 61.75 336 ALA B CA 1
ATOM 5146 C C . ALA B 1 339 ? 34.171 39.331 25.242 1.00 66.56 336 ALA B C 1
ATOM 5147 O O . ALA B 1 339 ? 35.215 39.959 25.439 1.00 76.06 336 ALA B O 1
ATOM 5149 N N . ALA B 1 340 ? 34.071 38.009 25.379 1.00 64.16 337 ALA B N 1
ATOM 5150 C CA . ALA B 1 340 ? 35.238 37.158 25.561 1.00 51.25 337 ALA B CA 1
ATOM 5151 C C . ALA B 1 340 ? 35.638 36.565 24.216 1.00 56.55 337 ALA B C 1
ATOM 5152 O O . ALA B 1 340 ? 36.657 36.954 23.636 1.00 78.94 337 ALA B O 1
ATOM 5154 N N . LYS B 1 341 ? 34.833 35.639 23.704 1.00 48.62 338 LYS B N 1
ATOM 5155 C CA . LYS B 1 341 ? 35.035 35.050 22.389 1.00 44.79 338 LYS B CA 1
ATOM 5156 C C . LYS B 1 341 ? 33.772 35.240 21.560 1.00 51.90 338 LYS B C 1
ATOM 5157 O O . LYS B 1 341 ? 32.659 35.031 22.052 1.00 57.83 338 LYS B O 1
ATOM 5163 N N . VAL B 1 342 ? 33.948 35.645 20.305 1.00 50.61 339 VAL B N 1
ATOM 5164 C CA . VAL B 1 342 ? 32.842 35.910 19.391 1.00 33.35 339 VAL B CA 1
ATOM 5165 C C . VAL B 1 342 ? 32.995 35.001 18.181 1.00 32.56 339 VAL B C 1
ATOM 5166 O O . VAL B 1 342 ? 34.096 34.868 17.635 1.00 50.81 339 VAL B O 1
ATOM 5170 N N . GLN B 1 343 ? 31.894 34.383 17.763 1.00 51.79 340 GLN B N 1
ATOM 5171 C CA . GLN B 1 343 ? 31.891 33.458 16.641 1.00 46.65 340 GLN B CA 1
ATOM 5172 C C . GLN B 1 343 ? 31.154 34.058 15.451 1.00 47.74 340 GLN B C 1
ATOM 5173 O O . GLN B 1 343 ? 30.194 34.817 15.608 1.00 56.15 340 GLN B O 1
ATOM 5179 N N . LEU B 1 344 ? 31.617 33.705 14.254 1.00 50.74 341 LEU B N 1
ATOM 5180 C CA . LEU B 1 344 ? 30.988 34.108 13.004 1.00 52.25 341 LEU B CA 1
ATOM 5181 C C . LEU B 1 344 ? 30.299 32.904 12.378 1.00 48.40 341 LEU B C 1
ATOM 5182 O O . LEU B 1 344 ? 30.898 31.829 12.268 1.00 42.98 341 LEU B O 1
ATOM 5187 N N . VAL B 1 345 ? 29.045 33.088 11.968 1.00 57.62 342 VAL B N 1
ATOM 5188 C CA . VAL B 1 345 ? 28.219 32.016 11.423 1.00 50.40 342 VAL B CA 1
ATOM 5189 C C . VAL B 1 345 ? 28.228 32.104 9.903 1.00 47.43 342 VAL B C 1
ATOM 5190 O O . VAL B 1 345 ? 27.957 33.168 9.332 1.00 46.63 342 VAL B O 1
ATOM 5194 N N . PHE B 1 346 ? 28.531 30.986 9.250 1.00 44.66 343 PHE B N 1
ATOM 5195 C CA . PHE B 1 346 ? 28.539 30.914 7.793 1.00 49.11 343 PHE B CA 1
ATOM 5196 C C . PHE B 1 346 ? 27.433 29.993 7.286 1.00 58.59 343 PHE B C 1
ATOM 5197 O O . PHE B 1 346 ? 26.369 30.451 6.870 1.00 72.06 343 PHE B O 1
ATOM 5205 N N . SER C 1 1 ? 94.803 22.072 69.851 1.00 126.17 -2 SER C N 1
ATOM 5206 C CA . SER C 1 1 ? 93.367 22.305 69.779 1.00 123.82 -2 SER C CA 1
ATOM 5207 C C . SER C 1 1 ? 92.902 23.188 70.926 1.00 124.93 -2 SER C C 1
ATOM 5208 O O . SER C 1 1 ? 91.739 23.576 70.985 1.00 128.85 -2 SER C O 1
ATOM 5211 N N . ASN C 1 2 ? 93.814 23.510 71.839 1.00 118.13 -1 ASN C N 1
ATOM 5212 C CA . ASN C 1 2 ? 93.423 24.250 73.027 1.00 111.58 -1 ASN C CA 1
ATOM 5213 C C . ASN C 1 2 ? 92.933 25.647 72.654 1.00 99.92 -1 ASN C C 1
ATOM 5214 O O . ASN C 1 2 ? 93.250 26.189 71.591 1.00 95.20 -1 ASN C O 1
ATOM 5219 N N . ALA C 1 3 ? 92.133 26.221 73.548 1.00 97.30 0 ALA C N 1
ATOM 5220 C CA . ALA C 1 3 ? 91.547 27.534 73.313 1.00 93.76 0 ALA C CA 1
ATOM 5221 C C . ALA C 1 3 ? 92.632 28.602 73.251 1.00 92.79 0 ALA C C 1
ATOM 5222 O O . ALA C 1 3 ? 93.485 28.690 74.140 1.00 92.23 0 ALA C O 1
ATOM 5224 N N . MET C 1 4 ? 92.597 29.417 72.199 1.00 98.21 1 MET C N 1
ATOM 5225 C CA . MET C 1 4 ? 93.594 30.458 72.002 1.00 98.69 1 MET C CA 1
ATOM 5226 C C . MET C 1 4 ? 92.957 31.625 71.261 1.00 105.54 1 MET C C 1
ATOM 5227 O O . MET C 1 4 ? 91.804 31.562 70.827 1.00 109.22 1 MET C O 1
ATOM 5229 N N . GLN C 1 5 ? 93.731 32.698 71.120 1.00 101.57 2 GLN C N 1
ATOM 5230 C CA . GLN C 1 5 ? 93.292 33.927 70.464 1.00 98.74 2 GLN C CA 1
ATOM 5231 C C . GLN C 1 5 ? 94.209 34.189 69.276 1.00 97.05 2 GLN C C 1
ATOM 5232 O O . GLN C 1 5 ? 95.390 34.500 69.457 1.00 100.71 2 GLN C O 1
ATOM 5238 N N . VAL C 1 6 ? 93.670 34.076 68.067 1.00 91.59 3 VAL C N 1
ATOM 5239 C CA . VAL C 1 6 ? 94.470 34.147 66.850 1.00 72.27 3 VAL C CA 1
ATOM 5240 C C . VAL C 1 6 ? 94.547 35.590 66.366 1.00 72.21 3 VAL C C 1
ATOM 5241 O O . VAL C 1 6 ? 93.531 36.294 66.305 1.00 72.31 3 VAL C O 1
ATOM 5245 N N . LYS C 1 7 ? 95.757 36.030 66.024 1.00 75.03 4 LYS C N 1
ATOM 5246 C CA . LYS C 1 7 ? 95.996 37.346 65.443 1.00 79.33 4 LYS C CA 1
ATOM 5247 C C . LYS C 1 7 ? 96.020 37.214 63.925 1.00 75.81 4 LYS C C 1
ATOM 5248 O O . LYS C 1 7 ? 96.821 36.447 63.379 1.00 74.12 4 LYS C O 1
ATOM 5254 N N . THR C 1 8 ? 95.149 37.959 63.248 1.00 70.79 5 THR C N 1
ATOM 5255 C CA . THR C 1 8 ? 95.025 37.891 61.801 1.00 76.97 5 THR C CA 1
ATOM 5256 C C . THR C 1 8 ? 95.243 39.264 61.179 1.00 75.65 5 THR C C 1
ATOM 5257 O O . THR C 1 8 ? 95.221 40.292 61.861 1.00 76.62 5 THR C O 1
ATOM 5261 N N . GLN C 1 9 ? 95.455 39.258 59.864 1.00 73.62 6 GLN C N 1
ATOM 5262 C CA . GLN C 1 9 ? 95.482 40.462 59.043 1.00 73.08 6 GLN C CA 1
ATOM 5263 C C . GLN C 1 9 ? 94.510 40.256 57.892 1.00 80.57 6 GLN C C 1
ATOM 5264 O O . GLN C 1 9 ? 94.596 39.251 57.180 1.00 84.00 6 GLN C O 1
ATOM 5270 N N . SER C 1 10 ? 93.585 41.197 57.713 1.00 85.19 7 SER C N 1
ATOM 5271 C CA . SER C 1 10 ? 92.474 41.016 56.791 1.00 79.41 7 SER C CA 1
ATOM 5272 C C . SER C 1 10 ? 92.431 42.145 55.771 1.00 78.15 7 SER C C 1
ATOM 5273 O O . SER C 1 10 ? 92.822 43.280 56.054 1.00 71.78 7 SER C O 1
ATOM 5276 N N . CYS C 1 11 ? 91.936 41.818 54.579 1.00 80.92 8 CYS C N 1
ATOM 5277 C CA . CYS C 1 11 ? 91.800 42.779 53.484 1.00 84.14 8 CYS C CA 1
ATOM 5278 C C . CYS C 1 11 ? 90.386 43.342 53.524 1.00 87.07 8 CYS C C 1
ATOM 5279 O O . CYS C 1 11 ? 89.454 42.781 52.948 1.00 90.48 8 CYS C O 1
ATOM 5282 N N . VAL C 1 12 ? 90.225 44.475 54.201 1.00 88.50 9 VAL C N 1
ATOM 5283 C CA . VAL C 1 12 ? 88.912 45.033 54.508 1.00 86.62 9 VAL C CA 1
ATOM 5284 C C . VAL C 1 12 ? 88.622 46.208 53.585 1.00 85.72 9 VAL C C 1
ATOM 5285 O O . VAL C 1 12 ? 89.501 47.035 53.313 1.00 86.22 9 VAL C O 1
ATOM 5289 N N . VAL C 1 13 ? 87.385 46.279 53.099 1.00 85.80 10 VAL C N 1
ATOM 5290 C CA . VAL C 1 13 ? 86.884 47.424 52.349 1.00 83.92 10 VAL C CA 1
ATOM 5291 C C . VAL C 1 13 ? 85.916 48.190 53.242 1.00 93.25 10 VAL C C 1
ATOM 5292 O O . VAL C 1 13 ? 85.117 47.591 53.971 1.00 93.02 10 VAL C O 1
ATOM 5296 N N . ALA C 1 14 ? 86.008 49.520 53.206 1.00 97.30 11 ALA C N 1
ATOM 5297 C CA . ALA C 1 14 ? 85.144 50.380 54.004 1.00 100.90 11 ALA C CA 1
ATOM 5298 C C . ALA C 1 14 ? 84.175 51.209 53.178 1.00 105.81 11 ALA C C 1
ATOM 5299 O O . ALA C 1 14 ? 83.172 51.680 53.723 1.00 115.85 11 ALA C O 1
ATOM 5301 N N . GLY C 1 15 ? 84.445 51.395 51.893 1.00 95.84 12 GLY C N 1
ATOM 5302 C CA . GLY C 1 15 ? 83.557 52.168 51.051 1.00 89.70 12 GLY C CA 1
ATOM 5303 C C . GLY C 1 15 ? 84.099 52.247 49.647 1.00 93.56 12 GLY C C 1
ATOM 5304 O O . GLY C 1 15 ? 84.897 51.406 49.230 1.00 91.65 12 GLY C O 1
ATOM 5305 N N . LYS C 1 16 ? 83.662 53.271 48.918 1.00 96.25 13 LYS C N 1
ATOM 5306 C CA . LYS C 1 16 ? 84.108 53.441 47.542 1.00 100.83 13 LYS C CA 1
ATOM 5307 C C . LYS C 1 16 ? 85.583 53.819 47.522 1.00 107.34 13 LYS C C 1
ATOM 5308 O O . LYS C 1 16 ? 85.960 54.883 48.023 1.00 130.59 13 LYS C O 1
ATOM 5314 N N . LYS C 1 17 ? 86.419 52.936 46.972 1.00 93.07 14 LYS C N 1
ATOM 5315 C CA . LYS C 1 17 ? 87.837 53.194 46.736 1.00 82.14 14 LYS C CA 1
ATOM 5316 C C . LYS C 1 17 ? 88.654 53.265 48.023 1.00 107.52 14 LYS C C 1
ATOM 5317 O O . LYS C 1 17 ? 89.849 53.586 47.975 1.00 103.57 14 LYS C O 1
ATOM 5323 N N . THR C 1 18 ? 88.047 52.985 49.176 1.00 104.01 15 THR C N 1
ATOM 5324 C CA . THR C 1 18 ? 88.730 53.012 50.470 1.00 107.38 15 THR C CA 1
ATOM 5325 C C . THR C 1 18 ? 88.915 51.573 50.946 1.00 98.63 15 THR C C 1
ATOM 5326 O O . THR C 1 18 ? 87.970 50.942 51.428 1.00 96.42 15 THR C O 1
ATOM 5330 N N . VAL C 1 19 ? 90.135 51.058 50.799 1.00 91.80 16 VAL C N 1
ATOM 5331 C CA . VAL C 1 19 ? 90.497 49.726 51.262 1.00 86.87 16 VAL C CA 1
ATOM 5332 C C . VAL C 1 19 ? 91.771 49.824 52.087 1.00 88.09 16 VAL C C 1
ATOM 5333 O O . VAL C 1 19 ? 92.581 50.740 51.912 1.00 94.46 16 VAL C O 1
ATOM 5337 N N . ALA C 1 20 ? 91.943 48.864 52.993 1.00 89.11 17 ALA C N 1
ATOM 5338 C CA . ALA C 1 20 ? 93.114 48.820 53.856 1.00 85.26 17 ALA C CA 1
ATOM 5339 C C . ALA C 1 20 ? 93.267 47.406 54.399 1.00 85.51 17 ALA C C 1
ATOM 5340 O O . ALA C 1 20 ? 92.338 46.596 54.349 1.00 69.30 17 ALA C O 1
ATOM 5342 N N . VAL C 1 21 ? 94.459 47.119 54.916 1.00 93.91 18 VAL C N 1
ATOM 5343 C CA . VAL C 1 21 ? 94.753 45.816 55.503 1.00 98.71 18 VAL C CA 1
ATOM 5344 C C . VAL C 1 21 ? 94.835 45.962 57.016 1.00 100.17 18 VAL C C 1
ATOM 5345 O O . VAL C 1 21 ? 95.924 46.131 57.577 1.00 106.10 18 VAL C O 1
ATOM 5349 N N . THR C 1 22 ? 93.688 45.908 57.685 1.00 98.12 19 THR C N 1
ATOM 5350 C CA . THR C 1 22 ? 93.650 46.009 59.135 1.00 95.95 19 THR C CA 1
ATOM 5351 C C . THR C 1 22 ? 93.827 44.630 59.757 1.00 94.61 19 THR C C 1
ATOM 5352 O O . THR C 1 22 ? 93.492 43.604 59.155 1.00 93.25 19 THR C O 1
ATOM 5356 N N . GLU C 1 23 ? 94.378 44.612 60.967 1.00 97.15 20 GLU C N 1
ATOM 5357 C CA . GLU C 1 23 ? 94.616 43.371 61.691 1.00 93.33 20 GLU C CA 1
ATOM 5358 C C . GLU C 1 23 ? 93.481 43.140 62.681 1.00 80.91 20 GLU C C 1
ATOM 5359 O O . GLU C 1 23 ? 93.192 44.005 63.514 1.00 84.13 20 GLU C O 1
ATOM 5365 N N . GLN C 1 24 ? 92.838 41.982 62.577 1.00 79.03 21 GLN C N 1
ATOM 5366 C CA . GLN C 1 24 ? 91.682 41.635 63.385 1.00 83.04 21 GLN C CA 1
ATOM 5367 C C . GLN C 1 24 ? 92.067 40.595 64.434 1.00 87.08 21 GLN C C 1
ATOM 5368 O O . GLN C 1 24 ? 93.249 40.337 64.688 1.00 72.98 21 GLN C O 1
ATOM 5374 N N . THR C 1 25 ? 91.052 39.988 65.043 1.00 98.71 22 THR C N 1
ATOM 5375 C CA . THR C 1 25 ? 91.253 39.044 66.134 1.00 104.04 22 THR C CA 1
ATOM 5376 C C . THR C 1 25 ? 90.079 38.079 66.170 1.00 98.75 22 THR C C 1
ATOM 5377 O O . THR C 1 25 ? 88.924 38.512 66.144 1.00 110.31 22 THR C O 1
ATOM 5381 N N . ILE C 1 26 ? 90.371 36.781 66.220 1.00 72.43 23 ILE C N 1
ATOM 5382 C CA . ILE C 1 26 ? 89.342 35.755 66.339 1.00 81.55 23 ILE C CA 1
ATOM 5383 C C . ILE C 1 26 ? 89.615 34.934 67.592 1.00 85.94 23 ILE C C 1
ATOM 5384 O O . ILE C 1 26 ? 90.764 34.774 68.014 1.00 85.52 23 ILE C O 1
ATOM 5389 N N . ASP C 1 27 ? 88.543 34.427 68.195 1.00 90.22 24 ASP C N 1
ATOM 5390 C CA . ASP C 1 27 ? 88.611 33.665 69.441 1.00 93.23 24 ASP C CA 1
ATOM 5391 C C . ASP C 1 27 ? 88.255 32.212 69.141 1.00 95.25 24 ASP C C 1
ATOM 5392 O O . ASP C 1 27 ? 87.075 31.850 69.086 1.00 99.28 24 ASP C O 1
ATOM 5397 N N . TRP C 1 28 ? 89.279 31.382 68.954 1.00 97.00 25 TRP C N 1
ATOM 5398 C CA . TRP C 1 28 ? 89.076 29.964 68.695 1.00 97.69 25 TRP C CA 1
ATOM 5399 C C . TRP C 1 28 ? 88.747 29.226 69.986 1.00 100.89 25 TRP C C 1
ATOM 5400 O O . TRP C 1 28 ? 89.324 29.507 71.041 1.00 108.32 25 TRP C O 1
ATOM 5411 N N . ASN C 1 29 ? 87.818 28.270 69.900 1.00 96.93 26 ASN C N 1
ATOM 5412 C CA . ASN C 1 29 ? 87.409 27.519 71.081 1.00 96.74 26 ASN C CA 1
ATOM 5413 C C . ASN C 1 29 ? 86.770 26.179 70.725 1.00 93.09 26 ASN C C 1
ATOM 5414 O O . ASN C 1 29 ? 85.709 25.834 71.255 1.00 83.18 26 ASN C O 1
ATOM 5419 N N . ASN C 1 30 ? 87.409 25.422 69.829 1.00 95.21 27 ASN C N 1
ATOM 5420 C CA . ASN C 1 30 ? 87.018 24.043 69.517 1.00 93.79 27 ASN C CA 1
ATOM 5421 C C . ASN C 1 30 ? 85.571 23.949 69.035 1.00 88.18 27 ASN C C 1
ATOM 5422 O O . ASN C 1 30 ? 84.792 23.108 69.489 1.00 93.29 27 ASN C O 1
ATOM 5427 N N . ASN C 1 31 ? 85.216 24.820 68.095 1.00 85.64 28 ASN C N 1
ATOM 5428 C CA . ASN C 1 31 ? 83.912 24.752 67.440 1.00 86.34 28 ASN C CA 1
ATOM 5429 C C . ASN C 1 31 ? 84.082 25.270 66.021 1.00 81.49 28 ASN C C 1
ATOM 5430 O O . ASN C 1 31 ? 84.339 26.460 65.818 1.00 75.25 28 ASN C O 1
ATOM 5435 N N . GLY C 1 32 ? 83.941 24.376 65.046 1.00 72.44 29 GLY C N 1
ATOM 5436 C CA . GLY C 1 32 ? 84.207 24.714 63.664 1.00 68.73 29 GLY C CA 1
ATOM 5437 C C . GLY C 1 32 ? 85.586 24.258 63.237 1.00 74.77 29 GLY C C 1
ATOM 5438 O O . GLY C 1 32 ? 86.058 23.203 63.673 1.00 91.10 29 GLY C O 1
ATOM 5439 N N . THR C 1 33 ? 86.248 25.043 62.391 1.00 69.51 30 THR C N 1
ATOM 5440 C CA . THR C 1 33 ? 87.583 24.705 61.919 1.00 66.10 30 THR C CA 1
ATOM 5441 C C . THR C 1 33 ? 88.401 25.975 61.760 1.00 75.21 30 THR C C 1
ATOM 5442 O O . THR C 1 33 ? 87.967 26.917 61.089 1.00 70.88 30 THR C O 1
ATOM 5446 N N . LEU C 1 34 ? 89.576 25.998 62.381 1.00 78.87 31 LEU C N 1
ATOM 5447 C CA . LEU C 1 34 ? 90.527 27.088 62.208 1.00 77.35 31 LEU C CA 1
ATOM 5448 C C . LEU C 1 34 ? 91.357 26.812 60.960 1.00 75.25 31 LEU C C 1
ATOM 5449 O O . LEU C 1 34 ? 92.042 25.787 60.879 1.00 85.13 31 LEU C O 1
ATOM 5454 N N . VAL C 1 35 ? 91.291 27.721 59.991 1.00 68.90 32 VAL C N 1
ATOM 5455 C CA . VAL C 1 35 ? 91.894 27.526 58.678 1.00 73.56 32 VAL C CA 1
ATOM 5456 C C . VAL C 1 35 ? 93.004 28.548 58.483 1.00 70.61 32 VAL C C 1
ATOM 5457 O O . VAL C 1 35 ? 92.790 29.751 58.672 1.00 70.78 32 VAL C O 1
ATOM 5461 N N . GLN C 1 36 ? 94.186 28.066 58.106 1.00 57.93 33 GLN C N 1
ATOM 5462 C CA . GLN C 1 36 ? 95.276 28.929 57.668 1.00 57.62 33 GLN C CA 1
ATOM 5463 C C . GLN C 1 36 ? 95.127 29.187 56.173 1.00 62.53 33 GLN C C 1
ATOM 5464 O O . GLN C 1 36 ? 95.240 28.260 55.364 1.00 69.11 33 GLN C O 1
ATOM 5470 N N . ILE C 1 37 ? 94.877 30.442 55.812 1.00 60.19 34 ILE C N 1
ATOM 5471 C CA . ILE C 1 37 ? 94.621 30.807 54.423 1.00 53.67 34 ILE C CA 1
ATOM 5472 C C . ILE C 1 37 ? 95.944 30.940 53.682 1.00 61.80 34 ILE C C 1
ATOM 5473 O O . ILE C 1 37 ? 96.872 31.607 54.154 1.00 69.04 34 ILE C O 1
ATOM 5478 N N . THR C 1 38 ? 96.028 30.310 52.513 1.00 59.58 35 THR C N 1
ATOM 5479 C CA . THR C 1 38 ? 97.239 30.313 51.702 1.00 56.37 35 THR C CA 1
ATOM 5480 C C . THR C 1 38 ? 97.121 31.138 50.431 1.00 61.94 35 THR C C 1
ATOM 5481 O O . THR C 1 38 ? 98.094 31.778 50.028 1.00 78.02 35 THR C O 1
ATOM 5485 N N . ARG C 1 39 ? 95.955 31.146 49.789 1.00 55.89 36 ARG C N 1
ATOM 5486 C CA . ARG C 1 39 ? 95.793 31.837 48.518 1.00 56.65 36 ARG C CA 1
ATOM 5487 C C . ARG C 1 39 ? 94.323 32.178 48.322 1.00 60.32 36 ARG C C 1
ATOM 5488 O O . ARG C 1 39 ? 93.438 31.436 48.755 1.00 57.92 36 ARG C O 1
ATOM 5496 N N . GLY C 1 40 ? 94.079 33.302 47.663 1.00 65.32 37 GLY C N 1
ATOM 5497 C CA . GLY C 1 40 ? 92.723 33.740 47.391 1.00 60.66 37 GLY C CA 1
ATOM 5498 C C . GLY C 1 40 ? 92.635 34.402 46.033 1.00 58.17 37 GLY C C 1
ATOM 5499 O O . GLY C 1 40 ? 93.577 35.048 45.571 1.00 59.78 37 GLY C O 1
ATOM 5500 N N . GLY C 1 41 ? 91.482 34.236 45.397 1.00 67.80 38 GLY C N 1
ATOM 5501 C CA . GLY C 1 41 ? 91.236 34.766 44.062 1.00 58.85 38 GLY C CA 1
ATOM 5502 C C . GLY C 1 41 ? 90.313 35.971 44.112 1.00 54.51 38 GLY C C 1
ATOM 5503 O O . GLY C 1 41 ? 89.311 35.967 44.833 1.00 56.07 38 GLY C O 1
ATOM 5504 N N . ILE C 1 42 ? 90.659 36.998 43.342 1.00 55.77 39 ILE C N 1
ATOM 5505 C CA . ILE C 1 42 ? 89.856 38.211 43.248 1.00 57.27 39 ILE C CA 1
ATOM 5506 C C . ILE C 1 42 ? 88.799 38.015 42.171 1.00 64.45 39 ILE C C 1
ATOM 5507 O O . ILE C 1 42 ? 89.121 37.678 41.025 1.00 62.61 39 ILE C O 1
ATOM 5512 N N . CYS C 1 43 ? 87.539 38.225 42.535 1.00 68.60 40 CYS C N 1
ATOM 5513 C CA . CYS C 1 43 ? 86.420 38.071 41.620 1.00 73.16 40 CYS C CA 1
ATOM 5514 C C . CYS C 1 43 ? 85.823 39.433 41.286 1.00 82.49 40 CYS C C 1
ATOM 5515 O O . CYS C 1 43 ? 86.194 40.462 41.858 1.00 78.24 40 CYS C O 1
ATOM 5518 N N . GLY C 1 44 ? 84.884 39.426 40.338 1.00 84.48 41 GLY C N 1
ATOM 5519 C CA . GLY C 1 44 ? 84.203 40.650 39.956 1.00 87.61 41 GLY C CA 1
ATOM 5520 C C . GLY C 1 44 ? 83.391 41.270 41.072 1.00 88.28 41 GLY C C 1
ATOM 5521 O O . GLY C 1 44 ? 83.137 42.479 41.048 1.00 83.68 41 GLY C O 1
ATOM 5522 N N . SER C 1 45 ? 82.972 40.465 42.052 1.00 88.56 42 SER C N 1
ATOM 5523 C CA . SER C 1 45 ? 82.262 41.007 43.206 1.00 86.95 42 SER C CA 1
ATOM 5524 C C . SER C 1 45 ? 83.172 41.895 44.046 1.00 85.59 42 SER C C 1
ATOM 5525 O O . SER C 1 45 ? 82.748 42.955 44.520 1.00 85.93 42 SER C O 1
ATOM 5528 N N . ASP C 1 46 ? 84.428 41.481 44.234 1.00 79.92 43 ASP C N 1
ATOM 5529 C CA . ASP C 1 46 ? 85.359 42.268 45.035 1.00 77.29 43 ASP C CA 1
ATOM 5530 C C . ASP C 1 46 ? 85.743 43.570 44.342 1.00 74.67 43 ASP C C 1
ATOM 5531 O O . ASP C 1 46 ? 85.960 44.586 45.013 1.00 78.69 43 ASP C O 1
ATOM 5536 N N . LEU C 1 47 ? 85.834 43.562 43.010 1.00 73.09 44 LEU C N 1
ATOM 5537 C CA . LEU C 1 47 ? 86.209 44.774 42.288 1.00 71.41 44 LEU C CA 1
ATOM 5538 C C . LEU C 1 47 ? 85.105 45.822 42.349 1.00 75.05 44 LEU C C 1
ATOM 5539 O O . LEU C 1 47 ? 85.387 47.023 42.437 1.00 78.82 44 LEU C O 1
ATOM 5544 N N . HIS C 1 48 ? 83.842 45.390 42.300 1.00 76.72 45 HIS C N 1
ATOM 5545 C CA . HIS C 1 48 ? 82.738 46.340 42.388 1.00 82.83 45 HIS C CA 1
ATOM 5546 C C . HIS C 1 48 ? 82.651 46.973 43.771 1.00 86.79 45 HIS C C 1
ATOM 5547 O O . HIS C 1 48 ? 82.169 48.104 43.903 1.00 84.64 45 HIS C O 1
ATOM 5554 N N . TYR C 1 49 ? 83.109 46.268 44.810 1.00 95.79 46 TYR C N 1
ATOM 5555 C CA . TYR C 1 49 ? 83.170 46.874 46.135 1.00 101.78 46 TYR C CA 1
ATOM 5556 C C . TYR C 1 49 ? 84.242 47.953 46.204 1.00 102.00 46 TYR C C 1
ATOM 5557 O O . TYR C 1 49 ? 84.100 48.921 46.962 1.00 108.16 46 TYR C O 1
ATOM 5566 N N . TYR C 1 50 ? 85.315 47.808 45.430 1.00 94.80 47 TYR C N 1
ATOM 5567 C CA . TYR C 1 50 ? 86.400 48.779 45.465 1.00 95.93 47 TYR C CA 1
ATOM 5568 C C . TYR C 1 50 ? 86.190 49.916 44.473 1.00 104.51 47 TYR C C 1
ATOM 5569 O O . TYR C 1 50 ? 86.473 51.076 44.792 1.00 112.60 47 TYR C O 1
ATOM 5578 N N . GLN C 1 51 ? 85.690 49.612 43.275 1.00 100.79 48 GLN C N 1
ATOM 5579 C CA . GLN C 1 51 ? 85.553 50.638 42.245 1.00 97.28 48 GLN C CA 1
ATOM 5580 C C . GLN C 1 51 ? 84.383 51.575 42.530 1.00 107.96 48 GLN C C 1
ATOM 5581 O O . GLN C 1 51 ? 84.528 52.800 42.451 1.00 90.45 48 GLN C O 1
ATOM 5587 N N . GLU C 1 52 ? 83.214 51.021 42.859 1.00 117.79 49 GLU C N 1
ATOM 5588 C CA . GLU C 1 52 ? 82.017 51.824 43.069 1.00 127.34 49 GLU C CA 1
ATOM 5589 C C . GLU C 1 52 ? 81.440 51.706 44.473 1.00 131.98 49 GLU C C 1
ATOM 5590 O O . GLU C 1 52 ? 80.429 52.355 44.766 1.00 143.69 49 GLU C O 1
ATOM 5592 N N . GLY C 1 53 ? 82.039 50.898 45.345 1.00 124.96 50 GLY C N 1
ATOM 5593 C CA . GLY C 1 53 ? 81.574 50.798 46.713 1.00 117.22 50 GLY C CA 1
ATOM 5594 C C . GLY C 1 53 ? 80.300 50.012 46.920 1.00 112.84 50 GLY C C 1
ATOM 5595 O O . GLY C 1 53 ? 79.745 50.044 48.023 1.00 107.81 50 GLY C O 1
ATOM 5596 N N . LYS C 1 54 ? 79.815 49.304 45.903 1.00 112.34 51 LYS C N 1
ATOM 5597 C CA . LYS C 1 54 ? 78.577 48.551 46.037 1.00 110.45 51 LYS C CA 1
ATOM 5598 C C . LYS C 1 54 ? 78.519 47.478 44.962 1.00 111.81 51 LYS C C 1
ATOM 5599 O O . LYS C 1 54 ? 79.233 47.535 43.958 1.00 112.66 51 LYS C O 1
ATOM 5605 N N . VAL C 1 55 ? 77.655 46.494 45.195 1.00 110.17 52 VAL C N 1
ATOM 5606 C CA . VAL C 1 55 ? 77.315 45.482 44.203 1.00 106.29 52 VAL C CA 1
ATOM 5607 C C . VAL C 1 55 ? 75.825 45.627 43.915 1.00 110.98 52 VAL C C 1
ATOM 5608 O O . VAL C 1 55 ? 74.981 45.234 44.732 1.00 118.06 52 VAL C O 1
ATOM 5612 N N . GLY C 1 56 ? 75.501 46.211 42.764 1.00 115.32 53 GLY C N 1
ATOM 5613 C CA . GLY C 1 56 ? 74.118 46.477 42.418 1.00 104.65 53 GLY C CA 1
ATOM 5614 C C . GLY C 1 56 ? 73.435 47.400 43.406 1.00 109.71 53 GLY C C 1
ATOM 5615 O O . GLY C 1 56 ? 73.763 48.587 43.488 1.00 109.43 53 GLY C O 1
ATOM 5616 N N . ASN C 1 57 ? 72.485 46.860 44.169 1.00 120.37 54 ASN C N 1
ATOM 5617 C CA . ASN C 1 57 ? 71.769 47.639 45.169 1.00 131.81 54 ASN C CA 1
ATOM 5618 C C . ASN C 1 57 ? 72.391 47.540 46.554 1.00 128.85 54 ASN C C 1
ATOM 5619 O O . ASN C 1 57 ? 72.077 48.366 47.420 1.00 126.23 54 ASN C O 1
ATOM 5624 N N . PHE C 1 58 ? 73.257 46.558 46.781 1.00 128.63 55 PHE C N 1
ATOM 5625 C CA . PHE C 1 58 ? 73.836 46.313 48.095 1.00 124.87 55 PHE C CA 1
ATOM 5626 C C . PHE C 1 58 ? 75.167 47.046 48.205 1.00 115.87 55 PHE C C 1
ATOM 5627 O O . PHE C 1 58 ? 76.092 46.783 47.428 1.00 110.30 55 PHE C O 1
ATOM 5635 N N . MET C 1 59 ? 75.263 47.958 49.166 1.00 119.06 56 MET C N 1
ATOM 5636 C CA . MET C 1 59 ? 76.445 48.786 49.350 1.00 121.11 56 MET C CA 1
ATOM 5637 C C . MET C 1 59 ? 77.081 48.512 50.706 1.00 113.43 56 MET C C 1
ATOM 5638 O O . MET C 1 59 ? 76.510 47.840 51.569 1.00 117.95 56 MET C O 1
ATOM 5643 N N . ILE C 1 60 ? 78.283 49.055 50.882 1.00 106.35 57 ILE C N 1
ATOM 5644 C CA . ILE C 1 60 ? 79.056 48.866 52.105 1.00 107.20 57 ILE C CA 1
ATOM 5645 C C . ILE C 1 60 ? 78.611 49.910 53.124 1.00 112.02 57 ILE C C 1
ATOM 5646 O O . ILE C 1 60 ? 78.876 51.103 52.961 1.00 102.64 57 ILE C O 1
ATOM 5651 N N . LYS C 1 61 ? 77.931 49.461 54.179 1.00 116.99 58 LYS C N 1
ATOM 5652 C CA . LYS C 1 61 ? 77.601 50.349 55.286 1.00 123.80 58 LYS C CA 1
ATOM 5653 C C . LYS C 1 61 ? 78.639 50.273 56.396 1.00 124.81 58 LYS C C 1
ATOM 5654 O O . LYS C 1 61 ? 78.968 51.293 57.012 1.00 123.78 58 LYS C O 1
ATOM 5660 N N . ALA C 1 62 ? 79.162 49.081 56.661 1.00 103.42 59 ALA C N 1
ATOM 5661 C CA . ALA C 1 62 ? 80.160 48.823 57.677 1.00 100.94 59 ALA C CA 1
ATOM 5662 C C . ALA C 1 62 ? 81.356 48.121 57.050 1.00 95.25 59 ALA C C 1
ATOM 5663 O O . ALA C 1 62 ? 81.220 47.472 56.005 1.00 104.01 59 ALA C O 1
ATOM 5665 N N . PRO C 1 63 ? 82.542 48.235 57.651 1.00 95.04 60 PRO C N 1
ATOM 5666 C CA . PRO C 1 63 ? 83.724 47.581 57.074 1.00 88.19 60 PRO C CA 1
ATOM 5667 C C . PRO C 1 63 ? 83.556 46.068 57.004 1.00 89.60 60 PRO C C 1
ATOM 5668 O O . PRO C 1 63 ? 82.989 45.442 57.902 1.00 90.87 60 PRO C O 1
ATOM 5672 N N . MET C 1 64 ? 84.061 45.488 55.916 1.00 82.34 61 MET C N 1
ATOM 5673 C CA . MET C 1 64 ? 83.918 44.066 55.638 1.00 84.13 61 MET C CA 1
ATOM 5674 C C . MET C 1 64 ? 85.126 43.593 54.841 1.00 77.85 61 MET C C 1
ATOM 5675 O O . MET C 1 64 ? 85.584 44.290 53.931 1.00 78.97 61 MET C O 1
ATOM 5680 N N . VAL C 1 65 ? 85.635 42.412 55.184 1.00 77.41 62 VAL C N 1
ATOM 5681 C CA . VAL C 1 65 ? 86.773 41.840 54.471 1.00 87.86 62 VAL C CA 1
ATOM 5682 C C . VAL C 1 65 ? 86.282 41.173 53.192 1.00 84.29 62 VAL C C 1
ATOM 5683 O O . VAL C 1 65 ? 85.222 40.533 53.168 1.00 89.52 62 VAL C O 1
ATOM 5687 N N . LEU C 1 66 ? 87.051 41.334 52.116 1.00 77.28 63 LEU C N 1
ATOM 5688 C CA . LEU C 1 66 ? 86.658 40.880 50.789 1.00 75.67 63 LEU C CA 1
ATOM 5689 C C . LEU C 1 66 ? 86.950 39.388 50.626 1.00 79.32 63 LEU C C 1
ATOM 5690 O O . LEU C 1 66 ? 87.340 38.691 51.566 1.00 82.94 63 LEU C O 1
ATOM 5695 N N . GLY C 1 67 ? 86.747 38.879 49.413 1.00 80.54 64 GLY C N 1
ATOM 5696 C CA . GLY C 1 67 ? 87.159 37.533 49.062 1.00 79.00 64 GLY C CA 1
ATOM 5697 C C . GLY C 1 67 ? 86.128 36.444 49.267 1.00 70.06 64 GLY C C 1
ATOM 5698 O O . GLY C 1 67 ? 85.500 36.358 50.327 1.00 79.26 64 GLY C O 1
ATOM 5699 N N . HIS C 1 68 ? 85.952 35.595 48.250 1.00 62.49 65 HIS C N 1
ATOM 5700 C CA . HIS C 1 68 ? 85.115 34.411 48.398 1.00 64.60 65 HIS C CA 1
ATOM 5701 C C . HIS C 1 68 ? 85.656 33.213 47.623 1.00 57.22 65 HIS C C 1
ATOM 5702 O O . HIS C 1 68 ? 84.988 32.173 47.578 1.00 52.13 65 HIS C O 1
ATOM 5709 N N . GLU C 1 69 ? 86.843 33.317 47.030 1.00 58.76 66 GLU C N 1
ATOM 5710 C CA . GLU C 1 69 ? 87.511 32.218 46.333 1.00 54.96 66 GLU C CA 1
ATOM 5711 C C . GLU C 1 69 ? 88.872 32.027 46.999 1.00 62.59 66 GLU C C 1
ATOM 5712 O O . GLU C 1 69 ? 89.868 32.612 46.567 1.00 82.33 66 GLU C O 1
ATOM 5718 N N . VAL C 1 70 ? 88.916 31.209 48.052 1.00 49.30 67 VAL C N 1
ATOM 5719 C CA . VAL C 1 70 ? 90.127 31.032 48.844 1.00 51.97 67 VAL C CA 1
ATOM 5720 C C . VAL C 1 70 ? 90.358 29.552 49.122 1.00 56.16 67 VAL C C 1
ATOM 5721 O O . VAL C 1 70 ? 89.425 28.744 49.130 1.00 54.28 67 VAL C O 1
ATOM 5725 N N . ILE C 1 71 ? 91.627 29.206 49.351 1.00 61.84 68 ILE C N 1
ATOM 5726 C CA . ILE C 1 71 ? 92.040 27.885 49.802 1.00 56.83 68 ILE C CA 1
ATOM 5727 C C . ILE C 1 71 ? 93.010 28.071 50.962 1.00 59.15 68 ILE C C 1
ATOM 5728 O O . ILE C 1 71 ? 93.392 29.189 51.307 1.00 69.01 68 ILE C O 1
ATOM 5733 N N . GLY C 1 72 ? 93.414 26.958 51.565 1.00 54.52 69 GLY C N 1
ATOM 5734 C CA . GLY C 1 72 ? 94.360 27.030 52.663 1.00 53.08 69 GLY C CA 1
ATOM 5735 C C . GLY C 1 72 ? 94.554 25.682 53.331 1.00 58.16 69 GLY C C 1
ATOM 5736 O O . GLY C 1 72 ? 94.218 24.639 52.768 1.00 57.89 69 GLY C O 1
ATOM 5737 N N . LYS C 1 73 ? 95.108 25.730 54.542 1.00 62.81 70 LYS C N 1
ATOM 5738 C CA . LYS C 1 73 ? 95.421 24.544 55.324 1.00 59.46 70 LYS C CA 1
ATOM 5739 C C . LYS C 1 73 ? 94.706 24.598 56.668 1.00 60.91 70 LYS C C 1
ATOM 5740 O O . LYS C 1 73 ? 94.419 25.678 57.196 1.00 70.55 70 LYS C O 1
ATOM 5746 N N . VAL C 1 74 ? 94.423 23.420 57.216 1.00 54.07 71 VAL C N 1
ATOM 5747 C CA . VAL C 1 74 ? 93.697 23.297 58.474 1.00 59.71 71 VAL C CA 1
ATOM 5748 C C . VAL C 1 74 ? 94.684 23.359 59.633 1.00 61.88 71 VAL C C 1
ATOM 5749 O O . VAL C 1 74 ? 95.726 22.696 59.611 1.00 58.19 71 VAL C O 1
ATOM 5753 N N . ILE C 1 75 ? 94.358 24.160 60.641 1.00 59.02 72 ILE C N 1
ATOM 5754 C CA . ILE C 1 75 ? 95.139 24.234 61.872 1.00 70.05 72 ILE C CA 1
ATOM 5755 C C . ILE C 1 75 ? 94.492 23.426 62.988 1.00 62.19 72 ILE C C 1
ATOM 5756 O O . ILE C 1 75 ? 95.145 22.605 63.631 1.00 69.25 72 ILE C O 1
ATOM 5761 N N . HIS C 1 76 ? 93.200 23.646 63.227 1.00 64.04 73 HIS C N 1
ATOM 5762 C CA . HIS C 1 76 ? 92.441 22.892 64.213 1.00 68.47 73 HIS C CA 1
ATOM 5763 C C . HIS C 1 76 ? 91.023 22.693 63.703 1.00 71.32 73 HIS C C 1
ATOM 5764 O O . HIS C 1 76 ? 90.452 23.587 63.071 1.00 69.86 73 HIS C O 1
ATOM 5771 N N . SER C 1 77 ? 90.458 21.520 63.983 1.00 70.19 74 SER C N 1
ATOM 5772 C CA . SER C 1 77 ? 89.117 21.174 63.534 1.00 69.45 74 SER C CA 1
ATOM 5773 C C . SER C 1 77 ? 88.425 20.333 64.595 1.00 72.83 74 SER C C 1
ATOM 5774 O O . SER C 1 77 ? 89.051 19.475 65.223 1.00 77.63 74 SER C O 1
ATOM 5777 N N . ASP C 1 78 ? 87.128 20.582 64.788 1.00 78.18 75 ASP C N 1
ATOM 5778 C CA . ASP C 1 78 ? 86.350 19.797 65.738 1.00 84.07 75 ASP C CA 1
ATOM 5779 C C . ASP C 1 78 ? 86.077 18.382 65.244 1.00 87.11 75 ASP C C 1
ATOM 5780 O O . ASP C 1 78 ? 85.651 17.538 66.041 1.00 86.74 75 ASP C O 1
ATOM 5785 N N . SER C 1 79 ? 86.310 18.106 63.964 1.00 85.68 76 SER C N 1
ATOM 5786 C CA . SER C 1 79 ? 86.170 16.767 63.413 1.00 82.37 76 SER C CA 1
ATOM 5787 C C . SER C 1 79 ? 87.499 16.025 63.479 1.00 86.89 76 SER C C 1
ATOM 5788 O O . SER C 1 79 ? 88.573 16.622 63.371 1.00 96.76 76 SER C O 1
ATOM 5791 N N . SER C 1 80 ? 87.414 14.707 63.654 1.00 88.31 77 SER C N 1
ATOM 5792 C CA . SER C 1 80 ? 88.605 13.874 63.753 1.00 86.38 77 SER C CA 1
ATOM 5793 C C . SER C 1 80 ? 89.153 13.458 62.395 1.00 91.06 77 SER C C 1
ATOM 5794 O O . SER C 1 80 ? 90.370 13.289 62.254 1.00 87.29 77 SER C O 1
ATOM 5797 N N . GLU C 1 81 ? 88.289 13.288 61.394 1.00 92.98 78 GLU C N 1
ATOM 5798 C CA . GLU C 1 81 ? 88.734 12.892 60.064 1.00 90.69 78 GLU C CA 1
ATOM 5799 C C . GLU C 1 81 ? 89.394 14.027 59.293 1.00 90.17 78 GLU C C 1
ATOM 5800 O O . GLU C 1 81 ? 90.018 13.768 58.258 1.00 94.01 78 GLU C O 1
ATOM 5802 N N . LEU C 1 82 ? 89.271 15.266 59.762 1.00 83.45 79 LEU C N 1
ATOM 5803 C CA . LEU C 1 82 ? 89.912 16.420 59.131 1.00 72.92 79 LEU C CA 1
ATOM 5804 C C . LEU C 1 82 ? 91.151 16.749 59.958 1.00 81.80 79 LEU C C 1
ATOM 5805 O O . LEU C 1 82 ? 91.105 17.543 60.899 1.00 89.12 79 LEU C O 1
ATOM 5810 N N . HIS C 1 83 ? 92.271 16.127 59.597 1.00 79.60 80 HIS C N 1
ATOM 5811 C CA . HIS C 1 83 ? 93.486 16.219 60.391 1.00 79.85 80 HIS C CA 1
ATOM 5812 C C . HIS C 1 83 ? 94.175 17.565 60.188 1.00 75.68 80 HIS C C 1
ATOM 5813 O O . HIS C 1 83 ? 93.879 18.315 59.252 1.00 70.88 80 HIS C O 1
ATOM 5820 N N . GLU C 1 84 ? 95.112 17.863 61.088 1.00 76.80 81 GLU C N 1
ATOM 5821 C CA . GLU C 1 84 ? 95.787 19.150 61.061 1.00 80.41 81 GLU C CA 1
ATOM 5822 C C . GLU C 1 84 ? 96.805 19.202 59.928 1.00 81.48 81 GLU C C 1
ATOM 5823 O O . GLU C 1 84 ? 97.438 18.203 59.579 1.00 86.18 81 GLU C O 1
ATOM 5829 N N . GLY C 1 85 ? 96.958 20.391 59.349 1.00 82.65 82 GLY C N 1
ATOM 5830 C CA . GLY C 1 85 ? 97.803 20.574 58.189 1.00 82.79 82 GLY C CA 1
ATOM 5831 C C . GLY C 1 85 ? 97.191 20.125 56.882 1.00 83.60 82 GLY C C 1
ATOM 5832 O O . GLY C 1 85 ? 97.835 20.269 55.834 1.00 73.84 82 GLY C O 1
ATOM 5833 N N . GLN C 1 86 ? 95.974 19.587 56.907 1.00 82.61 83 GLN C N 1
ATOM 5834 C CA . GLN C 1 86 ? 95.310 19.137 55.692 1.00 75.83 83 GLN C CA 1
ATOM 5835 C C . GLN C 1 86 ? 94.933 20.333 54.827 1.00 71.41 83 GLN C C 1
ATOM 5836 O O . GLN C 1 86 ? 94.221 21.236 55.280 1.00 73.89 83 GLN C O 1
ATOM 5842 N N . THR C 1 87 ? 95.410 20.338 53.586 1.00 66.83 84 THR C N 1
ATOM 5843 C CA . THR C 1 87 ? 95.060 21.399 52.655 1.00 63.42 84 THR C CA 1
ATOM 5844 C C . THR C 1 87 ? 93.608 21.253 52.210 1.00 59.58 84 THR C C 1
ATOM 5845 O O . THR C 1 87 ? 93.135 20.148 51.927 1.00 59.23 84 THR C O 1
ATOM 5849 N N . VAL C 1 88 ? 92.892 22.377 52.165 1.00 50.18 85 VAL C N 1
ATOM 5850 C CA . VAL C 1 88 ? 91.458 22.377 51.903 1.00 55.47 85 VAL C CA 1
ATOM 5851 C C . VAL C 1 88 ? 91.091 23.564 51.024 1.00 57.94 85 VAL C C 1
ATOM 5852 O O . VAL C 1 88 ? 91.808 24.564 50.953 1.00 49.40 85 VAL C O 1
ATOM 5856 N N . ALA C 1 89 ? 89.953 23.434 50.348 1.00 49.91 86 ALA C N 1
ATOM 5857 C CA . ALA C 1 89 ? 89.331 24.525 49.613 1.00 44.49 86 ALA C CA 1
ATOM 5858 C C . ALA C 1 89 ? 88.062 24.935 50.347 1.00 61.97 86 ALA C C 1
ATOM 5859 O O . ALA C 1 89 ? 87.244 24.079 50.703 1.00 67.89 86 ALA C O 1
ATOM 5861 N N . ILE C 1 90 ? 87.903 26.233 50.576 1.00 57.79 87 ILE C N 1
ATOM 5862 C CA . ILE C 1 90 ? 86.821 26.747 51.408 1.00 56.56 87 ILE C CA 1
ATOM 5863 C C . ILE C 1 90 ? 85.598 26.997 50.535 1.00 57.94 87 ILE C C 1
ATOM 5864 O O . ILE C 1 90 ? 85.673 27.720 49.535 1.00 57.20 87 ILE C O 1
ATOM 5869 N N . ASN C 1 91 ? 84.474 26.400 50.913 1.00 63.59 88 ASN C N 1
ATOM 5870 C CA . ASN C 1 91 ? 83.212 26.671 50.239 1.00 58.89 88 ASN C CA 1
ATOM 5871 C C . ASN C 1 91 ? 82.607 27.946 50.814 1.00 56.43 88 ASN C C 1
ATOM 5872 O O . ASN C 1 91 ? 82.281 27.981 52.006 1.00 59.85 88 ASN C O 1
ATOM 5877 N N . PRO C 1 92 ? 82.445 29.007 50.018 1.00 51.37 89 PRO C N 1
ATOM 5878 C CA . PRO C 1 92 ? 81.995 30.287 50.587 1.00 58.80 89 PRO C CA 1
ATOM 5879 C C . PRO C 1 92 ? 80.539 30.296 51.016 1.00 63.92 89 PRO C C 1
ATOM 5880 O O . PRO C 1 92 ? 80.163 31.139 51.841 1.00 77.72 89 PRO C O 1
ATOM 5884 N N . SER C 1 93 ? 79.710 29.397 50.494 1.00 57.18 90 SER C N 1
ATOM 5885 C CA . SER C 1 93 ? 78.292 29.385 50.832 1.00 58.87 90 SER C CA 1
ATOM 5886 C C . SER C 1 93 ? 78.077 28.603 52.122 1.00 61.11 90 SER C C 1
ATOM 5887 O O . SER C 1 93 ? 78.430 27.421 52.206 1.00 60.91 90 SER C O 1
ATOM 5890 N N . LYS C 1 94 ? 77.501 29.264 53.128 1.00 62.68 91 LYS C N 1
ATOM 5891 C CA . LYS C 1 94 ? 77.155 28.647 54.407 1.00 61.07 91 LYS C CA 1
ATOM 5892 C C . LYS C 1 94 ? 75.644 28.769 54.571 1.00 71.15 91 LYS C C 1
ATOM 5893 O O . LYS C 1 94 ? 75.151 29.687 55.244 1.00 87.33 91 LYS C O 1
ATOM 5899 N N . PRO C 1 95 ? 74.879 27.872 53.960 1.00 62.43 92 PRO C N 1
ATOM 5900 C CA . PRO C 1 95 ? 73.420 27.958 54.039 1.00 63.37 92 PRO C CA 1
ATOM 5901 C C . PRO C 1 95 ? 72.900 27.340 55.330 1.00 61.84 92 PRO C C 1
ATOM 5902 O O . PRO C 1 95 ? 73.639 26.748 56.117 1.00 63.33 92 PRO C O 1
ATOM 5906 N N . CYS C 1 96 ? 71.595 27.490 55.536 1.00 56.79 93 CYS C N 1
ATOM 5907 C CA . CYS C 1 96 ? 70.922 26.803 56.628 1.00 62.27 93 CYS C CA 1
ATOM 5908 C C . CYS C 1 96 ? 70.627 25.370 56.188 1.00 79.03 93 CYS C C 1
ATOM 5909 O O . CYS C 1 96 ? 71.147 24.885 55.179 1.00 95.80 93 CYS C O 1
ATOM 5912 N N . GLY C 1 97 ? 69.783 24.671 56.938 1.00 78.38 94 GLY C N 1
ATOM 5913 C CA . GLY C 1 97 ? 69.456 23.303 56.591 1.00 78.07 94 GLY C CA 1
ATOM 5914 C C . GLY C 1 97 ? 68.001 22.957 56.817 1.00 76.42 94 GLY C C 1
ATOM 5915 O O . GLY C 1 97 ? 67.655 21.784 56.986 1.00 84.03 94 GLY C O 1
ATOM 5916 N N . HIS C 1 98 ? 67.135 23.970 56.814 1.00 71.14 95 HIS C N 1
ATOM 5917 C CA . HIS C 1 98 ? 65.728 23.755 57.115 1.00 80.91 95 HIS C CA 1
ATOM 5918 C C . HIS C 1 98 ? 64.778 24.616 56.293 1.00 84.38 95 HIS C C 1
ATOM 5919 O O . HIS C 1 98 ? 63.563 24.514 56.493 1.00 85.26 95 HIS C O 1
ATOM 5926 N N . CYS C 1 99 ? 65.275 25.449 55.383 1.00 79.74 96 CYS C N 1
ATOM 5927 C CA . CYS C 1 99 ? 64.396 26.279 54.575 1.00 73.97 96 CYS C CA 1
ATOM 5928 C C . CYS C 1 99 ? 63.783 25.452 53.447 1.00 82.38 96 CYS C C 1
ATOM 5929 O O . CYS C 1 99 ? 64.069 24.263 53.278 1.00 87.42 96 CYS C O 1
ATOM 5932 N N . LYS C 1 100 ? 62.925 26.101 52.657 1.00 77.98 97 LYS C N 1
ATOM 5933 C CA . LYS C 1 100 ? 62.231 25.413 51.574 1.00 70.31 97 LYS C CA 1
ATOM 5934 C C . LYS C 1 100 ? 63.212 24.861 50.547 1.00 64.47 97 LYS C C 1
ATOM 5935 O O . LYS C 1 100 ? 63.137 23.687 50.165 1.00 66.64 97 LYS C O 1
ATOM 5941 N N . TYR C 1 101 ? 64.146 25.696 50.091 1.00 57.79 98 TYR C N 1
ATOM 5942 C CA . TYR C 1 101 ? 65.046 25.292 49.018 1.00 44.91 98 TYR C CA 1
ATOM 5943 C C . TYR C 1 101 ? 66.216 24.459 49.526 1.00 53.58 98 TYR C C 1
ATOM 5944 O O . TYR C 1 101 ? 66.763 23.647 48.771 1.00 57.95 98 TYR C O 1
ATOM 5953 N N . CYS C 1 102 ? 66.615 24.640 50.787 1.00 46.26 99 CYS C N 1
ATOM 5954 C CA . CYS C 1 102 ? 67.669 23.799 51.347 1.00 66.75 99 CYS C CA 1
ATOM 5955 C C . CYS C 1 102 ? 67.197 22.366 51.544 1.00 60.43 99 CYS C C 1
ATOM 5956 O O . CYS C 1 102 ? 67.991 21.428 51.403 1.00 52.84 99 CYS C O 1
ATOM 5959 N N . ILE C 1 103 ? 65.916 22.175 51.867 1.00 53.93 100 ILE C N 1
ATOM 5960 C CA . ILE C 1 103 ? 65.395 20.829 52.076 1.00 49.18 100 ILE C CA 1
ATOM 5961 C C . ILE C 1 103 ? 65.385 20.047 50.767 1.00 50.11 100 ILE C C 1
ATOM 5962 O O . ILE C 1 103 ? 65.713 18.855 50.738 1.00 53.23 100 ILE C O 1
ATOM 5967 N N . GLU C 1 104 ? 65.032 20.705 49.663 1.00 55.80 101 GLU C N 1
ATOM 5968 C CA . GLU C 1 104 ? 65.011 20.069 48.353 1.00 58.54 101 GLU C CA 1
ATOM 5969 C C . GLU C 1 104 ? 66.374 20.096 47.664 1.00 60.67 101 GLU C C 1
ATOM 5970 O O . GLU C 1 104 ? 66.446 19.889 46.446 1.00 53.69 101 GLU C O 1
ATOM 5976 N N . HIS C 1 105 ? 67.447 20.354 48.417 1.00 63.47 102 HIS C N 1
ATOM 5977 C CA . HIS C 1 105 ? 68.823 20.255 47.922 1.00 63.68 102 HIS C CA 1
ATOM 5978 C C . HIS C 1 105 ? 69.098 21.280 46.822 1.00 55.06 102 HIS C C 1
ATOM 5979 O O . HIS C 1 105 ? 69.737 20.988 45.810 1.00 49.48 102 HIS C O 1
ATOM 5986 N N . ASN C 1 106 ? 68.607 22.495 47.026 1.00 61.46 103 ASN C N 1
ATOM 5987 C CA . ASN C 1 106 ? 68.941 23.646 46.192 1.00 60.55 103 ASN C CA 1
ATOM 5988 C C . ASN C 1 106 ? 69.539 24.717 47.101 1.00 52.62 103 ASN C C 1
ATOM 5989 O O . ASN C 1 106 ? 68.956 25.789 47.287 1.00 51.70 103 ASN C O 1
ATOM 5994 N N . GLU C 1 107 ? 70.709 24.411 47.671 1.00 50.29 104 GLU C N 1
ATOM 5995 C CA . GLU C 1 107 ? 71.314 25.265 48.690 1.00 48.92 104 GLU C CA 1
ATOM 5996 C C . GLU C 1 107 ? 71.619 26.664 48.169 1.00 47.46 104 GLU C C 1
ATOM 5997 O O . GLU C 1 107 ? 71.644 27.620 48.953 1.00 47.11 104 GLU C O 1
ATOM 6003 N N . ASN C 1 108 ? 71.850 26.809 46.860 1.00 45.82 105 ASN C N 1
ATOM 6004 C CA . ASN C 1 108 ? 72.188 28.115 46.306 1.00 46.61 105 ASN C CA 1
ATOM 6005 C C . ASN C 1 108 ? 71.026 29.095 46.369 1.00 54.17 105 ASN C C 1
ATOM 6006 O O . ASN C 1 108 ? 71.242 30.303 46.230 1.00 71.26 105 ASN C O 1
ATOM 6011 N N . GLN C 1 109 ? 69.804 28.607 46.573 1.00 51.75 106 GLN C N 1
ATOM 6012 C CA . GLN C 1 109 ? 68.616 29.447 46.635 1.00 53.29 106 GLN C CA 1
ATOM 6013 C C . GLN C 1 109 ? 68.075 29.569 48.055 1.00 58.32 106 GLN C C 1
ATOM 6014 O O . GLN C 1 109 ? 66.886 29.824 48.250 1.00 72.22 106 GLN C O 1
ATOM 6020 N N . CYS C 1 110 ? 68.936 29.392 49.053 1.00 55.61 107 CYS C N 1
ATOM 6021 C CA . CYS C 1 110 ? 68.508 29.479 50.442 1.00 51.74 107 CYS C CA 1
ATOM 6022 C C . CYS C 1 110 ? 67.966 30.870 50.754 1.00 55.22 107 CYS C C 1
ATOM 6023 O O . CYS C 1 110 ? 68.449 31.882 50.241 1.00 62.40 107 CYS C O 1
ATOM 6026 N N . THR C 1 111 ? 66.943 30.909 51.611 1.00 60.53 108 THR C N 1
ATOM 6027 C CA . THR C 1 111 ? 66.282 32.166 51.944 1.00 63.33 108 THR C CA 1
ATOM 6028 C C . THR C 1 111 ? 67.127 33.041 52.862 1.00 75.68 108 THR C C 1
ATOM 6029 O O . THR C 1 111 ? 67.050 34.271 52.777 1.00 82.26 108 THR C O 1
ATOM 6033 N N . ASP C 1 112 ? 67.925 32.439 53.741 1.00 72.93 109 ASP C N 1
ATOM 6034 C CA . ASP C 1 112 ? 68.810 33.172 54.647 1.00 82.18 109 ASP C CA 1
ATOM 6035 C C . ASP C 1 112 ? 70.224 32.650 54.418 1.00 89.06 109 ASP C C 1
ATOM 6036 O O . ASP C 1 112 ? 70.742 31.845 55.195 1.00 93.70 109 ASP C O 1
ATOM 6041 N N . MET C 1 113 ? 70.850 33.119 53.342 1.00 81.71 110 MET C N 1
ATOM 6042 C CA . MET C 1 113 ? 72.139 32.609 52.894 1.00 68.89 110 MET C CA 1
ATOM 6043 C C . MET C 1 113 ? 73.264 33.519 53.369 1.00 72.33 110 MET C C 1
ATOM 6044 O O . MET C 1 113 ? 73.179 34.745 53.238 1.00 80.74 110 MET C O 1
ATOM 6049 N N . ARG C 1 114 ? 74.315 32.911 53.913 1.00 69.30 111 ARG C N 1
ATOM 6050 C CA . ARG C 1 114 ? 75.527 33.610 54.320 1.00 73.05 111 ARG C CA 1
ATOM 6051 C C . ARG C 1 114 ? 76.618 33.293 53.306 1.00 67.02 111 ARG C C 1
ATOM 6052 O O . ARG C 1 114 ? 77.011 32.130 53.160 1.00 71.95 111 ARG C O 1
ATOM 6060 N N . PHE C 1 115 ? 77.102 34.317 52.605 1.00 65.60 112 PHE C N 1
ATOM 6061 C CA . PHE C 1 115 ? 78.096 34.130 51.556 1.00 71.76 112 PHE C CA 1
ATOM 6062 C C . PHE C 1 115 ? 79.307 35.011 51.822 1.00 77.65 112 PHE C C 1
ATOM 6063 O O . PHE C 1 115 ? 79.165 36.171 52.220 1.00 94.82 112 PHE C O 1
ATOM 6071 N N . PHE C 1 116 ? 80.496 34.452 51.592 1.00 60.55 113 PHE C N 1
ATOM 6072 C CA . PHE C 1 116 ? 81.737 35.185 51.820 1.00 62.66 113 PHE C CA 1
ATOM 6073 C C . PHE C 1 116 ? 81.772 36.470 51.004 1.00 77.68 113 PHE C C 1
ATOM 6074 O O . PHE C 1 116 ? 81.502 36.464 49.800 1.00 89.98 113 PHE C O 1
ATOM 6082 N N . GLY C 1 117 ? 82.115 37.572 51.668 1.00 78.75 114 GLY C N 1
ATOM 6083 C CA . GLY C 1 117 ? 82.296 38.849 51.005 1.00 74.89 114 GLY C CA 1
ATOM 6084 C C . GLY C 1 117 ? 81.087 39.331 50.233 1.00 78.77 114 GLY C C 1
ATOM 6085 O O . GLY C 1 117 ? 81.193 39.663 49.048 1.00 80.92 114 GLY C O 1
ATOM 6086 N N . SER C 1 118 ? 79.930 39.374 50.892 1.00 80.36 115 SER C N 1
ATOM 6087 C CA . SER C 1 118 ? 78.689 39.815 50.269 1.00 93.17 115 SER C CA 1
ATOM 6088 C C . SER C 1 118 ? 77.948 40.733 51.226 1.00 100.17 115 SER C C 1
ATOM 6089 O O . SER C 1 118 ? 77.732 40.377 52.388 1.00 100.38 115 SER C O 1
ATOM 6092 N N . ALA C 1 119 ? 77.556 41.909 50.733 1.00 102.13 116 ALA C N 1
ATOM 6093 C CA . ALA C 1 119 ? 76.828 42.890 51.528 1.00 95.22 116 ALA C CA 1
ATOM 6094 C C . ALA C 1 119 ? 75.321 42.823 51.298 1.00 92.89 116 ALA C C 1
ATOM 6095 O O . ALA C 1 119 ? 74.642 43.854 51.351 1.00 96.90 116 ALA C O 1
ATOM 6097 N N . MET C 1 120 ? 74.781 41.628 51.042 1.00 87.82 117 MET C N 1
ATOM 6098 C CA . MET C 1 120 ? 73.341 41.509 50.840 1.00 93.37 117 MET C CA 1
ATOM 6099 C C . MET C 1 120 ? 72.563 41.790 52.118 1.00 99.02 117 MET C C 1
ATOM 6100 O O . MET C 1 120 ? 71.401 42.206 52.055 1.00 110.67 117 MET C O 1
ATOM 6105 N N . TYR C 1 121 ? 73.176 41.574 53.276 1.00 93.20 118 TYR C N 1
ATOM 6106 C CA . TYR C 1 121 ? 72.517 41.739 54.561 1.00 90.78 118 TYR C CA 1
ATOM 6107 C C . TYR C 1 121 ? 73.351 42.657 55.443 1.00 90.50 118 TYR C C 1
ATOM 6108 O O . TYR C 1 121 ? 74.498 42.989 55.128 1.00 85.98 118 TYR C O 1
ATOM 6117 N N . PHE C 1 122 ? 72.760 43.070 56.563 1.00 98.69 119 PHE C N 1
ATOM 6118 C CA . PHE C 1 122 ? 73.474 43.817 57.591 1.00 98.11 119 PHE C CA 1
ATOM 6119 C C . PHE C 1 122 ? 73.192 43.141 58.925 1.00 103.85 119 PHE C C 1
ATOM 6120 O O . PHE C 1 122 ? 72.012 42.981 59.295 1.00 105.69 119 PHE C O 1
ATOM 6128 N N . PRO C 1 123 ? 74.221 42.727 59.683 1.00 109.59 120 PRO C N 1
ATOM 6129 C CA . PRO C 1 123 ? 75.646 42.913 59.379 1.00 111.32 120 PRO C CA 1
ATOM 6130 C C . PRO C 1 123 ? 76.142 42.075 58.202 1.00 104.37 120 PRO C C 1
ATOM 6131 O O . PRO C 1 123 ? 75.605 40.999 57.937 1.00 95.17 120 PRO C O 1
ATOM 6135 N N . HIS C 1 124 ? 77.152 42.584 57.502 1.00 102.42 121 HIS C N 1
ATOM 6136 C CA . HIS C 1 124 ? 77.704 41.896 56.347 1.00 95.69 121 HIS C CA 1
ATOM 6137 C C . HIS C 1 124 ? 78.359 40.581 56.763 1.00 89.50 121 HIS C C 1
ATOM 6138 O O . HIS C 1 124 ? 78.774 40.394 57.911 1.00 91.65 121 HIS C O 1
ATOM 6145 N N . VAL C 1 125 ? 78.449 39.662 55.807 1.00 83.58 122 VAL C N 1
ATOM 6146 C CA . VAL C 1 125 ? 79.166 38.407 56.002 1.00 77.41 122 VAL C CA 1
ATOM 6147 C C . VAL C 1 125 ? 80.610 38.618 55.569 1.00 76.19 122 VAL C C 1
ATOM 6148 O O . VAL C 1 125 ? 80.877 38.956 54.409 1.00 75.21 122 VAL C O 1
ATOM 6152 N N . ASP C 1 126 ? 81.542 38.426 56.498 1.00 79.74 123 ASP C N 1
ATOM 6153 C CA . ASP C 1 126 ? 82.946 38.687 56.220 1.00 85.41 123 ASP C CA 1
ATOM 6154 C C . ASP C 1 126 ? 83.546 37.584 55.358 1.00 87.44 123 ASP C C 1
ATOM 6155 O O . ASP C 1 126 ? 83.295 36.396 55.578 1.00 70.84 123 ASP C O 1
ATOM 6160 N N . GLY C 1 127 ? 84.344 37.989 54.372 1.00 95.62 124 GLY C N 1
ATOM 6161 C CA . GLY C 1 127 ? 84.958 37.064 53.446 1.00 93.08 124 GLY C CA 1
ATOM 6162 C C . GLY C 1 127 ? 86.234 36.451 53.991 1.00 86.73 124 GLY C C 1
ATOM 6163 O O . GLY C 1 127 ? 86.589 36.593 55.162 1.00 98.13 124 GLY C O 1
ATOM 6164 N N . GLY C 1 128 ? 86.944 35.761 53.102 1.00 70.29 125 GLY C N 1
ATOM 6165 C CA . GLY C 1 128 ? 88.109 34.983 53.464 1.00 63.54 125 GLY C CA 1
ATOM 6166 C C . GLY C 1 128 ? 89.458 35.576 53.118 1.00 66.53 125 GLY C C 1
ATOM 6167 O O . GLY C 1 128 ? 90.462 34.857 53.189 1.00 65.00 125 GLY C O 1
ATOM 6168 N N . PHE C 1 129 ? 89.528 36.857 52.749 1.00 68.63 126 PHE C N 1
ATOM 6169 C CA . PHE C 1 129 ? 90.813 37.506 52.480 1.00 65.61 126 PHE C CA 1
ATOM 6170 C C . PHE C 1 129 ? 91.455 37.915 53.808 1.00 66.83 126 PHE C C 1
ATOM 6171 O O . PHE C 1 129 ? 91.666 39.090 54.114 1.00 71.05 126 PHE C O 1
ATOM 6179 N N . THR C 1 130 ? 91.769 36.897 54.606 1.00 68.30 127 THR C N 1
ATOM 6180 C CA . THR C 1 130 ? 92.363 37.083 55.921 1.00 75.76 127 THR C CA 1
ATOM 6181 C C . THR C 1 130 ? 93.310 35.922 56.179 1.00 84.37 127 THR C C 1
ATOM 6182 O O . THR C 1 130 ? 93.022 34.790 55.788 1.00 94.35 127 THR C O 1
ATOM 6186 N N . ARG C 1 131 ? 94.439 36.208 56.834 1.00 80.10 128 ARG C N 1
ATOM 6187 C CA . ARG C 1 131 ? 95.476 35.190 56.978 1.00 76.63 128 ARG C CA 1
ATOM 6188 C C . ARG C 1 131 ? 94.972 33.990 57.772 1.00 75.13 128 ARG C C 1
ATOM 6189 O O . ARG C 1 131 ? 95.349 32.847 57.488 1.00 81.20 128 ARG C O 1
ATOM 6197 N N . TYR C 1 132 ? 94.116 34.225 58.764 1.00 70.52 129 TYR C N 1
ATOM 6198 C CA . TYR C 1 132 ? 93.460 33.156 59.503 1.00 65.79 129 TYR C CA 1
ATOM 6199 C C . TYR C 1 132 ? 91.969 33.446 59.591 1.00 69.87 129 TYR C C 1
ATOM 6200 O O . TYR C 1 132 ? 91.545 34.605 59.571 1.00 81.08 129 TYR C O 1
ATOM 6209 N N . LYS C 1 133 ? 91.177 32.381 59.696 1.00 70.62 130 LYS C N 1
ATOM 6210 C CA . LYS C 1 133 ? 89.727 32.508 59.712 1.00 74.74 130 LYS C CA 1
ATOM 6211 C C . LYS C 1 133 ? 89.118 31.219 60.243 1.00 76.91 130 LYS C C 1
ATOM 6212 O O . LYS C 1 133 ? 89.549 30.125 59.869 1.00 80.96 130 LYS C O 1
ATOM 6218 N N . MET C 1 134 ? 88.118 31.355 61.112 1.00 73.32 131 MET C N 1
ATOM 6219 C CA . MET C 1 134 ? 87.356 30.209 61.583 1.00 78.01 131 MET C CA 1
ATOM 6220 C C . MET C 1 134 ? 86.185 29.956 60.643 1.00 82.89 131 MET C C 1
ATOM 6221 O O . MET C 1 134 ? 85.529 30.893 60.180 1.00 80.53 131 MET C O 1
ATOM 6226 N N . VAL C 1 135 ? 85.928 28.679 60.368 1.00 86.42 132 VAL C N 1
ATOM 6227 C CA . VAL C 1 135 ? 85.004 28.264 59.321 1.00 75.35 132 VAL C CA 1
ATOM 6228 C C . VAL C 1 135 ? 84.266 27.014 59.784 1.00 74.84 132 VAL C C 1
ATOM 6229 O O . VAL C 1 135 ? 84.829 26.162 60.479 1.00 82.47 132 VAL C O 1
ATOM 6233 N N . GLU C 1 136 ? 82.987 26.920 59.417 1.00 74.83 133 GLU C N 1
ATOM 6234 C CA . GLU C 1 136 ? 82.228 25.703 59.671 1.00 79.94 133 GLU C CA 1
ATOM 6235 C C . GLU C 1 136 ? 82.900 24.513 58.997 1.00 74.36 133 GLU C C 1
ATOM 6236 O O . GLU C 1 136 ? 83.297 24.587 57.831 1.00 74.15 133 GLU C O 1
ATOM 6242 N N . THR C 1 137 ? 83.020 23.411 59.744 1.00 67.77 134 THR C N 1
ATOM 6243 C CA . THR C 1 137 ? 83.745 22.239 59.259 1.00 59.50 134 THR C CA 1
ATOM 6244 C C . THR C 1 137 ? 83.214 21.757 57.912 1.00 56.40 134 THR C C 1
ATOM 6245 O O . THR C 1 137 ? 83.989 21.330 57.047 1.00 61.26 134 THR C O 1
ATOM 6249 N N . SER C 1 138 ? 81.898 21.840 57.706 1.00 60.06 135 SER C N 1
ATOM 6250 C CA . SER C 1 138 ? 81.314 21.379 56.451 1.00 58.30 135 SER C CA 1
ATOM 6251 C C . SER C 1 138 ? 81.786 22.194 55.253 1.00 53.29 135 SER C C 1
ATOM 6252 O O . SER C 1 138 ? 81.733 21.699 54.123 1.00 56.39 135 SER C O 1
ATOM 6255 N N . GLN C 1 139 ? 82.247 23.425 55.470 1.00 58.53 136 GLN C N 1
ATOM 6256 C CA . GLN C 1 139 ? 82.708 24.271 54.376 1.00 54.94 136 GLN C CA 1
ATOM 6257 C C . GLN C 1 139 ? 84.121 23.936 53.915 1.00 61.04 136 GLN C C 1
ATOM 6258 O O . GLN C 1 139 ? 84.605 24.557 52.962 1.00 61.47 136 GLN C O 1
ATOM 6264 N N . CYS C 1 140 ? 84.794 22.987 54.560 1.00 60.72 137 CYS C N 1
ATOM 6265 C CA . CYS C 1 140 ? 86.162 22.620 54.219 1.00 49.75 137 CYS C CA 1
ATOM 6266 C C . CYS C 1 140 ? 86.143 21.405 53.299 1.00 58.44 137 CYS C C 1
ATOM 6267 O O . CYS C 1 140 ? 85.590 20.360 53.657 1.00 75.22 137 CYS C O 1
ATOM 6270 N N . VAL C 1 141 ? 86.748 21.545 52.123 1.00 47.56 138 VAL C N 1
ATOM 6271 C CA . VAL C 1 141 ? 86.800 20.467 51.139 1.00 47.01 138 VAL C CA 1
ATOM 6272 C C . VAL C 1 141 ? 88.250 20.039 50.944 1.00 56.56 138 VAL C C 1
ATOM 6273 O O . VAL C 1 141 ? 89.041 20.785 50.349 1.00 62.60 138 VAL C O 1
ATOM 6277 N N . PRO C 1 142 ? 88.642 18.861 51.421 1.00 61.19 139 PRO C N 1
ATOM 6278 C CA . PRO C 1 142 ? 90.037 18.437 51.272 1.00 61.95 139 PRO C CA 1
ATOM 6279 C C . PRO C 1 142 ? 90.354 18.035 49.841 1.00 65.90 139 PRO C C 1
ATOM 6280 O O . PRO C 1 142 ? 89.502 17.532 49.105 1.00 68.71 139 PRO C O 1
ATOM 6284 N N . TYR C 1 143 ? 91.600 18.268 49.453 1.00 53.08 140 TYR C N 1
ATOM 6285 C CA . TYR C 1 143 ? 92.125 17.839 48.167 1.00 55.74 140 TYR C CA 1
ATOM 6286 C C . TYR C 1 143 ? 93.566 17.401 48.366 1.00 65.90 140 TYR C C 1
ATOM 6287 O O . TYR C 1 143 ? 94.207 17.789 49.349 1.00 77.53 140 TYR C O 1
ATOM 6296 N N . PRO C 1 144 ? 94.097 16.571 47.466 1.00 61.39 141 PRO C N 1
ATOM 6297 C CA . PRO C 1 144 ? 95.470 16.075 47.642 1.00 60.00 141 PRO C CA 1
ATOM 6298 C C . PRO C 1 144 ? 96.480 17.212 47.714 1.00 68.98 141 PRO C C 1
ATOM 6299 O O . PRO C 1 144 ? 96.452 18.146 46.909 1.00 68.82 141 PRO C O 1
ATOM 6303 N N . ALA C 1 145 ? 97.384 17.118 48.694 1.00 73.10 142 ALA C N 1
ATOM 6304 C CA . ALA C 1 145 ? 98.404 18.144 48.883 1.00 73.14 142 ALA C CA 1
ATOM 6305 C C . ALA C 1 145 ? 99.366 18.233 47.707 1.00 74.10 142 ALA C C 1
ATOM 6306 O O . ALA C 1 145 ? 100.060 19.245 47.564 1.00 71.07 142 ALA C O 1
ATOM 6308 N N . LYS C 1 146 ? 99.426 17.197 46.865 1.00 77.90 143 LYS C N 1
ATOM 6309 C CA . LYS C 1 146 ? 100.284 17.230 45.687 1.00 71.28 143 LYS C CA 1
ATOM 6310 C C . LYS C 1 146 ? 99.846 18.288 44.686 1.00 68.51 143 LYS C C 1
ATOM 6311 O O . LYS C 1 146 ? 100.658 18.725 43.863 1.00 63.30 143 LYS C O 1
ATOM 6317 N N . ALA C 1 147 ? 98.581 18.698 44.734 1.00 63.86 144 ALA C N 1
ATOM 6318 C CA . ALA C 1 147 ? 98.022 19.604 43.742 1.00 58.01 144 ALA C CA 1
ATOM 6319 C C . ALA C 1 147 ? 98.615 21.002 43.878 1.00 59.09 144 ALA C C 1
ATOM 6320 O O . ALA C 1 147 ? 98.958 21.456 44.973 1.00 64.96 144 ALA C O 1
ATOM 6322 N N . ASP C 1 148 ? 98.731 21.684 42.741 1.00 65.54 145 ASP C N 1
ATOM 6323 C CA . ASP C 1 148 ? 99.229 23.052 42.715 1.00 70.10 145 ASP C CA 1
ATOM 6324 C C . ASP C 1 148 ? 98.154 24.001 43.232 1.00 68.10 145 ASP C C 1
ATOM 6325 O O . ASP C 1 148 ? 97.013 23.973 42.760 1.00 75.64 145 ASP C O 1
ATOM 6330 N N . GLU C 1 149 ? 98.513 24.843 44.203 1.00 51.11 146 GLU C N 1
ATOM 6331 C CA . GLU C 1 149 ? 97.535 25.781 44.742 1.00 55.89 146 GLU C CA 1
ATOM 6332 C C . GLU C 1 149 ? 97.215 26.907 43.767 1.00 53.89 146 GLU C C 1
ATOM 6333 O O . GLU C 1 149 ? 96.239 27.633 43.983 1.00 61.53 146 GLU C O 1
ATOM 6339 N N . LYS C 1 150 ? 98.006 27.067 42.703 1.00 53.94 147 LYS C N 1
ATOM 6340 C CA . LYS C 1 150 ? 97.654 28.031 41.666 1.00 57.26 147 LYS C CA 1
ATOM 6341 C C . LYS C 1 150 ? 96.401 27.596 40.918 1.00 56.30 147 LYS C C 1
ATOM 6342 O O . LYS C 1 150 ? 95.550 28.429 40.586 1.00 62.79 147 LYS C O 1
ATOM 6348 N N . VAL C 1 151 ? 96.266 26.296 40.648 1.00 55.37 148 VAL C N 1
ATOM 6349 C CA . VAL C 1 151 ? 95.071 25.827 39.956 1.00 61.89 148 VAL C CA 1
ATOM 6350 C C . VAL C 1 151 ? 93.931 25.581 40.939 1.00 56.62 148 VAL C C 1
ATOM 6351 O O . VAL C 1 151 ? 92.758 25.691 40.568 1.00 65.69 148 VAL C O 1
ATOM 6355 N N . MET C 1 152 ? 94.243 25.271 42.201 1.00 45.33 149 MET C N 1
ATOM 6356 C CA . MET C 1 152 ? 93.198 24.947 43.165 1.00 39.05 149 MET C CA 1
ATOM 6357 C C . MET C 1 152 ? 92.420 26.174 43.622 1.00 48.43 149 MET C C 1
ATOM 6358 O O . MET C 1 152 ? 91.289 26.029 44.100 1.00 47.78 149 MET C O 1
ATOM 6363 N N . ALA C 1 153 ? 92.993 27.372 43.489 1.00 56.83 150 ALA C N 1
ATOM 6364 C CA . ALA C 1 153 ? 92.280 28.592 43.848 1.00 53.48 150 ALA C CA 1
ATOM 6365 C C . ALA C 1 153 ? 91.138 28.909 42.891 1.00 52.29 150 ALA C C 1
ATOM 6366 O O . ALA C 1 153 ? 90.300 29.758 43.212 1.00 54.07 150 ALA C O 1
ATOM 6368 N N . PHE C 1 154 ? 91.086 28.253 41.731 1.00 51.51 151 PHE C N 1
ATOM 6369 C CA . PHE C 1 154 ? 89.989 28.398 40.784 1.00 55.76 151 PHE C CA 1
ATOM 6370 C C . PHE C 1 154 ? 88.768 27.566 41.157 1.00 57.00 151 PHE C C 1
ATOM 6371 O O . PHE C 1 154 ? 87.890 27.375 40.309 1.00 61.07 151 PHE C O 1
ATOM 6379 N N . ALA C 1 155 ? 88.691 27.073 42.396 1.00 52.68 152 ALA C N 1
ATOM 6380 C CA . ALA C 1 155 ? 87.605 26.173 42.773 1.00 43.64 152 ALA C CA 1
ATOM 6381 C C . ALA C 1 155 ? 86.254 26.877 42.720 1.00 42.52 152 ALA C C 1
ATOM 6382 O O . ALA C 1 155 ? 85.292 26.358 42.143 1.00 46.09 152 ALA C O 1
ATOM 6384 N N . GLU C 1 156 ? 86.164 28.069 43.320 1.00 43.93 153 GLU C N 1
ATOM 6385 C CA . GLU C 1 156 ? 84.882 28.773 43.350 1.00 47.53 153 GLU C CA 1
ATOM 6386 C C . GLU C 1 156 ? 84.435 29.226 41.964 1.00 53.80 153 GLU C C 1
ATOM 6387 O O . GLU C 1 156 ? 83.276 28.960 41.599 1.00 59.58 153 GLU C O 1
ATOM 6393 N N . PRO C 1 157 ? 85.262 29.900 41.151 1.00 62.18 154 PRO C N 1
ATOM 6394 C CA . PRO C 1 157 ? 84.772 30.312 39.824 1.00 51.36 154 PRO C CA 1
ATOM 6395 C C . PRO C 1 157 ? 84.486 29.144 38.895 1.00 45.17 154 PRO C C 1
ATOM 6396 O O . PRO C 1 157 ? 83.623 29.268 38.019 1.00 48.02 154 PRO C O 1
ATOM 6400 N N . LEU C 1 158 ? 85.183 28.016 39.054 1.00 37.08 155 LEU C N 1
ATOM 6401 C CA . LEU C 1 158 ? 84.873 26.846 38.239 1.00 35.22 155 LEU C CA 1
ATOM 6402 C C . LEU C 1 158 ? 83.542 26.230 38.648 1.00 49.21 155 LEU C C 1
ATOM 6403 O O . LEU C 1 158 ? 82.789 25.744 37.796 1.00 60.43 155 LEU C O 1
ATOM 6408 N N . ALA C 1 159 ? 83.235 26.242 39.948 1.00 47.50 156 ALA C N 1
ATOM 6409 C CA . ALA C 1 159 ? 81.949 25.730 40.410 1.00 44.26 156 ALA C CA 1
ATOM 6410 C C . ALA C 1 159 ? 80.797 26.538 39.828 1.00 45.43 156 ALA C C 1
ATOM 6411 O O . ALA C 1 159 ? 79.737 25.985 39.511 1.00 43.83 156 ALA C O 1
ATOM 6413 N N . VAL C 1 160 ? 80.987 27.851 39.682 1.00 38.12 157 VAL C N 1
ATOM 6414 C CA . VAL C 1 160 ? 79.984 28.682 39.023 1.00 35.39 157 VAL C CA 1
ATOM 6415 C C . VAL C 1 160 ? 79.826 28.263 37.567 1.00 51.69 157 VAL C C 1
ATOM 6416 O O . VAL C 1 160 ? 78.709 28.216 37.034 1.00 64.20 157 VAL C O 1
ATOM 6420 N N . ALA C 1 161 ? 80.938 27.936 36.905 1.00 50.41 158 ALA C N 1
ATOM 6421 C CA . ALA C 1 161 ? 80.877 27.538 35.502 1.00 46.77 158 ALA C CA 1
ATOM 6422 C C . ALA C 1 161 ? 80.244 26.162 35.340 1.00 52.08 158 ALA C C 1
ATOM 6423 O O . ALA C 1 161 ? 79.444 25.947 34.422 1.00 66.72 158 ALA C O 1
ATOM 6425 N N . ILE C 1 162 ? 80.593 25.216 36.216 1.00 41.89 159 ILE C N 1
ATOM 6426 C CA . ILE C 1 162 ? 80.015 23.877 36.132 1.00 40.85 159 ILE C CA 1
ATOM 6427 C C . ILE C 1 162 ? 78.515 23.929 36.391 1.00 52.35 159 ILE C C 1
ATOM 6428 O O . ILE C 1 162 ? 77.729 23.250 35.719 1.00 52.11 159 ILE C O 1
ATOM 6433 N N . HIS C 1 163 ? 78.093 24.739 37.365 1.00 53.01 160 HIS C N 1
ATOM 6434 C CA . HIS C 1 163 ? 76.668 24.868 37.650 1.00 45.78 160 HIS C CA 1
ATOM 6435 C C . HIS C 1 163 ? 75.925 25.485 36.472 1.00 54.40 160 HIS C C 1
ATOM 6436 O O . HIS C 1 163 ? 74.790 25.096 36.172 1.00 62.15 160 HIS C O 1
ATOM 6443 N N . ALA C 1 164 ? 76.551 26.447 35.790 1.00 53.59 161 ALA C N 1
ATOM 6444 C CA . ALA C 1 164 ? 75.923 27.053 34.622 1.00 45.98 161 ALA C CA 1
ATOM 6445 C C . ALA C 1 164 ? 75.783 26.047 33.487 1.00 52.92 161 ALA C C 1
ATOM 6446 O O . ALA C 1 164 ? 74.789 26.065 32.751 1.00 56.29 161 ALA C O 1
ATOM 6448 N N . ALA C 1 165 ? 76.767 25.157 33.334 1.00 44.61 162 ALA C N 1
ATOM 6449 C CA . ALA C 1 165 ? 76.693 24.147 32.285 1.00 46.32 162 ALA C CA 1
ATOM 6450 C C . ALA C 1 165 ? 75.582 23.139 32.550 1.00 43.52 162 ALA C C 1
ATOM 6451 O O . ALA C 1 165 ? 74.993 22.605 31.603 1.00 46.36 162 ALA C O 1
ATOM 6453 N N . HIS C 1 166 ? 75.280 22.865 33.820 1.00 40.24 163 HIS C N 1
ATOM 6454 C CA . HIS C 1 166 ? 74.194 21.950 34.147 1.00 39.85 163 HIS C CA 1
ATOM 6455 C C . HIS C 1 166 ? 72.820 22.586 33.984 1.00 49.16 163 HIS C C 1
ATOM 6456 O O . HIS C 1 166 ? 71.833 21.860 33.820 1.00 36.81 163 HIS C O 1
ATOM 6463 N N . GLN C 1 167 ? 72.730 23.917 34.023 1.00 46.28 164 GLN C N 1
ATOM 6464 C CA . GLN C 1 167 ? 71.463 24.578 33.737 1.00 34.68 164 GLN C CA 1
ATOM 6465 C C . GLN C 1 167 ? 71.048 24.419 32.283 1.00 40.81 164 GLN C C 1
ATOM 6466 O O . GLN C 1 167 ? 69.893 24.700 31.950 1.00 46.60 164 GLN C O 1
ATOM 6472 N N . ALA C 1 168 ? 71.957 23.975 31.416 1.00 42.46 165 ALA C N 1
ATOM 6473 C CA . ALA C 1 168 ? 71.633 23.773 30.012 1.00 45.44 165 ALA C CA 1
ATOM 6474 C C . ALA C 1 168 ? 70.989 22.422 29.744 1.00 56.08 165 ALA C C 1
ATOM 6475 O O . ALA C 1 168 ? 70.342 22.255 28.705 1.00 63.16 165 ALA C O 1
ATOM 6477 N N . GLY C 1 169 ? 71.154 21.462 30.644 1.00 52.00 166 GLY C N 1
ATOM 6478 C CA . GLY C 1 169 ? 70.596 20.135 30.444 1.00 47.83 166 GLY C CA 1
ATOM 6479 C C . GLY C 1 169 ? 71.581 19.230 29.733 1.00 61.01 166 GLY C C 1
ATOM 6480 O O . GLY C 1 169 ? 72.743 19.137 30.128 1.00 66.90 166 GLY C O 1
ATOM 6481 N N . GLU C 1 170 ? 71.114 18.565 28.679 1.00 62.56 167 GLU C N 1
ATOM 6482 C CA . GLU C 1 170 ? 71.970 17.660 27.925 1.00 53.61 167 GLU C CA 1
ATOM 6483 C C . GLU C 1 170 ? 72.976 18.450 27.097 1.00 62.08 167 GLU C C 1
ATOM 6484 O O . GLU C 1 170 ? 72.605 19.362 26.351 1.00 69.07 167 GLU C O 1
ATOM 6486 N N . LEU C 1 171 ? 74.255 18.096 27.230 1.00 57.95 168 LEU C N 1
ATOM 6487 C CA . LEU C 1 171 ? 75.325 18.741 26.486 1.00 39.89 168 LEU C CA 1
ATOM 6488 C C . LEU C 1 171 ? 76.111 17.794 25.591 1.00 45.07 168 LEU C C 1
ATOM 6489 O O . LEU C 1 171 ? 76.910 18.268 24.775 1.00 48.47 168 LEU C O 1
ATOM 6494 N N . GLN C 1 172 ? 75.912 16.483 25.714 1.00 47.18 169 GLN C N 1
ATOM 6495 C CA . GLN C 1 172 ? 76.662 15.527 24.910 1.00 44.77 169 GLN C CA 1
ATOM 6496 C C . GLN C 1 172 ? 76.312 15.676 23.435 1.00 48.84 169 GLN C C 1
ATOM 6497 O O . GLN C 1 172 ? 75.138 15.627 23.055 1.00 50.08 169 GLN C O 1
ATOM 6503 N N . GLY C 1 173 ? 77.337 15.858 22.604 1.00 48.76 170 GLY C N 1
ATOM 6504 C CA . GLY C 1 173 ? 77.138 16.006 21.177 1.00 34.58 170 GLY C CA 1
ATOM 6505 C C . GLY C 1 173 ? 76.431 17.271 20.753 1.00 37.03 170 GLY C C 1
ATOM 6506 O O . GLY C 1 173 ? 76.054 17.389 19.583 1.00 49.86 170 GLY C O 1
ATOM 6507 N N . LYS C 1 174 ? 76.242 18.223 21.660 1.00 36.10 171 LYS C N 1
ATOM 6508 C CA . LYS C 1 174 ? 75.516 19.445 21.355 1.00 47.62 171 LYS C CA 1
ATOM 6509 C C . LYS C 1 174 ? 76.462 20.530 20.851 1.00 50.99 171 LYS C C 1
ATOM 6510 O O . LYS C 1 174 ? 77.677 20.482 21.057 1.00 61.88 171 LYS C O 1
ATOM 6516 N N . ARG C 1 175 ? 75.878 21.517 20.177 1.00 38.43 172 ARG C N 1
ATOM 6517 C CA . ARG C 1 175 ? 76.607 22.667 19.663 1.00 36.98 172 ARG C CA 1
ATOM 6518 C C . ARG C 1 175 ? 76.321 23.863 20.560 1.00 41.57 172 ARG C C 1
ATOM 6519 O O . ARG C 1 175 ? 75.173 24.303 20.664 1.00 39.28 172 ARG C O 1
ATOM 6527 N N . VAL C 1 176 ? 77.363 24.384 21.204 1.00 39.95 173 VAL C N 1
ATOM 6528 C CA . VAL C 1 176 ? 77.226 25.382 22.257 1.00 39.69 173 VAL C CA 1
ATOM 6529 C C . VAL C 1 176 ? 77.890 26.676 21.810 1.00 37.30 173 VAL C C 1
ATOM 6530 O O . VAL C 1 176 ? 79.016 26.662 21.298 1.00 46.34 173 VAL C O 1
ATOM 6534 N N . PHE C 1 177 ? 77.192 27.791 22.012 1.00 36.34 174 PHE C N 1
ATOM 6535 C CA . PHE C 1 177 ? 77.716 29.125 21.753 1.00 35.43 174 PHE C CA 1
ATOM 6536 C C . PHE C 1 177 ? 77.852 29.867 23.076 1.00 42.13 174 PHE C C 1
ATOM 6537 O O . PHE C 1 177 ? 76.907 29.910 23.868 1.00 43.41 174 PHE C O 1
ATOM 6545 N N . ILE C 1 178 ? 79.024 30.446 23.314 1.00 46.49 175 ILE C N 1
ATOM 6546 C CA . ILE C 1 178 ? 79.332 31.115 24.573 1.00 46.87 175 ILE C CA 1
ATOM 6547 C C . ILE C 1 178 ? 79.688 32.561 24.258 1.00 54.45 175 ILE C C 1
ATOM 6548 O O . ILE C 1 178 ? 80.769 32.841 23.726 1.00 65.26 175 ILE C O 1
ATOM 6553 N N . SER C 1 179 ? 78.785 33.479 24.586 1.00 53.75 176 SER C N 1
ATOM 6554 C CA . SER C 1 179 ? 78.972 34.900 24.314 1.00 57.12 176 SER C CA 1
ATOM 6555 C C . SER C 1 179 ? 79.502 35.568 25.578 1.00 67.31 176 SER C C 1
ATOM 6556 O O . SER C 1 179 ? 78.806 35.627 26.597 1.00 73.43 176 SER C O 1
ATOM 6559 N N . GLY C 1 180 ? 80.732 36.071 25.508 1.00 73.53 177 GLY C N 1
ATOM 6560 C CA . GLY C 1 180 ? 81.389 36.643 26.667 1.00 71.18 177 GLY C CA 1
ATOM 6561 C C . GLY C 1 180 ? 82.373 35.673 27.285 1.00 71.30 177 GLY C C 1
ATOM 6562 O O . GLY C 1 180 ? 82.009 34.880 28.158 1.00 71.78 177 GLY C O 1
ATOM 6563 N N . VAL C 1 181 ? 83.627 35.723 26.841 1.00 72.56 178 VAL C N 1
ATOM 6564 C CA . VAL C 1 181 ? 84.614 34.733 27.254 1.00 68.63 178 VAL C CA 1
ATOM 6565 C C . VAL C 1 181 ? 85.616 35.379 28.212 1.00 67.28 178 VAL C C 1
ATOM 6566 O O . VAL C 1 181 ? 86.813 35.495 27.921 1.00 58.06 178 VAL C O 1
ATOM 6570 N N . GLY C 1 182 ? 85.123 35.807 29.372 1.00 63.83 179 GLY C N 1
ATOM 6571 C CA . GLY C 1 182 ? 85.976 36.300 30.426 1.00 58.33 179 GLY C CA 1
ATOM 6572 C C . GLY C 1 182 ? 86.485 35.162 31.287 1.00 59.37 179 GLY C C 1
ATOM 6573 O O . GLY C 1 182 ? 86.657 34.032 30.818 1.00 54.78 179 GLY C O 1
ATOM 6574 N N . PRO C 1 183 ? 86.744 35.437 32.569 1.00 60.12 180 PRO C N 1
ATOM 6575 C CA . PRO C 1 183 ? 87.160 34.344 33.467 1.00 54.12 180 PRO C CA 1
ATOM 6576 C C . PRO C 1 183 ? 86.111 33.252 33.596 1.00 64.53 180 PRO C C 1
ATOM 6577 O O . PRO C 1 183 ? 86.423 32.068 33.414 1.00 67.50 180 PRO C O 1
ATOM 6581 N N . ILE C 1 184 ? 84.866 33.621 33.903 1.00 65.99 181 ILE C N 1
ATOM 6582 C CA . ILE C 1 184 ? 83.800 32.629 33.992 1.00 59.32 181 ILE C CA 1
ATOM 6583 C C . ILE C 1 184 ? 83.500 32.046 32.617 1.00 57.86 181 ILE C C 1
ATOM 6584 O O . ILE C 1 184 ? 83.229 30.846 32.482 1.00 55.90 181 ILE C O 1
ATOM 6589 N N . GLY C 1 185 ? 83.556 32.878 31.575 1.00 55.38 182 GLY C N 1
ATOM 6590 C CA . GLY C 1 185 ? 83.286 32.388 30.233 1.00 52.16 182 GLY C CA 1
ATOM 6591 C C . G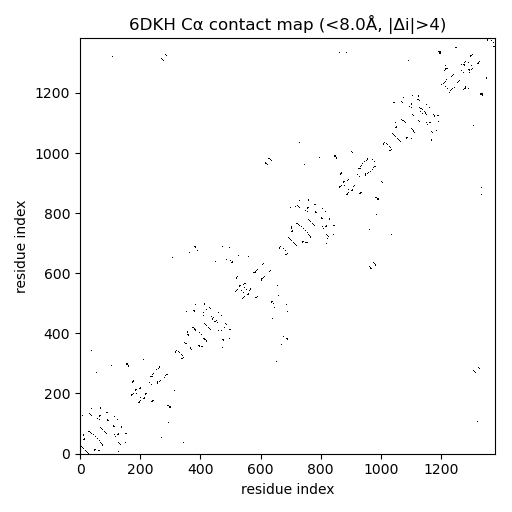LY C 1 185 ? 84.277 31.333 29.781 1.00 49.08 182 GLY C C 1
ATOM 6592 O O . GLY C 1 185 ? 83.903 30.361 29.120 1.00 45.60 182 GLY C O 1
ATOM 6593 N N . CYS C 1 186 ? 85.554 31.507 30.132 1.00 54.52 183 CYS C N 1
ATOM 6594 C CA . CYS C 1 186 ? 86.561 30.516 29.766 1.00 50.10 183 CYS C CA 1
ATOM 6595 C C . CYS C 1 186 ? 86.343 29.203 30.505 1.00 40.04 183 CYS C C 1
ATOM 6596 O O . CYS C 1 186 ? 86.484 28.124 29.918 1.00 47.53 183 CYS C O 1
ATOM 6599 N N . LEU C 1 187 ? 86.007 29.271 31.795 1.00 37.08 184 LEU C N 1
ATOM 6600 C CA . LEU C 1 187 ? 85.759 28.047 32.549 1.00 44.06 184 LEU C CA 1
ATOM 6601 C C . LEU C 1 187 ? 84.494 27.344 32.074 1.00 52.56 184 LEU C C 1
ATOM 6602 O O . LEU C 1 187 ? 84.383 26.119 32.202 1.00 48.53 184 LEU C O 1
ATOM 6607 N N . ILE C 1 188 ? 83.536 28.094 31.526 1.00 48.78 185 ILE C N 1
ATOM 6608 C CA . ILE C 1 188 ? 82.383 27.462 30.894 1.00 44.52 185 ILE C CA 1
ATOM 6609 C C . ILE C 1 188 ? 82.812 26.732 29.629 1.00 52.39 185 ILE C C 1
ATOM 6610 O O . ILE C 1 188 ? 82.320 25.637 29.331 1.00 47.84 185 ILE C O 1
ATOM 6615 N N . VAL C 1 189 ? 83.747 27.315 28.873 1.00 54.80 186 VAL C N 1
ATOM 6616 C CA . VAL C 1 189 ? 84.313 26.618 27.720 1.00 55.94 186 VAL C CA 1
ATOM 6617 C C . VAL C 1 189 ? 84.948 25.304 28.157 1.00 57.19 186 VAL C C 1
ATOM 6618 O O . VAL C 1 189 ? 84.782 24.269 27.500 1.00 52.05 186 VAL C O 1
ATOM 6622 N N . SER C 1 190 ? 85.670 25.319 29.281 1.00 56.87 187 SER C N 1
ATOM 6623 C CA . SER C 1 190 ? 86.289 24.093 29.777 1.00 49.84 187 SER C CA 1
ATOM 6624 C C . SER C 1 190 ? 85.246 23.120 30.313 1.00 44.19 187 SER C C 1
ATOM 6625 O O . SER C 1 190 ? 85.363 21.905 30.113 1.00 40.52 187 SER C O 1
ATOM 6628 N N . ALA C 1 191 ? 84.221 23.631 30.999 1.00 58.32 188 ALA C N 1
ATOM 6629 C CA . ALA C 1 191 ? 83.183 22.756 31.535 1.00 51.36 188 ALA C CA 1
ATOM 6630 C C . ALA C 1 191 ? 82.353 22.141 30.415 1.00 42.53 188 ALA C C 1
ATOM 6631 O O . ALA C 1 191 ? 82.093 20.932 30.411 1.00 48.75 188 ALA C O 1
ATOM 6633 N N . VAL C 1 192 ? 81.933 22.962 29.450 1.00 42.91 189 VAL C N 1
ATOM 6634 C CA . VAL C 1 192 ? 81.141 22.461 28.331 1.00 46.33 189 VAL C CA 1
ATOM 6635 C C . VAL C 1 192 ? 81.960 21.503 27.472 1.00 56.24 189 VAL C C 1
ATOM 6636 O O . VAL C 1 192 ? 81.421 20.530 26.927 1.00 61.31 189 VAL C O 1
ATOM 6640 N N . LYS C 1 193 ? 83.269 21.743 27.352 1.00 53.58 190 LYS C N 1
ATOM 6641 C CA . LYS C 1 193 ? 84.135 20.824 26.618 1.00 36.85 190 LYS C CA 1
ATOM 6642 C C . LYS C 1 193 ? 84.188 19.457 27.289 1.00 42.29 190 LYS C C 1
ATOM 6643 O O . LYS C 1 193 ? 84.091 18.423 26.618 1.00 49.53 190 LYS C O 1
ATOM 6649 N N . THR C 1 194 ? 84.342 19.434 28.615 1.00 36.81 191 THR C N 1
ATOM 6650 C CA . THR C 1 194 ? 84.498 18.167 29.320 1.00 32.90 191 THR C CA 1
ATOM 6651 C C . THR C 1 194 ? 83.194 17.382 29.370 1.00 42.99 191 THR C C 1
ATOM 6652 O O . THR C 1 194 ? 83.216 16.146 29.379 1.00 42.62 191 THR C O 1
ATOM 6656 N N . LEU C 1 195 ? 82.055 18.073 29.393 1.00 38.10 192 LEU C N 1
ATOM 6657 C CA . LEU C 1 195 ? 80.758 17.418 29.512 1.00 39.32 192 LEU C CA 1
ATOM 6658 C C . LEU C 1 195 ? 80.270 16.807 28.204 1.00 43.15 192 LEU C C 1
ATOM 6659 O O . LEU C 1 195 ? 79.204 16.181 28.196 1.00 51.23 192 LEU C O 1
ATOM 6664 N N . GLY C 1 196 ? 81.004 16.971 27.113 1.00 35.92 193 GLY C N 1
ATOM 6665 C CA . GLY C 1 196 ? 80.738 16.256 25.888 1.00 37.63 193 GLY C CA 1
ATOM 6666 C C . GLY C 1 196 ? 80.199 17.061 24.717 1.00 39.84 193 GLY C C 1
ATOM 6667 O O . GLY C 1 196 ? 79.571 16.470 23.829 1.00 39.28 193 GLY C O 1
ATOM 6668 N N . ALA C 1 197 ? 80.426 18.370 24.680 1.00 35.19 194 ALA C N 1
ATOM 6669 C CA . ALA C 1 197 ? 79.949 19.171 23.562 1.00 36.61 194 ALA C CA 1
ATOM 6670 C C . ALA C 1 197 ? 80.694 18.809 22.285 1.00 49.83 194 ALA C C 1
ATOM 6671 O O . ALA C 1 197 ? 81.896 18.531 22.302 1.00 56.96 194 ALA C O 1
ATOM 6673 N N . ALA C 1 198 ? 79.967 18.818 21.167 1.00 49.12 195 ALA C N 1
ATOM 6674 C CA . ALA C 1 198 ? 80.576 18.495 19.883 1.00 47.65 195 ALA C CA 1
ATOM 6675 C C . ALA C 1 198 ? 81.241 19.707 19.243 1.00 51.25 195 ALA C C 1
ATOM 6676 O O . ALA C 1 198 ? 82.207 19.549 18.489 1.00 52.31 195 ALA C O 1
ATOM 6678 N N . GLU C 1 199 ? 80.751 20.911 19.532 1.00 38.83 196 GLU C N 1
ATOM 6679 C CA . GLU C 1 199 ? 81.284 22.122 18.917 1.00 51.50 196 GLU C CA 1
ATOM 6680 C C . GLU C 1 199 ? 81.070 23.293 19.863 1.00 49.84 196 GLU C C 1
ATOM 6681 O O . GLU C 1 199 ? 79.935 23.569 20.261 1.00 50.15 196 GLU C O 1
ATOM 6687 N N . ILE C 1 200 ? 82.155 23.979 20.214 1.00 47.13 197 ILE C N 1
ATOM 6688 C CA . ILE C 1 200 ? 82.113 25.142 21.093 1.00 41.09 197 ILE C CA 1
ATOM 6689 C C . ILE C 1 200 ? 82.506 26.372 20.290 1.00 45.17 197 ILE C C 1
ATOM 6690 O O . ILE C 1 200 ? 83.575 26.400 19.667 1.00 47.80 197 ILE C O 1
ATOM 6695 N N . VAL C 1 201 ? 81.648 27.387 20.310 1.00 41.63 198 VAL C N 1
ATOM 6696 C CA . VAL C 1 201 ? 81.909 28.665 19.659 1.00 43.13 198 VAL C CA 1
ATOM 6697 C C . VAL C 1 201 ? 81.795 29.759 20.709 1.00 53.18 198 VAL C C 1
ATOM 6698 O O . VAL C 1 201 ? 80.793 29.834 21.429 1.00 46.40 198 VAL C O 1
ATOM 6702 N N . CYS C 1 202 ? 82.822 30.596 20.806 1.00 53.98 199 CYS C N 1
ATOM 6703 C CA . CYS C 1 202 ? 82.846 31.690 21.763 1.00 54.46 199 CYS C CA 1
ATOM 6704 C C . CYS C 1 202 ? 83.037 33.013 21.036 1.00 52.97 199 CYS C C 1
ATOM 6705 O O . CYS C 1 202 ? 83.660 33.072 19.971 1.00 62.07 199 CYS C O 1
ATOM 6708 N N . ALA C 1 203 ? 82.491 34.077 21.622 1.00 58.78 200 ALA C N 1
ATOM 6709 C CA . ALA C 1 203 ? 82.527 35.399 21.016 1.00 72.02 200 ALA C CA 1
ATOM 6710 C C . ALA C 1 203 ? 82.873 36.440 22.069 1.00 74.38 200 ALA C C 1
ATOM 6711 O O . ALA C 1 203 ? 82.485 36.322 23.235 1.00 69.62 200 ALA C O 1
ATOM 6713 N N . ASP C 1 204 ? 83.601 37.468 21.638 1.00 70.38 201 ASP C N 1
ATOM 6714 C CA . ASP C 1 204 ? 84.006 38.578 22.491 1.00 72.06 201 ASP C CA 1
ATOM 6715 C C . ASP C 1 204 ? 84.627 39.657 21.616 1.00 76.55 201 ASP C C 1
ATOM 6716 O O . ASP C 1 204 ? 85.239 39.359 20.585 1.00 83.64 201 ASP C O 1
ATOM 6721 N N . VAL C 1 205 ? 84.459 40.913 22.038 1.00 72.30 202 VAL C N 1
ATOM 6722 C CA . VAL C 1 205 ? 85.045 42.034 21.313 1.00 70.43 202 VAL C CA 1
ATOM 6723 C C . VAL C 1 205 ? 86.545 42.143 21.527 1.00 80.22 202 VAL C C 1
ATOM 6724 O O . VAL C 1 205 ? 87.220 42.863 20.782 1.00 84.65 202 VAL C O 1
ATOM 6728 N N . SER C 1 206 ? 87.084 41.444 22.526 1.00 79.25 203 SER C N 1
ATOM 6729 C CA . SER C 1 206 ? 88.501 41.506 22.844 1.00 79.25 203 SER C CA 1
ATOM 6730 C C . SER C 1 206 ? 89.228 40.354 22.174 1.00 74.72 203 SER C C 1
ATOM 6731 O O . SER C 1 206 ? 88.895 39.188 22.440 1.00 59.65 203 SER C O 1
ATOM 6734 N N . PRO C 1 207 ? 90.208 40.613 21.305 1.00 71.26 204 PRO C N 1
ATOM 6735 C CA . PRO C 1 207 ? 91.035 39.511 20.790 1.00 73.42 204 PRO C CA 1
ATOM 6736 C C . PRO C 1 207 ? 91.828 38.808 21.876 1.00 74.16 204 PRO C C 1
ATOM 6737 O O . PRO C 1 207 ? 92.237 37.657 21.679 1.00 61.33 204 PRO C O 1
ATOM 6741 N N . ARG C 1 208 ? 92.059 39.464 23.016 1.00 75.52 205 ARG C N 1
ATOM 6742 C CA . ARG C 1 208 ? 92.765 38.814 24.114 1.00 68.00 205 ARG C CA 1
ATOM 6743 C C . ARG C 1 208 ? 91.897 37.757 24.781 1.00 66.67 205 ARG C C 1
ATOM 6744 O O . ARG C 1 208 ? 92.374 36.659 25.093 1.00 66.94 205 ARG C O 1
ATOM 6752 N N . SER C 1 209 ? 90.621 38.071 25.015 1.00 70.60 206 SER C N 1
ATOM 6753 C CA . SER C 1 209 ? 89.724 37.098 25.629 1.00 66.76 206 SER C CA 1
ATOM 6754 C C . SER C 1 209 ? 89.473 35.917 24.699 1.00 58.41 206 SER C C 1
ATOM 6755 O O . SER C 1 209 ? 89.349 34.775 25.158 1.00 54.98 206 SER C O 1
ATOM 6758 N N . LEU C 1 210 ? 89.401 36.170 23.390 1.00 66.72 207 LEU C N 1
ATOM 6759 C CA . LEU C 1 210 ? 89.214 35.081 22.436 1.00 59.91 207 LEU C CA 1
ATOM 6760 C C . LEU C 1 210 ? 90.415 34.143 22.427 1.00 67.82 207 LEU C C 1
ATOM 6761 O O . LEU C 1 210 ? 90.256 32.926 22.279 1.00 61.73 207 LEU C O 1
ATOM 6766 N N . SER C 1 211 ? 91.624 34.691 22.579 1.00 67.27 208 SER C N 1
ATOM 6767 C CA . SER C 1 211 ? 92.811 33.844 22.620 1.00 65.11 208 SER C CA 1
ATOM 6768 C C . SER C 1 211 ? 92.833 32.978 23.873 1.00 67.92 208 SER C C 1
ATOM 6769 O O . SER C 1 211 ? 93.343 31.852 23.837 1.00 65.44 208 SER C O 1
ATOM 6772 N N . LEU C 1 212 ? 92.287 33.481 24.983 1.00 68.79 209 LEU C N 1
ATOM 6773 C CA . LEU C 1 212 ? 92.173 32.663 26.186 1.00 59.94 209 LEU C CA 1
ATOM 6774 C C . LEU C 1 212 ? 91.112 31.583 26.028 1.00 61.43 209 LEU C C 1
ATOM 6775 O O . LEU C 1 212 ? 91.256 30.489 26.585 1.00 46.11 209 LEU C O 1
ATOM 6780 N N . GLY C 1 213 ? 90.045 31.867 25.277 1.00 61.74 210 GLY C N 1
ATOM 6781 C CA . GLY C 1 213 ? 89.023 30.858 25.055 1.00 56.79 210 GLY C CA 1
ATOM 6782 C C . GLY C 1 213 ? 89.521 29.698 24.216 1.00 57.35 210 GLY C C 1
ATOM 6783 O O . GLY C 1 213 ? 89.192 28.539 24.486 1.00 55.37 210 GLY C O 1
ATOM 6784 N N . LYS C 1 214 ? 90.321 29.992 23.186 1.00 59.32 211 LYS C N 1
ATOM 6785 C CA . LYS C 1 214 ? 90.900 28.934 22.363 1.00 66.11 211 LYS C CA 1
ATOM 6786 C C . LYS C 1 214 ? 91.745 27.983 23.201 1.00 69.58 211 LYS C C 1
ATOM 6787 O O . LYS C 1 214 ? 91.730 26.766 22.981 1.00 75.30 211 LYS C O 1
ATOM 6793 N N . GLU C 1 215 ? 92.480 28.518 24.177 1.00 61.90 212 GLU C N 1
ATOM 6794 C CA . GLU C 1 215 ? 93.337 27.681 25.007 1.00 72.13 212 GLU C CA 1
ATOM 6795 C C . GLU C 1 215 ? 92.540 26.857 26.011 1.00 69.20 212 GLU C C 1
ATOM 6796 O O . GLU C 1 215 ? 93.068 25.876 26.546 1.00 75.55 212 GLU C O 1
ATOM 6802 N N . MET C 1 216 ? 91.286 27.221 26.268 1.00 61.88 213 MET C N 1
ATOM 6803 C CA . MET C 1 216 ? 90.438 26.491 27.201 1.00 64.50 213 MET C CA 1
ATOM 6804 C C . MET C 1 216 ? 89.578 25.430 26.525 1.00 58.80 213 MET C C 1
ATOM 6805 O O . MET C 1 216 ? 88.862 24.701 27.220 1.00 56.94 213 MET C O 1
ATOM 6810 N N . GLY C 1 217 ? 89.624 25.324 25.198 1.00 42.51 214 GLY C N 1
ATOM 6811 C CA . GLY C 1 217 ? 88.914 24.263 24.511 1.00 49.15 214 GLY C CA 1
ATOM 6812 C C . GLY C 1 217 ? 87.990 24.724 23.402 1.00 57.92 214 GLY C C 1
ATOM 6813 O O . GLY C 1 217 ? 87.290 23.907 22.796 1.00 62.60 214 GLY C O 1
ATOM 6814 N N . ALA C 1 218 ? 87.978 26.025 23.122 1.00 54.86 215 ALA C N 1
ATOM 6815 C CA . ALA C 1 218 ? 87.099 26.553 22.089 1.00 47.98 215 ALA C CA 1
ATOM 6816 C C . ALA C 1 218 ? 87.563 26.113 20.707 1.00 52.69 215 ALA C C 1
ATOM 6817 O O . ALA C 1 218 ? 88.762 25.999 20.439 1.00 59.56 215 ALA C O 1
ATOM 6819 N N . ASP C 1 219 ? 86.595 25.866 19.826 1.00 59.89 216 ASP C N 1
ATOM 6820 C CA . ASP C 1 219 ? 86.848 25.416 18.464 1.00 65.36 216 ASP C CA 1
ATOM 6821 C C . ASP C 1 219 ? 86.851 26.555 17.454 1.00 64.80 216 ASP C C 1
ATOM 6822 O O . ASP C 1 219 ? 87.687 26.568 16.545 1.00 70.11 216 ASP C O 1
ATOM 6827 N N . VAL C 1 220 ? 85.935 27.511 17.590 1.00 63.49 217 VAL C N 1
ATOM 6828 C CA . VAL C 1 220 ? 85.829 28.646 16.682 1.00 58.49 217 VAL C CA 1
ATOM 6829 C C . VAL C 1 220 ? 85.840 29.928 17.503 1.00 58.32 217 VAL C C 1
ATOM 6830 O O . VAL C 1 220 ? 85.212 30.003 18.564 1.00 52.86 217 VAL C O 1
ATOM 6834 N N . LEU C 1 221 ? 86.556 30.935 17.010 1.00 63.45 218 LEU C N 1
ATOM 6835 C CA . LEU C 1 221 ? 86.627 32.247 17.640 1.00 52.11 218 LEU C CA 1
ATOM 6836 C C . LEU C 1 221 ? 85.899 33.257 16.764 1.00 52.56 218 LEU C C 1
ATOM 6837 O O . LEU C 1 221 ? 86.116 33.300 15.548 1.00 54.90 218 LEU C O 1
ATOM 6842 N N . VAL C 1 222 ? 85.039 34.065 17.380 1.00 59.05 219 VAL C N 1
ATOM 6843 C CA . VAL C 1 222 ? 84.173 34.992 16.661 1.00 65.72 219 VAL C CA 1
ATOM 6844 C C . VAL C 1 222 ? 84.241 36.359 17.327 1.00 65.10 219 VAL C C 1
ATOM 6845 O O . VAL C 1 222 ? 84.203 36.465 18.557 1.00 64.39 219 VAL C O 1
ATOM 6849 N N . ASN C 1 223 ? 84.353 37.406 16.510 1.00 72.80 220 ASN C N 1
ATOM 6850 C CA . ASN C 1 223 ? 84.303 38.781 16.986 1.00 85.28 220 ASN C CA 1
ATOM 6851 C C . ASN C 1 223 ? 82.997 39.415 16.531 1.00 93.54 220 ASN C C 1
ATOM 6852 O O . ASN C 1 223 ? 82.737 39.471 15.320 1.00 99.87 220 ASN C O 1
ATOM 6857 N N . PRO C 1 224 ? 82.152 39.896 17.446 1.00 96.76 221 PRO C N 1
ATOM 6858 C CA . PRO C 1 224 ? 80.872 40.489 17.021 1.00 99.68 221 PRO C CA 1
ATOM 6859 C C . PRO C 1 224 ? 81.020 41.769 16.217 1.00 106.16 221 PRO C C 1
ATOM 6860 O O . PRO C 1 224 ? 80.078 42.142 15.505 1.00 105.63 221 PRO C O 1
ATOM 6864 N N . GLN C 1 225 ? 82.160 42.456 16.301 1.00 106.55 222 GLN C N 1
ATOM 6865 C CA . GLN C 1 225 ? 82.345 43.666 15.508 1.00 107.44 222 GLN C CA 1
ATOM 6866 C C . GLN C 1 225 ? 82.711 43.334 14.065 1.00 109.61 222 GLN C C 1
ATOM 6867 O O . GLN C 1 225 ? 81.985 43.686 13.130 1.00 116.39 222 GLN C O 1
ATOM 6873 N N . ASN C 1 226 ? 83.836 42.645 13.868 1.00 105.17 223 ASN C N 1
ATOM 6874 C CA . ASN C 1 226 ? 84.357 42.432 12.521 1.00 107.28 223 ASN C CA 1
ATOM 6875 C C . ASN C 1 226 ? 83.624 41.302 11.805 1.00 98.79 223 ASN C C 1
ATOM 6876 O O . ASN C 1 226 ? 83.037 41.505 10.738 1.00 88.33 223 ASN C O 1
ATOM 6881 N N . ASP C 1 227 ? 83.652 40.105 12.383 1.00 110.79 224 ASP C N 1
ATOM 6882 C CA . ASP C 1 227 ? 83.166 38.918 11.695 1.00 113.55 224 ASP C CA 1
ATOM 6883 C C . ASP C 1 227 ? 81.658 38.976 11.478 1.00 107.56 224 ASP C C 1
ATOM 6884 O O . ASP C 1 227 ? 80.906 39.505 12.300 1.00 100.88 224 ASP C O 1
ATOM 6889 N N . ASP C 1 228 ? 81.222 38.420 10.352 1.00 108.33 225 ASP C N 1
ATOM 6890 C CA . ASP C 1 228 ? 79.809 38.363 10.003 1.00 112.85 225 ASP C CA 1
ATOM 6891 C C . ASP C 1 228 ? 79.179 37.119 10.620 1.00 107.75 225 ASP C C 1
ATOM 6892 O O . ASP C 1 228 ? 79.742 36.022 10.538 1.00 103.61 225 ASP C O 1
ATOM 6897 N N . MET C 1 229 ? 78.012 37.297 11.243 1.00 106.63 226 MET C N 1
ATOM 6898 C CA . MET C 1 229 ? 77.331 36.221 11.952 1.00 97.39 226 MET C CA 1
ATOM 6899 C C . MET C 1 229 ? 76.009 35.829 11.301 1.00 90.83 226 MET C C 1
ATOM 6900 O O . MET C 1 229 ? 75.127 35.295 11.980 1.00 84.45 226 MET C O 1
ATOM 6905 N N . ASP C 1 230 ? 75.849 36.076 10.001 1.00 90.25 227 ASP C N 1
ATOM 6906 C CA . ASP C 1 230 ? 74.578 35.782 9.352 1.00 87.31 227 ASP C CA 1
ATOM 6907 C C . ASP C 1 230 ? 74.380 34.300 9.062 1.00 91.33 227 ASP C C 1
ATOM 6908 O O . ASP C 1 230 ? 73.240 33.881 8.830 1.00 99.89 227 ASP C O 1
ATOM 6913 N N . HIS C 1 231 ? 75.443 33.497 9.064 1.00 86.48 228 HIS C N 1
ATOM 6914 C CA . HIS C 1 231 ? 75.279 32.072 8.809 1.00 83.89 228 HIS C CA 1
ATOM 6915 C C . HIS C 1 231 ? 74.993 31.277 10.075 1.00 71.31 228 HIS C C 1
ATOM 6916 O O . HIS C 1 231 ? 74.411 30.190 9.989 1.00 67.01 228 HIS C O 1
ATOM 6923 N N . TRP C 1 232 ? 75.386 31.789 11.245 1.00 66.86 229 TRP C N 1
ATOM 6924 C CA . TRP C 1 232 ? 74.954 31.169 12.493 1.00 58.23 229 TRP C CA 1
ATOM 6925 C C . TRP C 1 232 ? 73.480 31.441 12.763 1.00 57.57 229 TRP C C 1
ATOM 6926 O O . TRP C 1 232 ? 72.814 30.641 13.430 1.00 56.30 229 TRP C O 1
ATOM 6937 N N . LYS C 1 233 ? 72.959 32.559 12.264 1.00 61.69 230 LYS C N 1
ATOM 6938 C CA . LYS C 1 233 ? 71.575 32.953 12.492 1.00 63.22 230 LYS C CA 1
ATOM 6939 C C . LYS C 1 233 ? 70.612 32.374 11.464 1.00 65.42 230 LYS C C 1
ATOM 6940 O O . LYS C 1 233 ? 69.409 32.642 11.547 1.00 57.59 230 LYS C O 1
ATOM 6946 N N . ALA C 1 234 ? 71.104 31.599 10.502 1.00 72.00 231 ALA C N 1
ATOM 6947 C CA . ALA C 1 234 ? 70.232 31.016 9.494 1.00 70.09 231 ALA C CA 1
ATOM 6948 C C . ALA C 1 234 ? 69.413 29.875 10.086 1.00 60.69 231 ALA C C 1
ATOM 6949 O O . ALA C 1 234 ? 69.806 29.244 11.072 1.00 49.88 231 ALA C O 1
ATOM 6951 N N . GLU C 1 235 ? 68.258 29.618 9.469 1.00 54.63 232 GLU C N 1
ATOM 6952 C CA . GLU C 1 235 ? 67.353 28.545 9.886 1.00 53.16 232 GLU C CA 1
ATOM 6953 C C . GLU C 1 235 ? 66.921 28.720 11.342 1.00 51.22 232 GLU C C 1
ATOM 6954 O O . GLU C 1 235 ? 66.918 27.774 12.133 1.00 52.50 232 GLU C O 1
ATOM 6960 N N . LYS C 1 236 ? 66.559 29.956 11.694 1.00 54.74 233 LYS C N 1
ATOM 6961 C CA . LYS C 1 236 ? 66.107 30.323 13.036 1.00 48.77 233 LYS C CA 1
ATOM 6962 C C . LYS C 1 236 ? 67.143 30.014 14.113 1.00 50.43 233 LYS C C 1
ATOM 6963 O O . LYS C 1 236 ? 66.793 29.870 15.289 1.00 62.74 233 LYS C O 1
ATOM 6969 N N . GLY C 1 237 ? 68.417 29.908 13.745 1.00 45.56 234 GLY C N 1
ATOM 6970 C CA . GLY C 1 237 ? 69.448 29.609 14.718 1.00 43.07 234 GLY C CA 1
ATOM 6971 C C . GLY C 1 237 ? 70.205 28.332 14.419 1.00 49.37 234 GLY C C 1
ATOM 6972 O O . GLY C 1 237 ? 69.683 27.430 13.759 1.00 55.72 234 GLY C O 1
ATOM 6973 N N . TYR C 1 238 ? 71.439 28.245 14.909 1.00 47.33 235 TYR C N 1
ATOM 6974 C CA . TYR C 1 238 ? 72.320 27.111 14.655 1.00 40.75 235 TYR C CA 1
ATOM 6975 C C . TYR C 1 238 ? 72.650 26.309 15.902 1.00 47.45 235 TYR C C 1
ATOM 6976 O O . TYR C 1 238 ? 72.781 25.086 15.824 1.00 51.73 235 TYR C O 1
ATOM 6985 N N . PHE C 1 239 ? 72.783 26.964 17.052 1.00 37.36 236 PHE C N 1
ATOM 6986 C CA . PHE C 1 239 ? 73.283 26.315 18.254 1.00 47.83 236 PHE C CA 1
ATOM 6987 C C . PHE C 1 239 ? 72.147 25.733 19.084 1.00 50.73 236 PHE C C 1
ATOM 6988 O O . PHE C 1 239 ? 71.061 26.313 19.174 1.00 61.90 236 PHE C O 1
ATOM 6996 N N . ASP C 1 240 ? 72.414 24.575 19.692 1.00 47.21 237 ASP C N 1
ATOM 6997 C CA . ASP C 1 240 ? 71.453 23.975 20.611 1.00 38.28 237 ASP C CA 1
ATOM 6998 C C . ASP C 1 240 ? 71.405 24.737 21.929 1.00 38.30 237 ASP C C 1
ATOM 6999 O O . ASP C 1 240 ? 70.323 24.966 22.484 1.00 46.34 237 ASP C O 1
ATOM 7004 N N . VAL C 1 241 ? 72.567 25.134 22.443 1.00 41.43 238 VAL C N 1
ATOM 7005 C CA . VAL C 1 241 ? 72.686 25.796 23.735 1.00 44.79 238 VAL C CA 1
ATOM 7006 C C . VAL C 1 241 ? 73.515 27.061 23.559 1.00 42.02 238 VAL C C 1
ATOM 7007 O O . VAL C 1 241 ? 74.470 27.083 22.775 1.00 46.65 238 VAL C O 1
ATOM 7011 N N . SER C 1 242 ? 73.146 28.116 24.284 1.00 41.69 239 SER C N 1
ATOM 7012 C CA . SER C 1 242 ? 73.895 29.364 24.285 1.00 47.71 239 SER C CA 1
ATOM 7013 C C . SER C 1 242 ? 74.107 29.839 25.715 1.00 49.76 239 SER C C 1
ATOM 7014 O O . SER C 1 242 ? 73.184 29.805 26.535 1.00 50.10 239 SER C O 1
ATOM 7017 N N . PHE C 1 243 ? 75.329 30.280 26.007 1.00 49.72 240 PHE C N 1
ATOM 7018 C CA . PHE C 1 243 ? 75.690 30.850 27.300 1.00 39.31 240 PHE C CA 1
ATOM 7019 C C . PHE C 1 243 ? 75.989 32.331 27.113 1.00 42.14 240 PHE C C 1
ATOM 7020 O O . PHE C 1 243 ? 76.852 32.696 26.307 1.00 55.26 240 PHE C O 1
ATOM 7028 N N . GLU C 1 244 ? 75.280 33.178 27.856 1.00 49.68 241 GLU C N 1
ATOM 7029 C CA . GLU C 1 244 ? 75.471 34.624 27.821 1.00 52.82 241 GLU C CA 1
ATOM 7030 C C . GLU C 1 244 ? 76.160 35.031 29.119 1.00 53.15 241 GLU C C 1
ATOM 7031 O O . GLU C 1 244 ? 75.547 34.993 30.191 1.00 51.66 241 GLU C O 1
ATOM 7037 N N . VAL C 1 245 ? 77.433 35.412 29.020 1.00 55.97 242 VAL C N 1
ATOM 7038 C CA . VAL C 1 245 ? 78.248 35.697 30.195 1.00 52.92 242 VAL C CA 1
ATOM 7039 C C . VAL C 1 245 ? 78.648 37.164 30.298 1.00 62.01 242 VAL C C 1
ATOM 7040 O O . VAL C 1 245 ? 79.052 37.602 31.387 1.00 70.31 242 VAL C O 1
ATOM 7044 N N . SER C 1 246 ? 78.553 37.937 29.216 1.00 64.95 243 SER C N 1
ATOM 7045 C CA . SER C 1 246 ? 79.003 39.325 29.262 1.00 63.33 243 SER C CA 1
ATOM 7046 C C . SER C 1 246 ? 78.041 40.199 30.057 1.00 64.83 243 SER C C 1
ATOM 7047 O O . SER C 1 246 ? 78.474 41.037 30.857 1.00 72.29 243 SER C O 1
ATOM 7050 N N . GLY C 1 247 ? 76.736 40.017 29.857 1.00 62.47 244 GLY C N 1
ATOM 7051 C CA . GLY C 1 247 ? 75.737 40.814 30.532 1.00 58.60 244 GLY C CA 1
ATOM 7052 C C . GLY C 1 247 ? 75.255 42.022 29.759 1.00 80.38 244 GLY C C 1
ATOM 7053 O O . GLY C 1 247 ? 74.301 42.678 30.198 1.00 83.55 244 GLY C O 1
ATOM 7054 N N . HIS C 1 248 ? 75.881 42.341 28.629 1.00 96.85 245 HIS C N 1
ATOM 7055 C CA . HIS C 1 248 ? 75.458 43.473 27.821 1.00 109.14 245 HIS C CA 1
ATOM 7056 C C . HIS C 1 248 ? 74.227 43.095 26.999 1.00 103.51 245 HIS C C 1
ATOM 7057 O O . HIS C 1 248 ? 74.166 41.994 26.444 1.00 105.69 245 HIS C O 1
ATOM 7064 N N . PRO C 1 249 ? 73.232 43.981 26.918 1.00 87.46 246 PRO C N 1
ATOM 7065 C CA . PRO C 1 249 ? 72.011 43.649 26.166 1.00 81.49 246 PRO C CA 1
ATOM 7066 C C . PRO C 1 249 ? 72.259 43.307 24.707 1.00 79.49 246 PRO C C 1
ATOM 7067 O O . PRO C 1 249 ? 71.492 42.529 24.126 1.00 82.24 246 PRO C O 1
ATOM 7071 N N . SER C 1 250 ? 73.302 43.873 24.094 1.00 80.85 247 SER C N 1
ATOM 7072 C CA . SER C 1 250 ? 73.632 43.520 22.716 1.00 80.26 247 SER C CA 1
ATOM 7073 C C . SER C 1 250 ? 73.963 42.039 22.590 1.00 80.56 247 SER C C 1
ATOM 7074 O O . SER C 1 250 ? 73.542 41.379 21.632 1.00 83.66 247 SER C O 1
ATOM 7077 N N . SER C 1 251 ? 74.726 41.502 23.543 1.00 74.05 248 SER C N 1
ATOM 7078 C CA . SER C 1 251 ? 75.056 40.085 23.509 1.00 58.11 248 SER C CA 1
ATOM 7079 C C . SER C 1 251 ? 73.850 39.212 23.824 1.00 54.02 248 SER C C 1
ATOM 7080 O O . SER C 1 251 ? 73.828 38.040 23.434 1.00 50.66 248 SER C O 1
ATOM 7083 N N . VAL C 1 252 ? 72.849 39.756 24.520 1.00 54.01 249 VAL C N 1
ATOM 7084 C CA . VAL C 1 252 ? 71.620 39.010 24.769 1.00 52.43 249 VAL C CA 1
ATOM 7085 C C . VAL C 1 252 ? 70.810 38.877 23.485 1.00 58.93 249 VAL C C 1
ATOM 7086 O O . VAL C 1 252 ? 70.245 37.815 23.197 1.00 68.69 249 VAL C O 1
ATOM 7090 N N . ASN C 1 253 ? 70.743 39.950 22.692 1.00 63.41 250 ASN C N 1
ATOM 7091 C CA . ASN C 1 253 ? 70.009 39.899 21.432 1.00 59.47 250 ASN C CA 1
ATOM 7092 C C . ASN C 1 253 ? 70.658 38.929 20.454 1.00 67.18 250 ASN C C 1
ATOM 7093 O O . ASN C 1 253 ? 69.960 38.184 19.756 1.00 57.62 250 ASN C O 1
ATOM 7098 N N . THR C 1 254 ? 71.991 38.922 20.388 1.00 76.42 251 THR C N 1
ATOM 7099 C CA . THR C 1 254 ? 72.676 38.004 19.485 1.00 70.93 251 THR C CA 1
ATOM 7100 C C . THR C 1 254 ? 72.512 36.554 19.926 1.00 69.08 251 THR C C 1
ATOM 7101 O O . THR C 1 254 ? 72.419 35.661 19.078 1.00 67.59 251 THR C O 1
ATOM 7105 N N . CYS C 1 255 ? 72.467 36.299 21.237 1.00 64.34 252 CYS C N 1
ATOM 7106 C CA . CYS C 1 255 ? 72.267 34.933 21.711 1.00 59.20 252 CYS C CA 1
ATOM 7107 C C . CYS C 1 255 ? 70.884 34.412 21.344 1.00 57.02 252 CYS C C 1
ATOM 7108 O O . CYS C 1 255 ? 70.724 33.225 21.035 1.00 47.23 252 CYS C O 1
ATOM 7111 N N . LEU C 1 256 ? 69.871 35.281 21.370 1.00 60.66 253 LEU C N 1
ATOM 7112 C CA . LEU C 1 256 ? 68.520 34.846 21.032 1.00 56.73 253 LEU C CA 1
ATOM 7113 C C . LEU C 1 256 ? 68.396 34.528 19.547 1.00 65.31 253 LEU C C 1
ATOM 7114 O O . LEU C 1 256 ? 67.769 33.533 19.169 1.00 68.32 253 LEU C O 1
ATOM 7119 N N . GLU C 1 257 ? 68.992 35.356 18.692 1.00 61.89 254 GLU C N 1
ATOM 7120 C CA . GLU C 1 257 ? 68.977 35.153 17.248 1.00 62.72 254 GLU C CA 1
ATOM 7121 C C . GLU C 1 257 ? 69.913 34.043 16.790 1.00 59.37 254 GLU C C 1
ATOM 7122 O O . GLU C 1 257 ? 69.782 33.579 15.652 1.00 74.78 254 GLU C O 1
ATOM 7128 N N . VAL C 1 258 ? 70.845 33.606 17.636 1.00 49.22 255 VAL C N 1
ATOM 7129 C CA . VAL C 1 258 ? 71.796 32.572 17.248 1.00 44.96 255 VAL C CA 1
ATOM 7130 C C . VAL C 1 258 ? 71.404 31.189 17.761 1.00 43.22 255 VA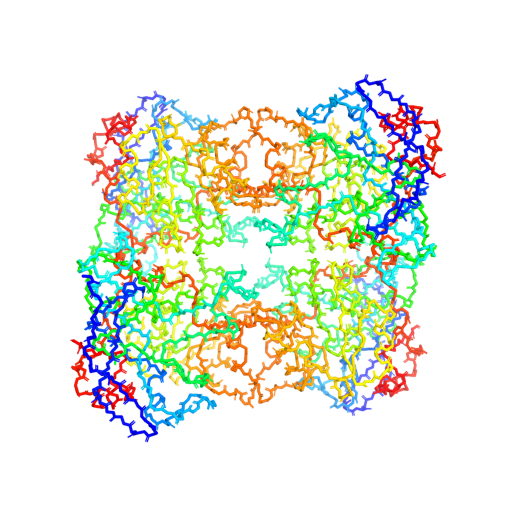L C C 1
ATOM 7131 O O . VAL C 1 258 ? 71.947 30.186 17.274 1.00 49.80 255 VAL C O 1
ATOM 7135 N N . THR C 1 259 ? 70.482 31.104 18.713 1.00 38.26 256 THR C N 1
ATOM 7136 C CA . THR C 1 259 ? 70.075 29.834 19.291 1.00 40.52 256 THR C CA 1
ATOM 7137 C C . THR C 1 259 ? 68.962 29.206 18.459 1.00 52.52 256 THR C C 1
ATOM 7138 O O . THR C 1 259 ? 68.131 29.903 17.871 1.00 59.24 256 THR C O 1
ATOM 7142 N N . ARG C 1 260 ? 68.966 27.874 18.404 1.00 53.01 257 ARG C N 1
ATOM 7143 C CA . ARG C 1 260 ? 67.909 27.140 17.721 1.00 53.32 257 ARG C CA 1
ATOM 7144 C C . ARG C 1 260 ? 66.542 27.492 18.294 1.00 58.43 257 ARG C C 1
ATOM 7145 O O . ARG C 1 260 ? 66.412 27.894 19.454 1.00 60.64 257 ARG C O 1
ATOM 7153 N N . ALA C 1 261 ? 65.513 27.334 17.466 1.00 51.23 258 ALA C N 1
ATOM 7154 C CA . ALA C 1 261 ? 64.150 27.383 17.972 1.00 35.67 258 ALA C CA 1
ATOM 7155 C C . ALA C 1 261 ? 63.939 26.244 18.960 1.00 33.85 258 ALA C C 1
ATOM 7156 O O . ALA C 1 261 ? 64.373 25.112 18.728 1.00 39.46 258 ALA C O 1
ATOM 7158 N N . ARG C 1 262 ? 63.282 26.558 20.077 1.00 32.32 259 ARG C N 1
ATOM 7159 C CA . ARG C 1 262 ? 63.145 25.656 21.220 1.00 35.08 259 ARG C CA 1
ATOM 7160 C C . ARG C 1 262 ? 64.497 25.264 21.808 1.00 40.25 259 ARG C C 1
ATOM 7161 O O . ARG C 1 262 ? 64.611 24.235 22.480 1.00 49.12 259 ARG C O 1
ATOM 7169 N N . GLY C 1 263 ? 65.528 26.072 21.566 1.00 51.31 260 GLY C N 1
ATOM 7170 C CA . GLY C 1 263 ? 66.834 25.829 22.135 1.00 47.11 260 GLY C CA 1
ATOM 7171 C C . GLY C 1 263 ? 66.931 26.306 23.570 1.00 43.13 260 GLY C C 1
ATOM 7172 O O . GLY C 1 263 ? 65.978 26.809 24.164 1.00 46.93 260 GLY C O 1
ATOM 7173 N N . VAL C 1 264 ? 68.124 26.145 24.135 1.00 42.76 261 VAL C N 1
ATOM 7174 C CA . VAL C 1 264 ? 68.398 26.491 25.524 1.00 41.97 261 VAL C CA 1
ATOM 7175 C C . VAL C 1 264 ? 69.353 27.676 25.551 1.00 44.10 261 VAL C C 1
ATOM 7176 O O . VAL C 1 264 ? 70.345 27.700 24.813 1.00 52.68 261 VAL C O 1
ATOM 7180 N N . MET C 1 265 ? 69.047 28.660 26.394 1.00 36.70 262 MET C N 1
ATOM 7181 C CA . MET C 1 265 ? 69.911 29.814 26.608 1.00 40.08 262 MET C CA 1
ATOM 7182 C C . MET C 1 265 ? 70.113 29.992 28.104 1.00 48.34 262 MET C C 1
ATOM 7183 O O . MET C 1 265 ? 69.152 30.258 28.834 1.00 45.54 262 MET C O 1
ATOM 7188 N N . VAL C 1 266 ? 71.354 29.844 28.559 1.00 33.46 263 VAL C N 1
ATOM 7189 C CA . VAL C 1 266 ? 71.694 29.960 29.971 1.00 38.07 263 VAL C CA 1
ATOM 7190 C C . VAL C 1 266 ? 72.230 31.363 30.222 1.00 42.83 263 VAL C C 1
ATOM 7191 O O . VAL C 1 266 ? 73.275 31.745 29.683 1.00 50.56 263 VAL C O 1
ATOM 7195 N N . GLN C 1 267 ? 71.513 32.131 31.039 1.00 42.29 264 GLN C N 1
ATOM 7196 C CA . GLN C 1 267 ? 71.900 33.497 31.376 1.00 46.05 264 GLN C CA 1
ATOM 7197 C C . GLN C 1 267 ? 72.789 33.461 32.614 1.00 53.06 264 GLN C C 1
ATOM 7198 O O . GLN C 1 267 ? 72.316 33.176 33.719 1.00 64.18 264 GLN C O 1
ATOM 7204 N N . VAL C 1 268 ? 74.075 33.752 32.430 1.00 53.97 265 VAL C N 1
ATOM 7205 C CA . VAL C 1 268 ? 75.062 33.705 33.503 1.00 55.92 265 VAL C CA 1
ATOM 7206 C C . VAL C 1 268 ? 75.494 35.106 33.922 1.00 54.46 265 VAL C C 1
ATOM 7207 O O . VAL C 1 268 ? 75.523 35.428 35.110 1.00 55.60 265 VAL C O 1
ATOM 7211 N N . GLY C 1 269 ? 75.838 35.951 32.956 1.00 56.79 266 GLY C N 1
ATOM 7212 C CA . GLY C 1 269 ? 76.331 37.279 33.280 1.00 56.13 266 GLY C CA 1
ATOM 7213 C C . GLY C 1 269 ? 75.229 38.180 33.807 1.00 71.99 266 GLY C C 1
ATOM 7214 O O . GLY C 1 269 ? 74.075 38.102 33.384 1.00 75.15 266 GLY C O 1
ATOM 7215 N N . MET C 1 270 ? 75.597 39.048 34.744 1.00 76.88 267 MET C N 1
ATOM 7216 C CA . MET C 1 270 ? 74.669 39.972 35.383 1.00 83.88 267 MET C CA 1
ATOM 7217 C C . MET C 1 270 ? 75.040 41.394 34.985 1.00 85.84 267 MET C C 1
ATOM 7218 O O . MET C 1 270 ? 76.144 41.858 35.291 1.00 90.54 267 MET C O 1
ATOM 7223 N N . GLY C 1 271 ? 74.122 42.081 34.310 1.00 90.64 268 GLY C N 1
ATOM 7224 C CA . GLY C 1 271 ? 74.375 43.441 33.876 1.00 86.65 268 GLY C CA 1
ATOM 7225 C C . GLY C 1 271 ? 73.276 44.409 34.263 1.00 88.53 268 GLY C C 1
ATOM 7226 O O . GLY C 1 271 ? 73.038 45.400 33.565 1.00 84.65 268 GLY C O 1
ATOM 7227 N N . GLY C 1 272 ? 72.601 44.136 35.375 1.00 90.79 269 GLY C N 1
ATOM 7228 C CA . GLY C 1 272 ? 71.513 44.979 35.817 1.00 91.27 269 GLY C CA 1
ATOM 7229 C C . GLY C 1 272 ? 70.244 44.744 35.020 1.00 94.06 269 GLY C C 1
ATOM 7230 O O . GLY C 1 272 ? 70.100 43.768 34.275 1.00 79.06 269 GLY C O 1
ATOM 7231 N N . ALA C 1 273 ? 69.303 45.670 35.188 1.00 106.17 270 ALA C N 1
ATOM 7232 C CA . ALA C 1 273 ? 68.039 45.598 34.468 1.00 106.44 270 ALA C CA 1
ATOM 7233 C C . ALA C 1 273 ? 68.264 45.902 32.992 1.00 112.27 270 ALA C C 1
ATOM 7234 O O . ALA C 1 273 ? 68.786 46.964 32.639 1.00 121.69 270 ALA C O 1
ATOM 7236 N N . MET C 1 274 ? 67.875 44.968 32.131 1.00 107.93 271 MET C N 1
ATOM 7237 C CA . MET C 1 274 ? 68.041 45.132 30.694 1.00 105.86 271 MET C CA 1
ATOM 7238 C C . MET C 1 274 ? 66.890 45.957 30.129 1.00 112.45 271 MET C C 1
ATOM 7239 O O . MET C 1 274 ? 65.722 45.713 30.448 1.00 118.04 271 MET C O 1
ATOM 7244 N N . ALA C 1 275 ? 67.226 46.936 29.289 1.00 114.77 272 ALA C N 1
ATOM 7245 C CA . ALA C 1 275 ? 66.224 47.823 28.714 1.00 100.64 272 ALA C CA 1
ATOM 7246 C C . ALA C 1 275 ? 65.476 47.150 27.571 1.00 114.35 272 ALA C C 1
ATOM 7247 O O . ALA C 1 275 ? 64.402 46.575 27.773 1.00 114.59 272 ALA C O 1
ATOM 7249 N N . GLU C 1 276 ? 66.045 47.211 26.367 1.00 116.07 273 GLU C N 1
ATOM 7250 C CA . GLU C 1 276 ? 65.384 46.731 25.153 1.00 116.20 273 GLU C CA 1
ATOM 7251 C C . GLU C 1 276 ? 65.518 45.212 25.074 1.00 106.69 273 GLU C C 1
ATOM 7252 O O . GLU C 1 276 ? 66.320 44.659 24.317 1.00 112.88 273 GLU C O 1
ATOM 7258 N N . PHE C 1 277 ? 64.701 44.525 25.870 1.00 89.67 274 PHE C N 1
ATOM 7259 C CA . PHE C 1 277 ? 64.715 43.066 25.816 1.00 78.28 274 PHE C CA 1
ATOM 7260 C C . PHE C 1 277 ? 63.746 42.575 24.747 1.00 73.30 274 PHE C C 1
ATOM 7261 O O . PHE C 1 277 ? 62.583 42.997 24.735 1.00 72.55 274 PHE C O 1
ATOM 7269 N N . PRO C 1 278 ? 64.177 41.692 23.845 1.00 68.47 275 PRO C N 1
ATOM 7270 C CA . PRO C 1 278 ? 63.277 41.166 22.796 1.00 65.31 275 PRO C CA 1
ATOM 7271 C C . PRO C 1 278 ? 62.445 39.973 23.271 1.00 63.25 275 PRO C C 1
ATOM 7272 O O . PRO C 1 278 ? 62.767 38.801 23.060 1.00 57.31 275 PRO C O 1
ATOM 7276 N N . MET C 1 279 ? 61.332 40.287 23.941 1.00 69.39 276 MET C N 1
ATOM 7277 C CA . MET C 1 279 ? 60.441 39.255 24.459 1.00 66.30 276 MET C CA 1
ATOM 7278 C C . MET C 1 279 ? 59.767 38.464 23.347 1.00 63.97 276 MET C C 1
ATOM 7279 O O . MET C 1 279 ? 59.383 37.310 23.568 1.00 69.28 276 MET C O 1
ATOM 7284 N N . MET C 1 280 ? 59.632 39.048 22.155 1.00 56.97 277 MET C N 1
ATOM 7285 C CA . MET C 1 280 ? 58.908 38.382 21.079 1.00 56.17 277 MET C CA 1
ATOM 7286 C C . MET C 1 280 ? 59.718 37.243 20.467 1.00 53.45 277 MET C C 1
ATOM 7287 O O . MET C 1 280 ? 59.149 36.207 20.106 1.00 59.27 277 MET C O 1
ATOM 7292 N N . THR C 1 281 ? 61.040 37.407 20.343 1.00 44.13 278 THR C N 1
ATOM 7293 C CA . THR C 1 281 ? 61.855 36.332 19.785 1.00 46.91 278 THR C CA 1
ATOM 7294 C C . THR C 1 281 ? 61.914 35.138 20.726 1.00 45.64 278 THR C C 1
ATOM 7295 O O . THR C 1 281 ? 61.987 33.991 20.269 1.00 50.18 278 THR C O 1
ATOM 7299 N N . LEU C 1 282 ? 61.886 35.385 22.037 1.00 43.94 279 LEU C N 1
ATOM 7300 C CA . LEU C 1 282 ? 61.805 34.289 22.993 1.00 43.05 279 LEU C CA 1
ATOM 7301 C C . LEU C 1 282 ? 60.459 33.581 22.910 1.00 47.55 279 LEU C C 1
ATOM 7302 O O . LEU C 1 282 ? 60.385 32.364 23.112 1.00 53.83 279 LEU C O 1
ATOM 7307 N N . ILE C 1 283 ? 59.391 34.322 22.608 1.00 45.50 280 ILE C N 1
ATOM 7308 C CA . ILE C 1 283 ? 58.073 33.709 22.471 1.00 42.88 280 ILE C CA 1
ATOM 7309 C C . ILE C 1 283 ? 57.969 32.963 21.147 1.00 51.80 280 ILE C C 1
ATOM 7310 O O . ILE C 1 283 ? 57.564 31.795 21.103 1.00 61.76 280 ILE C O 1
ATOM 7315 N N . GLY C 1 284 ? 58.329 33.629 20.047 1.00 39.00 281 GLY C N 1
ATOM 7316 C CA . GLY C 1 284 ? 58.185 33.011 18.737 1.00 40.50 281 GLY C CA 1
ATOM 7317 C C . GLY C 1 284 ? 59.061 31.785 18.564 1.00 46.25 281 GLY C C 1
ATOM 7318 O O . GLY C 1 284 ? 58.610 30.748 18.068 1.00 47.44 281 GLY C O 1
ATOM 7319 N N . LYS C 1 285 ? 60.327 31.886 18.972 1.00 40.53 282 LYS C N 1
ATOM 7320 C CA . LYS C 1 285 ? 61.242 30.757 18.860 1.00 38.31 282 LYS C CA 1
ATOM 7321 C C . LYS C 1 285 ? 61.125 29.780 20.022 1.00 51.29 282 LYS C C 1
ATOM 7322 O O . LYS C 1 285 ? 61.787 28.735 19.995 1.00 62.86 282 LYS C O 1
ATOM 7328 N N . GLU C 1 286 ? 60.303 30.090 21.029 1.00 39.91 283 GLU C N 1
ATOM 7329 C CA . GLU C 1 286 ? 60.095 29.217 22.187 1.00 36.86 283 GLU C CA 1
ATOM 7330 C C . GLU C 1 286 ? 61.416 28.886 22.879 1.00 45.31 283 GLU C C 1
ATOM 7331 O O . GLU C 1 286 ? 61.683 27.737 23.237 1.00 40.02 283 GLU C O 1
ATOM 7337 N N . ILE C 1 287 ? 62.252 29.908 23.070 1.00 52.03 284 ILE C N 1
ATOM 7338 C CA . ILE C 1 287 ? 63.540 29.718 23.723 1.00 49.56 284 ILE C CA 1
ATOM 7339 C C . ILE C 1 287 ? 63.327 29.414 25.199 1.00 46.15 284 ILE C C 1
ATOM 7340 O O . ILE C 1 287 ? 62.480 30.026 25.865 1.00 51.50 284 ILE C O 1
ATOM 7345 N N . SER C 1 288 ? 64.095 28.458 25.718 1.00 36.28 285 SER C N 1
ATOM 7346 C CA . SER C 1 288 ? 64.060 28.108 27.137 1.00 39.52 285 SER C CA 1
ATOM 7347 C C . SER C 1 288 ? 65.179 28.880 27.831 1.00 41.70 285 SER C C 1
ATOM 7348 O O . SER C 1 288 ? 66.310 28.409 27.942 1.00 50.71 285 SER C O 1
ATOM 7351 N N . LEU C 1 289 ? 64.853 30.085 28.295 1.00 37.09 286 LEU C N 1
ATOM 7352 C CA . LEU C 1 289 ? 65.817 30.963 28.952 1.00 34.39 286 LEU C CA 1
ATOM 7353 C C . LEU C 1 289 ? 65.895 30.597 30.429 1.00 51.96 286 LEU C C 1
ATOM 7354 O O . LEU C 1 289 ? 64.941 30.816 31.183 1.00 37.35 286 LEU C O 1
ATOM 7359 N N . ARG C 1 290 ? 67.030 30.043 30.844 1.00 52.34 287 ARG C N 1
ATOM 7360 C CA . ARG C 1 290 ? 67.256 29.657 32.228 1.00 55.32 287 ARG C CA 1
ATOM 7361 C C . ARG C 1 290 ? 68.399 30.477 32.807 1.00 50.33 287 ARG C C 1
ATOM 7362 O O . ARG C 1 290 ? 69.404 30.721 32.133 1.00 60.77 287 ARG C O 1
ATOM 7370 N N . GLY C 1 291 ? 68.240 30.902 34.059 1.00 50.00 288 GLY C N 1
ATOM 7371 C CA . GLY C 1 291 ? 69.293 31.617 34.741 1.00 43.61 288 GLY C CA 1
ATOM 7372 C C . GLY C 1 291 ? 70.192 30.700 35.551 1.00 46.45 288 GLY C C 1
ATOM 7373 O O . GLY C 1 291 ? 69.809 29.595 35.930 1.00 62.13 288 GLY C O 1
ATOM 7374 N N . SER C 1 292 ? 71.407 31.176 35.807 1.00 45.58 289 SER C N 1
ATOM 7375 C CA . SER C 1 292 ? 72.389 30.445 36.597 1.00 42.85 289 SER C CA 1
ATOM 7376 C C . SER C 1 292 ? 72.892 31.348 37.712 1.00 52.07 289 SER C C 1
ATOM 7377 O O . SER C 1 292 ? 73.294 32.487 37.456 1.00 60.05 289 SER C O 1
ATOM 7380 N N . PHE C 1 293 ? 72.868 30.840 38.943 1.00 51.22 290 PHE C N 1
ATOM 7381 C CA . PHE C 1 293 ? 73.276 31.617 40.111 1.00 43.20 290 PHE C CA 1
ATOM 7382 C C . PHE C 1 293 ? 74.124 30.735 41.015 1.00 54.17 290 PHE C C 1
ATOM 7383 O O . PHE C 1 293 ? 73.608 29.797 41.632 1.00 55.36 290 PHE C O 1
ATOM 7391 N N . ARG C 1 294 ? 75.418 31.036 41.084 1.00 54.63 291 ARG C N 1
ATOM 7392 C CA . ARG C 1 294 ? 76.366 30.401 42.009 1.00 48.75 291 ARG C CA 1
ATOM 7393 C C . ARG C 1 294 ? 76.398 28.902 41.718 1.00 50.23 291 ARG C C 1
ATOM 7394 O O . ARG C 1 294 ? 76.608 28.516 40.556 1.00 50.51 291 ARG C O 1
ATOM 7402 N N . PHE C 1 295 ? 76.191 28.040 42.711 1.00 40.61 292 PHE C N 1
ATOM 7403 C CA . PHE C 1 295 ? 76.426 26.606 42.608 1.00 38.63 292 PHE C CA 1
ATOM 7404 C C . PHE C 1 295 ? 75.829 25.928 43.834 1.00 34.35 292 PHE C C 1
ATOM 7405 O O . PHE C 1 295 ? 75.564 26.576 44.851 1.00 40.73 292 PHE C O 1
ATOM 7413 N N . THR C 1 296 ? 75.623 24.613 43.724 1.00 52.87 293 THR C N 1
ATOM 7414 C CA . THR C 1 296 ? 75.141 23.815 44.845 1.00 61.40 293 THR C CA 1
ATOM 7415 C C . THR C 1 296 ? 76.220 22.813 45.244 1.00 63.12 293 THR C C 1
ATOM 7416 O O . THR C 1 296 ? 77.057 23.114 46.102 1.00 75.02 293 THR C O 1
ATOM 7420 N N . SER C 1 297 ? 76.227 21.635 44.620 1.00 59.35 294 SER C N 1
ATOM 7421 C CA . SER C 1 297 ? 77.220 20.603 44.890 1.00 51.23 294 SER C CA 1
ATOM 7422 C C . SER C 1 297 ? 78.343 20.589 43.862 1.00 52.34 294 SER C C 1
ATOM 7423 O O . SER C 1 297 ? 79.180 19.682 43.881 1.00 44.68 294 SER C O 1
ATOM 7426 N N . GLU C 1 298 ? 78.362 21.557 42.952 1.00 48.71 295 GLU C N 1
ATOM 7427 C CA . GLU C 1 298 ? 79.406 21.658 41.941 1.00 45.76 295 GLU C CA 1
ATOM 7428 C C . GLU C 1 298 ? 80.729 22.156 42.505 1.00 55.47 295 GLU C C 1
ATOM 7429 O O . GLU C 1 298 ? 81.724 22.181 41.772 1.00 48.56 295 GLU C O 1
ATOM 7435 N N . PHE C 1 299 ? 80.768 22.565 43.775 1.00 53.32 296 PHE C N 1
ATOM 7436 C CA . PHE C 1 299 ? 82.042 22.940 44.379 1.00 45.49 296 PHE C CA 1
ATOM 7437 C C . PHE C 1 299 ? 82.906 21.712 44.630 1.00 40.65 296 PHE C C 1
ATOM 7438 O O . PHE C 1 299 ? 84.113 21.732 44.362 1.00 59.92 296 PHE C O 1
ATOM 7446 N N . ASN C 1 300 ? 82.307 20.635 45.144 1.00 42.34 297 ASN C N 1
ATOM 7447 C CA . ASN C 1 300 ? 83.045 19.386 45.309 1.00 52.51 297 ASN C CA 1
ATOM 7448 C C . ASN C 1 300 ? 83.522 18.852 43.965 1.00 56.64 297 ASN C C 1
ATOM 7449 O O . ASN C 1 300 ? 84.605 18.262 43.870 1.00 66.52 297 ASN C O 1
ATOM 7454 N N . THR C 1 301 ? 82.725 19.050 42.913 1.00 39.18 298 THR C N 1
ATOM 7455 C CA . THR C 1 301 ? 83.130 18.608 41.583 1.00 43.26 298 THR C CA 1
ATOM 7456 C C . THR C 1 301 ? 84.295 19.438 41.058 1.00 50.68 298 THR C C 1
ATOM 7457 O O . THR C 1 301 ? 85.210 18.902 40.422 1.00 54.18 298 THR C O 1
ATOM 7461 N N . ALA C 1 302 ? 84.281 20.747 41.319 1.00 40.95 299 ALA C N 1
ATOM 7462 C CA . ALA C 1 302 ? 85.354 21.609 40.837 1.00 37.95 299 ALA C CA 1
ATOM 7463 C C . ALA C 1 302 ? 86.665 21.318 41.555 1.00 38.21 299 ALA C C 1
ATOM 7464 O O . ALA C 1 302 ? 87.738 21.376 40.943 1.00 39.58 299 ALA C O 1
ATOM 7466 N N . VAL C 1 303 ? 86.601 21.005 42.851 1.00 46.00 300 VAL C N 1
ATOM 7467 C CA . VAL C 1 303 ? 87.817 20.699 43.597 1.00 55.06 300 VAL C CA 1
ATOM 7468 C C . VAL C 1 303 ? 88.460 19.422 43.069 1.00 52.84 300 VAL C C 1
ATOM 7469 O O . VAL C 1 303 ? 89.686 19.344 42.923 1.00 52.27 300 VAL C O 1
ATOM 7473 N N . SER C 1 304 ? 87.649 18.408 42.757 1.00 48.68 301 SER C N 1
ATOM 7474 C CA . SER C 1 304 ? 88.205 17.177 42.204 1.00 56.83 301 SER C CA 1
ATOM 7475 C C . SER C 1 304 ? 88.662 17.371 40.764 1.00 58.89 301 SER C C 1
ATOM 7476 O O . SER C 1 304 ? 89.637 16.742 40.335 1.00 59.83 301 SER C O 1
ATOM 7479 N N . TRP C 1 305 ? 87.972 18.226 40.002 1.00 42.30 302 TRP C N 1
ATOM 7480 C CA . TRP C 1 305 ? 88.403 18.507 38.636 1.00 45.49 302 TRP C CA 1
ATOM 7481 C C . TRP C 1 305 ? 89.784 19.149 38.617 1.00 45.11 302 TRP C C 1
ATOM 7482 O O . TRP C 1 305 ? 90.631 18.795 37.789 1.00 38.86 302 TRP C O 1
ATOM 7493 N N . LEU C 1 306 ? 90.028 20.098 39.522 1.00 35.62 303 LEU C N 1
ATOM 7494 C CA . LEU C 1 306 ? 91.303 20.804 39.537 1.00 54.61 303 LEU C CA 1
ATOM 7495 C C . LEU C 1 306 ? 92.424 19.957 40.124 1.00 52.97 303 LEU C C 1
ATOM 7496 O O . LEU C 1 306 ? 93.586 20.126 39.739 1.00 51.59 303 LEU C O 1
ATOM 7501 N N . ALA C 1 307 ? 92.102 19.048 41.047 1.00 52.75 304 ALA C N 1
ATOM 7502 C CA . ALA C 1 307 ? 93.135 18.223 41.661 1.00 51.06 304 ALA C CA 1
ATOM 7503 C C . ALA C 1 307 ? 93.581 17.098 40.735 1.00 44.47 304 ALA C C 1
ATOM 7504 O O . ALA C 1 307 ? 94.766 16.748 40.706 1.00 52.44 304 ALA C O 1
ATOM 7506 N N . ASN C 1 308 ? 92.653 16.527 39.971 1.00 35.37 305 ASN C N 1
ATOM 7507 C CA . ASN C 1 308 ? 92.952 15.425 39.068 1.00 40.60 305 ASN C CA 1
ATOM 7508 C C . ASN C 1 308 ? 93.336 15.890 37.668 1.00 38.57 305 ASN C C 1
ATOM 7509 O O . ASN C 1 308 ? 93.475 15.055 36.768 1.00 40.40 305 ASN C O 1
ATOM 7514 N N . GLY C 1 309 ? 93.508 17.193 37.463 1.00 34.19 306 GLY C N 1
ATOM 7515 C CA . GLY C 1 309 ? 93.946 17.694 36.173 1.00 34.21 306 GLY C CA 1
ATOM 7516 C C . GLY C 1 309 ? 92.943 17.526 35.055 1.00 40.38 306 GLY C C 1
ATOM 7517 O O . GLY C 1 309 ? 93.338 17.316 33.902 1.00 44.15 306 GLY C O 1
ATOM 7518 N N . VAL C 1 310 ? 91.648 17.606 35.365 1.00 41.57 307 VAL C N 1
ATOM 7519 C CA . VAL C 1 310 ? 90.628 17.525 34.324 1.00 35.44 307 VAL C CA 1
ATOM 7520 C C . VAL C 1 310 ? 90.647 18.781 33.463 1.00 42.76 307 VAL C C 1
ATOM 7521 O O . VAL C 1 310 ? 90.510 18.714 32.236 1.00 42.33 307 VAL C O 1
ATOM 7525 N N . ILE C 1 311 ? 90.825 19.942 34.088 1.00 50.84 308 ILE C N 1
ATOM 7526 C CA . ILE C 1 311 ? 90.929 21.215 33.384 1.00 56.66 308 ILE C CA 1
ATOM 7527 C C . ILE C 1 311 ? 92.061 22.018 34.013 1.00 55.90 308 ILE C C 1
ATOM 7528 O O . ILE C 1 311 ? 92.168 22.098 35.242 1.00 61.38 308 ILE C O 1
ATOM 7533 N N . ASN C 1 312 ? 92.918 22.595 33.168 1.00 46.89 309 ASN C N 1
ATOM 7534 C CA . ASN C 1 312 ? 94.033 23.404 33.636 1.00 52.05 309 ASN C CA 1
ATOM 7535 C C . ASN C 1 312 ? 93.682 24.876 33.491 1.00 49.62 309 ASN C C 1
ATOM 7536 O O . ASN C 1 312 ? 93.629 25.379 32.359 1.00 43.16 309 ASN C O 1
ATOM 7541 N N . PRO C 1 313 ? 93.437 25.601 34.580 1.00 48.68 310 PRO C N 1
ATOM 7542 C CA . PRO C 1 313 ? 93.063 27.019 34.483 1.00 50.32 310 PRO C CA 1
ATOM 7543 C C . PRO C 1 313 ? 94.223 28.002 34.550 1.00 53.65 310 PRO C C 1
ATOM 7544 O O . PRO C 1 313 ? 93.975 29.197 34.733 1.00 57.53 310 PRO C O 1
ATOM 7548 N N . LEU C 1 314 ? 95.466 27.542 34.412 1.00 59.44 311 LEU C N 1
ATOM 7549 C CA . LEU C 1 314 ? 96.602 28.452 34.522 1.00 59.04 311 LEU C CA 1
ATOM 7550 C C . LEU C 1 314 ? 96.659 29.534 33.444 1.00 60.58 311 LEU C C 1
ATOM 7551 O O . LEU C 1 314 ? 97.151 30.632 33.758 1.00 66.90 311 LEU C O 1
ATOM 7556 N N . PRO C 1 315 ? 96.219 29.318 32.197 1.00 64.31 312 PRO C N 1
ATOM 7557 C CA . PRO C 1 315 ? 96.183 30.439 31.240 1.00 70.89 312 PRO C CA 1
ATOM 7558 C C . PRO C 1 315 ? 95.347 31.622 31.702 1.00 72.32 312 PRO C C 1
ATOM 7559 O O . PRO C 1 315 ? 95.508 32.721 31.157 1.00 81.51 312 PRO C O 1
ATOM 7563 N N . LEU C 1 316 ? 94.465 31.437 32.683 1.00 65.82 313 LEU C N 1
ATOM 7564 C CA . LEU C 1 316 ? 93.651 32.518 33.220 1.00 64.62 313 LEU C CA 1
ATOM 7565 C C . LEU C 1 316 ? 94.345 33.298 34.328 1.00 66.92 313 LEU C C 1
ATOM 7566 O O . LEU C 1 316 ? 93.825 34.336 34.752 1.00 72.50 313 LEU C O 1
ATOM 7571 N N . LEU C 1 317 ? 95.497 32.828 34.803 1.00 71.57 314 LEU C N 1
ATOM 7572 C CA . LEU C 1 317 ? 96.218 33.466 35.903 1.00 71.41 314 LEU C CA 1
ATOM 7573 C C . LEU C 1 317 ? 97.129 34.535 35.310 1.00 77.17 314 LEU C C 1
ATOM 7574 O O . LEU C 1 317 ? 98.175 34.227 34.731 1.00 68.88 314 LEU C O 1
ATOM 7579 N N . SER C 1 318 ? 96.732 35.801 35.452 1.00 79.87 315 SER C N 1
ATOM 7580 C CA . SER C 1 318 ? 97.514 36.893 34.883 1.00 79.60 315 SER C CA 1
ATOM 7581 C C . SER C 1 318 ? 98.715 37.234 35.757 1.00 71.16 315 SER C C 1
ATOM 7582 O O . SER C 1 318 ? 99.845 37.320 35.267 1.00 71.74 315 SER C O 1
ATOM 7585 N N . ALA C 1 319 ? 98.489 37.429 37.052 1.00 61.36 316 ALA C N 1
ATOM 7586 C CA . ALA C 1 319 ? 99.560 37.770 37.979 1.00 65.09 316 ALA C CA 1
ATOM 7587 C C . ALA C 1 319 ? 99.128 37.371 39.385 1.00 65.13 316 ALA C C 1
ATOM 7588 O O . ALA C 1 319 ? 97.995 36.938 39.612 1.00 60.29 316 ALA C O 1
ATOM 7590 N N . GLU C 1 320 ? 100.047 37.518 40.336 1.00 66.59 317 GLU C N 1
ATOM 7591 C CA . GLU C 1 320 ? 99.758 37.203 41.728 1.00 61.61 317 GLU C CA 1
ATOM 7592 C C . GLU C 1 320 ? 100.501 38.185 42.623 1.00 68.68 317 GLU C C 1
ATOM 7593 O O . GLU C 1 320 ? 101.707 38.395 42.457 1.00 82.99 317 GLU C O 1
ATOM 7599 N N . TYR C 1 321 ? 99.773 38.792 43.559 1.00 57.62 318 TYR C N 1
ATOM 7600 C CA . TYR C 1 321 ? 100.323 39.809 44.437 1.00 63.13 318 TYR C CA 1
ATOM 7601 C C . TYR C 1 321 ? 100.276 39.348 45.889 1.00 72.92 318 TYR C C 1
ATOM 7602 O O . TYR C 1 321 ? 99.409 38.553 46.264 1.00 71.54 318 TYR C O 1
ATOM 7611 N N . PRO C 1 322 ? 101.193 39.826 46.727 1.00 71.80 319 PRO C N 1
ATOM 7612 C CA . PRO C 1 322 ? 101.056 39.595 48.167 1.00 70.97 319 PRO C CA 1
ATOM 7613 C C . PRO C 1 322 ? 99.850 40.336 48.717 1.00 72.62 319 PRO C C 1
ATOM 7614 O O . PRO C 1 322 ? 99.451 41.387 48.209 1.00 80.04 319 PRO C O 1
ATOM 7618 N N . PHE C 1 323 ? 99.264 39.772 49.777 1.00 72.36 320 PHE C N 1
ATOM 7619 C CA . PHE C 1 323 ? 98.047 40.341 50.343 1.00 68.65 320 PHE C CA 1
ATOM 7620 C C . PHE C 1 323 ? 98.270 41.721 50.948 1.00 74.95 320 PHE C C 1
ATOM 7621 O O . PHE C 1 323 ? 97.295 42.440 51.187 1.00 73.16 320 PHE C O 1
ATOM 7629 N N . THR C 1 324 ? 99.523 42.105 51.207 1.00 75.30 321 THR C N 1
ATOM 7630 C CA . THR C 1 324 ? 99.811 43.449 51.695 1.00 81.93 321 THR C CA 1
ATOM 7631 C C . THR C 1 324 ? 99.818 44.486 50.579 1.00 94.29 321 THR C C 1
ATOM 7632 O O . THR C 1 324 ? 99.684 45.682 50.862 1.00 106.78 321 THR C O 1
ATOM 7636 N N . ASP C 1 325 ? 99.976 44.061 49.331 1.00 88.56 322 ASP C N 1
ATOM 7637 C CA . ASP C 1 325 ? 99.812 44.934 48.168 1.00 88.23 322 ASP C CA 1
ATOM 7638 C C . ASP C 1 325 ? 98.402 44.808 47.606 1.00 87.63 322 ASP C C 1
ATOM 7639 O O . ASP C 1 325 ? 98.194 44.563 46.418 1.00 95.84 322 ASP C O 1
ATOM 7644 N N . LEU C 1 326 ? 97.414 44.978 48.487 1.00 82.40 323 LEU C N 1
ATOM 7645 C CA . LEU C 1 326 ? 96.027 44.683 48.140 1.00 72.22 323 LEU C CA 1
ATOM 7646 C C . LEU C 1 326 ? 95.467 45.696 47.149 1.00 79.41 323 LEU C C 1
ATOM 7647 O O . LEU C 1 326 ? 94.902 45.319 46.115 1.00 80.34 323 LEU C O 1
ATOM 7652 N N . GLU C 1 327 ? 95.601 46.989 47.453 1.00 81.06 324 GLU C N 1
ATOM 7653 C CA . GLU C 1 327 ? 95.015 48.009 46.590 1.00 86.04 324 GLU C CA 1
ATOM 7654 C C . GLU C 1 327 ? 95.714 48.073 45.239 1.00 96.87 324 GLU C C 1
ATOM 7655 O O . GLU C 1 327 ? 95.080 48.405 44.230 1.00 104.35 324 GLU C O 1
ATOM 7661 N N . GLU C 1 328 ? 97.010 47.753 45.193 1.00 98.54 325 GLU C N 1
ATOM 7662 C CA . GLU C 1 328 ? 97.709 47.697 43.915 1.00 105.20 325 GLU C CA 1
ATOM 7663 C C . GLU C 1 328 ? 97.185 46.561 43.043 1.00 101.24 325 GLU C C 1
ATOM 7664 O O . GLU C 1 328 ? 97.176 46.677 41.813 1.00 112.22 325 GLU C O 1
ATOM 7670 N N . ALA C 1 329 ? 96.733 45.467 43.659 1.00 88.28 326 ALA C N 1
ATOM 7671 C CA . ALA C 1 329 ? 96.202 44.335 42.906 1.00 78.81 326 ALA C CA 1
ATOM 7672 C C . ALA C 1 329 ? 94.821 44.633 42.336 1.00 85.25 326 ALA C C 1
ATOM 7673 O O . ALA C 1 329 ? 94.501 44.198 41.223 1.00 85.64 326 ALA C O 1
ATOM 7675 N N . LEU C 1 330 ? 93.989 45.366 43.082 1.00 88.83 327 LEU C N 1
ATOM 7676 C CA . LEU C 1 330 ? 92.654 45.694 42.591 1.00 90.96 327 LEU C CA 1
ATOM 7677 C C . LEU C 1 330 ? 92.711 46.629 41.390 1.00 90.40 327 LEU C C 1
ATOM 7678 O O . LEU C 1 330 ? 91.871 46.528 40.489 1.00 81.79 327 LEU C O 1
ATOM 7683 N N . ARG C 1 331 ? 93.683 47.544 41.361 1.00 89.41 328 ARG C N 1
ATOM 7684 C CA . ARG C 1 331 ? 93.878 48.376 40.178 1.00 94.97 328 ARG C CA 1
ATOM 7685 C C . ARG C 1 331 ? 94.264 47.528 38.974 1.00 99.06 328 ARG C C 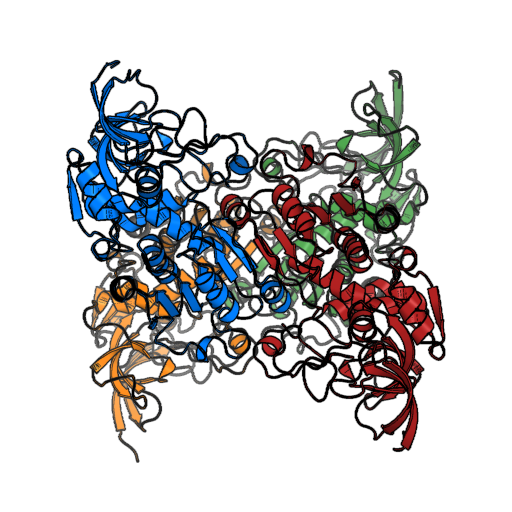1
ATOM 7686 O O . ARG C 1 331 ? 93.796 47.772 37.855 1.00 100.70 328 ARG C O 1
ATOM 7694 N N . PHE C 1 332 ? 95.115 46.522 39.186 1.00 97.82 329 PHE C N 1
ATOM 7695 C CA . PHE C 1 332 ? 95.517 45.646 38.091 1.00 90.66 329 PHE C CA 1
ATOM 7696 C C . PHE C 1 332 ? 94.379 44.720 37.680 1.00 85.39 329 PHE C C 1
ATOM 7697 O O . PHE C 1 332 ? 94.187 44.457 36.488 1.00 85.63 329 PHE C O 1
ATOM 7705 N N . ALA C 1 333 ? 93.611 44.222 38.654 1.00 81.41 330 ALA C N 1
ATOM 7706 C CA . ALA C 1 333 ? 92.541 43.278 38.349 1.00 73.95 330 ALA C CA 1
ATOM 7707 C C . ALA C 1 333 ? 91.405 43.946 37.588 1.00 73.19 330 ALA C C 1
ATOM 7708 O O . ALA C 1 333 ? 90.804 43.331 36.698 1.00 71.78 330 ALA C O 1
ATOM 7710 N N . GLY C 1 334 ? 91.092 45.195 37.926 1.00 80.94 331 GLY C N 1
ATOM 7711 C CA . GLY C 1 334 ? 90.056 45.942 37.247 1.00 82.49 331 GLY C CA 1
ATOM 7712 C C . GLY C 1 334 ? 90.390 46.437 35.863 1.00 85.74 331 GLY C C 1
ATOM 7713 O O . GLY C 1 334 ? 89.530 47.011 35.193 1.00 85.62 331 GLY C O 1
ATOM 7714 N N . ASP C 1 335 ? 91.624 46.229 35.408 1.00 90.34 332 ASP C N 1
ATOM 7715 C CA . ASP C 1 335 ? 92.029 46.708 34.088 1.00 100.92 332 ASP C CA 1
ATOM 7716 C C . ASP C 1 335 ? 91.342 45.918 32.979 1.00 110.61 332 ASP C C 1
ATOM 7717 O O . ASP C 1 335 ? 90.713 46.499 32.085 1.00 113.63 332 ASP C O 1
ATOM 7722 N N . LYS C 1 336 ? 91.454 44.589 33.022 1.00 113.19 333 LYS C N 1
ATOM 7723 C CA . LYS C 1 336 ? 90.917 43.657 32.032 1.00 108.74 333 LYS C CA 1
ATOM 7724 C C . LYS C 1 336 ? 91.563 43.805 30.660 1.00 115.06 333 LYS C C 1
ATOM 7725 O O . LYS C 1 336 ? 91.106 43.172 29.700 1.00 116.21 333 LYS C O 1
ATOM 7727 N N . THR C 1 337 ? 92.610 44.621 30.534 1.00 118.84 334 THR C N 1
ATOM 7728 C CA . THR C 1 337 ? 93.372 44.697 29.294 1.00 118.16 334 THR C CA 1
ATOM 7729 C C . THR C 1 337 ? 94.534 43.714 29.278 1.00 129.01 334 THR C C 1
ATOM 7730 O O . THR C 1 337 ? 94.940 43.256 28.204 1.00 127.62 334 THR C O 1
ATOM 7734 N N . GLN C 1 338 ? 95.076 43.387 30.450 1.00 131.96 335 GLN C N 1
ATOM 7735 C CA . GLN C 1 338 ? 96.064 42.330 30.592 1.00 135.51 335 GLN C CA 1
ATOM 7736 C C . GLN C 1 338 ? 95.741 41.362 31.719 1.00 123.16 335 GLN C C 1
ATOM 7737 O O . GLN C 1 338 ? 96.415 40.333 31.834 1.00 121.57 335 GLN C O 1
ATOM 7739 N N . ALA C 1 339 ? 94.731 41.645 32.536 1.00 106.75 336 ALA C N 1
ATOM 7740 C CA . ALA C 1 339 ? 94.381 40.823 33.685 1.00 90.12 336 ALA C CA 1
ATOM 7741 C C . ALA C 1 339 ? 93.078 40.081 33.424 1.00 80.91 336 ALA C C 1
ATOM 7742 O O . ALA C 1 339 ? 92.073 40.690 33.040 1.00 85.58 336 ALA C O 1
ATOM 7744 N N . ALA C 1 340 ? 93.102 38.767 33.629 1.00 70.98 337 ALA C N 1
ATOM 7745 C CA . ALA C 1 340 ? 91.900 37.945 33.648 1.00 65.98 337 ALA C CA 1
ATOM 7746 C C . ALA C 1 340 ? 91.551 37.494 35.058 1.00 65.35 337 ALA C C 1
ATOM 7747 O O . ALA C 1 340 ? 90.426 37.712 35.522 1.00 70.97 337 ALA C O 1
ATOM 7749 N N . LYS C 1 341 ? 92.498 36.874 35.761 1.00 62.56 338 LYS C N 1
ATOM 7750 C CA . LYS C 1 341 ? 92.320 36.510 37.159 1.00 61.35 338 LYS C CA 1
ATOM 7751 C C . LYS C 1 341 ? 93.633 36.754 37.884 1.00 65.00 338 LYS C C 1
ATOM 7752 O O . LYS C 1 341 ? 94.696 36.361 37.393 1.00 72.85 338 LYS C O 1
ATOM 7758 N N . VAL C 1 342 ? 93.561 37.416 39.036 1.00 56.47 339 VAL C N 1
ATOM 7759 C CA . VAL C 1 342 ? 94.735 37.717 39.846 1.00 68.93 339 VAL C CA 1
ATOM 7760 C C . VAL C 1 342 ? 94.496 37.185 41.250 1.00 73.50 339 VAL C C 1
ATOM 7761 O O . VAL C 1 342 ? 93.429 37.409 41.831 1.00 74.78 339 VAL C O 1
ATOM 7765 N N . GLN C 1 343 ? 95.490 36.490 41.794 1.00 77.48 340 GLN C N 1
ATOM 7766 C CA . GLN C 1 343 ? 95.368 35.804 43.071 1.00 73.47 340 GLN C CA 1
ATOM 7767 C C . GLN C 1 343 ? 96.244 36.470 44.123 1.00 82.71 340 GLN C C 1
ATOM 7768 O O . GLN C 1 343 ? 97.394 36.832 43.854 1.00 86.98 340 GLN C O 1
ATOM 7774 N N . LEU C 1 344 ? 95.693 36.628 45.325 1.00 79.88 341 LEU C N 1
ATOM 7775 C CA . LEU C 1 344 ? 96.435 37.168 46.456 1.00 78.46 341 LEU C CA 1
ATOM 7776 C C . LEU C 1 344 ? 97.055 36.028 47.254 1.00 83.14 341 LEU C C 1
ATOM 7777 O O . LEU C 1 344 ? 96.349 35.114 47.692 1.00 84.87 341 LEU C O 1
ATOM 7782 N N . VAL C 1 345 ? 98.369 36.091 47.445 1.00 76.90 342 VAL C N 1
ATOM 7783 C CA . VAL C 1 345 ? 99.099 35.081 48.202 1.00 74.96 342 VAL C CA 1
ATOM 7784 C C . VAL C 1 345 ? 99.217 35.529 49.652 1.00 85.87 342 VAL C C 1
ATOM 7785 O O . VAL C 1 345 ? 99.365 36.723 49.944 1.00 90.64 342 VAL C O 1
ATOM 7789 N N . PHE C 1 346 ? 99.139 34.568 50.566 1.00 87.21 343 PHE C N 1
ATOM 7790 C CA . PHE C 1 346 ? 99.229 34.845 51.995 1.00 88.04 343 PHE C CA 1
ATOM 7791 C C . PHE C 1 346 ? 100.448 34.158 52.604 1.00 94.05 343 PHE C C 1
ATOM 7792 O O . PHE C 1 346 ? 100.434 33.763 53.770 1.00 101.28 343 PHE C O 1
ATOM 7800 N N . SER D 1 1 ? 98.805 9.535 -4.320 1.00 126.42 -2 SER D N 1
ATOM 7801 C CA . SER D 1 1 ? 97.354 9.402 -4.255 1.00 116.22 -2 SER D CA 1
ATOM 7802 C C . SER D 1 1 ? 96.848 8.448 -5.325 1.00 113.61 -2 SER D C 1
ATOM 7803 O O . SER D 1 1 ? 95.678 8.061 -5.318 1.00 111.15 -2 SER D O 1
ATOM 7806 N N . ASN D 1 2 ? 97.737 8.084 -6.249 1.00 113.48 -1 ASN D N 1
ATOM 7807 C CA . ASN D 1 2 ? 97.355 7.242 -7.375 1.00 105.29 -1 ASN D CA 1
ATOM 7808 C C . ASN D 1 2 ? 96.773 5.922 -6.889 1.00 97.30 -1 ASN D C 1
ATOM 7809 O O . ASN D 1 2 ? 97.252 5.332 -5.916 1.00 90.90 -1 ASN D O 1
ATOM 7814 N N . ALA D 1 3 ? 95.723 5.470 -7.571 1.00 105.79 0 ALA D N 1
ATOM 7815 C CA . ALA D 1 3 ? 95.027 4.251 -7.180 1.00 115.84 0 ALA D CA 1
ATOM 7816 C C . ALA D 1 3 ? 95.970 3.058 -7.233 1.00 120.03 0 ALA D C 1
ATOM 7817 O O . ALA D 1 3 ? 96.501 2.718 -8.295 1.00 129.91 0 ALA D O 1
ATOM 7819 N N . MET D 1 4 ? 96.176 2.424 -6.081 1.00 111.49 1 MET D N 1
ATOM 7820 C CA . MET D 1 4 ? 97.083 1.295 -5.960 1.00 106.30 1 MET D CA 1
ATOM 7821 C C . MET D 1 4 ? 96.418 0.195 -5.144 1.00 89.56 1 MET D C 1
ATOM 7822 O O . MET D 1 4 ? 95.461 0.431 -4.401 1.00 91.79 1 MET D O 1
ATOM 7827 N N . GLN D 1 5 ? 96.940 -1.018 -5.299 1.00 85.41 2 GLN D N 1
ATOM 7828 C CA . GLN D 1 5 ? 96.493 -2.181 -4.542 1.00 95.05 2 GLN D CA 1
ATOM 7829 C C . GLN D 1 5 ? 97.521 -2.457 -3.452 1.00 94.75 2 GLN D C 1
ATOM 7830 O O . GLN D 1 5 ? 98.615 -2.957 -3.734 1.00 100.28 2 GLN D O 1
ATOM 7836 N N . VAL D 1 6 ? 97.173 -2.137 -2.221 1.00 79.05 3 VAL D N 1
ATOM 7837 C CA . VAL D 1 6 ? 98.082 -2.335 -1.101 1.00 70.25 3 VAL D CA 1
ATOM 7838 C C . VAL D 1 6 ? 97.855 -3.720 -0.506 1.00 64.24 3 VAL D C 1
ATOM 7839 O O . VAL D 1 6 ? 96.767 -4.303 -0.608 1.00 75.12 3 VAL D O 1
ATOM 7843 N N . LYS D 1 7 ? 98.907 -4.258 0.109 1.00 66.51 4 LYS D N 1
ATOM 7844 C CA . LYS D 1 7 ? 98.877 -5.529 0.817 1.00 67.85 4 LYS D CA 1
ATOM 7845 C C . LYS D 1 7 ? 98.689 -5.288 2.310 1.00 67.40 4 LYS D C 1
ATOM 7846 O O . LYS D 1 7 ? 98.985 -4.210 2.829 1.00 73.49 4 LYS D O 1
ATOM 7852 N N . THR D 1 8 ? 98.198 -6.314 3.001 1.00 60.09 5 THR D N 1
ATOM 7853 C CA . THR D 1 8 ? 97.987 -6.207 4.439 1.00 57.72 5 THR D CA 1
ATOM 7854 C C . THR D 1 8 ? 97.883 -7.600 5.037 1.00 69.16 5 THR D C 1
ATOM 7855 O O . THR D 1 8 ? 97.542 -8.569 4.353 1.00 66.91 5 THR D O 1
ATOM 7859 N N . GLN D 1 9 ? 98.191 -7.681 6.330 1.00 70.43 6 GLN D N 1
ATOM 7860 C CA . GLN D 1 9 ? 98.041 -8.896 7.119 1.00 66.72 6 GLN D CA 1
ATOM 7861 C C . GLN D 1 9 ? 96.933 -8.663 8.135 1.00 63.48 6 GLN D C 1
ATOM 7862 O O . GLN D 1 9 ? 97.008 -7.719 8.929 1.00 59.78 6 GLN D O 1
ATOM 7868 N N . SER D 1 10 ? 95.913 -9.517 8.107 1.00 70.85 7 SER D N 1
ATOM 7869 C CA . SER D 1 10 ? 94.693 -9.300 8.870 1.00 71.02 7 SER D CA 1
ATOM 7870 C C . SER D 1 10 ? 94.503 -10.416 9.886 1.00 65.17 7 SER D C 1
ATOM 7871 O O . SER D 1 10 ? 94.669 -11.596 9.559 1.00 70.47 7 SER D O 1
ATOM 7874 N N . CYS D 1 11 ? 94.156 -10.038 11.114 1.00 63.10 8 CYS D N 1
ATOM 7875 C CA . CYS D 1 11 ? 93.780 -11.014 12.128 1.00 64.63 8 CYS D CA 1
ATOM 7876 C C . CYS D 1 11 ? 92.409 -11.586 11.789 1.00 65.17 8 CYS D C 1
ATOM 7877 O O . CYS D 1 11 ? 91.410 -10.860 11.794 1.00 55.82 8 CYS D O 1
ATOM 7880 N N . VAL D 1 12 ? 92.359 -12.883 11.491 1.00 67.92 9 VAL D N 1
ATOM 7881 C CA . VAL D 1 12 ? 91.163 -13.521 10.958 1.00 59.34 9 VAL D CA 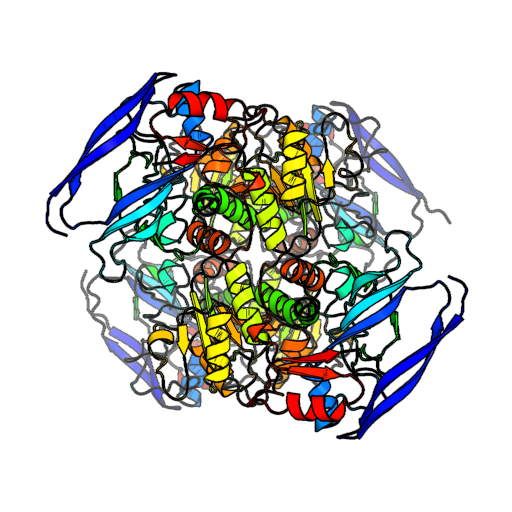1
ATOM 7882 C C . VAL D 1 12 ? 90.784 -14.708 11.832 1.00 69.70 9 VAL D C 1
ATOM 7883 O O . VAL D 1 12 ? 91.644 -15.500 12.231 1.00 76.42 9 VAL D O 1
ATOM 7887 N N . VAL D 1 13 ? 89.492 -14.825 12.129 1.00 71.47 10 VAL D N 1
ATOM 7888 C CA . VAL D 1 13 ? 88.923 -16.000 12.775 1.00 72.15 10 VAL D CA 1
ATOM 7889 C C . VAL D 1 13 ? 88.061 -16.726 11.751 1.00 77.33 10 VAL D C 1
ATOM 7890 O O . VAL D 1 13 ? 87.360 -16.091 10.954 1.00 70.98 10 VAL D O 1
ATOM 7894 N N . ALA D 1 14 ? 88.138 -18.058 11.751 1.00 80.33 11 ALA D N 1
ATOM 7895 C CA . ALA D 1 14 ? 87.336 -18.875 10.853 1.00 80.59 11 ALA D CA 1
ATOM 7896 C C . ALA D 1 14 ? 86.297 -19.725 11.568 1.00 87.08 11 ALA D C 1
ATOM 7897 O O . ALA D 1 14 ? 85.322 -20.141 10.934 1.00 93.12 11 ALA D O 1
ATOM 7899 N N . GLY D 1 15 ? 86.476 -19.987 12.856 1.00 81.66 12 GLY D N 1
ATOM 7900 C CA . GLY D 1 15 ? 85.505 -20.757 13.603 1.00 73.56 12 GLY D CA 1
ATOM 7901 C C . GLY D 1 15 ? 85.868 -20.789 15.070 1.00 74.23 12 GLY D C 1
ATOM 7902 O O . GLY D 1 15 ? 86.720 -20.029 15.535 1.00 72.30 12 GLY D O 1
ATOM 7903 N N . LYS D 1 16 ? 85.202 -21.684 15.798 1.00 76.55 13 LYS D N 1
ATOM 7904 C CA . LYS D 1 16 ? 85.486 -21.872 17.215 1.00 76.86 13 LYS D CA 1
ATOM 7905 C C . LYS D 1 16 ? 86.925 -22.331 17.415 1.00 75.98 13 LYS D C 1
ATOM 7906 O O . LYS D 1 16 ? 87.297 -23.429 16.988 1.00 83.22 13 LYS D O 1
ATOM 7912 N N . LYS D 1 17 ? 87.739 -21.485 18.049 1.00 69.39 14 LYS D N 1
ATOM 7913 C CA . LYS D 1 17 ? 89.148 -21.759 18.329 1.00 76.30 14 LYS D CA 1
ATOM 7914 C C . LYS D 1 17 ? 89.980 -21.913 17.058 1.00 78.50 14 LYS D C 1
ATOM 7915 O O . LYS D 1 17 ? 91.054 -22.523 17.088 1.00 82.65 14 LYS D O 1
ATOM 7921 N N . THR D 1 18 ? 89.508 -21.372 15.935 1.00 73.01 15 THR D N 1
ATOM 7922 C CA . THR D 1 18 ? 90.240 -21.396 14.671 1.00 75.20 15 THR D CA 1
ATOM 7923 C C . THR D 1 18 ? 90.575 -19.959 14.295 1.00 73.54 15 THR D C 1
ATOM 7924 O O . THR D 1 18 ? 89.685 -19.187 13.918 1.00 75.59 15 THR D O 1
ATOM 7928 N N . VAL D 1 19 ? 91.853 -19.605 14.391 1.00 70.96 16 VAL D N 1
ATOM 7929 C CA . VAL D 1 19 ? 92.292 -18.219 14.263 1.00 66.46 16 VAL D CA 1
ATOM 7930 C C . VAL D 1 19 ? 93.663 -18.199 13.599 1.00 75.78 16 VAL D C 1
ATOM 7931 O O . VAL D 1 19 ? 94.535 -19.010 13.924 1.00 84.56 16 VAL D O 1
ATOM 7935 N N . ALA D 1 20 ? 93.848 -17.268 12.662 1.00 75.79 17 ALA D N 1
ATOM 7936 C CA . ALA D 1 20 ? 95.123 -17.111 11.976 1.00 69.85 17 ALA D CA 1
ATOM 7937 C C . ALA D 1 20 ? 95.197 -15.722 11.358 1.00 76.34 17 ALA D C 1
ATOM 7938 O O . ALA D 1 20 ? 94.173 -15.118 11.025 1.00 79.62 17 ALA D O 1
ATOM 7940 N N . VAL D 1 21 ? 96.422 -15.223 11.216 1.00 77.35 18 VAL D N 1
ATOM 7941 C CA . VAL D 1 21 ? 96.684 -13.977 10.502 1.00 80.66 18 VAL D CA 1
ATOM 7942 C C . VAL D 1 21 ? 97.006 -14.326 9.055 1.00 83.70 18 VAL D C 1
ATOM 7943 O O . VAL D 1 21 ? 97.984 -15.029 8.781 1.00 91.91 18 VAL D O 1
ATOM 7947 N N . THR D 1 22 ? 96.187 -13.837 8.130 1.00 84.04 19 THR D N 1
ATOM 7948 C CA . THR D 1 22 ? 96.243 -14.247 6.736 1.00 82.05 19 THR D CA 1
ATOM 7949 C C . THR D 1 22 ? 96.680 -13.092 5.843 1.00 78.41 19 THR D C 1
ATOM 7950 O O . THR D 1 22 ? 96.645 -11.922 6.234 1.00 68.95 19 THR D O 1
ATOM 7954 N N . GLU D 1 23 ? 97.098 -13.443 4.630 1.00 82.96 20 GLU D N 1
ATOM 7955 C CA . GLU D 1 23 ? 97.315 -12.441 3.599 1.00 86.39 20 GLU D CA 1
ATOM 7956 C C . GLU D 1 23 ? 95.978 -11.857 3.158 1.00 81.70 20 GLU D C 1
ATOM 7957 O O . GLU D 1 23 ? 94.934 -12.512 3.231 1.00 94.49 20 GLU D O 1
ATOM 7963 N N . GLN D 1 24 ? 96.012 -10.608 2.698 1.00 66.68 21 GLN D N 1
ATOM 7964 C CA . GLN D 1 24 ? 94.805 -9.946 2.230 1.00 67.36 21 GLN D CA 1
ATOM 7965 C C . GLN D 1 24 ? 95.196 -8.895 1.199 1.00 70.88 21 GLN D C 1
ATOM 7966 O O . GLN D 1 24 ? 96.377 -8.691 0.903 1.00 73.91 21 GLN D O 1
ATOM 7972 N N . THR D 1 25 ? 94.187 -8.222 0.650 1.00 74.12 22 THR D N 1
ATOM 7973 C CA . THR D 1 25 ? 94.394 -7.319 -0.478 1.00 73.24 22 THR D CA 1
ATOM 7974 C C . THR D 1 25 ? 93.232 -6.339 -0.537 1.00 84.51 22 THR D C 1
ATOM 7975 O O . THR D 1 25 ? 92.072 -6.763 -0.594 1.00 102.44 22 THR D O 1
ATOM 7979 N N . ILE D 1 26 ? 93.533 -5.040 -0.498 1.00 76.56 23 ILE D N 1
ATOM 7980 C CA . ILE D 1 26 ? 92.546 -3.983 -0.692 1.00 75.82 23 ILE D CA 1
ATOM 7981 C C . ILE D 1 26 ? 93.019 -3.099 -1.837 1.00 83.93 23 ILE D C 1
ATOM 7982 O O . ILE D 1 26 ? 94.223 -2.868 -1.999 1.00 86.38 23 ILE D O 1
ATOM 7987 N N . ASP D 1 27 ? 92.075 -2.629 -2.648 1.00 87.92 24 ASP D N 1
ATOM 7988 C CA . ASP D 1 27 ? 92.378 -1.846 -3.845 1.00 90.94 24 ASP D CA 1
ATOM 7989 C C . ASP D 1 27 ? 91.923 -0.411 -3.600 1.00 97.33 24 ASP D C 1
ATOM 7990 O O . ASP D 1 27 ? 90.738 -0.096 -3.734 1.00 99.48 24 ASP D O 1
ATOM 7995 N N . TRP D 1 28 ? 92.868 0.454 -3.243 1.00 99.31 25 TRP D N 1
ATOM 7996 C CA . TRP D 1 28 ? 92.548 1.837 -2.913 1.00 97.38 25 TRP D CA 1
ATOM 7997 C C . TRP D 1 28 ? 92.309 2.652 -4.180 1.00 99.23 25 TRP D C 1
ATOM 7998 O O . TRP D 1 28 ? 93.010 2.487 -5.184 1.00 105.87 25 TRP D O 1
ATOM 8009 N N . ASN D 1 29 ? 91.307 3.535 -4.127 1.00 95.18 26 ASN D N 1
ATOM 8010 C CA . ASN D 1 29 ? 90.944 4.340 -5.289 1.00 93.39 26 ASN D CA 1
ATOM 8011 C C . ASN D 1 29 ? 90.290 5.662 -4.898 1.00 91.02 26 ASN D C 1
ATOM 8012 O O . ASN D 1 29 ? 89.093 5.860 -5.136 1.00 97.95 26 ASN D O 1
ATOM 8017 N N . ASN D 1 30 ? 91.072 6.565 -4.298 1.00 78.93 27 ASN D N 1
ATOM 8018 C CA . ASN D 1 30 ? 90.686 7.948 -4.009 1.00 85.64 27 ASN D CA 1
ATOM 8019 C C . ASN D 1 30 ? 89.244 8.116 -3.530 1.00 81.01 27 ASN D C 1
ATOM 8020 O O . ASN D 1 30 ? 88.611 9.138 -3.816 1.00 89.81 27 ASN D O 1
ATOM 8025 N N . ASN D 1 31 ? 88.713 7.134 -2.803 1.00 73.85 28 ASN D N 1
ATOM 8026 C CA . ASN D 1 31 ? 87.365 7.225 -2.245 1.00 80.08 28 ASN D CA 1
ATOM 8027 C C . ASN D 1 31 ? 87.394 6.626 -0.847 1.00 73.83 28 ASN D C 1
ATOM 8028 O O . ASN D 1 31 ? 87.515 5.407 -0.693 1.00 79.74 28 ASN D O 1
ATOM 8033 N N . GLY D 1 32 ? 87.277 7.481 0.164 1.00 62.84 29 GLY D N 1
ATOM 8034 C CA . GLY D 1 32 ? 87.416 7.048 1.539 1.00 57.89 29 GLY D CA 1
ATOM 8035 C C . GLY D 1 32 ? 88.745 7.478 2.122 1.00 64.62 29 GLY D C 1
ATOM 8036 O O . GLY D 1 32 ? 89.318 8.484 1.694 1.00 67.08 29 GLY D O 1
ATOM 8037 N N . THR D 1 33 ? 89.251 6.724 3.095 1.00 65.93 30 THR D N 1
ATOM 8038 C CA . THR D 1 33 ? 90.518 7.050 3.733 1.00 65.22 30 THR D CA 1
ATOM 8039 C C . THR D 1 33 ? 91.309 5.772 3.963 1.00 66.19 30 THR D C 1
ATOM 8040 O O . THR D 1 33 ? 90.794 4.819 4.555 1.00 51.70 30 THR D O 1
ATOM 8044 N N . LEU D 1 34 ? 92.552 5.756 3.491 1.00 66.32 31 LEU D N 1
ATOM 8045 C CA . LEU D 1 34 ? 93.455 4.636 3.721 1.00 67.39 31 LEU D CA 1
ATOM 8046 C C . LEU D 1 34 ? 94.222 4.887 5.013 1.00 70.70 31 LEU D C 1
ATOM 8047 O O . LEU D 1 34 ? 94.896 5.913 5.153 1.00 82.71 31 LEU D O 1
ATOM 8052 N N . VAL D 1 35 ? 94.115 3.954 5.955 1.00 62.25 32 VAL D N 1
ATOM 8053 C CA . VAL D 1 35 ? 94.668 4.116 7.293 1.00 62.51 32 VAL D CA 1
ATOM 8054 C C . VAL D 1 35 ? 95.559 2.925 7.605 1.00 62.18 32 VAL D C 1
ATOM 8055 O O . VAL D 1 35 ? 95.150 1.773 7.423 1.00 67.45 32 VAL D O 1
ATOM 8059 N N . GLN D 1 36 ? 96.775 3.201 8.067 1.00 58.90 33 GLN D N 1
ATOM 8060 C CA . GLN D 1 36 ? 97.636 2.167 8.625 1.00 56.30 33 GLN D CA 1
ATOM 8061 C C . GLN D 1 36 ? 97.316 2.016 10.107 1.00 58.99 33 GLN D C 1
ATOM 8062 O O . GLN D 1 36 ? 97.464 2.970 10.879 1.00 59.49 33 GLN D O 1
ATOM 8068 N N . ILE D 1 37 ? 96.881 0.824 10.498 1.00 50.81 34 ILE D N 1
ATOM 8069 C CA . ILE D 1 37 ? 96.548 0.554 11.890 1.00 50.69 34 ILE D CA 1
ATOM 8070 C C . ILE D 1 37 ? 97.836 0.386 12.683 1.00 49.68 34 ILE D C 1
ATOM 8071 O O . ILE D 1 37 ? 98.758 -0.317 12.254 1.00 57.79 34 ILE D O 1
ATOM 8076 N N . THR D 1 38 ? 97.902 1.034 13.844 1.00 48.11 35 THR D N 1
ATOM 8077 C CA . THR D 1 38 ? 99.082 0.979 14.696 1.00 52.78 35 THR D CA 1
ATOM 8078 C C . THR D 1 38 ? 98.863 0.225 15.996 1.00 59.16 35 THR D C 1
ATOM 8079 O O . THR D 1 38 ? 99.805 -0.392 16.501 1.00 56.27 35 THR D O 1
ATOM 8083 N N . ARG D 1 39 ? 97.649 0.248 16.543 1.00 54.08 36 ARG D N 1
ATOM 8084 C CA . ARG D 1 39 ? 97.381 -0.381 17.827 1.00 47.90 36 ARG D CA 1
ATOM 8085 C C . ARG D 1 39 ? 95.891 -0.676 17.934 1.00 54.35 36 ARG D C 1
ATOM 8086 O O . ARG D 1 39 ? 95.061 0.100 17.454 1.00 45.04 36 ARG D O 1
ATOM 8094 N N . GLY D 1 40 ? 95.563 -1.801 18.563 1.00 63.80 37 GLY D N 1
ATOM 8095 C CA . GLY D 1 40 ? 94.178 -2.194 18.734 1.00 64.27 37 GLY D CA 1
ATOM 8096 C C . GLY D 1 40 ? 93.938 -2.995 19.995 1.00 70.70 37 GLY D C 1
ATOM 8097 O O . GLY D 1 40 ? 94.764 -3.829 20.375 1.00 75.86 37 GLY D O 1
ATOM 8098 N N . GLY D 1 41 ? 92.809 -2.753 20.650 1.00 70.77 38 GLY D N 1
ATOM 8099 C CA . GLY D 1 41 ? 92.461 -3.441 21.876 1.00 58.17 38 GLY D CA 1
ATOM 8100 C C . GLY D 1 41 ? 91.540 -4.623 21.635 1.00 53.04 38 GLY D C 1
ATOM 8101 O O . GLY D 1 41 ? 90.738 -4.628 20.705 1.00 45.38 38 GLY D O 1
ATOM 8102 N N . ILE D 1 42 ? 91.663 -5.631 22.492 1.00 59.18 39 ILE D N 1
ATOM 8103 C CA . ILE D 1 42 ? 90.850 -6.838 22.414 1.00 50.65 39 ILE D CA 1
ATOM 8104 C C . ILE D 1 42 ? 89.668 -6.674 23.359 1.00 52.77 39 ILE D C 1
ATOM 8105 O O . ILE D 1 42 ? 89.851 -6.486 24.568 1.00 62.37 39 ILE D O 1
ATOM 8110 N N . CYS D 1 43 ? 88.456 -6.740 22.814 1.00 60.73 40 CYS D N 1
ATOM 8111 C CA . CYS D 1 43 ? 87.241 -6.613 23.602 1.00 52.84 40 CYS D CA 1
ATOM 8112 C C . CYS D 1 43 ? 86.616 -7.989 23.826 1.00 55.86 40 CYS D C 1
ATOM 8113 O O . CYS D 1 43 ? 87.104 -9.011 23.340 1.00 49.27 40 CYS D O 1
ATOM 8116 N N . GLY D 1 44 ? 85.516 -8.008 24.582 1.00 69.03 41 GLY D N 1
ATOM 8117 C CA . GLY D 1 44 ? 84.822 -9.260 24.832 1.00 60.34 41 GLY D CA 1
ATOM 8118 C C . GLY D 1 44 ? 84.208 -9.859 23.583 1.00 57.04 41 GLY D C 1
ATOM 8119 O O . GLY D 1 44 ? 84.029 -11.078 23.500 1.00 56.27 41 GLY D O 1
ATOM 8120 N N . SER D 1 45 ? 83.875 -9.017 22.602 1.00 60.46 42 SER D N 1
ATOM 8121 C CA . SER D 1 45 ? 83.361 -9.514 21.330 1.00 63.22 42 SER D CA 1
ATOM 8122 C C . SER D 1 45 ? 84.391 -10.379 20.617 1.00 76.57 42 SER D C 1
ATOM 8123 O O . SER D 1 45 ? 84.043 -11.384 19.986 1.00 84.62 42 SER D O 1
ATOM 8126 N N . ASP D 1 46 ? 85.668 -10.002 20.707 1.00 72.99 43 ASP D N 1
ATOM 8127 C CA . ASP D 1 46 ? 86.718 -10.752 20.028 1.00 69.87 43 ASP D CA 1
ATOM 8128 C C . ASP D 1 46 ? 86.989 -12.080 20.723 1.00 61.41 43 ASP D C 1
ATOM 8129 O O . ASP D 1 46 ? 87.247 -13.092 20.061 1.00 60.24 43 ASP D O 1
ATOM 8134 N N . LEU D 1 47 ? 86.933 -12.097 22.057 1.00 61.76 44 LEU D N 1
ATOM 8135 C CA . LEU D 1 47 ? 87.191 -13.331 22.791 1.00 59.30 44 LEU D CA 1
ATOM 8136 C C . LEU D 1 47 ? 86.092 -14.359 22.552 1.00 66.98 44 LEU D C 1
ATOM 8137 O O . LEU D 1 47 ? 86.374 -15.557 22.431 1.00 78.62 44 LEU D O 1
ATOM 8142 N N . HIS D 1 48 ? 84.835 -13.914 22.478 1.00 60.63 45 HIS D N 1
ATOM 8143 C CA . HIS D 1 48 ? 83.738 -14.846 22.239 1.00 55.64 45 HIS D CA 1
ATOM 8144 C C . HIS D 1 48 ? 83.839 -15.480 20.857 1.00 63.79 45 HIS D C 1
ATOM 8145 O O . HIS D 1 48 ? 83.492 -16.654 20.681 1.00 67.65 45 HIS D O 1
ATOM 8152 N N . TYR D 1 49 ? 84.315 -14.723 19.865 1.00 73.07 46 TYR D N 1
ATOM 8153 C CA . TYR D 1 49 ? 84.480 -15.282 18.527 1.00 73.00 46 TYR D CA 1
ATOM 8154 C C . TYR D 1 49 ? 85.591 -16.323 18.485 1.00 72.89 46 TYR D C 1
ATOM 8155 O O . TYR D 1 49 ? 85.569 -17.216 17.630 1.00 81.42 46 TYR D O 1
ATOM 8164 N N . TYR D 1 50 ? 86.566 -16.227 19.388 1.00 77.94 47 TYR D N 1
ATOM 8165 C CA . TYR D 1 50 ? 87.633 -17.217 19.462 1.00 79.13 47 TYR D CA 1
ATOM 8166 C C . TYR D 1 50 ? 87.289 -18.378 20.386 1.00 87.26 47 TYR D C 1
ATOM 8167 O O . TYR D 1 50 ? 87.663 -19.521 20.103 1.00 87.29 47 TYR D O 1
ATOM 8176 N N . GLN D 1 51 ? 86.584 -18.113 21.488 1.00 88.83 48 GLN D N 1
ATOM 8177 C CA . GLN D 1 51 ? 86.291 -19.168 22.454 1.00 84.04 48 GLN D CA 1
ATOM 8178 C C . GLN D 1 51 ? 85.165 -20.075 21.971 1.00 78.80 48 GLN D C 1
ATOM 8179 O O . GLN D 1 51 ? 85.314 -21.302 21.948 1.00 75.19 48 GLN D O 1
ATOM 8185 N N . GLU D 1 52 ? 84.033 -19.491 21.584 1.00 84.67 49 GLU D N 1
ATOM 8186 C CA . GLU D 1 52 ? 82.866 -20.255 21.166 1.00 89.97 49 GLU D CA 1
ATOM 8187 C C . GLU D 1 52 ? 82.516 -20.061 19.697 1.00 89.60 49 GLU D C 1
ATOM 8188 O O . GLU D 1 52 ? 81.570 -20.692 19.214 1.00 81.94 49 GLU D O 1
ATOM 8194 N N . GLY D 1 53 ? 83.246 -19.213 18.977 1.00 87.58 50 GLY D N 1
ATOM 8195 C CA . GLY D 1 53 ? 82.917 -18.940 17.588 1.00 78.89 50 GLY D CA 1
ATOM 8196 C C . GLY D 1 53 ? 81.565 -18.293 17.399 1.00 67.74 50 GLY D C 1
ATOM 8197 O O . GLY D 1 53 ? 80.942 -18.467 16.347 1.00 68.15 50 GLY D O 1
ATOM 8198 N N . LYS D 1 54 ? 81.092 -17.549 18.396 1.00 63.22 51 LYS D N 1
ATOM 8199 C CA . LYS D 1 54 ? 79.761 -16.966 18.341 1.00 65.44 51 LYS D CA 1
ATOM 8200 C C . LYS D 1 54 ? 79.645 -15.887 19.405 1.00 74.09 51 LYS D C 1
ATOM 8201 O O . LYS D 1 54 ? 80.411 -15.855 20.371 1.00 76.43 51 LYS D O 1
ATOM 8207 N N . VAL D 1 55 ? 78.670 -15.004 19.211 1.00 84.91 52 VAL D N 1
ATOM 8208 C CA . VAL D 1 55 ? 78.212 -14.085 20.244 1.00 91.72 52 VAL D CA 1
ATOM 8209 C C . VAL D 1 55 ? 76.692 -14.192 20.299 1.00 99.43 52 VAL D C 1
ATOM 8210 O O . VAL D 1 55 ? 76.013 -13.984 19.285 1.00 96.98 52 VAL D O 1
ATOM 8214 N N . GLY D 1 56 ? 76.164 -14.551 21.467 1.00 96.32 53 GLY D N 1
ATOM 8215 C CA . GLY D 1 56 ? 74.744 -14.813 21.604 1.00 93.09 53 GLY D CA 1
ATOM 8216 C C . GLY D 1 56 ? 74.251 -15.857 20.622 1.00 100.90 53 GLY D C 1
ATOM 8217 O O . GLY D 1 56 ? 74.552 -17.047 20.764 1.00 106.65 53 GLY D O 1
ATOM 8218 N N . ASN D 1 57 ? 73.496 -15.420 19.614 1.00 102.36 54 ASN D N 1
ATOM 8219 C CA . ASN D 1 57 ? 73.058 -16.288 18.530 1.00 108.57 54 ASN D CA 1
ATOM 8220 C C . ASN D 1 57 ? 73.822 -16.059 17.234 1.00 108.36 54 ASN D C 1
ATOM 8221 O O . ASN D 1 57 ? 73.596 -16.790 16.264 1.00 107.97 54 ASN D O 1
ATOM 8226 N N . PHE D 1 58 ? 74.712 -15.071 17.190 1.00 110.17 55 PHE D N 1
ATOM 8227 C CA . PHE D 1 58 ? 75.413 -14.708 15.963 1.00 105.75 55 PHE D CA 1
ATOM 8228 C C . PHE D 1 58 ? 76.644 -15.595 15.817 1.00 107.11 55 PHE D C 1
ATOM 8229 O O . PHE D 1 58 ? 77.630 -15.424 16.540 1.00 101.03 55 PHE D O 1
ATOM 8237 N N . MET D 1 59 ? 76.588 -16.538 14.885 1.00 108.80 56 MET D N 1
ATOM 8238 C CA . MET D 1 59 ? 77.704 -17.425 14.597 1.00 103.33 56 MET D CA 1
ATOM 8239 C C . MET D 1 59 ? 78.546 -16.877 13.451 1.00 92.78 56 MET D C 1
ATOM 8240 O O . MET D 1 59 ? 78.122 -15.995 12.700 1.00 89.64 56 MET D O 1
ATOM 8245 N N . ILE D 1 60 ? 79.753 -17.418 13.323 1.00 94.07 57 ILE D N 1
ATOM 8246 C CA . ILE D 1 60 ? 80.657 -17.066 12.236 1.00 93.77 57 ILE D CA 1
ATOM 8247 C C . ILE D 1 60 ? 80.510 -18.111 11.136 1.00 93.51 57 ILE D C 1
ATOM 8248 O O . ILE D 1 60 ? 80.790 -19.298 11.345 1.00 89.17 57 ILE D O 1
ATOM 8253 N N . LYS D 1 61 ? 80.055 -17.670 9.963 1.00 95.70 58 LYS D N 1
ATOM 8254 C CA . LYS D 1 61 ? 79.837 -18.560 8.831 1.00 93.67 58 LYS D CA 1
ATOM 8255 C C . LYS D 1 61 ? 80.934 -18.478 7.780 1.00 83.22 58 LYS D C 1
ATOM 8256 O O . LYS D 1 61 ? 81.057 -19.399 6.963 1.00 84.33 58 LYS D O 1
ATOM 8262 N N . ALA D 1 62 ? 81.729 -17.414 7.789 1.00 79.79 59 ALA D N 1
ATOM 8263 C CA . ALA D 1 62 ? 82.835 -17.244 6.859 1.00 81.62 59 ALA D CA 1
ATOM 8264 C C . ALA D 1 62 ? 83.947 -16.501 7.581 1.00 83.11 59 ALA D C 1
ATOM 8265 O O . ALA D 1 62 ? 83.695 -15.837 8.591 1.00 82.47 59 ALA D O 1
ATOM 8267 N N . PRO D 1 63 ? 85.189 -16.608 7.103 1.00 80.00 60 PRO D N 1
ATOM 8268 C CA . PRO D 1 63 ? 86.294 -15.894 7.757 1.00 78.31 60 PRO D CA 1
ATOM 8269 C C . PRO D 1 63 ? 86.016 -14.401 7.870 1.00 68.76 60 PRO D C 1
ATOM 8270 O O . PRO D 1 63 ? 85.417 -13.791 6.982 1.00 68.35 60 PRO D O 1
ATOM 8274 N N . MET D 1 64 ? 86.452 -13.818 8.986 1.00 68.22 61 MET D N 1
ATOM 8275 C CA . MET D 1 64 ? 86.172 -12.423 9.292 1.00 62.74 61 MET D CA 1
ATOM 8276 C C . MET D 1 64 ? 87.350 -11.825 10.046 1.00 61.20 61 MET D C 1
ATOM 8277 O O . MET D 1 64 ? 88.033 -12.514 10.808 1.00 62.41 61 MET D O 1
ATOM 8282 N N . VAL D 1 65 ? 87.580 -10.533 9.825 1.00 59.77 62 VAL D N 1
ATOM 8283 C CA . VAL D 1 65 ? 88.608 -9.796 10.550 1.00 49.81 62 VAL D CA 1
ATOM 8284 C C . VAL D 1 65 ? 88.045 -9.341 11.890 1.00 63.34 62 VAL D C 1
ATOM 8285 O O . VAL D 1 65 ? 86.892 -8.902 11.981 1.00 76.43 62 VAL D O 1
ATOM 8289 N N . LEU D 1 66 ? 88.859 -9.444 12.939 1.00 63.23 63 LEU D N 1
ATOM 8290 C CA . LEU D 1 66 ? 88.427 -9.140 14.293 1.00 61.10 63 LEU D CA 1
ATOM 8291 C C . LEU D 1 66 ? 88.771 -7.699 14.669 1.00 54.80 63 LEU D C 1
ATOM 8292 O O . LEU D 1 66 ? 89.333 -6.935 13.881 1.00 54.33 63 LEU D O 1
ATOM 8297 N N . GLY D 1 67 ? 88.417 -7.322 15.897 1.00 55.56 64 GLY D N 1
ATOM 8298 C CA . GLY D 1 67 ? 88.773 -6.027 16.443 1.00 62.33 64 GLY D CA 1
ATOM 8299 C C . GLY D 1 67 ? 87.842 -4.896 16.060 1.00 64.62 64 GLY D C 1
ATOM 8300 O O . GLY D 1 67 ? 87.481 -4.749 14.889 1.00 60.59 64 GLY D O 1
ATOM 8301 N N . HIS D 1 68 ? 87.444 -4.083 17.043 1.00 69.26 65 HIS D N 1
ATOM 8302 C CA . HIS D 1 68 ? 86.632 -2.907 16.767 1.00 73.60 65 HIS D CA 1
ATOM 8303 C C . HIS D 1 68 ? 87.083 -1.664 17.523 1.00 72.46 65 HIS D C 1
ATOM 8304 O O . HIS D 1 68 ? 86.484 -0.601 17.331 1.00 85.06 65 HIS D O 1
ATOM 8311 N N . GLU D 1 69 ? 88.106 -1.754 18.368 1.00 56.11 66 GLU D N 1
ATOM 8312 C CA . GLU D 1 69 ? 88.711 -0.594 19.013 1.00 56.72 66 GLU D CA 1
ATOM 8313 C C . GLU D 1 69 ? 90.136 -0.474 18.486 1.00 61.66 66 GLU D C 1
ATOM 8314 O O . GLU D 1 69 ? 91.017 -1.248 18.875 1.00 69.63 66 GLU D O 1
ATOM 8320 N N . VAL D 1 70 ? 90.357 0.497 17.604 1.00 54.22 67 VAL D N 1
ATOM 8321 C CA . VAL D 1 70 ? 91.558 0.535 16.778 1.00 44.28 67 VAL D CA 1
ATOM 8322 C C . VAL D 1 70 ? 91.919 1.988 16.494 1.00 51.54 67 VAL D C 1
ATOM 8323 O O . VAL D 1 70 ? 91.044 2.824 16.250 1.00 49.13 67 VAL D O 1
ATOM 8327 N N . ILE D 1 71 ? 93.220 2.286 16.536 1.00 53.07 68 ILE D N 1
ATOM 8328 C CA . ILE D 1 71 ? 93.755 3.594 16.180 1.00 53.56 68 ILE D CA 1
ATOM 8329 C C . ILE D 1 71 ? 94.835 3.402 15.121 1.00 54.21 68 ILE D C 1
ATOM 8330 O O . ILE D 1 71 ? 95.293 2.288 14.864 1.00 63.28 68 ILE D O 1
ATOM 8335 N N . GLY D 1 72 ? 95.241 4.507 14.508 1.00 49.16 69 GLY D N 1
ATOM 8336 C CA . GLY D 1 72 ? 96.270 4.437 13.489 1.00 53.53 69 GLY D CA 1
ATOM 8337 C C . GLY D 1 72 ? 96.541 5.795 12.879 1.00 56.70 69 GLY D C 1
ATOM 8338 O O . GLY D 1 72 ? 96.092 6.827 13.383 1.00 51.68 69 GLY D O 1
ATOM 8339 N N . LYS D 1 73 ? 97.290 5.775 11.780 1.00 63.54 70 LYS D N 1
ATOM 8340 C CA . LYS D 1 73 ? 97.679 6.972 11.053 1.00 62.65 70 LYS D CA 1
ATOM 8341 C C . LYS D 1 73 ? 97.029 6.988 9.676 1.00 61.33 70 LYS D C 1
ATOM 8342 O O . LYS D 1 73 ? 96.655 5.948 9.128 1.00 75.17 70 LYS D O 1
ATOM 8348 N N . VAL D 1 74 ? 96.914 8.185 9.113 1.00 56.56 71 VAL D N 1
ATOM 8349 C CA . VAL D 1 74 ? 96.331 8.375 7.791 1.00 57.66 71 VAL D CA 1
ATOM 8350 C C . VAL D 1 74 ? 97.427 8.262 6.742 1.00 66.13 71 VAL D C 1
ATOM 8351 O O . VAL D 1 74 ? 98.530 8.799 6.910 1.00 68.48 71 VAL D O 1
ATOM 8355 N N . ILE D 1 75 ? 97.128 7.554 5.657 1.00 69.55 72 ILE D N 1
ATOM 8356 C CA . ILE D 1 75 ? 98.048 7.383 4.541 1.00 70.30 72 ILE D CA 1
ATOM 8357 C C . ILE D 1 75 ? 97.576 8.151 3.312 1.00 77.27 72 ILE D C 1
ATOM 8358 O O . ILE D 1 75 ? 98.356 8.863 2.678 1.00 90.24 72 ILE D O 1
ATOM 8363 N N . HIS D 1 76 ? 96.296 8.020 2.967 1.00 70.21 73 HIS D N 1
ATOM 8364 C CA . HIS D 1 76 ? 95.686 8.793 1.895 1.00 64.38 73 HIS D CA 1
ATOM 8365 C C . HIS D 1 76 ? 94.230 9.047 2.257 1.00 65.33 73 HIS D C 1
ATOM 8366 O O . HIS D 1 76 ? 93.583 8.209 2.891 1.00 62.86 73 HIS D O 1
ATOM 8373 N N . SER D 1 77 ? 93.718 10.208 1.848 1.00 72.37 74 SER D N 1
ATOM 8374 C CA . SER D 1 77 ? 92.350 10.584 2.175 1.00 70.52 74 SER D CA 1
ATOM 8375 C C . SER D 1 77 ? 91.778 11.448 1.061 1.00 76.22 74 SER D C 1
ATOM 8376 O O . SER D 1 77 ? 92.501 12.237 0.445 1.00 81.66 74 SER D O 1
ATOM 8379 N N . ASP D 1 78 ? 90.476 11.290 0.809 1.00 71.67 75 ASP D N 1
ATOM 8380 C CA . ASP D 1 78 ? 89.786 12.115 -0.174 1.00 76.06 75 ASP D CA 1
ATOM 8381 C C . ASP D 1 78 ? 89.451 13.504 0.353 1.00 76.67 75 ASP D C 1
ATOM 8382 O O . ASP D 1 78 ? 88.997 14.352 -0.422 1.00 80.79 75 ASP D O 1
ATOM 8387 N N . SER D 1 79 ? 89.658 13.751 1.643 1.00 76.19 76 SER D N 1
ATOM 8388 C CA . SER D 1 79 ? 89.419 15.053 2.248 1.00 80.87 76 SER D CA 1
ATOM 8389 C C . SER D 1 79 ? 90.745 15.772 2.453 1.00 84.75 76 SER D C 1
ATOM 8390 O O . SER D 1 79 ? 91.712 15.178 2.942 1.00 90.44 76 SER D O 1
ATOM 8393 N N . SER D 1 80 ? 90.788 17.048 2.074 1.00 79.13 77 SER D N 1
ATOM 8394 C CA . SER D 1 80 ? 91.998 17.840 2.252 1.00 64.23 77 SER D CA 1
ATOM 8395 C C . SER D 1 80 ? 92.214 18.261 3.700 1.00 76.28 77 SER D C 1
ATOM 8396 O O . SER D 1 80 ? 93.333 18.646 4.057 1.00 84.59 77 SER D O 1
ATOM 8399 N N . GLU D 1 81 ? 91.176 18.195 4.537 1.00 68.74 78 GLU D N 1
ATOM 8400 C CA . GLU D 1 81 ? 91.346 18.539 5.945 1.00 82.00 78 GLU D CA 1
ATOM 8401 C C . GLU D 1 81 ? 92.136 17.465 6.682 1.00 86.92 78 GLU D C 1
ATOM 8402 O O . GLU D 1 81 ? 92.944 17.778 7.565 1.00 89.88 78 GLU D O 1
ATOM 8404 N N . LEU D 1 82 ? 91.918 16.198 6.338 1.00 81.59 79 LEU D N 1
ATOM 8405 C CA . LEU D 1 82 ? 92.684 15.093 6.913 1.00 69.95 79 LEU D CA 1
ATOM 8406 C C . LEU D 1 82 ? 94.035 15.026 6.213 1.00 66.97 79 LEU D C 1
ATOM 8407 O O . LEU D 1 82 ? 94.141 14.550 5.081 1.00 74.35 79 LEU D O 1
ATOM 8412 N N . HIS D 1 83 ? 95.076 15.503 6.889 1.00 70.15 80 HIS D N 1
ATOM 8413 C CA . HIS D 1 83 ? 96.414 15.476 6.322 1.00 69.89 80 HIS D CA 1
ATOM 8414 C C . HIS D 1 83 ? 96.993 14.064 6.389 1.00 70.43 80 HIS D C 1
ATOM 8415 O O . HIS D 1 83 ? 96.561 13.223 7.183 1.00 68.63 80 HIS D O 1
ATOM 8422 N N . GLU D 1 84 ? 97.980 13.804 5.533 1.00 73.49 81 GLU D N 1
ATOM 8423 C CA . GLU D 1 84 ? 98.639 12.505 5.520 1.00 79.00 81 GLU D CA 1
ATOM 8424 C C . GLU D 1 84 ? 99.634 12.409 6.669 1.00 77.85 81 GLU D C 1
ATOM 8425 O O . GLU D 1 84 ? 100.389 13.347 6.939 1.00 78.96 81 GLU D O 1
ATOM 8431 N N . GLY D 1 85 ? 99.633 11.261 7.344 1.00 75.13 82 GLY D N 1
ATOM 8432 C CA . GLY D 1 85 ? 100.392 11.086 8.561 1.00 72.35 82 GLY D CA 1
ATOM 8433 C C . GLY D 1 85 ? 99.663 11.499 9.820 1.00 71.68 82 GLY D C 1
ATOM 8434 O O . GLY D 1 85 ? 100.246 11.420 10.910 1.00 79.11 82 GLY D O 1
ATOM 8435 N N . GLN D 1 86 ? 98.411 11.933 9.707 1.00 71.15 83 GLN D N 1
ATOM 8436 C CA . GLN D 1 86 ? 97.650 12.377 10.867 1.00 58.17 83 GLN D CA 1
ATOM 8437 C C . GLN D 1 86 ? 97.249 11.189 11.732 1.00 57.48 83 GLN D C 1
ATOM 8438 O O . GLN D 1 86 ? 96.779 10.166 11.224 1.00 60.19 83 GLN D O 1
ATOM 8444 N N . THR D 1 87 ? 97.440 11.325 13.041 1.00 50.79 84 TH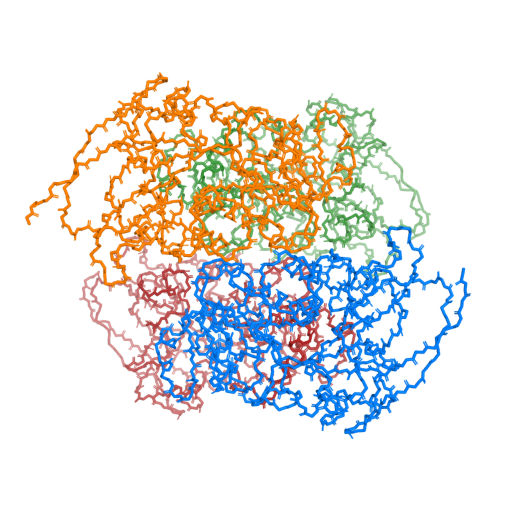R D N 1
ATOM 8445 C CA . THR D 1 87 ? 97.000 10.308 13.985 1.00 50.06 84 THR D CA 1
ATOM 8446 C C . THR D 1 87 ? 95.490 10.397 14.166 1.00 51.29 84 THR D C 1
ATOM 8447 O O . THR D 1 87 ? 94.950 11.476 14.431 1.00 51.77 84 THR D O 1
ATOM 8451 N N . VAL D 1 88 ? 94.808 9.261 14.018 1.00 46.16 85 VAL D N 1
ATOM 8452 C CA . VAL D 1 88 ? 93.354 9.211 14.102 1.00 58.97 85 VAL D CA 1
ATOM 8453 C C . VAL D 1 88 ? 92.929 7.993 14.909 1.00 54.12 85 VAL D C 1
ATOM 8454 O O . VAL D 1 88 ? 93.631 6.978 14.961 1.00 43.90 85 VAL D O 1
ATOM 8458 N N . ALA D 1 89 ? 91.768 8.107 15.545 1.00 43.64 86 ALA D N 1
ATOM 8459 C CA . ALA D 1 89 ? 91.092 6.988 16.186 1.00 42.66 86 ALA D CA 1
ATOM 8460 C C . ALA D 1 89 ? 89.895 6.601 15.330 1.00 46.72 86 ALA D C 1
ATOM 8461 O O . ALA D 1 89 ? 89.092 7.462 14.957 1.00 52.85 86 ALA D O 1
ATOM 8463 N N . ILE D 1 90 ? 89.782 5.316 15.015 1.00 42.81 87 ILE D N 1
ATOM 8464 C CA . ILE D 1 90 ? 88.792 4.837 14.057 1.00 50.54 87 ILE D CA 1
ATOM 8465 C C . ILE D 1 90 ? 87.504 4.497 14.796 1.00 42.27 87 ILE D C 1
ATOM 8466 O O . ILE D 1 90 ? 87.481 3.600 15.645 1.00 54.32 87 ILE D O 1
ATOM 8471 N N . ASN D 1 91 ? 86.435 5.211 14.471 1.00 48.54 88 ASN D N 1
ATOM 8472 C CA . ASN D 1 91 ? 85.117 4.883 15.000 1.00 49.82 88 ASN D CA 1
ATOM 8473 C C . ASN D 1 91 ? 84.593 3.644 14.286 1.00 47.71 88 ASN D C 1
ATOM 8474 O O . ASN D 1 91 ? 84.417 3.676 13.061 1.00 43.59 88 ASN D O 1
ATOM 8479 N N . PRO D 1 92 ? 84.336 2.540 14.994 1.00 55.71 89 PRO D N 1
ATOM 8480 C CA . PRO D 1 92 ? 83.844 1.326 14.325 1.00 52.30 89 PRO D CA 1
ATOM 8481 C C . PRO D 1 92 ? 82.419 1.435 13.809 1.00 53.21 89 PRO D C 1
ATOM 8482 O O . PRO D 1 92 ? 81.933 0.484 13.186 1.00 57.57 89 PRO D O 1
ATOM 8486 N N . SER D 1 93 ? 81.736 2.553 14.040 1.00 48.10 90 SER D N 1
ATOM 8487 C CA . SER D 1 93 ? 80.346 2.705 13.639 1.00 45.52 90 SER D CA 1
ATOM 8488 C C . SER D 1 93 ? 80.251 3.352 12.263 1.00 48.78 90 SER D C 1
ATOM 8489 O O . SER D 1 93 ? 80.816 4.426 12.033 1.00 57.59 90 SER D O 1
ATOM 8492 N N . LYS D 1 94 ? 79.533 2.692 11.355 1.00 49.69 91 LYS D N 1
ATOM 8493 C CA . LYS D 1 94 ? 79.207 3.237 10.037 1.00 51.68 91 LYS D CA 1
ATOM 8494 C C . LYS D 1 94 ? 77.716 3.025 9.809 1.00 49.13 91 LYS D C 1
ATOM 8495 O O . LYS D 1 94 ? 77.303 2.040 9.184 1.00 50.25 91 LYS D O 1
ATOM 8501 N N . PRO D 1 95 ? 76.879 3.921 10.320 1.00 54.65 92 PRO D N 1
ATOM 8502 C CA . PRO D 1 95 ? 75.434 3.789 10.117 1.00 55.93 92 PRO D CA 1
ATOM 8503 C C . PRO D 1 95 ? 74.981 4.436 8.816 1.00 51.92 92 PRO D C 1
ATOM 8504 O O . PRO D 1 95 ? 75.689 5.236 8.202 1.00 59.13 92 PRO D O 1
ATOM 8508 N N . CYS D 1 96 ? 73.776 4.063 8.400 1.00 53.29 93 CYS D N 1
ATOM 8509 C CA . CYS D 1 96 ? 73.143 4.749 7.287 1.00 61.52 93 CYS D CA 1
ATOM 8510 C C . CYS D 1 96 ? 72.618 6.104 7.751 1.00 72.49 93 CYS D C 1
ATOM 8511 O O . CYS D 1 96 ? 72.483 6.370 8.948 1.00 92.38 93 CYS D O 1
ATOM 8514 N N . GLY D 1 97 ? 72.328 6.972 6.785 1.00 61.00 94 GLY D N 1
ATOM 8515 C CA . GLY D 1 97 ? 71.856 8.307 7.087 1.00 62.18 94 GLY D CA 1
ATOM 8516 C C . GLY D 1 97 ? 70.386 8.558 6.849 1.00 71.88 94 GLY D C 1
ATOM 8517 O O . GLY D 1 97 ? 69.978 9.726 6.789 1.00 80.55 94 GLY D O 1
ATOM 8518 N N . HIS D 1 98 ? 69.562 7.515 6.724 1.00 69.73 95 HIS D N 1
ATOM 8519 C CA . HIS D 1 98 ? 68.175 7.694 6.325 1.00 80.95 95 HIS D CA 1
ATOM 8520 C C . HIS D 1 98 ? 67.169 6.883 7.134 1.00 79.59 95 HIS D C 1
ATOM 8521 O O . HIS D 1 98 ? 65.963 7.045 6.918 1.00 67.26 95 HIS D O 1
ATOM 8528 N N . CYS D 1 99 ? 67.612 6.021 8.047 1.00 83.37 96 CYS D N 1
ATOM 8529 C CA . CYS D 1 99 ? 66.662 5.293 8.874 1.00 68.84 96 CYS D CA 1
ATOM 8530 C C . CYS D 1 99 ? 66.126 6.201 9.980 1.00 61.83 96 CYS D C 1
ATOM 8531 O O . CYS D 1 99 ? 66.657 7.282 10.246 1.00 61.23 96 CYS D O 1
ATOM 8534 N N . LYS D 1 100 ? 65.053 5.747 10.635 1.00 47.76 97 LYS D N 1
ATOM 8535 C CA . LYS D 1 100 ? 64.371 6.609 11.595 1.00 53.81 97 LYS D CA 1
ATOM 8536 C C . LYS D 1 100 ? 65.220 6.878 12.832 1.00 53.90 97 LYS D C 1
ATOM 8537 O O . LYS D 1 100 ? 65.126 7.961 13.419 1.00 59.98 97 LYS D O 1
ATOM 8543 N N . TYR D 1 101 ? 66.055 5.922 13.242 1.00 45.35 98 TYR D N 1
ATOM 8544 C CA . TYR D 1 101 ? 66.880 6.1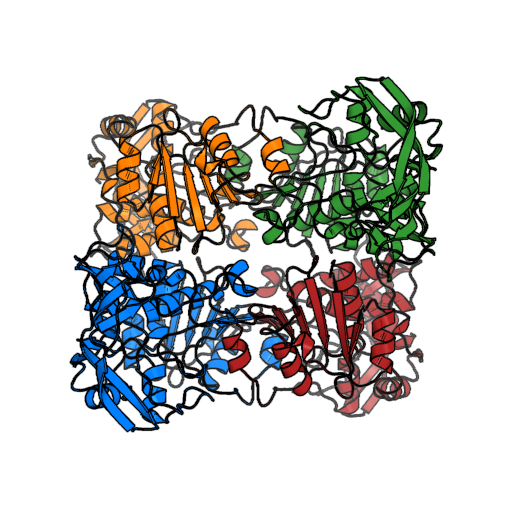38 14.425 1.00 53.65 98 TYR D CA 1
ATOM 8545 C C . TYR D 1 101 ? 68.072 7.040 14.132 1.00 54.81 98 TYR D C 1
ATOM 8546 O O . TYR D 1 101 ? 68.469 7.832 14.994 1.00 63.44 98 TYR D O 1
ATOM 8555 N N . CYS D 1 102 ? 68.648 6.944 12.932 1.00 43.85 99 CYS D N 1
ATOM 8556 C CA . CYS D 1 102 ? 69.754 7.822 12.570 1.00 53.49 99 CYS D CA 1
ATOM 8557 C C . CYS D 1 102 ? 69.283 9.237 12.264 1.00 52.39 99 CYS D C 1
ATOM 8558 O O . CYS D 1 102 ? 70.039 10.194 12.466 1.00 47.19 99 CYS D O 1
ATOM 8561 N N . ILE D 1 103 ? 68.049 9.390 11.778 1.00 58.44 100 ILE D N 1
ATOM 8562 C CA . ILE D 1 103 ? 67.491 10.723 11.568 1.00 56.45 100 ILE D CA 1
ATOM 8563 C C . ILE D 1 103 ? 67.329 11.444 12.900 1.00 53.14 100 ILE D C 1
ATOM 8564 O O . ILE D 1 103 ? 67.575 12.652 13.007 1.00 47.48 100 ILE D O 1
ATOM 8569 N N . GLU D 1 104 ? 66.934 10.709 13.940 1.00 51.29 101 GLU D N 1
ATOM 8570 C CA . GLU D 1 104 ? 66.777 11.251 15.281 1.00 55.85 101 GLU D CA 1
ATOM 8571 C C . GLU D 1 104 ? 68.082 11.256 16.070 1.00 52.68 101 GLU D C 1
ATOM 8572 O O . GLU D 1 104 ? 68.049 11.393 17.299 1.00 54.61 101 GLU D O 1
ATOM 8578 N N . HIS D 1 105 ? 69.221 11.096 15.393 1.00 57.31 102 HIS D N 1
ATOM 8579 C CA . HIS D 1 105 ? 70.543 11.132 16.021 1.00 50.34 102 HIS D CA 1
ATOM 8580 C C . HIS D 1 105 ? 70.716 10.026 17.060 1.00 45.94 102 HIS D C 1
ATOM 8581 O O . HIS D 1 105 ? 71.420 10.197 18.057 1.00 60.47 102 HIS D O 1
ATOM 8588 N N . ASN D 1 106 ? 70.069 8.884 16.832 1.00 48.60 103 ASN D N 1
ATOM 8589 C CA . ASN D 1 106 ? 70.311 7.685 17.625 1.00 46.76 103 ASN D CA 1
ATOM 8590 C C . ASN D 1 106 ? 71.020 6.651 16.759 1.00 49.76 103 ASN D C 1
ATOM 8591 O O . ASN D 1 106 ? 70.519 5.536 16.577 1.00 46.30 103 ASN D O 1
ATOM 8596 N N . GLU D 1 107 ? 72.189 7.017 16.223 1.00 47.21 104 GLU D N 1
ATOM 8597 C CA . GLU D 1 107 ? 72.874 6.172 15.250 1.00 46.60 104 GLU D CA 1
ATOM 8598 C C . GLU D 1 107 ? 73.295 4.823 15.822 1.00 42.09 104 GLU D C 1
ATOM 8599 O O . GLU D 1 107 ? 73.577 3.900 15.051 1.00 51.62 104 GLU D O 1
ATOM 8605 N N . ASN D 1 108 ? 73.346 4.682 17.149 1.00 45.74 105 ASN D N 1
ATOM 8606 C CA . ASN D 1 108 ? 73.716 3.400 17.737 1.00 49.63 105 ASN D CA 1
ATOM 8607 C C . ASN D 1 108 ? 72.648 2.336 17.521 1.00 50.10 105 ASN D C 1
ATOM 8608 O O . ASN D 1 108 ? 72.954 1.142 17.612 1.00 67.11 105 ASN D O 1
ATOM 8613 N N . GLN D 1 109 ? 71.410 2.739 17.236 1.00 41.53 106 GLN D N 1
ATOM 8614 C CA . GLN D 1 109 ? 70.306 1.816 17.003 1.00 48.21 106 GLN D CA 1
ATOM 8615 C C . GLN D 1 109 ? 69.934 1.734 15.525 1.00 51.83 106 GLN D C 1
ATOM 8616 O O . GLN D 1 109 ? 68.764 1.551 15.184 1.00 56.44 106 GLN D O 1
ATOM 8622 N N . CYS D 1 110 ? 70.920 1.867 14.640 1.00 54.21 107 CYS D N 1
ATOM 8623 C CA . CYS D 1 110 ? 70.647 1.864 13.209 1.00 45.35 107 CYS D CA 1
ATOM 8624 C C . CYS D 1 110 ? 70.116 0.507 12.760 1.00 51.86 107 CYS D C 1
ATOM 8625 O O . CYS D 1 110 ? 70.577 -0.543 13.216 1.00 45.55 107 CYS D O 1
ATOM 8628 N N . THR D 1 111 ? 69.134 0.538 11.856 1.00 64.00 108 THR D N 1
ATOM 8629 C CA . THR D 1 111 ? 68.562 -0.702 11.343 1.00 62.07 108 THR D CA 1
ATOM 8630 C C . THR D 1 111 ? 69.515 -1.408 10.388 1.00 65.54 108 THR D C 1
ATOM 8631 O O . THR D 1 111 ? 69.552 -2.643 10.352 1.00 69.73 108 THR D O 1
ATOM 8635 N N . ASP D 1 112 ? 70.287 -0.651 9.609 1.00 54.60 109 ASP D N 1
ATOM 8636 C CA . ASP D 1 112 ? 71.265 -1.239 8.703 1.00 63.48 109 ASP D CA 1
ATOM 8637 C C . ASP D 1 112 ? 72.672 -0.961 9.216 1.00 58.14 109 ASP D C 1
ATOM 8638 O O . ASP D 1 112 ? 73.524 -0.448 8.483 1.00 63.99 109 ASP D O 1
ATOM 8643 N N . MET D 1 113 ? 72.915 -1.302 10.478 1.00 47.88 110 MET D N 1
ATOM 8644 C CA . MET D 1 113 ? 74.190 -1.024 11.121 1.00 50.10 110 MET D CA 1
ATOM 8645 C C . MET D 1 113 ? 75.284 -1.944 10.589 1.00 61.12 110 MET D C 1
ATOM 8646 O O . MET D 1 113 ? 75.044 -3.105 10.249 1.00 70.87 110 MET D O 1
ATOM 8651 N N . ARG D 1 114 ? 76.502 -1.408 10.518 1.00 49.90 111 ARG D N 1
ATOM 8652 C CA . ARG D 1 114 ? 77.682 -2.147 10.065 1.00 63.38 111 ARG D CA 1
ATOM 8653 C C . ARG D 1 114 ? 78.829 -1.826 11.022 1.00 54.53 111 ARG D C 1
ATOM 8654 O O . ARG D 1 114 ? 79.578 -0.866 10.820 1.00 54.71 111 ARG D O 1
ATOM 8662 N N . PHE D 1 115 ? 78.956 -2.639 12.065 1.00 45.72 112 PHE D N 1
ATOM 8663 C CA . PHE D 1 115 ? 79.950 -2.447 13.111 1.00 49.71 112 PHE D CA 1
ATOM 8664 C C . PHE D 1 115 ? 81.191 -3.284 12.818 1.00 56.03 112 PHE D C 1
ATOM 8665 O O . PHE D 1 115 ? 81.106 -4.365 12.230 1.00 66.66 112 PHE D O 1
ATOM 8673 N N . PHE D 1 116 ? 82.349 -2.772 13.235 1.00 51.24 113 PHE D N 1
ATOM 8674 C CA . PHE D 1 116 ? 83.603 -3.480 13.002 1.00 48.48 113 PHE D CA 1
ATOM 8675 C C . PHE D 1 116 ? 83.601 -4.832 13.703 1.00 51.17 113 PHE D C 1
ATOM 8676 O O . PHE D 1 116 ? 83.299 -4.927 14.897 1.00 54.62 113 PHE D O 1
ATOM 8684 N N . GLY D 1 117 ? 83.950 -5.877 12.955 1.00 45.04 114 GLY D N 1
ATOM 8685 C CA . GLY D 1 117 ? 84.070 -7.212 13.507 1.00 48.14 114 GLY D CA 1
ATOM 8686 C C . GLY D 1 117 ? 82.797 -7.730 14.142 1.00 49.98 114 GLY D C 1
ATOM 8687 O O . GLY D 1 117 ? 82.828 -8.292 15.242 1.00 49.36 114 GLY D O 1
ATOM 8688 N N . SER D 1 118 ? 81.669 -7.547 13.459 1.00 58.28 115 SER D N 1
ATOM 8689 C CA . SER D 1 118 ? 80.365 -7.967 13.958 1.00 62.65 115 SER D CA 1
ATOM 8690 C C . SER D 1 118 ? 79.802 -9.033 13.031 1.00 65.24 115 SER D C 1
ATOM 8691 O O . SER D 1 118 ? 79.589 -8.777 11.841 1.00 77.48 115 SER D O 1
ATOM 8694 N N . ALA D 1 119 ? 79.561 -10.223 13.577 1.00 56.58 116 ALA D N 1
ATOM 8695 C CA . ALA D 1 119 ? 78.978 -11.331 12.822 1.00 55.87 116 ALA D CA 1
ATOM 8696 C C . ALA D 1 119 ? 77.459 -11.350 12.910 1.00 68.18 116 ALA D C 1
ATOM 8697 O O . ALA D 1 119 ? 76.843 -12.417 12.963 1.00 78.48 116 ALA D O 1
ATOM 8699 N N . MET D 1 120 ? 76.835 -10.170 12.931 1.00 81.27 117 MET D N 1
ATOM 8700 C CA . MET D 1 120 ? 75.382 -10.063 13.013 1.00 89.16 117 MET D CA 1
ATOM 8701 C C . MET D 1 120 ? 74.719 -10.329 11.667 1.00 89.61 117 MET D C 1
ATOM 8702 O O . MET D 1 120 ? 73.771 -11.118 11.582 1.00 99.80 117 MET D O 1
ATOM 8707 N N . TYR D 1 121 ? 75.193 -9.674 10.612 1.00 85.33 118 TYR D N 1
ATOM 8708 C CA . TYR D 1 121 ? 74.693 -9.902 9.267 1.00 89.92 118 TYR D CA 1
ATOM 8709 C C . TYR D 1 121 ? 75.673 -10.777 8.497 1.00 94.15 118 TYR D C 1
ATOM 8710 O O . TYR D 1 121 ? 76.816 -10.982 8.912 1.00 100.06 118 TYR D O 1
ATOM 8719 N N . PHE D 1 122 ? 75.208 -11.301 7.367 1.00 97.57 119 PHE D N 1
ATOM 8720 C CA . PHE D 1 122 ? 76.083 -12.001 6.448 1.00 97.88 119 PHE D CA 1
ATOM 8721 C C . PHE D 1 122 ? 75.973 -11.373 5.065 1.00 100.61 119 PHE D C 1
ATOM 8722 O O . PHE D 1 122 ? 74.856 -11.192 4.560 1.00 101.10 119 PHE D O 1
ATOM 8730 N N . PRO D 1 123 ? 77.098 -11.022 4.421 1.00 106.32 120 PRO D N 1
ATOM 8731 C CA . PRO D 1 123 ? 78.455 -11.210 4.949 1.00 109.48 120 PRO D CA 1
ATOM 8732 C C . PRO D 1 123 ? 78.799 -10.245 6.082 1.00 107.10 120 PRO D C 1
ATOM 8733 O O . PRO D 1 123 ? 78.409 -9.078 6.046 1.00 111.55 120 PRO D O 1
ATOM 8737 N N . HIS D 1 124 ? 79.518 -10.748 7.081 1.00 99.19 121 HIS D N 1
ATOM 8738 C CA . HIS D 1 124 ? 79.828 -9.952 8.256 1.00 93.06 121 HIS D CA 1
ATOM 8739 C C . HIS D 1 124 ? 80.765 -8.804 7.897 1.00 78.02 121 HIS D C 1
ATOM 8740 O O . HIS D 1 124 ? 81.494 -8.844 6.903 1.00 83.84 121 HIS D O 1
ATOM 8747 N N . VAL D 1 125 ? 80.735 -7.768 8.728 1.00 69.45 122 VAL D N 1
ATOM 8748 C CA . VAL D 1 125 ? 81.608 -6.617 8.539 1.00 67.59 122 VAL D CA 1
ATOM 8749 C C . VAL D 1 125 ? 82.971 -6.931 9.139 1.00 68.58 122 VAL D C 1
ATOM 8750 O O . VAL D 1 125 ? 83.074 -7.317 10.310 1.00 67.34 122 VAL D O 1
ATOM 8754 N N . ASP D 1 126 ? 84.020 -6.773 8.336 1.00 76.58 123 ASP D N 1
ATOM 8755 C CA . ASP D 1 126 ? 85.369 -7.054 8.803 1.00 75.44 123 ASP D CA 1
ATOM 8756 C C . ASP D 1 126 ? 85.811 -6.024 9.835 1.00 69.93 123 ASP D C 1
ATOM 8757 O O . ASP D 1 126 ? 85.422 -4.853 9.789 1.00 52.83 123 ASP D O 1
ATOM 8762 N N . GLY D 1 127 ? 86.636 -6.476 10.775 1.00 66.54 124 GLY D N 1
ATOM 8763 C CA . GLY D 1 127 ? 87.112 -5.636 11.853 1.00 54.91 124 GLY D CA 1
ATOM 8764 C C . GLY D 1 127 ? 88.312 -4.800 11.458 1.00 53.59 124 GLY D C 1
ATOM 8765 O O . GLY D 1 127 ? 88.637 -4.636 10.280 1.00 56.81 124 GLY D O 1
ATOM 8766 N N . GLY D 1 128 ? 88.985 -4.267 12.475 1.00 46.41 125 GLY D N 1
ATOM 8767 C CA . GLY D 1 128 ? 90.111 -3.383 12.254 1.00 52.54 125 GLY D CA 1
ATOM 8768 C C . GLY D 1 128 ? 91.460 -4.010 12.539 1.00 53.55 125 GLY D C 1
ATOM 8769 O O . GLY D 1 128 ? 92.498 -3.377 12.328 1.00 52.53 125 GLY D O 1
ATOM 8770 N N . PHE D 1 129 ? 91.465 -5.253 13.020 1.00 55.06 126 PHE D N 1
ATOM 8771 C CA . PHE D 1 129 ? 92.718 -5.939 13.310 1.00 51.94 126 PHE D CA 1
ATOM 8772 C C . PHE D 1 129 ? 93.417 -6.351 12.020 1.00 59.17 126 PHE D C 1
ATOM 8773 O O . PHE D 1 129 ? 93.466 -7.536 11.676 1.00 63.42 126 PHE D O 1
ATOM 8781 N N . THR D 1 130 ? 93.957 -5.369 11.305 1.00 61.64 127 THR D N 1
ATOM 8782 C CA . THR D 1 130 ? 94.683 -5.593 10.065 1.00 60.61 127 THR D CA 1
ATOM 8783 C C . THR D 1 130 ? 95.666 -4.447 9.895 1.00 56.57 127 THR D C 1
ATOM 8784 O O . THR D 1 130 ? 95.462 -3.363 10.443 1.00 56.92 127 THR D O 1
ATOM 8788 N N . ARG D 1 131 ? 96.739 -4.693 9.144 1.00 52.79 128 ARG D N 1
ATOM 8789 C CA . ARG D 1 131 ? 97.787 -3.684 9.023 1.00 62.52 128 ARG D CA 1
ATOM 8790 C C . ARG D 1 131 ? 97.276 -2.445 8.296 1.00 68.86 128 ARG D C 1
ATOM 8791 O O . ARG D 1 131 ? 97.436 -1.318 8.780 1.00 74.58 128 ARG D O 1
ATOM 8799 N N . TYR D 1 132 ? 96.656 -2.633 7.136 1.00 67.16 129 TYR D N 1
ATOM 8800 C CA . TYR D 1 132 ? 96.061 -1.547 6.371 1.00 59.02 129 TYR D CA 1
ATOM 8801 C C . TYR D 1 132 ? 94.583 -1.836 6.151 1.00 62.14 129 TYR D C 1
ATOM 8802 O O . TYR D 1 132 ? 94.201 -2.973 5.854 1.00 75.76 129 TYR D O 1
ATOM 8811 N N . LYS D 1 133 ? 93.754 -0.805 6.296 1.00 54.87 130 LYS D N 1
ATOM 8812 C CA . LYS D 1 133 ? 92.316 -0.961 6.123 1.00 64.44 130 LYS D CA 1
ATOM 8813 C C . LYS D 1 133 ? 91.742 0.313 5.524 1.00 66.97 130 LYS D C 1
ATOM 8814 O O . LYS D 1 133 ? 92.039 1.412 6.001 1.00 62.53 130 LYS D O 1
ATOM 8820 N N . MET D 1 134 ? 90.923 0.161 4.487 1.00 65.73 131 MET D N 1
ATOM 8821 C CA . MET D 1 134 ? 90.227 1.296 3.901 1.00 65.55 131 MET D CA 1
ATOM 8822 C C . MET D 1 134 ? 88.933 1.542 4.668 1.00 70.48 131 MET D C 1
ATOM 8823 O O . MET D 1 134 ? 88.147 0.616 4.892 1.00 78.48 131 MET D O 1
ATOM 8828 N N . VAL D 1 135 ? 88.719 2.793 5.079 1.00 63.07 132 VAL D N 1
ATOM 8829 C CA . VAL D 1 135 ? 87.622 3.145 5.970 1.00 50.69 132 VAL D CA 1
ATOM 8830 C C . VAL D 1 135 ? 87.000 4.454 5.500 1.00 62.02 132 VAL D C 1
ATOM 8831 O O . VAL D 1 135 ? 87.579 5.193 4.700 1.00 71.01 132 VAL D O 1
ATOM 8835 N N . GLU D 1 136 ? 85.798 4.729 6.000 1.00 58.76 133 GLU D N 1
ATOM 8836 C CA . GLU D 1 136 ? 85.107 5.964 5.662 1.00 59.61 133 GLU D CA 1
ATOM 8837 C C . GLU D 1 136 ? 85.834 7.168 6.252 1.00 63.42 133 GLU D C 1
ATOM 8838 O O . GLU D 1 136 ? 86.484 7.081 7.298 1.00 64.49 133 GLU D O 1
ATOM 8844 N N . THR D 1 137 ? 85.717 8.305 5.560 1.00 70.51 134 THR D N 1
ATOM 8845 C CA . THR D 1 137 ? 86.388 9.518 6.013 1.00 69.93 134 THR D CA 1
ATOM 8846 C C . THR D 1 137 ? 85.794 10.027 7.319 1.00 77.64 134 THR D C 1
ATOM 8847 O O . THR D 1 137 ? 86.519 10.568 8.162 1.00 93.57 134 THR D O 1
ATOM 8851 N N . SER D 1 138 ? 84.484 9.862 7.505 1.00 64.52 135 SER D N 1
ATOM 8852 C CA . SER D 1 138 ? 83.841 10.312 8.733 1.00 61.42 135 SER D CA 1
ATOM 8853 C C . SER D 1 138 ? 84.162 9.416 9.922 1.00 63.22 135 SER D C 1
ATOM 8854 O O . SER D 1 138 ? 83.931 9.820 11.066 1.00 71.43 135 SER D O 1
ATOM 8857 N N . GLN D 1 139 ? 84.686 8.215 9.682 1.00 54.66 136 GLN D N 1
ATOM 8858 C CA . GLN D 1 139 ? 85.068 7.316 10.764 1.00 48.46 136 GLN D CA 1
ATOM 8859 C C . GLN D 1 139 ? 86.444 7.628 11.339 1.00 57.07 136 GLN D C 1
ATOM 8860 O O . GLN D 1 139 ? 86.866 6.957 12.287 1.00 56.82 136 GLN D O 1
ATOM 8866 N N . CYS D 1 140 ? 87.150 8.619 10.797 1.00 60.43 137 CYS D N 1
ATOM 8867 C CA . CYS D 1 140 ? 88.482 8.989 11.264 1.00 55.01 137 CYS D CA 1
ATOM 8868 C C . CYS D 1 140 ? 88.365 10.209 12.170 1.00 48.19 137 CYS D C 1
ATOM 8869 O O . CYS D 1 140 ? 87.979 11.293 11.719 1.00 58.31 137 CYS D O 1
ATOM 8872 N N . VAL D 1 141 ? 88.704 10.032 13.442 1.00 38.55 138 VAL D N 1
ATOM 8873 C CA . VAL D 1 141 ? 88.648 11.088 14.444 1.00 43.90 138 VAL D CA 1
ATOM 8874 C C . VAL D 1 141 ? 90.084 11.478 14.788 1.00 53.95 138 VAL D C 1
ATOM 8875 O O . VAL D 1 141 ? 90.790 10.711 15.460 1.00 53.26 138 VAL D O 1
ATOM 8879 N N . PRO D 1 142 ? 90.560 12.642 14.355 1.00 52.13 139 PRO D N 1
ATOM 8880 C CA . PRO D 1 142 ? 91.948 13.022 14.631 1.00 49.12 139 PRO D CA 1
ATOM 8881 C C . PRO D 1 142 ? 92.161 13.362 16.099 1.00 45.20 139 PRO D C 1
ATOM 8882 O O . PRO D 1 142 ? 91.235 13.735 16.825 1.00 46.53 139 PRO D O 1
ATOM 8886 N N . TYR D 1 143 ? 93.416 13.222 16.528 1.00 48.56 140 TYR D N 1
ATOM 8887 C CA . TYR D 1 143 ? 93.848 13.606 17.866 1.00 44.06 140 TYR D CA 1
ATOM 8888 C C . TYR D 1 143 ? 95.308 14.016 17.787 1.00 53.77 140 TYR D C 1
ATOM 8889 O O . TYR D 1 143 ? 96.018 13.579 16.874 1.00 51.22 140 TYR D O 1
ATOM 8898 N N . PRO D 1 144 ? 95.784 14.859 18.706 1.00 57.75 141 PRO D N 1
ATOM 8899 C CA . PRO D 1 144 ? 97.187 15.296 18.647 1.00 54.76 141 PRO D CA 1
ATOM 8900 C C . PRO D 1 144 ? 98.147 14.122 18.778 1.00 49.87 141 PRO D C 1
ATOM 8901 O O . PRO D 1 144 ? 97.986 13.258 19.642 1.00 51.36 141 PRO D O 1
ATOM 8905 N N . ALA D 1 145 ? 99.163 14.105 17.910 1.00 51.17 142 ALA D N 1
ATOM 8906 C CA . ALA D 1 145 ? 100.111 12.996 17.880 1.00 52.20 142 ALA D CA 1
ATOM 8907 C C . ALA D 1 145 ? 100.925 12.888 19.164 1.00 58.95 142 ALA D C 1
ATOM 8908 O O . ALA D 1 145 ? 101.523 11.836 19.419 1.00 65.03 142 ALA D O 1
ATOM 8910 N N . LYS D 1 146 ? 100.959 13.944 19.978 1.00 59.87 143 LYS D N 1
ATOM 8911 C CA . LYS D 1 146 ? 101.658 13.899 21.257 1.00 61.34 143 LYS D CA 1
ATOM 8912 C C . LYS D 1 146 ? 100.958 13.016 22.283 1.00 63.07 143 LYS D C 1
ATOM 8913 O O . LYS D 1 146 ? 101.573 12.671 23.298 1.00 73.13 143 LYS D O 1
ATOM 8919 N N . ALA D 1 147 ? 99.703 12.643 22.046 1.00 40.14 144 ALA D N 1
ATOM 8920 C CA . ALA D 1 147 ? 98.995 11.778 22.976 1.00 44.08 144 ALA D CA 1
ATOM 8921 C C . ALA D 1 147 ? 99.588 10.374 22.962 1.00 46.61 144 ALA D C 1
ATOM 8922 O O . ALA D 1 147 ? 100.086 9.894 21.940 1.00 38.26 144 ALA D O 1
ATOM 8924 N N . ASP D 1 148 ? 99.529 9.715 24.117 1.00 47.46 145 ASP D N 1
ATOM 8925 C CA . ASP D 1 148 ? 100.097 8.380 24.253 1.00 48.20 145 ASP D CA 1
ATOM 8926 C C . ASP D 1 148 ? 99.338 7.388 23.378 1.00 59.43 145 ASP D C 1
ATOM 8927 O O . ASP D 1 148 ? 98.105 7.335 23.404 1.00 68.79 145 ASP D O 1
ATOM 8932 N N . GLU D 1 149 ? 100.087 6.604 22.597 1.00 51.70 146 GLU D N 1
ATOM 8933 C CA . GLU D 1 149 ? 99.470 5.601 21.736 1.00 51.57 146 GLU D CA 1
ATOM 8934 C C . GLU D 1 149 ? 98.694 4.577 22.554 1.00 53.31 146 GLU D C 1
ATOM 8935 O O . GLU D 1 149 ? 97.610 4.138 22.152 1.00 45.85 146 GLU D O 1
ATOM 8941 N N . LYS D 1 150 ? 99.232 4.191 23.713 1.00 56.57 147 LYS D N 1
ATOM 8942 C CA . LYS D 1 150 ? 98.573 3.214 24.569 1.00 46.29 147 LYS D CA 1
ATOM 8943 C C . LYS D 1 150 ? 97.319 3.773 25.227 1.00 49.93 147 LYS D C 1
ATOM 8944 O O . LYS D 1 150 ? 96.433 2.998 25.603 1.00 42.94 147 LYS D O 1
ATOM 8950 N N . VAL D 1 151 ? 97.226 5.094 25.375 1.00 48.54 148 VAL D N 1
ATOM 8951 C CA . VAL D 1 151 ? 96.049 5.694 25.994 1.00 40.69 148 VAL D CA 1
ATOM 8952 C C . VAL D 1 151 ? 94.902 5.794 24.996 1.00 44.89 148 VAL D C 1
ATOM 8953 O O . VAL D 1 151 ? 93.748 5.499 25.330 1.00 44.74 148 VAL D O 1
ATOM 8957 N N . MET D 1 152 ? 95.197 6.191 23.756 1.00 48.45 149 MET D N 1
ATOM 8958 C CA . MET D 1 152 ? 94.147 6.430 22.773 1.00 47.98 149 MET D CA 1
ATOM 8959 C C . MET D 1 152 ? 93.453 5.150 22.324 1.00 52.33 149 MET D C 1
ATOM 8960 O O . MET D 1 152 ? 92.348 5.222 21.776 1.00 52.46 149 MET D O 1
ATOM 8965 N N . ALA D 1 153 ? 94.067 3.985 22.542 1.00 46.81 150 ALA D N 1
ATOM 8966 C CA . ALA D 1 153 ? 93.433 2.725 22.172 1.00 53.19 150 ALA D CA 1
ATOM 8967 C C . ALA D 1 153 ? 92.191 2.423 23.001 1.00 43.78 150 ALA D C 1
ATOM 8968 O O . ALA D 1 153 ? 91.430 1.520 22.637 1.00 50.30 150 ALA D O 1
ATOM 8970 N N . PHE D 1 154 ? 91.971 3.148 24.098 1.00 36.63 151 PHE D N 1
ATOM 8971 C CA . PHE D 1 154 ? 90.779 3.004 24.920 1.00 44.15 151 PHE D CA 1
ATOM 8972 C C . PHE D 1 154 ? 89.629 3.885 24.444 1.00 51.12 151 PHE D C 1
ATOM 8973 O O . PHE D 1 154 ? 88.702 4.147 25.218 1.00 51.46 151 PHE D O 1
ATOM 8981 N N . ALA D 1 155 ? 89.668 4.345 23.191 1.00 52.18 152 ALA D N 1
ATOM 8982 C CA . ALA D 1 155 ? 88.649 5.272 22.707 1.00 43.71 152 ALA D CA 1
ATOM 8983 C C . ALA D 1 155 ? 87.277 4.609 22.648 1.00 38.53 152 ALA D C 1
ATOM 8984 O O . ALA D 1 155 ? 86.282 5.179 23.112 1.00 44.63 152 ALA D O 1
ATOM 8986 N N . GLU D 1 156 ? 87.204 3.400 22.082 1.00 35.92 153 GLU D N 1
ATOM 8987 C CA . GLU D 1 156 ? 85.908 2.736 21.946 1.00 50.25 153 GLU D CA 1
ATOM 8988 C C . GLU D 1 156 ? 85.353 2.266 23.286 1.00 62.54 153 GLU D C 1
ATOM 8989 O O . GLU D 1 156 ? 84.160 2.502 23.549 1.00 52.83 153 GLU D O 1
ATOM 8995 N N . PRO D 1 157 ? 86.120 1.602 24.165 1.00 57.58 154 PRO D N 1
ATOM 8996 C CA . PRO D 1 157 ? 85.538 1.211 25.463 1.00 49.55 154 PRO D CA 1
ATOM 8997 C C . PRO D 1 157 ? 85.122 2.395 26.316 1.00 43.96 154 PRO D C 1
ATOM 8998 O O . PRO D 1 157 ? 84.107 2.320 27.020 1.00 47.09 154 PRO D O 1
ATOM 9002 N N . LEU D 1 158 ? 85.885 3.490 26.280 1.00 45.45 155 LEU D N 1
ATOM 9003 C CA . LEU D 1 158 ? 85.487 4.683 27.020 1.00 41.65 155 LEU D CA 1
ATOM 9004 C C . LEU D 1 158 ? 84.194 5.263 26.464 1.00 40.38 155 LEU D C 1
ATOM 9005 O O . LEU D 1 158 ? 83.339 5.733 27.224 1.00 46.15 155 LEU D O 1
ATOM 9010 N N . ALA D 1 159 ? 84.031 5.232 25.139 1.00 40.10 156 ALA D N 1
ATOM 9011 C CA . ALA D 1 159 ? 82.786 5.694 24.534 1.00 45.38 156 ALA D CA 1
ATOM 9012 C C . ALA D 1 159 ? 81.606 4.852 25.001 1.00 43.85 156 ALA D C 1
ATOM 9013 O O . ALA D 1 159 ? 80.513 5.378 25.241 1.00 41.56 156 ALA D O 1
ATOM 9015 N N . VAL D 1 160 ? 81.810 3.540 25.134 1.00 36.41 157 VAL D N 1
ATOM 9016 C CA . VAL D 1 160 ? 80.775 2.676 25.694 1.00 29.07 157 VAL D CA 1
ATOM 9017 C C . VAL D 1 160 ? 80.485 3.066 27.138 1.00 38.24 157 VAL D C 1
ATOM 9018 O O . VAL D 1 160 ? 79.332 3.033 27.587 1.00 51.44 157 VAL D O 1
ATOM 9022 N N . ALA D 1 161 ? 81.521 3.456 27.883 1.00 40.56 158 ALA D N 1
ATOM 9023 C CA . ALA D 1 161 ? 81.322 3.825 29.281 1.00 39.98 158 ALA D CA 1
ATOM 9024 C C . ALA D 1 161 ? 80.673 5.197 29.409 1.00 36.39 158 ALA D C 1
ATOM 9025 O O . ALA D 1 161 ? 79.792 5.395 30.254 1.00 50.36 158 ALA D O 1
ATOM 9027 N N . ILE D 1 162 ? 81.093 6.158 28.582 1.00 39.45 159 ILE D N 1
ATOM 9028 C CA . ILE D 1 162 ? 80.507 7.495 28.642 1.00 35.16 159 ILE D CA 1
ATOM 9029 C C . ILE D 1 162 ? 79.038 7.455 28.241 1.00 40.04 159 ILE D C 1
ATOM 9030 O O . ILE D 1 162 ? 78.196 8.126 28.850 1.00 48.16 159 ILE D O 1
ATOM 9035 N N . HIS D 1 163 ? 78.705 6.668 27.215 1.00 40.69 160 HIS D N 1
ATOM 9036 C CA . HIS D 1 163 ? 77.308 6.530 26.819 1.00 36.92 160 HIS D CA 1
ATOM 9037 C C . HIS D 1 163 ? 76.485 5.886 27.927 1.00 41.13 160 HIS D C 1
ATOM 9038 O O . HIS D 1 163 ? 75.327 6.260 28.149 1.00 42.37 160 HIS D O 1
ATOM 9045 N N . ALA D 1 164 ? 77.069 4.921 28.640 1.00 43.19 161 ALA D N 1
ATOM 9046 C CA . ALA D 1 164 ? 76.356 4.284 29.742 1.00 46.73 161 ALA D CA 1
ATOM 9047 C C . ALA D 1 164 ? 76.097 5.270 30.874 1.00 51.45 161 ALA D C 1
ATOM 9048 O O . ALA D 1 164 ? 75.054 5.205 31.536 1.00 51.83 161 ALA D O 1
ATOM 9050 N N . ALA D 1 165 ? 77.032 6.194 31.107 1.00 55.53 162 ALA D N 1
ATOM 9051 C CA . ALA D 1 165 ? 76.832 7.201 32.143 1.00 52.98 162 ALA D CA 1
ATOM 9052 C C . ALA D 1 165 ? 75.741 8.192 31.756 1.00 47.14 162 ALA D C 1
ATOM 9053 O O . ALA D 1 165 ? 75.003 8.670 32.625 1.00 45.73 162 ALA D O 1
ATOM 9055 N N . HIS D 1 166 ? 75.620 8.509 30.465 1.00 41.92 163 HIS D N 1
ATOM 9056 C CA . HIS D 1 166 ? 74.580 9.440 30.041 1.00 50.29 163 HIS D CA 1
ATOM 9057 C C . HIS D 1 166 ? 73.194 8.809 30.102 1.00 49.27 163 HIS D C 1
ATOM 9058 O O . HIS D 1 166 ? 72.197 9.527 30.240 1.00 50.98 163 HIS D O 1
ATOM 9065 N N . GLN D 1 167 ? 73.105 7.479 30.007 1.00 50.78 164 GLN D N 1
ATOM 9066 C CA . GLN D 1 167 ? 71.813 6.821 30.152 1.00 49.57 164 GLN D CA 1
ATOM 9067 C C . GLN D 1 167 ? 71.283 6.915 31.574 1.00 53.84 164 GLN D C 1
ATOM 9068 O O . GLN D 1 167 ? 70.097 6.654 31.801 1.00 45.94 164 GLN D O 1
ATOM 9074 N N . ALA D 1 168 ? 72.132 7.286 32.532 1.00 47.38 165 ALA D N 1
ATOM 9075 C CA . ALA D 1 168 ? 71.706 7.433 33.914 1.00 40.40 165 ALA D CA 1
ATOM 9076 C C . ALA D 1 168 ? 70.916 8.710 34.153 1.00 42.11 165 ALA D C 1
ATOM 9077 O O . ALA D 1 168 ? 70.187 8.794 35.147 1.00 45.88 165 ALA D O 1
ATOM 9079 N N . GLY D 1 169 ? 71.041 9.696 33.275 1.00 43.27 166 GLY D N 1
ATOM 9080 C CA . GLY D 1 169 ? 70.367 10.969 33.469 1.00 38.57 166 GLY D CA 1
ATOM 9081 C C . GLY D 1 169 ? 71.248 11.937 34.232 1.00 57.10 166 GLY D C 1
ATOM 9082 O O . GLY D 1 169 ? 72.426 12.096 33.912 1.00 61.97 166 GLY D O 1
ATOM 9083 N N . GLU D 1 170 ? 70.676 12.578 35.248 1.00 57.69 167 GLU D N 1
ATOM 9084 C CA . GLU D 1 170 ? 71.435 13.520 36.060 1.00 55.16 167 GLU D CA 1
ATOM 9085 C C . GLU D 1 170 ? 72.394 12.772 36.978 1.00 56.76 167 GLU D C 1
ATOM 9086 O O . GLU D 1 170 ? 71.984 11.883 37.731 1.00 57.40 167 GLU D O 1
ATOM 9088 N N . LEU D 1 171 ? 73.677 13.136 36.915 1.00 49.70 168 LEU D N 1
ATOM 9089 C CA . LEU D 1 171 ? 74.700 12.516 37.745 1.00 39.95 168 LEU D CA 1
ATOM 9090 C C . LEU D 1 171 ? 75.345 13.466 38.742 1.00 36.72 168 LEU D C 1
ATOM 9091 O O . LEU D 1 171 ? 75.989 12.995 39.685 1.00 38.36 168 LEU D O 1
ATOM 9096 N N . GLN D 1 172 ? 75.192 14.776 38.562 1.00 39.85 169 GLN D N 1
ATOM 9097 C CA . GLN D 1 172 ? 75.849 15.743 39.433 1.00 37.84 169 GLN D CA 1
ATOM 9098 C C . GLN D 1 172 ? 75.334 15.619 40.861 1.00 41.65 169 GLN D C 1
ATOM 9099 O O . GLN D 1 172 ? 74.134 15.765 41.114 1.00 50.83 169 GLN D O 1
ATOM 9105 N N . GLY D 1 173 ? 76.246 15.350 41.793 1.00 43.52 170 GLY D N 1
ATOM 9106 C CA . GLY D 1 173 ? 75.890 15.234 43.193 1.00 41.92 170 GLY D CA 1
ATOM 9107 C C . GLY D 1 173 ? 75.156 13.969 43.571 1.00 43.80 170 GLY D C 1
ATOM 9108 O O . GLY D 1 173 ? 74.638 13.883 44.689 1.00 41.47 170 GLY D O 1
ATOM 9109 N N . LYS D 1 174 ? 75.099 12.983 42.683 1.00 32.84 171 LYS D N 1
ATOM 9110 C CA . LYS D 1 174 ? 74.365 11.753 42.933 1.00 42.02 171 LYS D CA 1
ATOM 9111 C C . LYS D 1 174 ? 75.274 10.696 43.552 1.00 51.87 171 LYS D C 1
ATOM 9112 O O . LYS D 1 174 ? 76.503 10.784 43.498 1.00 59.45 171 LYS D O 1
ATOM 9118 N N . ARG D 1 175 ? 74.645 9.685 44.146 1.00 45.50 172 ARG D N 1
ATOM 9119 C CA . ARG D 1 175 ? 75.349 8.542 44.713 1.00 42.65 172 ARG D CA 1
ATOM 9120 C C . ARG D 1 175 ? 75.248 7.375 43.740 1.00 47.22 172 ARG D C 1
ATOM 9121 O O . ARG D 1 175 ? 74.151 6.870 43.479 1.00 38.94 172 ARG D O 1
ATOM 9129 N N . VAL D 1 176 ? 76.392 6.953 43.208 1.00 44.87 173 VAL D N 1
ATOM 9130 C CA . VAL D 1 176 ? 76.460 5.982 42.124 1.00 39.81 173 VAL D CA 1
ATOM 9131 C C . VAL D 1 176 ? 76.988 4.665 42.672 1.00 40.06 173 VAL D C 1
ATOM 9132 O O . VAL D 1 176 ? 77.976 4.644 43.417 1.00 43.37 173 VAL D O 1
ATOM 9136 N N . PHE D 1 177 ? 76.328 3.570 42.305 1.00 35.28 174 PHE D N 1
ATOM 9137 C CA . PHE D 1 177 ? 76.789 2.222 42.603 1.00 32.70 174 PHE D CA 1
ATOM 9138 C C . PHE D 1 177 ? 77.121 1.527 41.290 1.00 46.20 174 PHE D C 1
ATOM 9139 O O . PHE D 1 177 ? 76.343 1.597 40.334 1.00 54.38 174 PHE D O 1
ATOM 9147 N N . ILE D 1 178 ? 78.278 0.872 41.238 1.00 46.31 175 ILE D N 1
ATOM 9148 C CA . ILE D 1 178 ? 78.779 0.254 40.014 1.00 35.47 175 ILE D CA 1
ATOM 9149 C C . ILE D 1 178 ? 79.122 -1.194 40.338 1.00 45.42 175 ILE D C 1
ATOM 9150 O O . ILE D 1 178 ? 80.182 -1.478 40.906 1.00 67.35 175 ILE D O 1
ATOM 9155 N N . SER D 1 179 ? 78.235 -2.114 39.971 1.00 47.63 176 SER D N 1
ATOM 9156 C CA . SER D 1 179 ? 78.430 -3.533 40.235 1.00 42.96 176 SER D CA 1
ATOM 9157 C C . SER D 1 179 ? 79.215 -4.157 39.087 1.00 52.64 176 SER D C 1
ATOM 9158 O O . SER D 1 179 ? 78.765 -4.138 37.936 1.00 58.41 176 SER D O 1
ATOM 9161 N N . GLY D 1 180 ? 80.385 -4.709 39.402 1.00 54.08 177 GLY D N 1
ATOM 9162 C CA . GLY D 1 180 ? 81.233 -5.318 38.397 1.00 54.33 177 GLY D CA 1
ATOM 9163 C C . GLY D 1 180 ? 82.215 -4.341 37.785 1.00 64.16 177 GLY D C 1
ATOM 9164 O O . GLY D 1 180 ? 81.887 -3.646 36.819 1.00 68.52 177 GLY D O 1
ATOM 9165 N N . VAL D 1 181 ? 83.426 -4.278 38.337 1.00 67.63 178 VAL D N 1
ATOM 9166 C CA . VAL D 1 181 ? 84.433 -3.339 37.855 1.00 68.13 178 VAL D CA 1
ATOM 9167 C C . VAL D 1 181 ? 85.457 -4.057 36.988 1.00 67.45 178 VAL D C 1
ATOM 9168 O O . VAL D 1 181 ? 86.628 -4.185 37.363 1.00 57.15 178 VAL D O 1
ATOM 9172 N N . GLY D 1 182 ? 85.025 -4.524 35.821 1.00 68.29 179 GLY D N 1
ATOM 9173 C CA . GLY D 1 182 ? 85.942 -5.000 34.816 1.00 53.69 179 GLY D CA 1
ATOM 9174 C C . GLY D 1 182 ? 86.551 -3.831 34.072 1.00 58.20 179 GLY D C 1
ATOM 9175 O O . GLY D 1 182 ? 86.682 -2.727 34.610 1.00 57.86 179 GLY D O 1
ATOM 9176 N N . PRO D 1 183 ? 86.941 -4.048 32.815 1.00 74.73 180 PRO D N 1
ATOM 9177 C CA . PRO D 1 183 ? 87.432 -2.912 32.013 1.00 76.98 180 PRO D CA 1
ATOM 9178 C C . PRO D 1 183 ? 86.371 -1.847 31.790 1.00 67.60 180 PRO D C 1
ATOM 9179 O O . PRO D 1 183 ? 86.644 -0.652 31.965 1.00 58.94 180 PRO D O 1
ATOM 9183 N N . ILE D 1 184 ? 85.156 -2.252 31.416 1.00 58.21 181 ILE D N 1
ATOM 9184 C CA . ILE D 1 184 ? 84.089 -1.285 31.174 1.00 48.20 181 ILE D CA 1
ATOM 9185 C C . ILE D 1 184 ? 83.641 -0.642 32.481 1.00 46.84 181 ILE D C 1
ATOM 9186 O O . ILE D 1 184 ? 83.400 0.570 32.541 1.00 39.55 181 ILE D O 1
ATOM 9191 N N . GLY D 1 185 ? 83.528 -1.437 33.548 1.00 52.13 182 GLY D N 1
ATOM 9192 C CA . GLY D 1 185 ? 83.080 -0.893 34.820 1.00 58.23 182 GLY D CA 1
ATOM 9193 C C . GLY D 1 185 ? 84.024 0.152 35.382 1.00 55.26 182 GLY D C 1
ATOM 9194 O O . GLY D 1 185 ? 83.586 1.160 35.942 1.00 48.67 182 GLY D O 1
ATOM 9195 N N . CYS D 1 186 ? 85.334 -0.072 35.240 1.00 52.76 183 CYS D N 1
ATOM 9196 C CA . CYS D 1 186 ? 86.306 0.904 35.722 1.00 45.83 183 CYS D CA 1
ATOM 9197 C C . CYS D 1 186 ? 86.253 2.197 34.920 1.00 43.76 183 CYS D C 1
ATOM 9198 O O . CYS D 1 186 ? 86.463 3.280 35.479 1.00 48.87 183 CYS D O 1
ATOM 9201 N N . LEU D 1 187 ? 85.981 2.109 33.617 1.00 43.77 184 LEU D N 1
ATOM 9202 C CA . LEU D 1 187 ? 85.824 3.321 32.822 1.00 35.82 184 LEU D CA 1
ATOM 9203 C C . LEU D 1 187 ? 84.530 4.048 33.166 1.00 43.82 184 LEU D C 1
ATOM 9204 O O . LEU D 1 187 ? 84.462 5.276 33.050 1.00 48.81 184 LEU D O 1
ATOM 9209 N N . ILE D 1 188 ? 83.499 3.313 33.590 1.00 35.03 185 ILE D N 1
ATOM 9210 C CA . ILE D 1 188 ? 82.293 3.960 34.095 1.00 36.00 185 ILE D CA 1
ATOM 9211 C C . ILE D 1 188 ? 82.583 4.667 35.413 1.00 46.01 185 ILE D C 1
ATOM 9212 O O . ILE D 1 188 ? 82.009 5.725 35.698 1.00 53.25 185 ILE D O 1
ATOM 9217 N N . VAL D 1 189 ? 83.484 4.108 36.229 1.00 48.40 186 VAL D N 1
ATOM 9218 C CA . VAL D 1 189 ? 83.877 4.762 37.476 1.00 48.04 186 VAL D CA 1
ATOM 9219 C C . VAL D 1 189 ? 84.443 6.147 37.192 1.00 45.58 186 VAL D C 1
ATOM 9220 O O . VAL D 1 189 ? 83.995 7.151 37.759 1.00 45.32 186 VAL D O 1
ATOM 9224 N N . SER D 1 190 ? 85.439 6.223 36.306 1.00 39.71 187 SER D N 1
ATOM 9225 C CA . SER D 1 190 ? 86.014 7.512 35.947 1.00 48.06 187 SER D CA 1
ATOM 9226 C C . SER D 1 190 ? 85.054 8.364 35.129 1.00 49.41 187 SER D C 1
ATOM 9227 O O . SER D 1 190 ? 85.215 9.588 35.087 1.00 51.52 187 SER D O 1
ATOM 9230 N N . ALA D 1 191 ? 84.062 7.749 34.482 1.00 47.64 188 ALA D N 1
ATOM 9231 C CA . ALA D 1 191 ? 83.077 8.526 33.738 1.00 46.29 188 ALA D CA 1
ATOM 9232 C C . ALA D 1 191 ? 82.153 9.283 34.683 1.00 39.68 188 ALA D C 1
ATOM 9233 O O . ALA D 1 191 ? 81.954 10.495 34.535 1.00 40.87 188 ALA D O 1
ATOM 9235 N N . VAL D 1 192 ? 81.584 8.586 35.669 1.00 32.05 189 VAL D N 1
ATOM 9236 C CA . VAL D 1 192 ? 80.677 9.244 36.604 1.00 40.83 189 VAL D CA 1
ATOM 9237 C C . VAL D 1 192 ? 81.440 10.189 37.527 1.00 52.38 189 VAL D C 1
ATOM 9238 O O . VAL D 1 192 ? 80.883 11.189 37.995 1.00 53.82 189 VAL D O 1
ATOM 9242 N N . LYS D 1 193 ? 82.716 9.901 37.800 1.00 45.69 190 LYS D N 1
ATOM 9243 C CA . LYS D 1 193 ? 83.531 10.824 38.586 1.00 44.06 190 LYS D CA 1
ATOM 9244 C C . LYS D 1 193 ? 83.712 12.145 37.852 1.00 39.58 190 LYS D C 1
ATOM 9245 O O . LYS D 1 193 ? 83.531 13.222 38.431 1.00 52.51 190 LYS D O 1
ATOM 9251 N N . THR D 1 194 ? 84.070 12.080 36.569 1.00 36.63 191 THR D N 1
ATOM 9252 C CA . THR D 1 194 ? 84.249 13.298 35.789 1.00 37.65 191 THR D CA 1
ATOM 9253 C C . THR D 1 194 ? 82.932 14.049 35.630 1.00 48.08 191 THR D C 1
ATOM 9254 O O . THR D 1 194 ? 82.906 15.285 35.643 1.00 41.95 191 THR D O 1
ATOM 9258 N N . LEU D 1 195 ? 81.825 13.319 35.502 1.00 46.65 192 LEU D N 1
ATOM 9259 C CA . LEU D 1 195 ? 80.522 13.928 35.268 1.00 54.93 192 LEU D CA 1
ATOM 9260 C C . LEU D 1 195 ? 79.857 14.445 36.539 1.00 58.95 192 LEU D C 1
ATOM 9261 O O . LEU D 1 195 ? 78.712 14.906 36.471 1.00 65.16 192 LEU D O 1
ATOM 9266 N N . GLY D 1 196 ? 80.526 14.376 37.684 1.00 49.58 193 GLY D N 1
ATOM 9267 C CA . GLY D 1 196 ? 80.062 15.047 38.879 1.00 51.12 193 GLY D CA 1
ATOM 9268 C C . GLY D 1 196 ? 79.395 14.194 39.936 1.00 50.65 193 GLY D C 1
ATOM 9269 O O . GLY D 1 196 ? 78.671 14.746 40.773 1.00 39.56 193 GLY D O 1
ATOM 9270 N N . ALA D 1 197 ? 79.611 12.882 39.935 1.00 43.36 194 ALA D N 1
ATOM 9271 C CA . ALA D 1 197 ? 79.050 12.043 40.985 1.00 35.12 194 ALA D CA 1
ATOM 9272 C C . ALA D 1 197 ? 79.677 12.390 42.330 1.00 46.29 194 ALA D C 1
ATOM 9273 O O . ALA D 1 197 ? 80.879 12.657 42.424 1.00 45.71 194 ALA D O 1
ATOM 9275 N N . ALA D 1 198 ? 78.853 12.388 43.377 1.00 49.12 195 ALA D N 1
ATOM 9276 C CA . ALA D 1 198 ? 79.318 12.756 44.708 1.00 48.96 195 ALA D CA 1
ATOM 9277 C C . ALA D 1 198 ? 79.924 11.587 45.470 1.00 47.68 195 ALA D C 1
ATOM 9278 O O . ALA D 1 198 ? 80.788 11.800 46.329 1.00 58.33 195 ALA D O 1
ATOM 9280 N N . GLU D 1 199 ? 79.496 10.361 45.181 1.00 45.34 196 GLU D N 1
ATOM 9281 C CA . GLU D 1 199 ? 80.019 9.184 45.866 1.00 54.08 196 GLU D CA 1
ATOM 9282 C C . GLU D 1 199 ? 79.883 7.987 44.941 1.00 64.57 196 GLU D C 1
ATOM 9283 O O . GLU D 1 199 ? 78.779 7.680 44.482 1.00 80.68 196 GLU D O 1
ATOM 9289 N N . ILE D 1 200 ? 80.999 7.315 44.671 1.00 61.44 197 ILE D N 1
ATOM 9290 C CA . ILE D 1 200 ? 81.035 6.154 43.790 1.00 53.71 197 ILE D CA 1
ATOM 9291 C C . ILE D 1 200 ? 81.410 4.939 44.626 1.00 53.00 197 ILE D C 1
ATOM 9292 O O . ILE D 1 200 ? 82.510 4.880 45.191 1.00 48.80 197 ILE D O 1
ATOM 9297 N N . VAL D 1 201 ? 80.499 3.974 44.706 1.00 47.57 198 VAL D N 1
ATOM 9298 C CA . VAL D 1 201 ? 80.734 2.713 45.398 1.00 50.50 198 VAL D CA 1
ATOM 9299 C C . VAL D 1 201 ? 80.646 1.593 44.374 1.00 50.40 198 VAL D C 1
ATOM 9300 O O . VAL D 1 201 ? 79.648 1.481 43.653 1.00 54.88 198 VAL D O 1
ATOM 9304 N N . CYS D 1 202 ? 81.688 0.771 44.306 1.00 58.52 199 CYS D N 1
ATOM 9305 C CA . CYS D 1 202 ? 81.755 -0.313 43.340 1.00 60.44 199 CYS D CA 1
ATOM 9306 C C . CYS D 1 202 ? 82.001 -1.631 44.057 1.00 51.24 199 CYS D C 1
ATOM 9307 O O . CYS D 1 202 ? 82.559 -1.663 45.158 1.00 53.94 199 CYS D O 1
ATOM 9310 N N . ALA D 1 203 ? 81.576 -2.722 43.421 1.00 62.65 200 ALA D N 1
ATOM 9311 C CA . ALA D 1 203 ? 81.653 -4.043 44.025 1.00 62.93 200 ALA D CA 1
ATOM 9312 C C . ALA D 1 203 ? 82.062 -5.074 42.986 1.00 56.31 200 ALA D C 1
ATOM 9313 O O . ALA D 1 203 ? 81.665 -4.986 41.821 1.00 67.21 200 ALA D O 1
ATOM 9315 N N . ASP D 1 204 ? 82.852 -6.053 43.422 1.00 56.52 201 ASP D N 1
ATOM 9316 C CA . ASP D 1 204 ? 83.275 -7.154 42.566 1.00 63.29 201 ASP D CA 1
ATOM 9317 C C . ASP D 1 204 ? 83.814 -8.268 43.451 1.00 61.70 201 ASP D C 1
ATOM 9318 O O . ASP D 1 204 ? 84.190 -8.042 44.604 1.00 62.50 201 ASP D O 1
ATOM 9323 N N . VAL D 1 205 ? 83.843 -9.480 42.896 1.00 65.51 202 VAL D N 1
ATOM 9324 C CA . VAL D 1 205 ? 84.308 -10.630 43.665 1.00 69.47 202 VAL D CA 1
ATOM 9325 C C . VAL D 1 205 ? 85.830 -10.663 43.730 1.00 74.94 202 VAL D C 1
ATOM 9326 O O . VAL D 1 205 ? 86.410 -10.956 44.781 1.00 79.59 202 VAL D O 1
ATOM 9330 N N . SER D 1 206 ? 86.500 -10.365 42.623 1.00 75.96 203 SER D N 1
ATOM 9331 C CA . SER D 1 206 ? 87.957 -10.385 42.597 1.00 77.39 203 SER D CA 1
ATOM 9332 C C . SER D 1 206 ? 88.501 -9.095 43.196 1.00 71.44 203 SER D C 1
ATOM 9333 O O . SER D 1 206 ? 88.147 -8.008 42.724 1.00 65.12 203 SER D O 1
ATOM 9336 N N . PRO D 1 207 ? 89.344 -9.161 44.230 1.00 70.59 204 PRO D N 1
ATOM 9337 C CA . PRO D 1 207 ? 89.961 -7.930 44.750 1.00 66.48 204 PRO D CA 1
ATOM 9338 C C . PRO D 1 207 ? 90.851 -7.238 43.737 1.00 67.18 204 PRO D C 1
ATOM 9339 O O . PRO D 1 207 ? 91.153 -6.050 43.907 1.00 65.67 204 PRO D O 1
ATOM 9343 N N . ARG D 1 208 ? 91.286 -7.946 42.694 1.00 71.06 205 ARG D N 1
ATOM 9344 C CA . ARG D 1 208 ? 92.092 -7.319 41.654 1.00 68.98 205 ARG D CA 1
ATOM 9345 C C . ARG D 1 208 ? 91.271 -6.304 40.867 1.00 64.70 205 ARG D C 1
ATOM 9346 O O . ARG D 1 208 ? 91.764 -5.218 40.539 1.00 64.09 205 ARG D O 1
ATOM 9354 N N . SER D 1 209 ? 90.012 -6.633 40.567 1.00 65.12 206 SER D N 1
ATOM 9355 C CA . SER D 1 209 ? 89.131 -5.669 39.914 1.00 70.43 206 SER D CA 1
ATOM 9356 C C . SER D 1 209 ? 88.810 -4.496 40.830 1.00 70.00 206 SER D C 1
ATOM 9357 O O . SER D 1 209 ? 88.661 -3.363 40.355 1.00 59.73 206 SER D O 1
ATOM 9360 N N . LEU D 1 210 ? 88.696 -4.743 42.138 1.00 76.76 207 LEU D N 1
ATOM 9361 C CA . LEU D 1 210 ? 88.497 -3.646 43.079 1.00 49.21 207 LEU D CA 1
ATOM 9362 C C . LEU D 1 210 ? 89.723 -2.744 43.128 1.00 69.78 207 LEU D C 1
ATOM 9363 O O . LEU D 1 210 ? 89.606 -1.514 43.097 1.00 63.40 207 LEU D O 1
ATOM 9368 N N . SER D 1 211 ? 90.915 -3.345 43.199 1.00 63.69 208 SER D N 1
ATOM 9369 C CA . SER D 1 211 ? 92.147 -2.563 43.211 1.00 65.37 208 SER D CA 1
ATOM 9370 C C . SER D 1 211 ? 92.223 -1.631 42.010 1.00 72.35 208 SER D C 1
ATOM 9371 O O . SER D 1 211 ? 92.680 -0.488 42.127 1.00 81.61 208 SER D O 1
ATOM 9374 N N . LEU D 1 212 ? 91.774 -2.102 40.845 1.00 72.52 209 LEU D N 1
ATOM 9375 C CA . LEU D 1 212 ? 91.697 -1.232 39.678 1.00 76.17 209 LEU D CA 1
ATOM 9376 C C . LEU D 1 212 ? 90.592 -0.194 39.827 1.00 63.44 209 LEU D C 1
ATOM 9377 O O . LEU D 1 212 ? 90.713 0.917 39.300 1.00 56.17 209 LEU D O 1
ATOM 9382 N N . GLY D 1 213 ? 89.518 -0.533 40.542 1.00 45.54 210 GLY D N 1
ATOM 9383 C CA . GLY D 1 213 ? 88.419 0.406 40.699 1.00 43.92 210 GLY D CA 1
ATOM 9384 C C . GLY D 1 213 ? 88.799 1.634 41.503 1.00 56.59 210 GLY D C 1
ATOM 9385 O O . GLY D 1 213 ? 88.401 2.752 41.166 1.00 58.04 210 GLY D O 1
ATOM 9386 N N . LYS D 1 214 ? 89.574 1.447 42.574 1.00 68.88 211 LYS D N 1
ATOM 9387 C CA . LYS D 1 214 ? 89.982 2.586 43.392 1.00 64.16 211 LYS D CA 1
ATOM 9388 C C . LYS D 1 214 ? 90.939 3.498 42.633 1.00 57.60 211 LYS D C 1
ATOM 9389 O O . LYS D 1 214 ? 90.878 4.725 42.776 1.00 65.50 211 LYS D O 1
ATOM 9395 N N . GLU D 1 215 ? 91.819 2.922 41.812 1.00 48.53 212 GLU D N 1
ATOM 9396 C CA . GLU D 1 215 ? 92.750 3.737 41.040 1.00 67.22 212 GLU D CA 1
ATOM 9397 C C . GLU D 1 215 ? 92.043 4.573 39.979 1.00 63.22 212 GLU D C 1
ATOM 9398 O O . GLU D 1 215 ? 92.574 5.612 39.571 1.00 64.90 212 GLU D O 1
ATOM 9404 N N . MET D 1 216 ? 90.857 4.161 39.539 1.00 60.64 213 MET D N 1
ATOM 9405 C CA . MET D 1 216 ? 90.108 4.905 38.537 1.00 56.40 213 MET D CA 1
ATOM 9406 C C . MET D 1 216 ? 89.184 5.958 39.139 1.00 57.41 213 MET D C 1
ATOM 9407 O O . MET D 1 216 ? 88.561 6.714 38.385 1.00 59.41 213 MET D O 1
ATOM 9412 N N . GLY D 1 217 ? 89.072 6.026 40.464 1.00 47.98 214 GLY D N 1
ATOM 9413 C CA . GLY D 1 217 ? 88.330 7.104 41.091 1.00 43.34 214 GLY D CA 1
ATOM 9414 C C . GLY D 1 217 ? 87.245 6.686 42.062 1.00 46.53 214 GLY D C 1
ATOM 9415 O O . GLY D 1 217 ? 86.463 7.528 42.514 1.00 54.75 214 GLY D O 1
ATOM 9416 N N . ALA D 1 218 ? 87.183 5.401 42.400 1.00 45.42 215 ALA D N 1
ATOM 9417 C CA . ALA D 1 218 ? 86.154 4.923 43.312 1.00 50.08 215 ALA D CA 1
ATOM 9418 C C . ALA D 1 218 ? 86.417 5.411 44.733 1.00 59.65 215 ALA D C 1
ATOM 9419 O O . ALA D 1 218 ? 87.563 5.605 45.149 1.00 56.41 215 ALA D O 1
ATOM 9421 N N . ASP D 1 219 ? 85.333 5.608 45.482 1.00 63.81 216 ASP D N 1
ATOM 9422 C CA . ASP D 1 219 ? 85.402 6.068 46.864 1.00 65.83 216 ASP D CA 1
ATOM 9423 C C . ASP D 1 219 ? 85.275 4.936 47.874 1.00 56.45 216 ASP D C 1
ATOM 9424 O O . ASP D 1 219 ? 85.982 4.934 48.886 1.00 52.89 216 ASP D O 1
ATOM 9429 N N . VAL D 1 220 ? 84.386 3.977 47.627 1.00 56.91 217 VAL D N 1
ATOM 9430 C CA . VAL D 1 220 ? 84.197 2.819 48.492 1.00 52.35 217 VAL D CA 1
ATOM 9431 C C . VAL D 1 220 ? 84.186 1.572 47.619 1.00 56.63 217 VAL D C 1
ATOM 9432 O O . VAL D 1 220 ? 83.669 1.597 46.496 1.00 52.91 217 VAL D O 1
ATOM 9436 N N . LEU D 1 221 ? 84.767 0.486 48.129 1.00 54.27 218 LEU D N 1
ATOM 9437 C CA . LEU D 1 221 ? 84.824 -0.781 47.413 1.00 54.48 218 LEU D CA 1
ATOM 9438 C C . LEU D 1 221 ? 84.276 -1.881 48.309 1.00 52.96 218 LEU D C 1
ATOM 9439 O O . LEU D 1 221 ? 84.634 -1.957 49.489 1.00 50.33 218 LEU D O 1
ATOM 9444 N N . VAL D 1 222 ? 83.407 -2.725 47.752 1.00 64.94 219 VAL D N 1
ATOM 9445 C CA . VAL D 1 222 ? 82.717 -3.763 48.506 1.00 69.35 219 VAL D CA 1
ATOM 9446 C C . VAL D 1 222 ? 82.953 -5.104 47.826 1.00 65.87 219 VAL D C 1
ATOM 9447 O O . VAL D 1 222 ? 82.990 -5.189 46.594 1.00 56.88 219 VAL D O 1
ATOM 9451 N N . ASN D 1 223 ? 83.124 -6.149 48.630 1.00 73.92 220 ASN D N 1
ATOM 9452 C CA . ASN D 1 223 ? 83.144 -7.512 48.115 1.00 74.53 220 ASN D CA 1
ATOM 9453 C C . ASN D 1 223 ? 81.884 -8.219 48.591 1.00 79.16 220 ASN D C 1
ATOM 9454 O O . ASN D 1 223 ? 81.729 -8.442 49.803 1.00 86.89 220 ASN D O 1
ATOM 9459 N N . PRO D 1 224 ? 80.960 -8.578 47.697 1.00 85.16 221 PRO D N 1
ATOM 9460 C CA . PRO D 1 224 ? 79.688 -9.168 48.150 1.00 85.93 221 PRO D CA 1
ATOM 9461 C C . PRO D 1 224 ? 79.850 -10.472 48.912 1.00 102.27 221 PRO D C 1
ATOM 9462 O O . PRO D 1 224 ? 78.940 -10.849 49.660 1.00 116.47 221 PRO D O 1
ATOM 9466 N N . GLN D 1 225 ? 80.973 -11.173 48.752 1.00 97.41 222 GLN D N 1
ATOM 9467 C CA . GLN D 1 225 ? 81.188 -12.400 49.510 1.00 109.28 222 GLN D CA 1
ATOM 9468 C C . GLN D 1 225 ? 81.437 -12.100 50.983 1.00 115.16 222 GLN D C 1
ATOM 9469 O O . GLN D 1 225 ? 80.833 -12.721 51.865 1.00 123.04 222 GLN D O 1
ATOM 9475 N N . ASN D 1 226 ? 82.320 -11.143 51.266 1.00 108.97 223 ASN D N 1
ATOM 9476 C CA . ASN D 1 226 ? 82.738 -10.846 52.632 1.00 109.26 223 ASN D CA 1
ATOM 9477 C C . ASN D 1 226 ? 81.897 -9.736 53.255 1.00 105.46 223 ASN D C 1
ATOM 9478 O O . ASN D 1 226 ? 81.198 -9.955 54.249 1.00 103.30 223 ASN D O 1
ATOM 9483 N N . ASP D 1 227 ? 81.963 -8.540 52.677 1.00 111.14 224 ASP D N 1
ATOM 9484 C CA . ASP D 1 227 ? 81.367 -7.361 53.282 1.00 115.66 224 ASP D CA 1
ATOM 9485 C C . ASP D 1 227 ? 79.844 -7.438 53.253 1.00 107.70 224 ASP D C 1
ATOM 9486 O O . ASP D 1 227 ? 79.238 -8.110 52.412 1.00 101.50 224 ASP D O 1
ATOM 9491 N N . ASP D 1 228 ? 79.227 -6.728 54.193 1.00 108.97 225 ASP D N 1
ATOM 9492 C CA . ASP D 1 228 ? 77.780 -6.693 54.332 1.00 105.98 225 ASP D CA 1
ATOM 9493 C C . ASP D 1 228 ? 77.212 -5.474 53.615 1.00 102.25 225 ASP D C 1
ATOM 9494 O O . ASP D 1 228 ? 77.824 -4.402 53.610 1.00 97.42 225 ASP D O 1
ATOM 9499 N N . MET D 1 229 ? 76.038 -5.648 53.009 1.00 102.05 226 MET D N 1
ATOM 9500 C CA . MET D 1 229 ? 75.396 -4.617 52.204 1.00 94.34 226 MET D CA 1
ATOM 9501 C C . MET D 1 229 ? 74.115 -4.083 52.835 1.00 96.33 226 MET D C 1
ATOM 9502 O O . MET D 1 229 ? 73.361 -3.369 52.167 1.00 98.90 226 MET D O 1
ATOM 9507 N N . ASP D 1 230 ? 73.851 -4.405 54.104 1.00 87.76 227 ASP D N 1
ATOM 9508 C CA . ASP D 1 230 ? 72.547 -4.097 54.682 1.00 77.87 227 ASP D CA 1
ATOM 9509 C C . ASP D 1 230 ? 72.345 -2.602 54.893 1.00 81.07 227 ASP D C 1
ATOM 9510 O O . ASP D 1 230 ? 71.213 -2.116 54.786 1.00 92.56 227 ASP D O 1
ATOM 9515 N N . HIS D 1 231 ? 73.408 -1.854 55.195 1.00 73.00 228 HIS D N 1
ATOM 9516 C CA . HIS D 1 231 ? 73.247 -0.415 55.359 1.00 76.15 228 HIS D CA 1
ATOM 9517 C C . HIS D 1 231 ? 73.078 0.303 54.027 1.00 75.23 228 HIS D C 1
ATOM 9518 O O . HIS D 1 231 ? 72.605 1.445 54.010 1.00 87.62 228 HIS D O 1
ATOM 9525 N N . TRP D 1 232 ? 73.448 -0.337 52.915 1.00 64.23 229 TRP D N 1
ATOM 9526 C CA . TRP D 1 232 ? 73.108 0.208 51.606 1.00 54.61 229 TRP D CA 1
ATOM 9527 C C . TRP D 1 232 ? 71.661 -0.103 51.241 1.00 62.52 229 TRP D C 1
ATOM 9528 O O . TRP D 1 232 ? 70.995 0.704 50.584 1.00 61.11 229 TRP D O 1
ATOM 9539 N N . LYS D 1 233 ? 71.163 -1.268 51.652 1.00 63.63 230 LYS D N 1
ATOM 9540 C CA . LYS D 1 233 ? 69.807 -1.690 51.328 1.00 60.66 230 LYS D CA 1
ATOM 9541 C C . LYS D 1 233 ? 68.764 -1.132 52.286 1.00 56.90 230 LYS D C 1
ATOM 9542 O O . LYS D 1 233 ? 67.584 -1.475 52.156 1.00 50.46 230 LYS D O 1
ATOM 9548 N N . ALA D 1 234 ? 69.163 -0.291 53.236 1.00 62.43 231 ALA D N 1
ATOM 9549 C CA . ALA D 1 234 ? 68.219 0.256 54.198 1.00 66.08 231 ALA D CA 1
ATOM 9550 C C . ALA D 1 234 ? 67.270 1.243 53.527 1.00 65.24 231 ALA D C 1
ATOM 9551 O O . ALA D 1 234 ? 67.601 1.864 52.512 1.00 61.68 231 ALA D O 1
ATOM 9553 N N . GLU D 1 235 ? 66.090 1.392 54.128 1.00 65.82 232 GLU D N 1
ATOM 9554 C CA . GLU D 1 235 ? 65.004 2.262 53.663 1.00 69.73 232 GLU D CA 1
ATOM 9555 C C . GLU D 1 235 ? 64.897 2.279 52.136 1.00 63.06 232 GLU D C 1
ATOM 9556 O O . GLU D 1 235 ? 65.069 3.303 51.473 1.00 50.30 232 GLU D O 1
ATOM 9562 N N . LYS D 1 236 ? 64.605 1.096 51.591 1.00 67.95 233 LYS D N 1
ATOM 9563 C CA . LYS D 1 236 ? 64.313 0.904 50.168 1.00 49.29 233 LYS D CA 1
ATOM 9564 C C . LYS D 1 236 ? 65.470 1.328 49.268 1.00 51.81 233 LYS D C 1
ATOM 9565 O O . LYS D 1 236 ? 65.254 1.758 48.133 1.00 67.76 233 LYS D O 1
ATOM 9571 N N . GLY D 1 237 ? 66.698 1.208 49.747 1.00 53.37 234 GLY D N 1
ATOM 9572 C CA . GLY D 1 237 ? 67.851 1.504 48.925 1.00 41.45 234 GLY D CA 1
ATOM 9573 C C . GLY D 1 237 ? 68.518 2.813 49.323 1.00 44.51 234 GLY D C 1
ATOM 9574 O O . GLY D 1 237 ? 67.934 3.675 49.986 1.00 46.50 234 GLY D O 1
ATOM 9575 N N . TYR D 1 238 ? 69.769 2.954 48.891 1.00 52.34 235 TYR D N 1
ATOM 9576 C CA . TYR D 1 238 ? 70.601 4.098 49.236 1.00 50.63 235 TYR D CA 1
ATOM 9577 C C . TYR D 1 238 ? 71.083 4.896 48.036 1.00 55.71 235 TYR D C 1
ATOM 9578 O O . TYR D 1 238 ? 71.211 6.118 48.141 1.00 65.33 235 TYR D O 1
ATOM 9587 N N . PHE D 1 239 ? 71.345 4.249 46.905 1.00 48.23 236 PHE D N 1
ATOM 9588 C CA . PHE D 1 239 ? 71.980 4.904 45.770 1.00 48.20 236 PHE D CA 1
ATOM 9589 C C . PHE D 1 239 ? 70.948 5.482 44.812 1.00 51.59 236 PHE D C 1
ATOM 9590 O O . PHE D 1 239 ? 69.900 4.879 44.564 1.00 40.64 236 PHE D O 1
ATOM 9598 N N . ASP D 1 240 ? 71.262 6.661 44.271 1.00 54.22 237 ASP D N 1
ATOM 9599 C CA . ASP D 1 240 ? 70.422 7.258 43.239 1.00 47.30 237 ASP D CA 1
ATOM 9600 C C . ASP D 1 240 ? 70.517 6.473 41.937 1.00 51.03 237 ASP D C 1
ATOM 9601 O O . ASP D 1 240 ? 69.499 6.173 41.303 1.00 56.01 237 ASP D O 1
ATOM 9606 N N . VAL D 1 241 ? 71.736 6.135 41.522 1.00 53.74 238 VAL D N 1
ATOM 9607 C CA . VAL D 1 241 ? 71.985 5.441 40.266 1.00 49.69 238 VAL D CA 1
ATOM 9608 C C . VAL D 1 241 ? 72.804 4.191 40.548 1.00 52.47 238 VAL D C 1
ATOM 9609 O O . VAL D 1 241 ? 73.701 4.204 41.397 1.00 51.64 238 VAL D O 1
ATOM 9613 N N . SER D 1 242 ? 72.493 3.111 39.833 1.00 47.79 239 SER D N 1
ATOM 9614 C CA . SER D 1 242 ? 73.257 1.875 39.906 1.00 44.16 239 SER D CA 1
ATOM 9615 C C . SER D 1 242 ? 73.653 1.443 38.502 1.00 44.75 239 SER D C 1
ATOM 9616 O O . SER D 1 242 ? 72.880 1.605 37.552 1.00 40.75 239 SER D O 1
ATOM 9619 N N . PHE D 1 243 ? 74.862 0.900 38.375 1.00 45.77 240 PHE D N 1
ATOM 9620 C CA . PHE D 1 243 ? 75.393 0.424 37.103 1.00 37.24 240 PHE D CA 1
ATOM 9621 C C . PHE D 1 243 ? 75.681 -1.066 37.215 1.00 47.19 240 PHE D C 1
ATOM 9622 O O . PHE D 1 243 ? 76.548 -1.479 37.994 1.00 60.73 240 PHE D O 1
ATOM 9630 N N . GLU D 1 244 ? 74.963 -1.868 36.431 1.00 45.31 241 GLU D N 1
ATOM 9631 C CA . GLU D 1 244 ? 75.131 -3.320 36.411 1.00 44.15 241 GLU D CA 1
ATOM 9632 C C . GLU D 1 244 ? 75.941 -3.673 35.168 1.00 48.68 241 GLU D C 1
ATOM 9633 O O . GLU D 1 244 ? 75.424 -3.647 34.048 1.00 53.01 241 GLU D O 1
ATOM 9639 N N . VAL D 1 245 ? 77.216 -4.002 35.368 1.00 50.77 242 VAL D N 1
ATOM 9640 C CA . VAL D 1 245 ? 78.119 -4.294 34.263 1.00 57.29 242 VAL D CA 1
ATOM 9641 C C . VAL D 1 245 ? 78.579 -5.748 34.244 1.00 60.41 242 VAL D C 1
ATOM 9642 O O . VAL D 1 245 ? 79.053 -6.216 33.197 1.00 67.83 242 VAL D O 1
ATOM 9646 N N . SER D 1 246 ? 78.451 -6.479 35.354 1.00 60.51 243 SER D N 1
ATOM 9647 C CA . SER D 1 246 ? 78.931 -7.857 35.387 1.00 50.40 243 SER D CA 1
ATOM 9648 C C . SER D 1 246 ? 78.061 -8.783 34.547 1.00 63.92 243 SER D C 1
ATOM 9649 O O . SER D 1 246 ? 78.574 -9.735 33.947 1.00 56.22 243 SER D O 1
ATOM 9652 N N . GLY D 1 247 ? 76.757 -8.528 34.488 1.00 69.04 244 GLY D N 1
ATOM 9653 C CA . GLY D 1 247 ? 75.856 -9.381 33.743 1.00 71.45 244 GLY D CA 1
ATOM 9654 C C . GLY D 1 247 ? 75.407 -10.629 34.468 1.00 82.46 244 GLY D C 1
ATOM 9655 O O . GLY D 1 247 ? 74.749 -11.478 33.856 1.00 87.53 244 GLY D O 1
ATOM 9656 N N . HIS D 1 248 ? 75.741 -10.770 35.749 1.00 88.73 245 HIS D N 1
ATOM 9657 C CA . HIS D 1 248 ? 75.367 -11.913 36.572 1.00 88.80 245 HIS D CA 1
ATOM 9658 C C . HIS D 1 248 ? 74.011 -11.671 37.231 1.00 79.15 245 HIS D C 1
ATOM 9659 O O . HIS D 1 248 ? 73.747 -10.567 37.717 1.00 64.76 245 HIS D O 1
ATOM 9666 N N . PRO D 1 249 ? 73.143 -12.686 37.252 1.00 85.10 246 PRO D N 1
ATOM 9667 C CA . PRO D 1 249 ? 71.827 -12.508 37.888 1.00 85.59 246 PRO D CA 1
ATOM 9668 C C . PRO D 1 249 ? 71.911 -12.154 39.362 1.00 89.46 246 PRO D C 1
ATOM 9669 O O . PRO D 1 249 ? 71.042 -11.430 39.866 1.00 85.53 246 PRO D O 1
ATOM 9673 N N . SER D 1 250 ? 72.930 -12.645 40.071 1.00 85.94 247 SER D N 1
ATOM 9674 C CA . SER D 1 250 ? 73.099 -12.279 41.473 1.00 79.09 247 SER D CA 1
ATOM 9675 C C . SER D 1 250 ? 73.367 -10.787 41.625 1.00 74.37 247 SER D C 1
ATOM 9676 O O . SER D 1 250 ? 72.842 -10.143 42.540 1.00 73.35 247 SER D O 1
ATOM 9679 N N . SER D 1 251 ? 74.180 -10.220 40.732 1.00 71.68 248 SER D N 1
ATOM 9680 C CA . SER D 1 251 ? 74.492 -8.799 40.803 1.00 64.84 248 SER D CA 1
ATOM 9681 C C . SER D 1 251 ? 73.309 -7.924 40.411 1.00 62.81 248 SER D C 1
ATOM 9682 O O . SER D 1 251 ? 73.252 -6.761 40.826 1.00 54.09 248 SER D O 1
ATOM 9685 N N . VAL D 1 252 ? 72.368 -8.453 39.627 1.00 61.99 249 VAL D N 1
ATOM 9686 C CA . VAL D 1 252 ? 71.212 -7.663 39.217 1.00 61.11 249 VAL D CA 1
ATOM 9687 C C . VAL D 1 252 ? 70.255 -7.468 40.386 1.00 63.59 249 VAL D C 1
ATOM 9688 O O . VAL D 1 252 ? 69.674 -6.389 40.557 1.00 60.66 249 VAL D O 1
ATOM 9692 N N . ASN D 1 253 ? 70.073 -8.505 41.207 1.00 67.11 250 ASN D N 1
ATOM 9693 C CA . ASN D 1 253 ? 69.220 -8.379 42.385 1.00 66.04 250 ASN D CA 1
ATOM 9694 C C . ASN D 1 253 ? 69.779 -7.347 43.356 1.00 63.86 250 ASN D C 1
ATOM 9695 O O . ASN D 1 253 ? 69.042 -6.496 43.868 1.00 60.64 250 ASN D O 1
ATOM 9700 N N . THR D 1 254 ? 71.088 -7.405 43.617 1.00 61.73 251 THR D N 1
ATOM 9701 C CA . THR D 1 254 ? 71.706 -6.463 44.546 1.00 52.22 251 THR D CA 1
ATOM 9702 C C . THR D 1 254 ? 71.517 -5.022 44.085 1.00 52.19 251 THR D C 1
ATOM 9703 O O . THR D 1 254 ? 71.228 -4.137 44.899 1.00 62.10 251 THR D O 1
ATOM 9707 N N . CYS D 1 255 ? 71.658 -4.769 42.780 1.00 47.05 252 CYS D N 1
ATOM 9708 C CA . CYS D 1 255 ? 71.455 -3.418 42.263 1.00 52.15 252 CYS D CA 1
ATOM 9709 C C . CYS D 1 255 ? 70.041 -2.924 42.540 1.00 55.46 252 CYS D C 1
ATOM 9710 O O . CYS D 1 255 ? 69.834 -1.739 42.825 1.00 60.00 252 CYS D O 1
ATOM 9713 N N . LEU D 1 256 ? 69.053 -3.819 42.461 1.00 50.36 253 LEU D N 1
ATOM 9714 C CA . LEU D 1 256 ? 67.679 -3.431 42.766 1.00 41.68 253 LEU D CA 1
ATOM 9715 C C . LEU D 1 256 ? 67.495 -3.176 44.257 1.00 52.42 253 LEU D C 1
ATOM 9716 O O . LEU D 1 256 ? 66.814 -2.222 44.650 1.00 63.78 253 LEU D O 1
ATOM 9721 N N . GLU D 1 257 ? 68.095 -4.019 45.102 1.00 59.37 254 GLU D N 1
ATOM 9722 C CA . GLU D 1 257 ? 68.011 -3.808 46.544 1.00 55.53 254 GLU D CA 1
ATOM 9723 C C . GLU D 1 257 ? 68.790 -2.573 46.976 1.00 58.09 254 GLU D C 1
ATOM 9724 O O . GLU D 1 257 ? 68.454 -1.953 47.991 1.00 58.31 254 GLU D O 1
ATOM 9730 N N . VAL D 1 258 ? 69.823 -2.203 46.224 1.00 58.81 255 VAL D N 1
ATOM 9731 C CA . VAL D 1 258 ? 70.703 -1.114 46.630 1.00 48.07 255 VAL D CA 1
ATOM 9732 C C . VAL D 1 258 ? 70.220 0.242 46.117 1.00 48.35 255 VAL D C 1
ATOM 9733 O O . VAL D 1 258 ? 70.473 1.268 46.756 1.00 56.99 255 VAL D O 1
ATOM 9737 N N . THR D 1 259 ? 69.518 0.271 44.987 1.00 43.83 256 THR D N 1
ATOM 9738 C CA . THR D 1 259 ? 69.036 1.525 44.428 1.00 38.68 256 THR D CA 1
ATOM 9739 C C . THR D 1 259 ? 67.791 1.987 45.172 1.00 44.42 256 THR D C 1
ATOM 9740 O O . THR D 1 259 ? 66.898 1.190 45.472 1.00 53.42 256 THR D O 1
ATOM 9744 N N . ARG D 1 260 ? 67.738 3.281 45.475 1.00 48.82 257 ARG D N 1
ATOM 9745 C CA . ARG D 1 260 ? 66.577 3.827 46.156 1.00 54.74 257 ARG D CA 1
ATOM 9746 C C . ARG D 1 260 ? 65.359 3.802 45.237 1.00 54.58 257 ARG D C 1
ATOM 9747 O O . ARG D 1 260 ? 65.474 3.737 44.009 1.00 56.47 257 ARG D O 1
ATOM 9755 N N . ALA D 1 261 ? 64.179 3.846 45.853 1.00 51.46 258 ALA D N 1
ATOM 9756 C CA . ALA D 1 261 ? 62.937 3.833 45.093 1.00 48.18 258 ALA D CA 1
ATOM 9757 C C . ALA D 1 261 ? 62.899 5.003 44.118 1.00 50.90 258 ALA D C 1
ATOM 9758 O O . ALA D 1 261 ? 63.374 6.101 44.420 1.00 41.97 258 ALA D O 1
ATOM 9760 N N . ARG D 1 262 ? 62.341 4.750 42.933 1.00 50.70 259 ARG D N 1
ATOM 9761 C CA . ARG D 1 262 ? 62.326 5.696 41.818 1.00 44.52 259 ARG D CA 1
ATOM 9762 C C . ARG D 1 262 ? 63.731 6.076 41.363 1.00 40.55 259 ARG D C 1
ATOM 9763 O O . ARG D 1 262 ? 63.919 7.108 40.711 1.00 52.69 259 ARG D O 1
ATOM 9771 N N . GLY D 1 263 ? 64.727 5.256 41.695 1.00 46.78 260 GLY D N 1
ATOM 9772 C CA . GLY D 1 263 ? 66.074 5.466 41.215 1.00 38.54 260 GLY D CA 1
ATOM 9773 C C . GLY D 1 263 ? 66.248 4.970 39.794 1.00 45.12 260 GLY D C 1
ATOM 9774 O O . GLY D 1 263 ? 65.310 4.530 39.130 1.00 58.94 260 GLY D O 1
ATOM 9775 N N . VAL D 1 264 ? 67.489 5.042 39.322 1.00 41.61 261 VAL D N 1
ATOM 9776 C CA . VAL D 1 264 ? 67.841 4.648 37.964 1.00 46.21 261 VAL D CA 1
ATOM 9777 C C . VAL D 1 264 ? 68.852 3.513 38.037 1.00 49.11 261 VAL D C 1
ATOM 9778 O O . VAL D 1 264 ? 69.812 3.578 38.812 1.00 52.66 261 VAL D O 1
ATOM 9782 N N . MET D 1 265 ? 68.632 2.475 37.232 1.00 44.98 262 MET D N 1
ATOM 9783 C CA . MET D 1 265 ? 69.549 1.344 37.130 1.00 35.84 262 MET D CA 1
ATOM 9784 C C . MET D 1 265 ? 69.907 1.153 35.663 1.00 44.70 262 MET D C 1
ATOM 9785 O O . MET D 1 265 ? 69.051 0.776 34.855 1.00 51.73 262 MET D O 1
ATOM 9790 N N . VAL D 1 266 ? 71.164 1.417 35.321 1.00 42.52 263 VAL D N 1
ATOM 9791 C CA . VAL D 1 266 ? 71.643 1.297 33.949 1.00 36.25 263 VAL D CA 1
ATOM 9792 C C . VAL D 1 266 ? 72.199 -0.106 33.748 1.00 47.25 263 VAL D C 1
ATOM 9793 O O . VAL D 1 266 ? 73.183 -0.493 34.388 1.00 57.13 263 VAL D O 1
ATOM 9797 N N . GLN D 1 267 ? 71.568 -0.867 32.857 1.00 47.79 264 GLN D N 1
ATOM 9798 C CA . GLN D 1 267 ? 71.973 -2.237 32.565 1.00 50.54 264 GLN D CA 1
ATOM 9799 C C . GLN D 1 267 ? 72.986 -2.216 31.425 1.00 53.53 264 GLN D C 1
ATOM 9800 O O . GLN D 1 267 ? 72.638 -1.909 30.281 1.00 48.07 264 GLN D O 1
ATOM 9806 N N . VAL D 1 268 ? 74.236 -2.542 31.737 1.00 54.97 265 VAL D N 1
ATOM 9807 C CA . VAL D 1 268 ? 75.330 -2.523 30.773 1.00 51.27 265 VAL D CA 1
ATOM 9808 C C . VAL D 1 268 ? 75.771 -3.935 30.404 1.00 50.10 265 VAL D C 1
ATOM 9809 O O . VAL D 1 268 ? 75.815 -4.292 29.226 1.00 50.91 265 VAL D O 1
ATOM 9813 N N . GLY D 1 269 ? 76.103 -4.750 31.401 1.00 47.74 266 GLY D N 1
ATOM 9814 C CA . GLY D 1 269 ? 76.614 -6.081 31.123 1.00 50.91 266 GLY D CA 1
ATOM 9815 C C . GLY D 1 269 ? 75.532 -7.001 30.586 1.00 75.22 266 GLY D C 1
ATOM 9816 O O . GLY D 1 269 ? 74.373 -6.948 31.001 1.00 79.11 266 GLY D O 1
ATOM 9817 N N . MET D 1 270 ? 75.927 -7.860 29.652 1.00 69.54 267 MET D N 1
ATOM 9818 C CA . MET D 1 270 ? 75.031 -8.813 29.011 1.00 73.35 267 MET D CA 1
ATOM 9819 C C . MET D 1 270 ? 75.444 -10.226 29.398 1.00 82.79 267 MET D C 1
ATOM 9820 O O . MET D 1 270 ? 76.620 -10.586 29.281 1.00 88.53 267 MET D O 1
ATOM 9825 N N . GLY D 1 271 ? 74.481 -11.021 29.854 1.00 88.63 268 GLY D N 1
ATOM 9826 C CA . GLY D 1 271 ? 74.757 -12.396 30.221 1.00 92.83 268 GLY D CA 1
ATOM 9827 C C . GLY D 1 271 ? 73.611 -13.327 29.890 1.00 100.66 268 GLY D C 1
ATOM 9828 O O . GLY D 1 271 ? 73.077 -14.004 30.773 1.00 100.17 268 GLY D O 1
ATOM 9829 N N . GLY D 1 272 ? 73.226 -13.372 28.617 1.00 106.72 269 GLY D N 1
ATOM 9830 C CA . GLY D 1 272 ? 72.077 -14.165 28.239 1.00 114.05 269 GLY D CA 1
ATOM 9831 C C . GLY D 1 272 ? 70.784 -13.567 28.778 1.00 118.28 269 GLY D C 1
ATOM 9832 O O . GLY D 1 272 ? 70.708 -12.400 29.168 1.00 113.30 269 GLY D O 1
ATOM 9833 N N . ALA D 1 273 ? 69.751 -14.401 28.795 1.00 120.87 270 ALA D N 1
ATOM 9834 C CA . ALA D 1 273 ? 68.457 -14.019 29.345 1.00 111.74 270 ALA D CA 1
ATOM 9835 C C . ALA D 1 273 ? 68.425 -14.344 30.837 1.00 105.12 270 ALA D C 1
ATOM 9836 O O . ALA D 1 273 ? 68.530 -15.514 31.218 1.00 114.05 270 ALA D O 1
ATOM 9838 N N . MET D 1 274 ? 68.284 -13.314 31.677 1.00 96.02 271 MET D N 1
ATOM 9839 C CA . MET D 1 274 ? 68.182 -13.539 33.117 1.00 101.13 271 MET D CA 1
ATOM 9840 C C . MET D 1 274 ? 66.962 -14.400 33.422 1.00 106.69 271 MET D C 1
ATOM 9841 O O . MET D 1 274 ? 65.854 -14.128 32.947 1.00 111.20 271 MET D O 1
ATOM 9846 N N . ALA D 1 275 ? 67.169 -15.435 34.231 1.00 106.99 272 ALA D N 1
ATOM 9847 C CA . ALA D 1 275 ? 66.257 -16.566 34.303 1.00 115.76 272 ALA D CA 1
ATOM 9848 C C . ALA D 1 275 ? 65.242 -16.483 35.439 1.00 118.40 272 ALA D C 1
ATOM 9849 O O . ALA D 1 275 ? 64.427 -17.398 35.577 1.00 123.84 272 ALA D O 1
ATOM 9851 N N . GLU D 1 276 ? 65.264 -15.424 36.250 1.00 116.75 273 GLU D N 1
ATOM 9852 C CA . GLU D 1 276 ? 64.310 -15.286 37.348 1.00 110.24 273 GLU D CA 1
ATOM 9853 C C . GLU D 1 276 ? 64.282 -13.856 37.866 1.00 104.12 273 GLU D C 1
ATOM 9854 O O . GLU D 1 276 ? 64.732 -13.589 38.986 1.00 97.46 273 GLU D O 1
ATOM 9856 N N . PHE D 1 277 ? 63.758 -12.937 37.073 1.00 104.57 274 PHE D N 1
ATOM 9857 C CA . PHE D 1 277 ? 63.913 -11.528 37.408 1.00 96.27 274 PHE D CA 1
ATOM 9858 C C . PHE D 1 277 ? 62.880 -11.112 38.450 1.00 93.90 274 PHE D C 1
ATOM 9859 O O . PHE D 1 277 ? 61.679 -11.341 38.254 1.00 100.61 274 PHE D O 1
ATOM 9867 N N . PRO D 1 278 ? 63.306 -10.499 39.557 1.00 84.11 275 PRO D N 1
ATOM 9868 C CA . PRO D 1 278 ? 62.346 -9.961 40.529 1.00 86.97 275 PRO D CA 1
ATOM 9869 C C . PRO D 1 278 ? 61.602 -8.761 39.968 1.00 76.14 275 PRO D C 1
ATOM 9870 O O . PRO D 1 278 ? 61.896 -7.611 40.314 1.00 61.96 275 PRO D O 1
ATOM 9874 N N . MET D 1 279 ? 60.640 -9.028 39.079 1.00 78.33 276 MET D N 1
ATOM 9875 C CA . MET D 1 279 ? 59.857 -7.951 38.484 1.00 77.32 276 MET D CA 1
ATOM 9876 C C . MET D 1 279 ? 59.059 -7.202 39.542 1.00 78.46 276 MET D C 1
ATOM 9877 O O . MET D 1 279 ? 58.832 -5.996 39.412 1.00 78.98 276 MET D O 1
ATOM 9882 N N . MET D 1 280 ? 58.652 -7.895 40.607 1.00 75.28 277 MET D N 1
ATOM 9883 C CA . MET D 1 280 ? 57.916 -7.253 41.692 1.00 74.30 277 MET D CA 1
ATOM 9884 C C . MET D 1 280 ? 58.745 -6.181 42.386 1.00 61.45 277 MET D C 1
ATOM 9885 O O . MET D 1 280 ? 58.201 -5.147 42.794 1.00 59.12 277 MET D O 1
ATOM 9890 N N . THR D 1 281 ? 60.054 -6.405 42.528 1.00 57.86 278 THR D N 1
ATOM 9891 C CA . THR D 1 281 ? 60.919 -5.379 43.099 1.00 54.51 278 THR D CA 1
ATOM 9892 C C . THR D 1 281 ? 60.999 -4.159 42.188 1.00 54.49 278 THR D C 1
ATOM 9893 O O . THR D 1 281 ? 61.058 -3.020 42.667 1.00 48.69 278 THR D O 1
ATOM 9897 N N . LEU D 1 282 ? 61.005 -4.380 40.872 1.00 52.98 279 LEU D N 1
ATOM 9898 C CA . LEU D 1 282 ? 61.030 -3.264 39.931 1.00 44.48 279 LEU D CA 1
ATOM 9899 C C . LEU D 1 282 ? 59.737 -2.461 39.996 1.00 52.96 279 LEU D C 1
ATOM 9900 O O . LEU D 1 282 ? 59.762 -1.225 39.986 1.00 53.65 279 LEU D O 1
ATOM 9905 N N . ILE D 1 283 ? 58.595 -3.147 40.074 1.00 52.92 280 ILE D N 1
ATOM 9906 C CA . ILE D 1 283 ? 57.314 -2.453 40.133 1.00 49.33 280 ILE D CA 1
ATOM 9907 C C . ILE D 1 283 ? 57.146 -1.746 41.472 1.00 62.15 280 ILE D C 1
ATOM 9908 O O . ILE D 1 283 ? 56.706 -0.592 41.528 1.00 68.50 280 ILE D O 1
ATOM 9913 N N . GLY D 1 284 ? 57.496 -2.421 42.569 1.00 51.55 281 GLY D N 1
ATOM 9914 C CA . GLY D 1 284 ? 57.253 -1.852 43.886 1.00 49.05 281 GLY D CA 1
ATOM 9915 C C . GLY D 1 284 ? 58.054 -0.591 44.143 1.00 56.69 281 GLY D C 1
ATOM 9916 O O . GLY D 1 284 ? 57.542 0.375 44.714 1.00 55.37 281 GLY D O 1
ATOM 9917 N N . LYS D 1 285 ? 59.316 -0.579 43.725 1.00 53.74 282 LYS D N 1
ATOM 9918 C CA . LYS D 1 285 ? 60.196 0.558 43.951 1.00 43.62 282 LYS D CA 1
ATOM 9919 C C . LYS D 1 285 ? 60.189 1.554 42.800 1.00 53.80 282 LYS D C 1
ATOM 9920 O O . LYS D 1 285 ? 60.838 2.600 42.906 1.00 62.73 282 LYS D O 1
ATOM 9926 N N . GLU D 1 286 ? 59.474 1.254 41.713 1.00 47.43 283 GLU D N 1
ATOM 9927 C CA . GLU D 1 286 ? 59.377 2.145 40.555 1.00 47.43 283 GLU D CA 1
ATOM 9928 C C . GLU D 1 286 ? 60.757 2.496 40.002 1.00 46.66 283 GLU D C 1
ATOM 9929 O O . GLU D 1 286 ? 61.010 3.628 39.583 1.00 39.33 283 GLU D O 1
ATOM 9935 N N . ILE D 1 287 ? 61.659 1.513 40.005 1.00 48.48 284 ILE D N 1
ATOM 9936 C CA . ILE D 1 287 ? 62.997 1.720 39.466 1.00 46.76 284 ILE D CA 1
ATOM 9937 C C . ILE D 1 287 ? 62.911 1.968 37.968 1.00 49.87 284 ILE D C 1
ATOM 9938 O O . ILE D 1 287 ? 62.091 1.363 37.263 1.00 46.35 284 ILE D O 1
ATOM 9943 N N . SER D 1 288 ? 63.753 2.871 37.473 1.00 50.20 285 SER D N 1
ATOM 9944 C CA . SER D 1 288 ? 63.819 3.186 36.048 1.00 42.91 285 SER D CA 1
ATOM 9945 C C . SER D 1 288 ? 64.978 2.391 35.451 1.00 47.40 285 SER D C 1
ATOM 9946 O O . SER D 1 288 ? 66.122 2.844 35.429 1.00 57.07 285 SER D O 1
ATOM 9949 N N . LEU D 1 289 ? 64.672 1.185 34.972 1.00 38.31 286 LEU D N 1
ATOM 9950 C CA . LEU D 1 289 ? 65.673 0.316 34.363 1.00 36.91 286 LEU D CA 1
ATOM 9951 C C . LEU D 1 289 ? 65.899 0.737 32.916 1.00 49.71 286 LEU D C 1
ATOM 9952 O O . LEU D 1 289 ? 64.976 0.680 32.096 1.00 45.70 286 LEU D O 1
ATOM 9957 N N . ARG D 1 290 ? 67.125 1.147 32.601 1.00 49.87 287 ARG D N 1
ATOM 9958 C CA . ARG D 1 290 ? 67.475 1.644 31.279 1.00 44.09 287 ARG D CA 1
ATOM 9959 C C . ARG D 1 290 ? 68.656 0.854 30.737 1.00 45.69 287 ARG D C 1
ATOM 9960 O O . ARG D 1 290 ? 69.665 0.683 31.430 1.00 47.02 287 ARG D O 1
ATOM 9968 N N . GLY D 1 291 ? 68.525 0.373 29.501 1.00 58.20 288 GLY D N 1
ATOM 9969 C CA . GLY D 1 291 ? 69.615 -0.332 28.868 1.00 55.95 288 GLY D CA 1
ATOM 9970 C C . GLY D 1 291 ? 70.593 0.603 28.184 1.00 57.59 288 GLY D C 1
ATOM 9971 O O . GLY D 1 291 ? 70.274 1.736 27.826 1.00 67.77 288 GLY D O 1
ATOM 9972 N N . SER D 1 292 ? 71.817 0.111 28.008 1.00 58.18 289 SER D N 1
ATOM 9973 C CA . SER D 1 292 ? 72.876 0.865 27.351 1.00 48.02 289 SER D CA 1
ATOM 9974 C C . SER D 1 292 ? 73.528 -0.021 26.300 1.00 40.15 289 SER D C 1
ATOM 9975 O O . SER D 1 292 ? 73.821 -1.191 26.566 1.00 43.06 289 SER D O 1
ATOM 9978 N N . PHE D 1 293 ? 73.754 0.535 25.111 1.00 36.27 290 PHE D N 1
ATOM 9979 C CA . PHE D 1 293 ? 74.259 -0.237 23.978 1.00 37.93 290 PHE D CA 1
ATOM 9980 C C . PHE D 1 293 ? 75.180 0.649 23.150 1.00 46.61 290 PHE D C 1
ATOM 9981 O O . PHE D 1 293 ? 74.719 1.599 22.508 1.00 45.68 290 PHE D O 1
ATOM 9989 N N . ARG D 1 294 ? 76.474 0.336 23.172 1.00 42.29 291 ARG D N 1
ATOM 9990 C CA . ARG D 1 294 ? 77.497 0.983 22.335 1.00 40.14 291 ARG D CA 1
ATOM 9991 C C . ARG D 1 294 ? 77.499 2.480 22.637 1.00 43.46 291 ARG D C 1
ATOM 9992 O O . ARG D 1 294 ? 77.604 2.862 23.814 1.00 52.19 291 ARG D O 1
ATOM 10000 N N . PHE D 1 295 ? 77.385 3.347 21.635 1.00 34.08 292 PHE D N 1
ATOM 10001 C CA . PHE D 1 295 ? 77.574 4.783 21.789 1.00 33.42 292 PHE D CA 1
ATOM 10002 C C . PHE D 1 295 ? 77.112 5.450 20.501 1.00 37.38 292 PHE D C 1
ATOM 10003 O O . PHE D 1 295 ? 76.935 4.795 19.471 1.00 52.52 292 PHE D O 1
ATOM 10011 N N . THR D 1 296 ? 76.928 6.770 20.568 1.00 41.53 293 THR D N 1
ATOM 10012 C CA . THR D 1 296 ? 76.566 7.552 19.388 1.00 50.73 293 THR D CA 1
ATOM 10013 C C . THR D 1 296 ? 77.569 8.676 19.157 1.00 45.80 293 THR D C 1
ATOM 10014 O O . THR D 1 296 ? 78.391 8.573 18.243 1.00 53.33 293 THR D O 1
ATOM 10018 N N . SER D 1 297 ? 77.539 9.741 19.955 1.00 45.78 294 SER D N 1
ATOM 10019 C CA . SER D 1 297 ? 78.484 10.840 19.825 1.00 56.35 294 SER D CA 1
ATOM 10020 C C . SER D 1 297 ? 79.529 10.853 20.931 1.00 47.15 294 SER D C 1
ATOM 10021 O O . SER D 1 297 ? 80.368 11.760 20.962 1.00 50.67 294 SER D O 1
ATOM 10024 N N . GLU D 1 298 ? 79.503 9.876 21.837 1.00 43.58 295 GLU D N 1
ATOM 10025 C CA . GLU D 1 298 ? 80.472 9.813 22.921 1.00 29.21 295 GLU D CA 1
ATOM 10026 C C . GLU D 1 298 ? 81.844 9.335 22.464 1.00 39.00 295 GLU D C 1
ATOM 10027 O O . GLU D 1 298 ? 82.792 9.385 23.254 1.00 42.76 295 GLU D O 1
ATOM 10033 N N . PHE D 1 299 ? 81.972 8.870 21.218 1.00 41.54 296 PHE D N 1
ATOM 10034 C CA . PHE D 1 299 ? 83.281 8.463 20.718 1.00 43.39 296 PHE D CA 1
ATOM 10035 C C . PHE D 1 299 ? 84.194 9.667 20.528 1.00 46.92 296 PHE D C 1
ATOM 10036 O O . PHE D 1 299 ? 85.378 9.616 20.879 1.00 51.75 296 PHE D O 1
ATOM 10044 N N . ASN D 1 300 ? 83.663 10.757 19.969 1.00 49.45 297 ASN D N 1
ATOM 10045 C CA . ASN D 1 300 ? 84.447 11.982 19.857 1.00 45.70 297 ASN D CA 1
ATOM 10046 C C . ASN D 1 300 ? 84.772 12.559 21.228 1.00 48.51 297 ASN D C 1
ATOM 10047 O O . ASN D 1 300 ? 85.811 13.207 21.397 1.00 50.06 297 ASN D O 1
ATOM 10052 N N . THR D 1 301 ? 83.900 12.338 22.214 1.00 46.56 298 THR D N 1
ATOM 10053 C CA . THR D 1 301 ? 84.192 12.786 23.570 1.00 44.65 298 THR D CA 1
ATOM 10054 C C . THR D 1 301 ? 85.289 11.938 24.201 1.00 49.84 298 THR D C 1
ATOM 10055 O O . THR D 1 301 ? 86.153 12.462 24.915 1.00 44.09 298 THR D O 1
ATOM 10059 N N . ALA D 1 302 ? 85.276 10.627 23.943 1.00 29.62 299 ALA D N 1
ATOM 10060 C CA . ALA D 1 302 ? 86.301 9.750 24.499 1.00 34.79 299 ALA D CA 1
ATOM 10061 C C . ALA D 1 302 ? 87.676 10.072 23.928 1.00 34.41 299 ALA D C 1
ATOM 10062 O O . ALA D 1 302 ? 88.676 10.046 24.655 1.00 40.83 299 ALA D O 1
ATOM 10064 N N . VAL D 1 303 ? 87.747 10.370 22.629 1.00 31.87 300 VAL D N 1
ATOM 10065 C CA . VAL D 1 303 ? 89.016 10.767 22.025 1.00 34.71 300 VAL D CA 1
ATOM 10066 C C . VAL D 1 303 ? 89.518 12.060 22.654 1.00 50.32 300 VAL D C 1
ATOM 10067 O O . VAL D 1 303 ? 90.724 12.244 22.860 1.00 59.97 300 VAL D O 1
ATOM 10071 N N . SER D 1 304 ? 88.599 12.970 22.986 1.00 54.32 301 SER D N 1
ATOM 10072 C CA . SER D 1 304 ? 88.999 14.226 23.610 1.00 57.26 301 SER D CA 1
ATOM 10073 C C . SER D 1 304 ? 89.424 14.011 25.058 1.00 50.51 301 SER D C 1
ATOM 10074 O O . SER D 1 304 ? 90.409 14.604 25.515 1.00 44.36 301 SER D O 1
ATOM 10077 N N . TRP D 1 305 ? 88.694 13.168 25.795 1.00 48.59 302 TRP D N 1
ATOM 10078 C CA . TRP D 1 305 ? 89.052 12.895 27.184 1.00 34.69 302 TRP D CA 1
ATOM 10079 C C . TRP D 1 305 ? 90.431 12.256 27.286 1.00 35.08 302 TRP D C 1
ATOM 10080 O O . TRP D 1 305 ? 91.212 12.587 28.185 1.00 33.67 302 TRP D O 1
ATOM 10091 N N . LEU D 1 306 ? 90.746 11.331 26.377 1.00 32.49 303 LEU D N 1
ATOM 10092 C CA . LEU D 1 306 ? 92.028 10.641 26.433 1.00 42.03 303 LEU D CA 1
ATOM 10093 C C . LEU D 1 306 ? 93.173 11.515 25.938 1.00 48.31 303 LEU D C 1
ATOM 10094 O O . LEU D 1 306 ? 94.290 11.414 26.458 1.00 54.89 303 LEU D O 1
ATOM 10099 N N . ALA D 1 307 ? 92.921 12.373 24.947 1.00 49.78 304 ALA D N 1
ATOM 10100 C CA . ALA D 1 307 ? 93.984 13.226 24.425 1.00 43.41 304 ALA D CA 1
ATOM 10101 C C . ALA D 1 307 ? 94.333 14.339 25.405 1.00 48.49 304 ALA D C 1
ATOM 10102 O O . ALA D 1 307 ? 95.511 14.669 25.584 1.00 61.40 304 ALA D O 1
ATOM 10104 N N . ASN D 1 308 ? 93.326 14.926 26.048 1.00 43.35 305 ASN D N 1
ATOM 10105 C CA . ASN D 1 308 ? 93.532 16.003 27.006 1.00 44.70 305 ASN D CA 1
ATOM 10106 C C . ASN D 1 308 ? 93.792 15.498 28.419 1.00 47.48 305 ASN D C 1
ATOM 10107 O O . ASN D 1 308 ? 93.910 16.312 29.341 1.00 52.91 305 ASN D O 1
ATOM 10112 N N . GLY D 1 309 ? 93.879 14.184 28.611 1.00 40.93 306 GLY D N 1
ATOM 10113 C CA . GLY D 1 309 ? 94.211 13.638 29.913 1.00 37.32 306 GLY D CA 1
ATOM 10114 C C . GLY D 1 309 ? 93.131 13.775 30.961 1.00 36.85 306 GLY D C 1
ATOM 10115 O O . GLY D 1 309 ? 93.446 13.885 32.150 1.00 37.81 306 GLY D O 1
ATOM 10116 N N . VAL D 1 310 ? 91.860 13.774 30.555 1.00 36.94 307 VAL D N 1
ATOM 10117 C CA . VAL D 1 310 ? 90.771 13.830 31.528 1.00 35.13 307 VAL D CA 1
ATOM 10118 C C . VAL D 1 310 ? 90.768 12.572 32.387 1.00 44.90 307 VAL D C 1
ATOM 10119 O O . VAL D 1 310 ? 90.675 12.637 33.618 1.00 59.40 307 VAL D O 1
ATOM 10123 N N . ILE D 1 311 ? 90.871 11.407 31.750 1.00 43.34 308 ILE D N 1
ATOM 10124 C CA . ILE D 1 311 ? 91.014 10.142 32.455 1.00 58.95 308 ILE D CA 1
ATOM 10125 C C . ILE D 1 311 ? 92.311 9.483 32.007 1.00 63.65 308 ILE D C 1
ATOM 10126 O O . ILE D 1 311 ? 92.878 9.808 30.961 1.00 70.02 308 ILE D O 1
ATOM 10131 N N . ASN D 1 312 ? 92.778 8.540 32.821 1.00 56.39 309 ASN D N 1
ATOM 10132 C CA . ASN D 1 312 ? 94.011 7.802 32.553 1.00 46.74 309 ASN D CA 1
ATOM 10133 C C . ASN D 1 312 ? 93.717 6.310 32.620 1.00 47.97 309 ASN D C 1
ATOM 10134 O O . ASN D 1 312 ? 93.640 5.739 33.723 1.00 65.91 309 ASN D O 1
ATOM 10139 N N . PRO D 1 313 ? 93.553 5.643 31.478 1.00 42.97 310 PRO D N 1
ATOM 10140 C CA . PRO D 1 313 ? 93.186 4.221 31.477 1.00 47.79 310 PRO D CA 1
ATOM 10141 C C . PRO D 1 313 ? 94.357 3.250 31.526 1.00 53.44 310 PRO D C 1
ATOM 10142 O O . PRO D 1 313 ? 94.125 2.038 31.455 1.00 63.25 310 PRO D O 1
ATOM 10146 N N . LEU D 1 314 ? 95.590 3.741 31.642 1.00 54.50 311 LEU D N 1
ATOM 10147 C CA . LEU D 1 314 ? 96.745 2.849 31.637 1.00 54.08 311 LEU D CA 1
ATOM 10148 C C . LEU D 1 314 ? 96.754 1.809 32.758 1.00 53.55 311 LEU D C 1
ATOM 10149 O O . LEU D 1 314 ? 97.316 0.724 32.530 1.00 56.19 311 LEU D O 1
ATOM 10154 N N . PRO D 1 315 ? 96.205 2.054 33.956 1.00 59.10 312 PRO D N 1
ATOM 10155 C CA . PRO D 1 315 ? 96.087 0.950 34.924 1.00 54.50 312 PRO D CA 1
ATOM 10156 C C . PRO D 1 315 ? 95.327 -0.253 34.390 1.00 58.45 312 PRO D C 1
ATOM 10157 O O . PRO D 1 315 ? 95.544 -1.372 34.872 1.00 72.71 312 PRO D O 1
ATOM 10161 N N . LEU D 1 316 ? 94.444 -0.063 33.408 1.00 41.63 313 LEU D N 1
ATOM 10162 C CA . LEU D 1 316 ? 93.713 -1.185 32.831 1.00 49.89 313 LEU D CA 1
ATOM 10163 C C . LEU D 1 316 ? 94.527 -1.948 31.795 1.00 57.99 313 LEU D C 1
ATOM 10164 O O . LEU D 1 316 ? 94.216 -3.112 31.520 1.00 66.93 313 LEU D O 1
ATOM 10169 N N . LEU D 1 317 ? 95.553 -1.326 31.218 1.00 47.30 314 LEU D N 1
ATOM 10170 C CA . LEU D 1 317 ? 96.378 -1.984 30.209 1.00 57.76 314 LEU D CA 1
ATOM 10171 C C . LEU D 1 317 ? 97.217 -3.072 30.867 1.00 59.80 314 LEU D C 1
ATOM 10172 O O . LEU D 1 317 ? 98.183 -2.777 31.580 1.00 58.07 314 LEU D O 1
ATOM 10177 N N . SER D 1 318 ? 96.854 -4.333 30.627 1.00 59.70 315 SER D N 1
ATOM 10178 C CA . SER D 1 318 ? 97.557 -5.445 31.258 1.00 65.14 315 SER D CA 1
ATOM 10179 C C . SER D 1 318 ? 98.835 -5.800 30.506 1.00 67.12 315 SER D C 1
ATOM 10180 O O . SER D 1 318 ? 99.910 -5.892 31.108 1.00 74.04 315 SER D O 1
ATOM 10183 N N . ALA D 1 319 ? 98.740 -6.004 29.194 1.00 61.70 316 ALA D N 1
ATOM 10184 C CA . ALA D 1 319 ? 99.898 -6.415 28.414 1.00 65.85 316 ALA D CA 1
ATOM 10185 C C . ALA D 1 319 ? 99.718 -5.996 26.963 1.00 68.58 316 ALA D C 1
ATOM 10186 O O . ALA D 1 319 ? 98.618 -5.649 26.524 1.00 68.65 316 ALA D O 1
ATOM 10188 N N . GLU D 1 320 ? 100.824 -6.033 26.225 1.00 73.75 317 GLU D N 1
ATOM 10189 C CA . GLU D 1 320 ? 100.843 -5.760 24.796 1.00 71.26 317 GLU D CA 1
ATOM 10190 C C . GLU D 1 320 ? 101.396 -6.973 24.064 1.00 73.71 317 GLU D C 1
ATOM 10191 O O . GLU D 1 320 ? 102.354 -7.603 24.524 1.00 83.03 317 GLU D O 1
ATOM 10197 N N . TYR D 1 321 ? 100.791 -7.298 22.925 1.00 66.47 318 TYR D N 1
ATOM 10198 C CA . TYR D 1 321 ? 101.253 -8.400 22.100 1.00 74.26 318 TYR D CA 1
ATOM 10199 C C . TYR D 1 321 ? 101.390 -7.943 20.654 1.00 73.37 318 TYR D C 1
ATOM 10200 O O . TYR D 1 321 ? 100.536 -7.201 20.152 1.00 77.22 318 TYR D O 1
ATOM 10209 N N . PRO D 1 322 ? 102.453 -8.356 19.965 1.00 70.52 319 PRO D N 1
ATOM 10210 C CA . PRO D 1 322 ? 102.533 -8.096 18.524 1.00 58.99 319 PRO D CA 1
ATOM 10211 C C . PRO D 1 322 ? 101.430 -8.840 17.788 1.00 67.08 319 PRO D C 1
ATOM 10212 O O . PRO D 1 322 ? 101.024 -9.938 18.176 1.00 71.42 319 PRO D O 1
ATOM 10216 N N . PHE D 1 323 ? 100.940 -8.225 16.710 1.00 67.23 320 PHE D N 1
ATOM 10217 C CA . PHE D 1 323 ? 99.783 -8.767 16.006 1.00 69.91 320 PHE D CA 1
ATOM 10218 C C . PHE D 1 323 ? 100.070 -10.096 15.319 1.00 75.72 320 PHE D C 1
ATOM 10219 O O . PHE D 1 323 ? 99.126 -10.749 14.860 1.00 76.49 320 PHE D O 1
ATOM 10227 N N . THR D 1 324 ? 101.336 -10.510 15.234 1.00 77.48 321 THR D N 1
ATOM 10228 C CA . THR D 1 324 ? 101.653 -11.799 14.631 1.00 80.40 321 THR D CA 1
ATOM 10229 C C . THR D 1 324 ? 101.359 -12.952 15.584 1.00 88.43 321 THR D C 1
ATOM 10230 O O . THR D 1 324 ? 100.922 -14.022 15.149 1.00 96.92 321 THR D O 1
ATOM 10234 N N . ASP D 1 325 ? 101.592 -12.751 16.881 1.00 83.71 322 ASP D N 1
ATOM 10235 C CA . ASP D 1 325 ? 101.266 -13.749 17.901 1.00 86.11 322 ASP D CA 1
ATOM 10236 C C . ASP D 1 325 ? 99.873 -13.449 18.458 1.00 80.57 322 ASP D C 1
ATOM 10237 O O . ASP D 1 325 ? 99.684 -13.072 19.616 1.00 79.26 322 ASP D O 1
ATOM 10242 N N . LEU D 1 326 ? 98.881 -13.641 17.587 1.00 84.68 323 LEU D N 1
ATOM 10243 C CA . LEU D 1 326 ? 97.513 -13.225 17.876 1.00 65.95 323 LEU D CA 1
ATOM 10244 C C . LEU D 1 326 ? 96.795 -14.199 18.804 1.00 67.83 323 LEU D C 1
ATOM 10245 O O . LEU D 1 326 ? 96.117 -13.772 19.745 1.00 65.91 323 LEU D O 1
ATOM 10250 N N . GLU D 1 327 ? 96.919 -15.505 18.552 1.00 71.94 324 GLU D N 1
ATOM 10251 C CA . GLU D 1 327 ? 96.216 -16.480 19.380 1.00 74.35 324 GLU D CA 1
ATOM 10252 C C . GLU D 1 327 ? 96.733 -16.468 20.813 1.00 87.55 324 GLU D C 1
ATOM 10253 O O . GLU D 1 327 ? 95.955 -16.632 21.761 1.00 91.23 324 GLU D O 1
ATOM 10259 N N . GLU D 1 328 ? 98.042 -16.271 20.992 1.00 98.34 325 GLU D N 1
ATOM 10260 C CA . GLU D 1 328 ? 98.592 -16.155 22.339 1.00 105.02 325 GLU D CA 1
ATOM 10261 C C . GLU D 1 328 ? 97.979 -14.975 23.083 1.00 92.67 325 GLU D C 1
ATOM 10262 O O . GLU D 1 328 ? 97.742 -15.048 24.295 1.00 101.20 325 GLU D O 1
ATOM 10268 N N . ALA D 1 329 ? 97.707 -13.878 22.371 1.00 80.81 326 ALA D N 1
ATOM 10269 C CA . ALA D 1 329 ? 97.065 -12.730 23.002 1.00 73.32 326 ALA D CA 1
ATOM 10270 C C . ALA D 1 329 ? 95.613 -13.033 23.349 1.00 76.61 326 ALA D C 1
ATOM 10271 O O . ALA D 1 329 ? 95.114 -12.592 24.391 1.00 75.50 326 ALA D O 1
ATOM 10273 N N . LEU D 1 330 ? 94.919 -13.784 22.489 1.00 77.39 327 LEU D N 1
ATOM 10274 C CA . LEU D 1 330 ? 93.538 -14.154 22.779 1.00 72.73 327 LEU D CA 1
ATOM 10275 C C . LEU D 1 330 ? 93.458 -15.112 23.962 1.00 80.27 327 LEU D C 1
ATOM 10276 O O . LEU D 1 330 ? 92.520 -15.038 24.764 1.00 87.04 327 LEU D O 1
ATOM 10281 N N . ARG D 1 331 ? 94.429 -16.021 24.085 1.00 77.37 328 ARG D N 1
ATOM 10282 C CA . ARG D 1 331 ? 94.470 -16.902 25.249 1.00 80.05 328 ARG D CA 1
ATOM 10283 C C . ARG D 1 331 ? 94.753 -16.119 26.524 1.00 84.03 328 ARG D C 1
ATOM 10284 O O . ARG D 1 331 ? 94.197 -16.426 27.586 1.00 88.62 328 ARG D O 1
ATOM 10292 N N . PHE D 1 332 ? 95.617 -15.105 26.440 1.00 75.53 329 PHE D N 1
ATOM 10293 C CA . PHE D 1 332 ? 95.955 -14.329 27.626 1.00 75.87 329 PHE D CA 1
ATOM 10294 C C . PHE D 1 332 ? 94.809 -13.409 28.033 1.00 72.74 329 PHE D C 1
ATOM 10295 O O . PHE D 1 332 ? 94.569 -13.200 29.227 1.00 70.31 329 PHE D O 1
ATOM 10303 N N . ALA D 1 333 ? 94.089 -12.855 27.054 1.00 76.27 330 ALA D N 1
ATOM 10304 C CA . ALA D 1 333 ? 92.988 -11.947 27.360 1.00 70.42 330 ALA D CA 1
ATOM 10305 C C . ALA D 1 333 ? 91.798 -12.680 27.966 1.00 74.08 330 ALA D C 1
ATOM 10306 O O . ALA D 1 333 ? 91.059 -12.099 28.769 1.00 63.88 330 ALA D O 1
ATOM 10308 N N . GLY D 1 334 ? 91.593 -13.947 27.597 1.00 76.44 331 GLY D N 1
ATOM 10309 C CA . GLY D 1 334 ? 90.506 -14.719 28.172 1.00 89.08 331 GLY D CA 1
ATOM 10310 C C . GLY D 1 334 ? 90.701 -15.065 29.633 1.00 98.01 331 GLY D C 1
ATOM 10311 O O . GLY D 1 334 ? 89.719 -15.335 30.333 1.00 101.80 331 GLY D O 1
ATOM 10312 N N . ASP D 1 335 ? 91.944 -15.062 30.108 1.00 99.56 332 ASP D N 1
ATOM 10313 C CA . ASP D 1 335 ? 92.247 -15.348 31.509 1.00 106.97 332 ASP D CA 1
ATOM 10314 C C . ASP D 1 335 ? 91.910 -14.106 32.325 1.00 113.00 332 ASP D C 1
ATOM 10315 O O . ASP D 1 335 ? 92.690 -13.153 32.382 1.00 109.99 332 ASP D O 1
ATOM 10320 N N . LYS D 1 336 ? 90.736 -14.114 32.961 1.00 120.12 333 LYS D N 1
ATOM 10321 C CA . LYS D 1 336 ? 90.285 -12.964 33.735 1.00 120.59 333 LYS D CA 1
ATOM 10322 C C . LYS D 1 336 ? 91.058 -12.781 35.035 1.00 120.24 333 LYS D C 1
ATOM 10323 O O . LYS D 1 336 ? 90.901 -11.742 35.685 1.00 121.82 333 LYS D O 1
ATOM 10325 N N . THR D 1 337 ? 91.883 -13.753 35.426 1.00 121.68 334 THR D N 1
ATOM 10326 C CA . THR D 1 337 ? 92.648 -13.646 36.661 1.00 112.72 334 THR D CA 1
ATOM 10327 C C . THR D 1 337 ? 93.834 -12.699 36.540 1.00 116.96 334 THR D C 1
ATOM 10328 O O . THR D 1 337 ? 94.285 -12.159 37.556 1.00 117.43 334 THR D O 1
ATOM 10332 N N . GLN D 1 338 ? 94.340 -12.473 35.328 1.00 113.33 335 GLN D N 1
ATOM 10333 C CA . GLN D 1 338 ? 95.556 -11.693 35.134 1.00 117.65 335 GLN D CA 1
ATOM 10334 C C . GLN D 1 338 ? 95.447 -10.586 34.094 1.00 113.88 335 GLN D C 1
ATOM 10335 O O . GLN D 1 338 ? 96.237 -9.636 34.159 1.00 109.78 335 GLN D O 1
ATOM 10341 N N . ALA D 1 339 ? 94.511 -10.661 33.152 1.00 107.71 336 ALA D N 1
ATOM 10342 C CA . ALA D 1 339 ? 94.414 -9.696 32.066 1.00 92.31 336 ALA D CA 1
ATOM 10343 C C . ALA D 1 339 ? 93.123 -8.898 32.187 1.00 89.10 336 ALA D C 1
ATOM 10344 O O . ALA D 1 339 ? 92.038 -9.478 32.303 1.00 92.92 336 ALA D O 1
ATOM 10346 N N . ALA D 1 340 ? 93.247 -7.571 32.158 1.00 80.28 337 ALA D N 1
ATOM 10347 C CA . ALA D 1 340 ? 92.094 -6.682 32.093 1.00 66.17 337 ALA D CA 1
ATOM 10348 C C . ALA D 1 340 ? 91.893 -6.165 30.675 1.00 66.22 337 ALA D C 1
ATOM 10349 O O . ALA D 1 340 ? 90.845 -6.395 30.063 1.00 75.47 337 ALA D O 1
ATOM 10351 N N . LYS D 1 341 ? 92.892 -5.471 30.140 1.00 58.71 338 LYS D N 1
ATOM 10352 C CA . LYS D 1 341 ? 92.865 -4.980 28.772 1.00 53.70 338 LYS D CA 1
ATOM 10353 C C . LYS D 1 341 ? 94.172 -5.344 28.085 1.00 56.74 338 LYS D C 1
ATOM 10354 O O . LYS D 1 341 ? 95.253 -5.036 28.597 1.00 59.60 338 LYS D O 1
ATOM 10360 N N . VAL D 1 342 ? 94.068 -6.008 26.937 1.00 60.07 339 VAL D N 1
ATOM 10361 C CA . VAL D 1 342 ? 95.220 -6.446 26.157 1.00 53.46 339 VAL D CA 1
ATOM 10362 C C . VAL D 1 342 ? 95.163 -5.759 24.800 1.00 58.60 339 VAL D C 1
ATOM 10363 O O . VAL D 1 342 ? 94.099 -5.705 24.170 1.00 56.98 339 VAL D O 1
ATOM 10367 N N . GLN D 1 343 ? 96.300 -5.230 24.356 1.00 60.21 340 GLN D N 1
ATOM 10368 C CA . GLN D 1 343 ? 96.381 -4.487 23.107 1.00 61.45 340 GLN D CA 1
ATOM 10369 C C . GLN D 1 343 ? 97.281 -5.212 22.117 1.00 60.66 340 GLN D C 1
ATOM 10370 O O . GLN D 1 343 ? 98.273 -5.836 22.504 1.00 64.90 340 GLN D O 1
ATOM 10376 N N . LEU D 1 344 ? 96.929 -5.120 20.837 1.00 47.73 341 LEU D N 1
ATOM 10377 C CA . LEU D 1 344 ? 97.734 -5.668 19.755 1.00 54.19 341 LEU D CA 1
ATOM 10378 C C . LEU D 1 344 ? 98.507 -4.541 19.084 1.00 58.38 341 LEU D C 1
ATOM 10379 O O . LEU D 1 344 ? 97.927 -3.511 18.725 1.00 51.59 341 LEU D O 1
ATOM 10384 N N . VAL D 1 345 ? 99.812 -4.738 18.917 1.00 51.18 342 VAL D N 1
ATOM 10385 C CA . VAL D 1 345 ? 100.689 -3.749 18.302 1.00 58.90 342 VAL D CA 1
ATOM 10386 C C . VAL D 1 345 ? 100.904 -4.129 16.844 1.00 68.79 342 VAL D C 1
ATOM 10387 O O . VAL D 1 345 ? 101.328 -5.252 16.541 1.00 70.85 342 VAL D O 1
ATOM 10391 N N . PHE D 1 346 ? 100.611 -3.198 15.944 1.00 70.78 343 PHE D N 1
ATOM 10392 C CA . PHE D 1 346 ? 100.781 -3.429 14.514 1.00 76.86 343 PHE D CA 1
ATOM 10393 C C . PHE D 1 346 ? 101.994 -2.676 13.980 1.00 77.55 343 PHE D C 1
ATOM 10394 O O . PHE D 1 346 ? 102.285 -2.718 12.784 1.00 92.62 343 PHE D O 1
#

InterPro domains:
  IPR011032 GroES-like superfamily [SSF50129] (8-176)
  IPR013149 Alcohol dehydrogenase-like, C-terminal [PF00107] (180-304)
  IPR013154 Alcohol dehydrogenase-like, N-terminal [PF08240] (29-141)
  IPR036291 NAD(P)-binding domain superfamily [SSF51735] (145-303)

Secondary structure (DSSP, 8-state):
--EEEEEEEEEEEETTEEEEEEEEEEE-SSSEEEEEEEEEE-HHHHHHHHTSEETTEE--S-EE--SEEEEEEEEESSTTS-TT-EEEE--EE--SSSHHHHTT-GGG-TT-EETTBTTSSSPBP-S-BSEEEE-GGGEEE--TTS-HHHHTTHHHHHHHHHHHHHT---TT-EEEEE--SHHHHHHHHHHHHHT-SEEEEE-S-HHHHHHHHHTT-SEEE-TTTS--HHHHGGG-SEEEEEE-S--HHHHHHHHHHEEEEEEEEE----SS--SB-HHHHHHHT-EEEE--S-SSHHHHHHHHHHTTSS--GGGEEEEEETTSHHHHHHHHT-TTT-SEEEEE-/---EEEEEEEEEEETTEEEEEEEEEE--SSSEEEEEEEEE--HHHHHHHHTSEETTEE--S-EE--SEEEEEEEEESSSSPPTT-EEEEP-EE--SSSHHHHTT-GGG-TT-EETTBTTSSSPBP-S-BSEEEE-GGGEEE--TTS-HHHHTTHHHHHHHHHHHHTT---TT-EEEEE--SHHHHHHHHHHHHTT-SEEEEE-S-HHHHHHHHHTT-SEEE-GGGS--HHHHGGG-SEEEEEE-S--HHHHHHHHHHEEEEEEEEE----S--S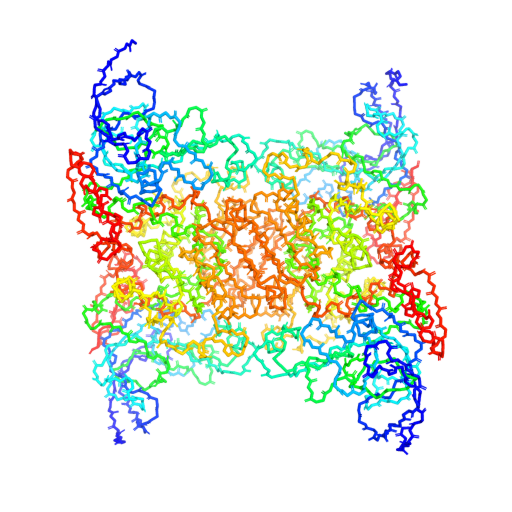SB-HHHHHHTT-EEEE--S-SSHHHHHHHHHHHTS---GGGEEEEEEGGGHHHHHHHHT-TTT-SEEEEE-/---EEEEEEEEEEEETTEEEEEEEEEEE-SSSEEEEEEEEE--HHHHHHHHTSEETTEE-SS-EE--SEEEEEEEEESSSSS-TT-EEEE--EE--SSSHHHHTT-GGG-SS-EETTB-SSSSPBP-S-BSEEEE-GGGEEE--TTS-HHHHTTHHHHHHHHHHHHTT---TT-EEEEE--SHHHHHHHHHHHHTT-SEEEEE-S-HHHHHHHHHHT-SEEE-TTTS--TTTSSTT-SEEEEEE-S--HHHHHHHHHHEEEEEEEEE----SSBSS--HHHHHHTT-EEEE--S-SSHHHHHHHHHHTTSS--GGGEEEEEETTSHHHHHHHHTT-SS-SEEEEE-/----EEEEEEEEEEETTEEEEEEEEEE--SSSEEEEEEEEE--HHHHHHHHTSEETTEE--S-EE--SEEEEEEEEES-SSS-TT-EEEE--B---SSSHHHHTT-GGG-TT--BTTB-SSSSPBP-S-BSEEEE-GGGEEE--TTS-HHHHTTHHHHHHHHHHHHTT---TT-EEEEE--SHHHHHHHHHHHHTT-SEEEEE-SSHHHHHHHHHTT-SEEE-TTTS--TTTSSTT-SEEEEEE-S--HHHHHHHHHHEEEEEEEEE----S-BSS--HHHHHHHT-EEEE--S-SSHHHHHHHHHHTTSS--GGGEEEEEETTSHHHHHHHHH-TTT-SEEEEE-

Foldseek 3Di:
DWDKDKKWFWKAQFAQRTDIDIDIDTCPQAAFKWFWFKAWDDPLNLCCHHGQDDFNQHHHGMAGAGQQIWTFTCDHNDPVRDGRFTWTFHQKDADCDDDCNVVQNRLPGPDIAGDHDSPDVVHHHHDRMRMDGHHNVRTQTFDPPFDRVLLSCLQLLQLLLQLLVQQPQAAAFFEEEEDQFLSSLSVLLNSVLSHHPAYEYEDQDVVSQVSNVVSPHDHYYYPPPDDCVVLQPQQANGQEYEYAAQDVVSVVVRLSHHAACGEYEYEHHDHDDPPHPVVSCVVSVYHYHYGGGHGPCSSVSSVCRSVCVGGSVSQEQEEEECNCVSVQSVVCPDPVRHRMYMYGD/DWDKDKKWFWKFQFAQRTDIDIDIDTDDQAAFKWFWFKFWDDVQNLCCHHGQADFPQGRNGIAGAGQQTWTFTCDHNDPVHDGGFTWTFHQKDAPCPDPCNVVLNSLPGPPIQGDHDSPDPVHRHHDRMRIDGHHNVRTHTFDPVFDPVLLSCLQLLQLLLQLLVQQPQLAQFAEEQEDQFLSSLSVLLNSVLRHHPAYEYEDQDPVSQVSNVVSPHDHYYHPPPDDLVVQQPPQADGQEYEYAQQDLVSVVSRLSHHAQQHEYEYEHHDHDDPPHPPVSCVVSVYHYHYGGGHRPSSNVSSVCSNVVVGGSVVQEQEEEACNCVSVQSVQCPPSNRHRMYMYGD/DAKDKDKKWFFKFQFAQDIATHIDIDTDHLAFWKWFWFKFWDDPLNLCCHHHQADFPFGHPGMAGAGQQTWTFTCDHNDDVRDGRFTWTFHFKDADCDDPCNVVQNRLPGPDIQGDHHRPDPVHRHHDRMRMDGHHNVRTGGFDPVFDVLLLSCLQLLQLLLQLLVLQPQLAQFAEEEEDQFLSSLSVLLNSQLSHHPAYEYEDQDPVSQVSNVVSHHDYYYYPPPDDCVVLLPPQAPGQEYEYAPQAQVSVVVRLSHHAQCGEYEYEHHDDDDDPHDPPSCVVSVYHYHYGGGHGCSSNVSNVCRRVVSGGSVVQEQEEEESNCVSVVSVVCVPSNRHRMYMYGD/DAWAKDKKWFWKAAFAQRTATDIDIDTDDLAFWKWFWFKAWDDPLNLCCHHHQADQPQHHPGMAGAGQQTWTFTCDHNDPVRDHRFTWTFHQWDADCDDPCNVVLNSLPGPPIQGDHDSPDPVHHHHDRMRMDGHHNVRTHTFDPPFDPVLLSCLQLLQLLLQLLVQQPQLAAFAEEQEDQFLSSLSVLLNSVLSHHPAYEYEDQDVVSVVSNVVSPHDHYDYVVPDDCVVLLPPQANGQEYEYAPQDLVSVVVSLSHHAQCHEYEYEHHDDDNDDDPVVSCVVSVYHYHYGGGHRPSSSVSSVCRRVVVGGSVVLEQEEEESNPPSVQSVVCVPSNRHRMYMYGD

Solvent-accessible surface area: 52516 Å² total; per-residue (Å²): 126,74,65,121,34,134,6,51,1,0,15,0,45,15,109,100,80,20,57,55,47,132,78,77,38,106,3,110,58,96,10,0,1,0,60,0,18,18,0,1,6,26,37,26,0,16,96,6,11,68,108,4,70,38,35,124,92,114,13,152,41,90,2,5,0,0,12,2,5,1,1,93,2,50,31,23,87,41,105,85,19,125,115,48,57,13,0,0,2,21,0,19,78,47,26,62,142,17,51,0,9,74,75,138,34,44,7,0,4,74,74,11,116,8,12,2,7,7,72,50,148,109,20,23,60,0,0,0,5,85,62,30,62,8,67,39,100,9,11,21,69,10,77,81,185,14,56,56,68,11,0,4,2,3,8,1,0,0,24,0,0,7,0,0,60,21,3,44,72,9,31,29,61,103,0,2,0,8,7,0,26,34,38,0,0,0,0,0,6,0,0,61,5,12,2,15,63,42,1,0,0,4,31,99,46,100,100,21,15,70,18,0,112,117,16,14,5,68,57,50,2,16,51,158,112,63,108,13,95,124,31,70,57,92,60,0,39,0,33,3,0,0,0,19,42,10,115,66,76,13,2,53,28,0,1,75,0,0,39,1,81,6,21,0,0,2,15,9,109,55,30,57,12,55,139,0,31,5,77,43,0,1,23,19,7,0,12,0,54,0,4,19,33,4,35,37,7,2,82,11,0,6,31,3,7,19,97,42,17,13,78,0,57,35,0,39,37,21,78,41,63,10,92,56,5,52,102,0,0,145,47,8,22,48,138,108,104,8,26,10,2,2,0,47,37,184,74,88,124,27,135,6,49,1,0,10,0,47,15,126,110,74,19,55,54,51,113,76,61,36,73,11,79,102,104,10,0,2,0,56,2,23,20,0,2,7,23,34,27,0,32,91,5,4,57,88,5,80,44,37,144,88,102,17,153,39,96,1,5,0,0,14,4,4,1,1,87,1,48,60,31,82,38,122,90,20,103,123,38,34,13,0,0,1,22,0,16,73,49,36,43,140,11,60,0,13,74,72,132,35,51,6,0,6,58,73,12,116,7,13,3,6,7,81,54,143,115,22,28,64,0,0,1,6,76,52,22,71,7,74,42,101,8,10,20,66,9,72,78,193,22,59,59,77,17,0,4,4,2,7,1,0,0,25,0,1,3,0,0,54,16,2,44,74,9,32,26,72,94,0,0,0,8,8,1,30,33,37,0,0,0,0,0,8,0,0,62,9,12,1,16,63,46,1,0,0,4,27,87,35,101,91,19,15,61,20,0,102,103,14,9,0,70,48,67,12,29,38,147,110,74,92,10,107,106,25,74,49,98,72,0,48,0,26,3,0,0,0,22,42,16,115,71,82,13,2,51,29,0,2,78,0,0,42,0,78,5,22,1,0,1,19,6,95,66,25,68,14,68,138,1,27,5,76,45,0,1,23,21,5,0,10,1,49,0,6,43,39,3,32,38,5,2,84,11,0,6,30,2,7,30,94,43,18,12,85,0,67,43,0,36,39,23,80,35,65,6,86,61,4,66,92,0,1,138,43,13,32,46,85,105,101,6,23,10,1,2,0,47,38,70,118,66,56,105,24,136,4,60,1,0,16,0,59,15,139,107,74,21,65,50,65,137,76,71,34,104,6,96,70,111,5,0,6,0,53,2,32,13,0,2,5,28,37,33,0,25,94,1,14,78,42,7,96,45,60,137,75,94,11,138,32,95,1,2,0,0,9,2,5,1,1,93,0,53,37,21,74,43,103,92,18,127,111,39,57,14,0,0,2,21,0,18,81,40,37,64,145,14,63,0,7,84,65,123,34,49,6,0,5,44,76,16,68,14,10,1,15,5,80,80,118,110,24,26,61,0,0,0,8,65,56,32,64,7,87,36,103,9,13,19,73,13,66,87,191,22,63,51,82,16,0,3,3,3,8,1,0,0,24,0,0,6,0,0,55,19,3,47,73,8,28,25,69,107,0,2,0,8,7,1,28,42,36,0,0,1,0,0,6,0,0,61,6,13,1,19,63,36,1,0,0,2,27,96,32,103,144,23,14,70,36,0,100,113,16,16,6,72,52,62,8,17,57,148,121,67,102,20,101,112,24,67,52,92,70,0,54,0,31,2,0,0,0,22,41,9,120,60,79,16,2,53,27,0,1,80,2,0,34,2,82,6,21,0,0,2,10,9,100,52,34,76,6,54,137,1,20,7,58,36,0,9,20,24,5,0,11,0,58,0,3,24,37,3,32,36,9,2,83,10,0,4,23,2,6,26,98,45,16,12,84,0,66,39,1,33,47,29,77,36,58,9,80,58,3,76,106,0,1,184,69,15,27,81,78,96,66,11,26,13,1,3,0,41,40,89,114,68,68,93,20,132,7,72,0,0,12,0,49,16,129,107,73,21,60,45,48,162,64,67,31,91,5,98,84,117,11,0,2,0,40,3,24,13,0,1,7,31,38,30,0,26,88,3,4,56,92,4,83,47,55,146,87,117,16,138,32,95,2,3,0,0,10,2,6,1,2,85,3,47,33,26,70,40,110,88,19,121,112,50,58,23,0,0,4,22,0,22,68,43,24,69,144,11,59,0,9,77,66,127,30,52,9,2,2,33,84,13,115,10,10,2,18,3,86,77,107,114,22,31,60,1,0,0,4,79,57,37,69,10,73,36,103,8,11,20,70,14,59,76,184,20,61,65,80,14,0,3,3,4,6,2,0,0,26,0,0,2,0,0,53,23,2,43,75,9,30,27,70,102,0,1,0,8,7,0,28,42,41,0,0,0,0,0,6,0,0,51,4,13,1,9,61,41,0,0,0,3,25,82,44,94,105,21,20,75,23,0,106,121,13,23,4,68,53,52,5,12,68,137,113,68,94,14,94,115,22,66,50,100,68,0,56,0,28,3,0,0,0,21,41,8,112,66,90,18,1,47,24,0,0,65,0,0,28,3,83,6,20,0,0,2,12,9,106,50,43,57,9,70,60,0,22,5,62,44,0,1,22,21,6,0,11,0,56,0,5,42,54,3,41,35,5,2,82,9,0,5,26,3,6,29,83,42,16,11,84,0,61,39,0,29,41,28,69,40,67,8,83,71,5,49,94,0,2,149,47,14,30,55,95,115,84,11,27,13,2,2,0,54,24

Organism: Escherichia coli (strain K12) (NCBI:txid83333)

Radius of gyration: 33.7 Å; Cα contacts (8 Å, |Δi|>4): 3590; chains: 4; bounding box: 78×75×89 Å

Nearest PDB structures (foldseek):
  6dkh-assembly2_C  TM=1.001E+00  e=4.950E-75  Escherichia coli K-12
  3s2e-assembly2_C  TM=8.885E-01  e=7.151E-26  Cupriavidus pinatubonensis JMP134
  6z42-assembly1_A  TM=8.686E-01  e=5.811E-24  Halomonas elongata DSM 2581
  5k1s-assembly2_C  TM=8.619E-01  e=6.089E-23  Myxococcus xanthus DK 1622
  6z42-assembly1_B  TM=8.707E-01  e=1.238E-21  Halomonas elongata DSM 2581